Protein AF-A0A8J6LCE4-F1 (afdb_monomer)

Mean predicted aligned error: 17.19 Å

Secondary structure (DSSP, 8-state):
-PPPPPPPPEEEEEEEE--TTSSHHHHHHHHHHS---SS-PPPP-EEEEEEEEETTEEEEEEEEE--S----HHHHHHHHHH-SEEEEEEETT-HHHHHTHHHHHHHHHHHHT-TT--EEEEEE-GGGGGG--S-HHHHHHHHHHHT--EEEE-TTT-TTHHHHHHHHHHHHHHHHHHHHHHHTS-----SSGGGS-----S-HHHHSBHHHHHHHHHHHHH--SHHHHHHHHHHHHHHHHTTT---HHHHHHHSGGG--SS------HHHHHHHHHHHHTPPSSHHHHHHHHTTTGGGSS--HHHHHHHHHHHH--S-----BHHHHHHHHHHHHT-SS-TTHHHHHHHHHTTS-HHHHHHHHHHHTT----SS-HHHHHHHH-TTHHHHHHHH--HHHHHHHT-STT---S-----TT---PPP-PEEE-TTTHHHHS-SS-EEEEE---SEEEEEEEETTEEEEEETT--B-HHHH-SSTTSSSSGGGGTTTB-TT--EEEEEEEEEEEETTTTEEPPTTSS--GGG--SSSEEEEEEEEEEEEETTEE-TTS-HHHHHHHHHHHBSSPPTTTEEEPPEEEESSHHHHHHHHHHHHHTT---EEEE-TT----TT-SSSSEEEE-GGGSTTTS--EEEEEEEEEE-GGG-EEEEEEEEE-SSS-EEEEEEE-BS--HHHHHHHHHHHHHH--BTTT---TTEE--S---SEESB-TTTSSB---EEEEEEE--TTS--EEEE-

Organism: Tenebrio molitor (NCBI:txid7067)

Sequence (746 aa):
MSKKPTAQPALHKVIMVGSGGVGKSALTLQFMYDEFVEDYEPTKADSYRKKILLDGEDVQIDILDTAGQEDYAAIRDNYFRSGEGFLCIFSITEDESFQATQEFREQILRVKNDENIPFLLVGNKSDLEDRRKVSFQEASDRAKQWGVPYVETSAKTREHVDKVFYDLMREIRARKMEENKTNNGRGKDKSKKKKLKGTLSNNWSFMMNFGILCDFFDNVRHTKGTSEKTKLTKTFISALRDQQQDLFPVLRLIIPKLDRDRPSYRIKESKISKLLIKMLGLPHGNDQNVLLKAITGTSSGVDFGDVVYSVLKKYVINKDAGLTIQNINTYLDQIAHRKTDNGLDDLVLNIFRKLSPRNIKWLIQIILKDLKLGISDNHVLNCYHDDGADFYATNSNLKRMCEVLRNPQVKMHELEINIFEPFRPMLSKRCDASNFKKCFPDSKFIVENKFDGERFQLHMEDGKFKYFSRNGFDFTDSYGATFDEGIFTPLLKNVFDSATKRVILDGEMMLWNKKTKCFGSKGMKLDVKKLGEGKYQPCFCVFDVLLHNERVLTNHPLQKRLQVLKNVIKNPVAGTIVVSAYTESQSRQDIVDALNSSIDKNEEGIVVKDPKSVYKCSDRNSGWFKVKMEYFDDVVHDLDVIMMGGCYGANNKINSFFVGVSSGRDTYFSLGKIHSGLNDEQLDMLNDKLKTHGIDFKQFSSKSMNFGKDTPDLDGIDKNHKRQRQVSVHAQVSKSANNQRRQTCR

Radius of gyration: 31.88 Å; Cα contacts (8 Å, |Δi|>4): 1290; chains: 1; bounding box: 71×93×72 Å

Nearest PDB structures (foldseek):
  3w5o-assembly1_A  TM=7.600E-01  e=1.279E-49  Homo sapiens
  3w1g-assembly1_A  TM=7.622E-01  e=5.646E-49  Homo sapiens
  3w1b-assembly1_A  TM=7.533E-01  e=7.086E-48  Homo sapiens
  3w5o-assembly2_B  TM=7.349E-01  e=9.262E-49  Homo sapiens
  1zc3-assembly2_C  TM=9.950E-01  e=2.598E-27  Homo sapiens

pLDDT: mean 83.02, std 17.13, range [26.91, 98.75]

Structure (mmCIF, N/CA/C/O backbone):
data_AF-A0A8J6LCE4-F1
#
_entry.id   AF-A0A8J6LCE4-F1
#
loop_
_atom_site.group_PDB
_atom_site.id
_atom_site.type_symbol
_atom_site.label_atom_id
_atom_site.label_alt_id
_atom_site.label_comp_id
_atom_site.label_asym_id
_atom_site.label_entity_id
_atom_site.label_seq_id
_atom_site.pdbx_PDB_ins_code
_atom_site.Cartn_x
_atom_site.Cartn_y
_atom_site.Cartn_z
_atom_site.occupancy
_atom_site.B_iso_or_equiv
_atom_site.auth_seq_id
_atom_site.auth_comp_id
_atom_site.auth_asym_id
_atom_site.auth_atom_id
_atom_site.pdbx_PDB_model_num
ATOM 1 N N . MET A 1 1 ? -40.025 -27.422 -12.554 1.00 33.28 1 MET A N 1
ATOM 2 C CA . MET A 1 1 ? -38.924 -28.197 -11.939 1.00 33.28 1 MET A CA 1
ATOM 3 C C . MET A 1 1 ? -37.650 -27.367 -12.029 1.00 33.28 1 MET A C 1
ATOM 5 O O . MET A 1 1 ? -37.080 -27.267 -13.105 1.00 33.28 1 MET A O 1
ATOM 9 N N . SER A 1 2 ? -37.267 -26.679 -10.950 1.00 31.97 2 SER A N 1
ATOM 10 C CA . SER A 1 2 ? -36.051 -25.851 -10.927 1.00 31.97 2 SER A CA 1
ATOM 11 C C . SER A 1 2 ? -34.860 -26.715 -10.505 1.00 31.97 2 SER A C 1
ATOM 13 O O . SER A 1 2 ? -34.930 -27.393 -9.479 1.00 31.97 2 SER A O 1
ATOM 15 N N . LYS A 1 3 ? -33.809 -26.755 -11.334 1.00 34.88 3 LYS A N 1
ATOM 16 C CA . LYS A 1 3 ? -32.598 -27.564 -11.126 1.00 34.88 3 LYS A CA 1
ATOM 17 C C . LYS A 1 3 ? -31.875 -27.112 -9.848 1.00 34.88 3 LYS A C 1
ATOM 19 O O . LYS A 1 3 ? -31.570 -25.932 -9.697 1.00 34.88 3 LYS A O 1
ATOM 24 N N . LYS A 1 4 ? -31.583 -28.054 -8.940 1.00 29.56 4 LYS A N 1
ATOM 25 C CA . LYS A 1 4 ? -30.666 -27.835 -7.808 1.00 29.56 4 LYS A CA 1
ATOM 26 C C . LYS A 1 4 ? -29.280 -27.431 -8.348 1.00 29.56 4 LYS A C 1
ATOM 28 O O . LYS A 1 4 ? -28.849 -28.024 -9.337 1.00 29.56 4 LYS A O 1
ATOM 33 N N . PRO A 1 5 ? -28.573 -26.476 -7.719 1.00 36.59 5 PRO A N 1
ATOM 34 C CA . PRO A 1 5 ? -27.204 -26.155 -8.100 1.00 36.59 5 PRO A CA 1
ATOM 35 C C . PRO A 1 5 ? -26.299 -27.356 -7.796 1.00 36.59 5 PRO A C 1
ATOM 37 O O . PRO A 1 5 ? -26.292 -27.875 -6.681 1.00 36.59 5 PRO A O 1
ATOM 40 N N . THR A 1 6 ? -25.568 -27.815 -8.808 1.00 35.62 6 THR A N 1
ATOM 41 C CA . THR A 1 6 ? -24.548 -28.864 -8.707 1.00 35.62 6 THR A CA 1
ATOM 42 C C . THR A 1 6 ? -23.408 -28.385 -7.810 1.00 35.62 6 THR A C 1
ATOM 44 O O . THR A 1 6 ? -22.787 -27.361 -8.100 1.00 35.62 6 THR A O 1
ATOM 47 N N . ALA A 1 7 ? -23.154 -29.100 -6.710 1.00 50.06 7 ALA A N 1
ATOM 48 C CA . ALA A 1 7 ? -21.994 -28.872 -5.853 1.00 50.06 7 ALA A CA 1
ATOM 49 C C . ALA A 1 7 ? -20.708 -29.010 -6.684 1.00 50.06 7 ALA A C 1
ATOM 51 O O . ALA A 1 7 ? -20.601 -29.918 -7.507 1.00 50.06 7 ALA A O 1
ATOM 52 N N . GLN A 1 8 ? -19.757 -28.088 -6.513 1.00 53.56 8 GLN A N 1
ATOM 53 C CA . GLN A 1 8 ? -18.460 -28.208 -7.178 1.00 53.56 8 GLN A CA 1
ATOM 54 C C . GLN A 1 8 ? -17.679 -29.397 -6.588 1.00 53.56 8 GLN A C 1
ATOM 56 O O . GLN A 1 8 ? -17.731 -29.590 -5.370 1.00 53.56 8 GLN A O 1
ATOM 61 N N . PRO A 1 9 ? -16.968 -30.174 -7.427 1.00 67.94 9 PRO A N 1
ATOM 62 C CA . PRO A 1 9 ? -16.175 -31.317 -6.982 1.00 67.94 9 PRO A CA 1
ATOM 63 C C . PRO A 1 9 ? -15.057 -30.865 -6.032 1.00 67.94 9 PRO A C 1
ATOM 65 O O . PRO A 1 9 ? -14.475 -29.794 -6.218 1.00 67.94 9 PRO A O 1
ATOM 68 N N . ALA A 1 10 ? -14.769 -31.658 -4.997 1.00 78.88 10 ALA A N 1
ATOM 69 C CA . ALA A 1 10 ? -13.738 -31.334 -4.010 1.00 78.88 10 ALA A CA 1
ATOM 70 C C . ALA A 1 10 ? -12.355 -31.236 -4.680 1.00 78.88 10 ALA A C 1
ATOM 72 O O . ALA A 1 10 ? -12.010 -32.100 -5.476 1.00 78.88 10 ALA A O 1
ATOM 73 N N . LEU A 1 11 ? -11.569 -30.199 -4.369 1.00 88.00 11 LEU A N 1
ATOM 74 C CA . LEU A 1 11 ? -10.205 -30.026 -4.885 1.00 88.00 11 LEU A CA 1
ATOM 75 C C . LEU A 1 11 ? -9.183 -30.530 -3.861 1.00 88.00 11 LEU A C 1
ATOM 77 O O . LEU A 1 11 ? -9.245 -30.129 -2.696 1.00 88.00 11 LEU A O 1
ATOM 81 N N . HIS A 1 12 ? -8.220 -31.335 -4.302 1.00 91.19 12 HIS A N 1
ATOM 82 C CA . HIS A 1 12 ? -7.107 -31.808 -3.481 1.00 91.19 12 HIS A CA 1
ATOM 83 C C . HIS A 1 12 ? -5.763 -31.470 -4.114 1.00 91.19 12 HIS A C 1
ATOM 85 O O . HIS A 1 12 ? -5.563 -31.675 -5.311 1.00 91.19 12 HIS A O 1
ATOM 91 N N . LYS A 1 13 ? -4.841 -30.952 -3.298 1.00 92.81 13 LYS A N 1
ATOM 92 C CA . LYS A 1 13 ? -3.511 -30.521 -3.742 1.00 92.81 13 LYS A CA 1
ATOM 93 C C . LYS A 1 13 ? -2.466 -31.578 -3.428 1.00 92.81 13 LYS A C 1
ATOM 95 O O . LYS A 1 13 ? -2.212 -31.848 -2.254 1.00 92.81 13 LYS A O 1
ATOM 100 N N . VAL A 1 14 ? -1.836 -32.117 -4.460 1.00 94.88 14 VAL A N 1
ATOM 101 C CA . VAL A 1 14 ? -0.763 -33.107 -4.363 1.00 94.88 14 VAL A CA 1
ATOM 102 C C . VAL A 1 14 ? 0.549 -32.448 -4.766 1.00 94.88 14 VAL A C 1
ATOM 104 O O . VAL A 1 14 ? 0.623 -31.793 -5.801 1.00 94.88 14 VAL A O 1
ATOM 107 N N . ILE A 1 15 ? 1.584 -32.595 -3.943 1.00 94.25 15 ILE A N 1
ATOM 108 C CA . ILE A 1 15 ? 2.911 -32.033 -4.221 1.00 94.25 15 ILE A CA 1
ATOM 109 C C . ILE A 1 15 ? 3.872 -33.169 -4.565 1.00 94.25 15 ILE A C 1
ATOM 111 O O . ILE A 1 15 ? 4.022 -34.110 -3.781 1.00 94.25 15 ILE A O 1
ATOM 115 N N . MET A 1 16 ? 4.541 -33.057 -5.713 1.00 92.88 16 MET A N 1
ATOM 116 C CA . MET A 1 16 ? 5.589 -33.984 -6.144 1.00 92.88 16 MET A CA 1
ATOM 117 C C . MET A 1 16 ? 6.931 -33.536 -5.556 1.00 92.88 16 MET A C 1
ATOM 119 O O . MET A 1 16 ? 7.372 -32.413 -5.811 1.00 92.88 16 MET A O 1
ATOM 123 N N . VAL A 1 17 ? 7.607 -34.393 -4.789 1.00 93.25 17 VAL A N 1
ATOM 124 C CA . VAL A 1 17 ? 8.938 -34.111 -4.217 1.00 93.25 17 VAL A CA 1
ATOM 125 C C . VAL A 1 17 ? 9.921 -35.229 -4.544 1.00 93.25 17 VAL A C 1
ATOM 127 O O . VAL A 1 17 ? 9.517 -36.361 -4.774 1.00 93.25 17 VAL A O 1
ATOM 130 N N . GLY A 1 18 ? 11.211 -34.914 -4.605 1.00 91.50 18 GLY A N 1
ATOM 131 C CA . GLY A 1 18 ? 12.255 -35.860 -5.003 1.00 91.50 18 GLY A CA 1
ATOM 132 C C . GLY A 1 18 ? 13.374 -35.179 -5.782 1.00 91.50 18 GLY A C 1
ATOM 133 O O . GLY A 1 18 ? 13.180 -34.085 -6.329 1.00 91.50 18 GLY A O 1
ATOM 134 N N . SER A 1 19 ? 14.533 -35.831 -5.859 1.00 90.19 19 SER A N 1
ATOM 135 C CA . SER A 1 19 ? 15.723 -35.310 -6.543 1.00 90.19 19 SER A CA 1
ATOM 136 C C . SER A 1 19 ? 15.459 -34.960 -8.017 1.00 90.19 19 SER A C 1
ATOM 138 O O . SER A 1 19 ? 14.467 -35.383 -8.624 1.00 90.19 19 SER A O 1
ATOM 140 N N . GLY A 1 20 ? 16.323 -34.141 -8.619 1.00 87.12 20 GLY A N 1
ATOM 141 C CA . GLY A 1 20 ? 16.287 -33.900 -10.067 1.00 87.12 20 GLY A CA 1
ATOM 142 C C . GLY A 1 20 ? 16.435 -35.212 -10.854 1.00 87.12 20 GLY A C 1
ATOM 143 O O . GLY A 1 20 ? 17.140 -36.109 -10.415 1.00 87.12 20 GLY A O 1
ATOM 144 N N . GLY A 1 21 ? 15.747 -35.355 -11.993 1.00 86.69 21 GLY A N 1
ATOM 145 C CA . GLY A 1 21 ? 15.919 -36.515 -12.891 1.00 86.69 21 GLY A CA 1
ATOM 146 C C . GLY A 1 21 ? 15.220 -37.828 -12.491 1.00 86.69 21 GLY A C 1
ATOM 147 O O . GLY A 1 21 ? 15.247 -38.795 -13.256 1.00 86.69 21 GLY A O 1
ATOM 148 N N . VAL A 1 22 ? 14.521 -37.876 -11.351 1.00 92.44 22 VAL A N 1
ATOM 149 C CA . VAL A 1 22 ? 13.806 -39.091 -10.893 1.00 92.44 22 VAL A CA 1
ATOM 150 C C . VAL A 1 22 ? 12.504 -39.384 -11.656 1.00 92.44 22 VAL A C 1
ATOM 152 O O . VAL A 1 22 ? 11.948 -40.469 -11.526 1.00 92.44 22 VAL A O 1
ATOM 155 N N . GLY A 1 23 ? 12.010 -38.439 -12.466 1.00 90.44 23 GLY A N 1
ATOM 156 C CA . GLY A 1 23 ? 10.809 -38.603 -13.301 1.00 90.44 23 GLY A CA 1
ATOM 157 C C . GLY A 1 23 ? 9.495 -38.072 -12.707 1.00 90.44 23 GLY A C 1
ATOM 158 O O . GLY A 1 23 ? 8.432 -38.582 -13.043 1.00 90.44 23 GLY A O 1
ATOM 159 N N . LYS A 1 24 ? 9.543 -37.036 -11.855 1.00 92.19 24 LYS A N 1
ATOM 160 C CA . LYS A 1 24 ? 8.351 -36.364 -11.285 1.00 92.19 24 LYS A CA 1
ATOM 161 C C . LYS A 1 24 ? 7.430 -35.782 -12.366 1.00 92.19 24 LYS A C 1
ATOM 163 O O . LYS A 1 24 ? 6.236 -36.079 -12.389 1.00 92.19 24 LYS A O 1
ATOM 168 N N . SER A 1 25 ? 8.016 -35.035 -13.301 1.00 88.94 25 SER A N 1
ATOM 169 C CA . SER A 1 25 ? 7.313 -34.454 -14.445 1.00 88.94 25 SER A CA 1
ATOM 170 C C . SER A 1 25 ? 6.760 -35.531 -15.367 1.00 88.94 25 SER A C 1
ATOM 172 O O . SER A 1 25 ? 5.594 -35.477 -15.733 1.00 88.94 25 SER A O 1
ATOM 174 N N . ALA A 1 26 ? 7.550 -36.571 -15.653 1.00 90.62 26 ALA A N 1
ATOM 175 C CA . ALA A 1 26 ? 7.107 -37.702 -16.466 1.00 90.62 26 ALA A CA 1
ATOM 176 C C . ALA A 1 26 ? 5.899 -38.424 -15.844 1.00 90.62 26 ALA A C 1
ATOM 178 O O . ALA A 1 26 ? 4.929 -38.690 -16.541 1.00 90.62 26 ALA A O 1
ATOM 179 N N . LEU A 1 27 ? 5.902 -38.678 -14.528 1.00 92.75 27 LEU A N 1
ATOM 180 C CA . LEU A 1 27 ? 4.739 -39.246 -13.830 1.00 92.75 27 LEU A CA 1
ATOM 181 C C . LEU A 1 27 ? 3.518 -38.321 -13.886 1.00 92.75 27 LEU A C 1
ATOM 183 O O . LEU A 1 27 ? 2.397 -38.796 -14.065 1.00 92.75 27 LEU A O 1
ATOM 187 N N . THR A 1 28 ? 3.733 -37.011 -13.743 1.00 91.88 28 THR A N 1
ATOM 188 C CA . THR A 1 28 ? 2.660 -36.012 -13.808 1.00 91.88 28 THR A CA 1
ATOM 189 C C . THR A 1 28 ? 2.038 -35.980 -15.202 1.00 91.88 28 THR A C 1
ATOM 191 O O . THR A 1 28 ? 0.830 -36.155 -15.327 1.00 91.88 28 THR A O 1
ATOM 194 N N . LEU A 1 29 ? 2.841 -35.836 -16.256 1.00 89.75 29 LEU A N 1
ATOM 195 C CA . LEU A 1 29 ? 2.366 -35.808 -17.641 1.00 89.75 29 LEU A CA 1
ATOM 196 C C . LEU A 1 29 ? 1.694 -37.127 -18.042 1.00 89.75 29 LEU A C 1
ATOM 198 O O . LEU A 1 29 ? 0.597 -37.094 -18.599 1.00 89.75 29 LEU A O 1
ATOM 202 N N . GLN A 1 30 ? 2.261 -38.271 -17.646 1.00 91.94 30 GLN A N 1
ATOM 203 C CA . GLN A 1 30 ? 1.673 -39.584 -17.914 1.00 91.94 30 GLN A CA 1
ATOM 204 C C . GLN A 1 30 ? 0.294 -39.724 -17.253 1.00 91.94 30 GLN A C 1
ATOM 206 O O . GLN A 1 30 ? -0.676 -40.161 -17.879 1.00 91.94 30 GLN A O 1
ATOM 211 N N . PHE A 1 31 ? 0.154 -39.286 -16.000 1.00 93.56 31 PHE A N 1
ATOM 212 C CA . PHE A 1 31 ? -1.140 -39.278 -15.321 1.00 93.56 31 PHE A CA 1
ATOM 213 C C . PHE A 1 31 ? -2.135 -38.300 -15.963 1.00 93.56 31 PHE A C 1
ATOM 215 O O . PHE A 1 31 ? -3.322 -38.615 -16.097 1.00 93.56 31 PHE A O 1
ATOM 222 N N . MET A 1 32 ? -1.672 -37.116 -16.365 1.00 88.38 32 MET A N 1
ATOM 223 C CA . MET A 1 32 ? -2.515 -36.043 -16.886 1.00 88.38 32 MET A CA 1
ATOM 224 C C . MET A 1 32 ? -3.025 -36.333 -18.298 1.00 88.38 32 MET A C 1
ATOM 226 O O . MET A 1 32 ? -4.245 -36.317 -18.504 1.00 88.38 32 MET A O 1
ATOM 230 N N . TYR A 1 33 ? -2.112 -36.646 -19.215 1.00 85.06 33 TYR A N 1
ATOM 231 C CA . TYR A 1 33 ? -2.336 -36.643 -20.662 1.00 85.06 33 TYR A CA 1
ATOM 232 C C . TYR A 1 33 ? -2.136 -38.001 -21.338 1.00 85.06 33 TYR A C 1
ATOM 234 O O . TYR A 1 33 ? -2.445 -38.105 -22.515 1.00 85.06 33 TYR A O 1
ATOM 242 N N . ASP A 1 34 ? -1.702 -39.036 -20.606 1.00 84.31 34 ASP A N 1
ATOM 243 C CA . ASP A 1 34 ? -1.323 -40.331 -21.205 1.00 84.31 34 ASP A CA 1
ATOM 244 C C . ASP A 1 34 ? -0.160 -40.205 -22.201 1.00 84.31 34 ASP A C 1
ATOM 246 O O . ASP A 1 34 ? -0.104 -40.883 -23.222 1.00 84.31 34 ASP A O 1
ATOM 250 N N . GLU A 1 35 ? 0.773 -39.300 -21.887 1.00 75.69 35 GLU A N 1
ATOM 251 C CA . GLU A 1 35 ? 1.947 -39.005 -22.704 1.00 75.69 35 GLU A CA 1
ATOM 252 C C . GLU A 1 35 ? 3.242 -39.169 -21.903 1.00 75.69 35 GLU A C 1
ATOM 254 O O . GLU A 1 35 ? 3.412 -38.583 -20.827 1.00 75.69 35 GLU A O 1
ATOM 259 N N . PHE A 1 36 ? 4.188 -39.909 -22.486 1.00 78.94 36 PHE A N 1
ATOM 260 C CA . PHE A 1 36 ? 5.560 -40.015 -22.006 1.00 78.94 36 PHE A CA 1
ATOM 261 C C . PHE A 1 36 ? 6.494 -39.274 -22.964 1.00 78.94 36 PHE A C 1
ATOM 263 O O . PHE A 1 36 ? 6.578 -39.608 -24.145 1.00 78.94 36 PHE A O 1
ATOM 270 N N . VAL A 1 37 ? 7.204 -38.270 -22.449 1.00 71.38 37 VAL A N 1
ATOM 271 C CA . VAL A 1 37 ? 8.147 -37.449 -23.221 1.00 71.38 37 VAL A CA 1
ATOM 272 C C . VAL A 1 37 ? 9.575 -37.843 -22.842 1.00 71.38 37 VAL A C 1
ATOM 274 O O . VAL A 1 37 ? 9.964 -37.692 -21.685 1.00 71.38 37 VAL A O 1
ATOM 277 N N . GLU A 1 38 ? 10.345 -38.361 -23.807 1.00 59.00 38 GLU A N 1
ATOM 278 C CA . GLU A 1 38 ? 11.738 -38.801 -23.594 1.00 59.00 38 GLU A CA 1
ATOM 279 C C . GLU A 1 38 ? 12.717 -37.626 -23.428 1.00 59.00 38 GLU A C 1
ATOM 281 O O . GLU A 1 38 ? 13.575 -37.671 -22.546 1.00 59.00 38 GLU A O 1
ATOM 286 N N . ASP A 1 39 ? 12.544 -36.552 -24.207 1.00 54.31 39 ASP A N 1
ATOM 287 C CA . ASP A 1 39 ? 13.369 -35.341 -24.152 1.00 54.31 39 ASP A CA 1
ATOM 288 C C . ASP A 1 39 ? 12.638 -34.223 -23.404 1.00 54.31 39 ASP A C 1
ATOM 290 O O . ASP A 1 39 ? 11.728 -33.581 -23.933 1.00 54.31 39 ASP A O 1
ATOM 294 N N . TYR A 1 40 ? 13.029 -33.987 -22.152 1.00 58.84 40 TYR A N 1
ATOM 295 C CA . TYR A 1 40 ? 12.356 -33.030 -21.278 1.00 58.84 40 TYR A CA 1
ATOM 296 C C . TYR A 1 40 ? 13.245 -31.842 -20.889 1.00 58.84 40 TYR A C 1
ATOM 298 O O . TYR A 1 40 ? 14.361 -32.022 -20.396 1.00 58.84 40 TYR A O 1
ATOM 306 N N . GLU A 1 41 ? 12.732 -30.617 -21.050 1.00 54.50 41 GLU A N 1
ATOM 307 C CA . GLU A 1 41 ? 13.382 -29.396 -20.559 1.00 54.50 41 GLU A CA 1
ATOM 308 C C . GLU A 1 41 ? 13.160 -29.219 -19.039 1.00 54.50 41 GLU A C 1
ATOM 310 O O . GLU A 1 41 ? 12.030 -29.350 -18.562 1.00 54.50 41 GLU A O 1
ATOM 315 N N . PRO A 1 42 ? 14.195 -28.870 -18.246 1.00 56.09 42 PRO A N 1
ATOM 316 C CA . PRO A 1 42 ? 14.054 -28.654 -16.805 1.00 56.09 42 PRO A CA 1
ATOM 317 C C . PRO A 1 42 ? 12.985 -27.603 -16.452 1.00 56.09 42 PRO A C 1
ATOM 319 O O . PRO A 1 42 ? 13.084 -26.432 -16.821 1.00 56.09 42 PRO A O 1
ATOM 322 N N . THR A 1 43 ? 11.972 -28.009 -15.689 1.00 53.78 43 THR A N 1
ATOM 323 C CA . THR A 1 43 ? 10.780 -27.202 -15.366 1.00 53.78 43 THR A CA 1
ATOM 324 C C . THR A 1 43 ? 11.030 -26.240 -14.218 1.00 53.78 43 THR A C 1
ATOM 326 O O . THR A 1 43 ? 11.641 -26.598 -13.213 1.00 53.78 43 THR A O 1
ATOM 329 N N . LYS A 1 44 ? 10.475 -25.030 -14.314 1.00 54.25 44 LYS A N 1
ATOM 330 C CA . LYS A 1 44 ? 10.137 -24.218 -13.134 1.00 54.25 44 LYS A CA 1
ATOM 331 C C . LYS A 1 44 ? 8.763 -24.664 -12.645 1.00 54.25 44 LYS A C 1
ATOM 333 O O . LYS A 1 44 ? 7.913 -24.875 -13.494 1.00 54.25 44 LYS A O 1
ATOM 338 N N . ALA A 1 45 ? 8.571 -24.792 -11.330 1.00 54.94 45 ALA A N 1
ATOM 339 C CA . ALA A 1 45 ? 7.381 -25.401 -10.727 1.00 54.94 45 ALA A CA 1
ATOM 340 C C . ALA A 1 45 ? 6.062 -25.043 -11.442 1.00 54.94 45 ALA A C 1
ATOM 342 O O . ALA A 1 45 ? 5.749 -23.859 -11.594 1.00 54.94 45 ALA A O 1
ATOM 343 N N . ASP A 1 46 ? 5.312 -26.066 -11.852 1.00 67.88 46 ASP A N 1
ATOM 344 C CA . ASP A 1 46 ? 4.110 -25.957 -12.687 1.00 67.88 46 ASP A CA 1
ATOM 345 C C . ASP A 1 46 ? 2.949 -26.756 -12.064 1.00 67.88 46 ASP A C 1
ATOM 347 O O . ASP A 1 46 ? 3.168 -27.731 -11.338 1.00 67.88 46 ASP A O 1
ATOM 351 N N . SER A 1 47 ? 1.710 -26.311 -12.279 1.00 81.69 47 SER A N 1
ATOM 352 C CA . SER A 1 47 ? 0.504 -26.862 -11.638 1.00 81.69 47 SER A CA 1
ATOM 353 C C . SER A 1 47 ? -0.438 -27.460 -12.679 1.00 81.69 47 SER A C 1
ATOM 355 O O . SER A 1 47 ? -0.926 -26.777 -13.578 1.00 81.69 47 SER A O 1
ATOM 357 N N . TYR A 1 48 ? -0.743 -28.746 -12.515 1.00 83.44 48 TYR A N 1
ATOM 358 C CA . TYR A 1 48 ? -1.577 -29.525 -13.424 1.00 83.44 48 TYR A CA 1
ATOM 359 C C . TYR A 1 48 ? -2.891 -29.908 -12.744 1.00 83.44 48 TYR A C 1
ATOM 361 O O . TYR A 1 48 ? -2.896 -30.523 -11.678 1.00 83.44 48 TYR A O 1
ATOM 369 N N . ARG A 1 49 ? -4.033 -29.576 -13.363 1.00 89.69 49 ARG A N 1
ATOM 370 C CA . ARG A 1 49 ? -5.365 -29.894 -12.817 1.00 89.69 49 ARG A CA 1
ATOM 371 C C . ARG A 1 49 ? -6.148 -30.879 -13.671 1.00 89.69 49 ARG A C 1
ATOM 373 O O . ARG A 1 49 ? -6.371 -30.632 -14.853 1.00 89.69 49 ARG A O 1
ATOM 380 N N . LYS A 1 50 ? -6.672 -31.932 -13.041 1.00 87.56 50 LYS A N 1
ATOM 381 C CA . LYS A 1 50 ? -7.524 -32.947 -13.683 1.00 87.56 50 LYS A CA 1
ATOM 382 C C . LYS A 1 50 ? -8.763 -33.223 -12.840 1.00 87.56 50 LYS A C 1
ATOM 384 O O . LYS A 1 50 ? -8.693 -33.257 -11.614 1.00 87.56 50 LYS A O 1
ATOM 389 N N . LYS A 1 51 ? -9.914 -33.402 -13.490 1.00 88.00 51 LYS A N 1
ATOM 390 C CA . LYS A 1 51 ? -11.104 -33.970 -12.840 1.00 88.00 51 LYS A CA 1
ATOM 391 C C . LYS A 1 51 ? -11.021 -35.488 -12.941 1.00 88.00 51 LYS A C 1
ATOM 393 O O . LYS A 1 51 ? -10.768 -36.003 -14.027 1.00 88.00 51 LYS A O 1
ATOM 398 N N . ILE A 1 52 ? -11.226 -36.170 -11.826 1.00 88.12 52 ILE A N 1
ATOM 399 C CA . ILE A 1 52 ? -11.178 -37.625 -11.710 1.00 88.12 52 ILE A CA 1
ATOM 400 C C . ILE A 1 52 ? -12.393 -38.123 -10.926 1.00 88.12 52 ILE A C 1
ATOM 402 O O . ILE A 1 52 ? -12.921 -37.419 -10.067 1.00 88.12 52 ILE A O 1
ATOM 406 N N . LEU A 1 53 ? -12.822 -39.348 -11.217 1.00 86.88 53 LEU A N 1
ATOM 407 C CA . LEU A 1 53 ? -13.868 -40.028 -10.462 1.00 86.88 53 LEU A CA 1
ATOM 408 C C . LEU A 1 53 ? -13.197 -40.878 -9.372 1.00 86.88 53 LEU A C 1
ATOM 410 O O . LEU A 1 53 ? -12.659 -41.945 -9.664 1.00 86.88 53 LEU A O 1
ATOM 414 N N . LEU A 1 54 ? -13.195 -40.397 -8.128 1.00 88.06 54 LEU A N 1
ATOM 415 C CA . LEU A 1 54 ? -12.581 -41.080 -6.985 1.00 88.06 54 LEU A CA 1
ATOM 416 C C . LEU A 1 54 ? -13.661 -41.814 -6.180 1.00 88.06 5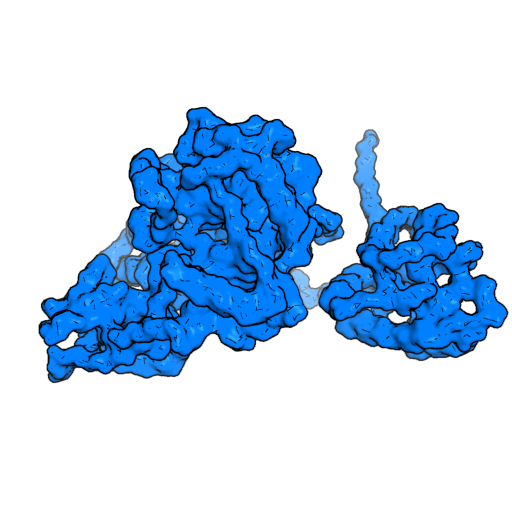4 LEU A C 1
ATOM 418 O O . LEU A 1 54 ? -14.488 -41.187 -5.521 1.00 88.06 54 LEU A O 1
ATOM 422 N N . ASP A 1 55 ? -13.652 -43.148 -6.234 1.00 85.31 55 ASP A N 1
ATOM 423 C CA . ASP A 1 55 ? -14.606 -44.029 -5.539 1.00 85.31 55 ASP A CA 1
ATOM 424 C C . ASP A 1 55 ? -16.086 -43.638 -5.778 1.00 85.31 55 ASP A C 1
ATOM 426 O O . ASP A 1 55 ? -16.914 -43.657 -4.867 1.00 85.31 55 ASP A O 1
ATOM 430 N N . GLY A 1 56 ? -16.410 -43.256 -7.020 1.00 77.06 56 GLY A N 1
ATOM 431 C CA . GLY A 1 56 ? -17.764 -42.887 -7.454 1.00 77.06 56 GLY A CA 1
ATOM 432 C C . GLY A 1 56 ? -18.148 -41.415 -7.256 1.00 77.06 56 GLY A C 1
ATOM 433 O O . GLY A 1 56 ? -19.269 -41.045 -7.603 1.00 77.06 56 GLY A O 1
ATOM 434 N N . GLU A 1 57 ? -17.247 -40.570 -6.746 1.00 82.88 57 GLU A N 1
ATOM 435 C CA . GLU A 1 57 ? -17.464 -39.125 -6.601 1.00 82.88 57 GLU A CA 1
ATOM 436 C C . GLU A 1 57 ? -16.544 -38.310 -7.514 1.00 82.88 57 GLU A C 1
ATOM 438 O O . GLU A 1 57 ? -15.352 -38.596 -7.637 1.00 82.88 57 GLU A O 1
ATOM 443 N N . ASP A 1 58 ? -17.093 -37.261 -8.132 1.00 84.75 58 ASP A N 1
ATOM 444 C CA . ASP A 1 58 ? -16.298 -36.310 -8.907 1.00 84.75 58 ASP A CA 1
ATOM 445 C C . ASP A 1 58 ? -15.413 -35.484 -7.969 1.00 84.75 58 ASP A C 1
ATOM 447 O O . ASP A 1 58 ? -15.885 -34.760 -7.085 1.00 84.75 58 ASP A O 1
ATOM 451 N N . VAL A 1 59 ? -14.109 -35.565 -8.204 1.00 88.94 59 VAL A N 1
ATOM 452 C CA . VAL A 1 59 ? -13.065 -34.902 -7.429 1.00 88.94 59 VAL A CA 1
ATOM 453 C C . VAL A 1 59 ? -12.085 -34.244 -8.398 1.00 88.94 59 VAL A C 1
ATOM 455 O O . VAL A 1 59 ? -11.868 -34.706 -9.516 1.00 88.94 59 VAL A O 1
ATOM 458 N N . GLN A 1 60 ? -11.496 -33.124 -8.004 1.00 91.62 60 GLN A N 1
ATOM 459 C CA . GLN A 1 60 ? -10.455 -32.454 -8.767 1.00 91.62 60 GLN A CA 1
ATOM 460 C C . GLN A 1 60 ? -9.113 -32.618 -8.050 1.00 91.62 60 GLN A C 1
ATOM 462 O O . GLN A 1 60 ? -9.006 -32.376 -6.849 1.00 91.62 60 GLN A O 1
ATOM 467 N N . ILE A 1 61 ? -8.084 -33.018 -8.787 1.00 93.44 61 ILE A N 1
ATOM 468 C CA . ILE A 1 61 ? -6.702 -33.080 -8.307 1.00 93.44 61 ILE A CA 1
ATOM 469 C C . ILE A 1 61 ? -5.910 -31.912 -8.907 1.00 93.44 61 ILE A C 1
ATOM 471 O O . ILE A 1 61 ? -6.100 -31.568 -10.076 1.00 93.44 61 ILE A O 1
ATOM 475 N N . ASP A 1 62 ? -5.077 -31.277 -8.086 1.00 93.31 62 ASP A N 1
ATOM 476 C CA . ASP A 1 62 ? -4.130 -30.215 -8.443 1.00 93.31 62 ASP A CA 1
ATOM 477 C C . ASP A 1 62 ? -2.723 -30.699 -8.076 1.00 93.31 62 ASP A C 1
ATOM 479 O O . ASP A 1 62 ? -2.389 -30.793 -6.893 1.00 93.31 62 ASP A O 1
ATOM 483 N N . ILE A 1 63 ? -1.944 -31.086 -9.083 1.00 93.06 63 ILE A N 1
ATOM 484 C CA . ILE A 1 63 ? -0.601 -31.644 -8.934 1.00 93.06 63 ILE A CA 1
ATOM 485 C C . ILE A 1 63 ? 0.401 -30.518 -9.151 1.00 93.06 63 ILE A C 1
ATOM 487 O O . ILE A 1 63 ? 0.474 -29.961 -10.244 1.00 93.06 63 ILE A O 1
ATOM 491 N N . LEU A 1 64 ? 1.185 -30.203 -8.124 1.00 89.75 64 LEU A N 1
ATOM 492 C CA . LEU A 1 64 ? 2.329 -29.311 -8.259 1.00 89.75 64 LEU A CA 1
ATOM 493 C C . LEU A 1 64 ? 3.579 -30.139 -8.562 1.00 89.75 64 LEU A C 1
ATOM 495 O O . LEU A 1 64 ? 4.084 -30.848 -7.683 1.00 89.75 64 LEU A O 1
ATOM 499 N N . ASP A 1 65 ? 4.079 -30.020 -9.788 1.00 83.12 65 ASP A N 1
ATOM 500 C CA . ASP A 1 65 ? 5.356 -30.595 -10.190 1.00 83.12 65 ASP A CA 1
ATOM 501 C C . ASP A 1 65 ? 6.498 -29.643 -9.818 1.00 83.12 65 ASP A C 1
ATOM 503 O O . ASP A 1 65 ? 6.437 -28.441 -10.084 1.00 83.12 65 ASP A O 1
ATOM 507 N N . THR A 1 66 ? 7.534 -30.162 -9.158 1.00 76.94 66 THR A N 1
ATOM 508 C CA . THR A 1 66 ? 8.644 -29.352 -8.635 1.00 76.94 66 THR A CA 1
ATOM 509 C C . THR A 1 66 ? 9.943 -29.673 -9.364 1.00 76.94 66 THR A C 1
ATOM 511 O O . THR A 1 66 ? 10.214 -30.820 -9.715 1.00 76.94 66 THR A O 1
ATOM 514 N N . ALA A 1 67 ? 10.816 -28.679 -9.536 1.00 66.50 67 ALA A N 1
ATOM 515 C CA . ALA A 1 67 ? 12.091 -28.866 -10.238 1.00 66.50 67 ALA A CA 1
ATOM 516 C C . ALA A 1 67 ? 13.054 -29.835 -9.512 1.00 66.50 67 ALA A C 1
ATOM 518 O O . ALA A 1 67 ? 14.006 -30.342 -10.099 1.00 66.50 67 ALA A O 1
ATOM 519 N N . GLY A 1 68 ? 12.835 -30.109 -8.218 1.00 59.44 68 GLY A N 1
ATOM 520 C CA . GLY A 1 68 ? 13.720 -30.949 -7.399 1.00 59.44 68 GLY A CA 1
ATOM 521 C C . GLY A 1 68 ? 15.119 -30.367 -7.136 1.00 59.44 68 GLY A C 1
ATOM 522 O O . GLY A 1 68 ? 15.964 -31.089 -6.619 1.00 59.44 68 GLY A O 1
ATOM 523 N N . GLN A 1 69 ? 15.370 -29.094 -7.482 1.00 55.62 69 GLN A N 1
ATOM 524 C CA . GLN A 1 69 ? 16.661 -28.386 -7.341 1.00 55.62 69 GLN A CA 1
ATOM 525 C C . GLN A 1 69 ? 16.505 -26.931 -6.839 1.00 55.62 69 GLN A C 1
ATOM 527 O O . GLN A 1 69 ? 17.261 -26.039 -7.211 1.00 55.62 69 GLN A O 1
ATOM 532 N N . GLU A 1 70 ? 15.484 -26.620 -6.039 1.00 56.03 70 GLU A N 1
ATOM 533 C CA . GLU A 1 70 ? 15.243 -25.222 -5.652 1.00 56.03 70 GLU A CA 1
ATOM 534 C C . GLU A 1 70 ? 16.131 -24.763 -4.483 1.00 56.03 70 GLU A C 1
ATOM 536 O O . GLU A 1 70 ? 15.830 -25.042 -3.321 1.00 56.03 70 GLU A O 1
ATOM 541 N N . ASP A 1 71 ? 17.168 -23.972 -4.777 1.00 48.62 71 ASP A N 1
ATOM 542 C CA . ASP A 1 71 ? 18.099 -23.361 -3.803 1.00 48.62 71 ASP A CA 1
ATOM 543 C C . ASP A 1 71 ? 17.445 -22.356 -2.821 1.00 48.62 71 ASP A C 1
ATOM 545 O O . ASP A 1 71 ? 18.079 -21.877 -1.878 1.00 48.62 71 ASP A O 1
ATOM 549 N N . TYR A 1 72 ? 16.156 -22.030 -2.988 1.00 56.19 72 TYR A N 1
ATOM 550 C CA . TYR A 1 72 ? 15.435 -21.065 -2.150 1.00 56.19 72 TYR A CA 1
ATOM 551 C C . TYR A 1 72 ? 14.462 -21.743 -1.177 1.00 56.19 72 TYR A C 1
ATOM 553 O O . TYR A 1 72 ? 13.302 -21.999 -1.504 1.00 56.19 72 TYR A O 1
ATOM 561 N N . ALA A 1 73 ? 14.895 -21.920 0.075 1.00 58.69 73 ALA A N 1
ATOM 562 C CA . ALA A 1 73 ? 14.092 -22.514 1.153 1.00 58.69 73 ALA A CA 1
ATOM 563 C C . ALA A 1 73 ? 12.696 -21.871 1.331 1.00 58.69 73 ALA A C 1
ATOM 565 O O . ALA A 1 73 ? 11.726 -22.557 1.634 1.00 58.69 73 ALA A O 1
ATOM 566 N N . ALA A 1 74 ? 12.560 -20.561 1.092 1.00 56.84 74 ALA A N 1
ATOM 567 C CA . ALA A 1 74 ? 11.289 -19.847 1.247 1.00 56.84 74 ALA A CA 1
ATOM 568 C C . ALA A 1 74 ? 10.213 -20.236 0.212 1.00 56.84 74 ALA A C 1
ATOM 570 O O . ALA A 1 74 ? 9.023 -20.168 0.522 1.00 56.84 74 ALA A O 1
ATOM 571 N N . ILE A 1 75 ? 10.619 -20.616 -1.004 1.00 61.75 75 ILE A N 1
ATOM 572 C CA . ILE A 1 75 ? 9.704 -21.027 -2.079 1.00 61.75 75 ILE A CA 1
ATOM 573 C C . ILE A 1 75 ? 9.222 -22.458 -1.803 1.00 61.75 75 ILE A C 1
ATOM 575 O O . ILE A 1 75 ? 8.017 -22.699 -1.717 1.00 61.75 75 ILE A O 1
ATOM 579 N N . ARG A 1 76 ? 10.168 -23.352 -1.500 1.00 72.31 76 ARG A N 1
ATOM 580 C CA . ARG A 1 76 ? 9.928 -24.741 -1.086 1.00 72.31 76 ARG A CA 1
ATOM 581 C C . ARG A 1 76 ? 8.958 -24.849 0.096 1.00 72.31 76 ARG A C 1
ATOM 583 O O . ARG A 1 76 ? 7.973 -25.585 0.040 1.00 72.31 76 ARG A O 1
ATOM 590 N N . ASP A 1 77 ? 9.172 -24.037 1.131 1.00 80.75 77 ASP A N 1
ATOM 591 C CA . ASP A 1 77 ? 8.295 -23.975 2.301 1.00 80.75 77 ASP A CA 1
ATOM 592 C C . ASP A 1 77 ? 6.850 -23.575 1.944 1.00 80.75 77 ASP A C 1
ATOM 594 O O . ASP A 1 77 ? 5.900 -24.053 2.564 1.00 80.75 77 ASP A O 1
ATOM 598 N N . ASN A 1 78 ? 6.647 -22.686 0.964 1.00 78.50 78 ASN A N 1
ATOM 599 C CA . ASN A 1 78 ? 5.299 -22.285 0.552 1.00 78.50 78 ASN A CA 1
ATOM 600 C C . ASN A 1 78 ? 4.541 -23.446 -0.101 1.00 78.50 78 ASN A C 1
ATOM 602 O O . ASN A 1 78 ? 3.362 -23.648 0.209 1.00 78.50 78 ASN A O 1
ATOM 606 N N . TYR A 1 79 ? 5.215 -24.236 -0.939 1.00 81.25 79 TYR A N 1
ATOM 607 C CA . TYR A 1 79 ? 4.628 -25.425 -1.558 1.00 81.25 79 TYR A CA 1
ATOM 608 C C . TYR A 1 79 ? 4.225 -26.450 -0.501 1.00 81.25 79 TYR A C 1
ATOM 610 O O . TYR A 1 79 ? 3.065 -26.873 -0.468 1.00 81.25 79 TYR A O 1
ATOM 618 N N . PHE A 1 80 ? 5.124 -26.737 0.445 1.00 87.19 80 PHE A N 1
ATOM 619 C CA . PHE A 1 80 ? 4.855 -27.662 1.546 1.00 87.19 80 PHE A CA 1
ATOM 620 C C . PHE A 1 80 ? 3.707 -27.177 2.434 1.00 87.19 80 PHE A C 1
ATOM 622 O O . PHE A 1 80 ? 2.825 -27.962 2.773 1.00 87.19 80 PHE A O 1
ATOM 629 N N . ARG A 1 81 ? 3.607 -25.878 2.750 1.00 86.56 81 ARG A N 1
ATOM 630 C CA . ARG A 1 81 ? 2.451 -25.351 3.505 1.00 86.56 81 ARG A CA 1
ATOM 631 C C . ARG A 1 81 ? 1.127 -25.606 2.789 1.00 86.56 81 ARG A C 1
ATOM 633 O O . ARG A 1 81 ? 0.146 -25.920 3.457 1.00 86.56 81 ARG A O 1
ATOM 640 N N . SER A 1 82 ? 1.101 -25.529 1.461 1.00 85.12 82 SER A N 1
ATOM 641 C CA . SER A 1 82 ? -0.132 -25.641 0.674 1.00 85.12 82 SER A CA 1
ATOM 642 C C . SER A 1 82 ? -0.571 -27.068 0.305 1.00 85.12 82 SER A C 1
ATOM 644 O O . SER A 1 82 ? -1.749 -27.250 0.008 1.00 85.12 82 SER A O 1
ATOM 646 N N . GLY A 1 83 ? 0.331 -28.058 0.330 1.00 90.00 83 GLY A N 1
ATOM 647 C CA . GLY A 1 83 ? 0.041 -29.438 -0.092 1.00 90.00 83 GLY A CA 1
ATOM 648 C C . GLY A 1 83 ? -0.877 -30.204 0.860 1.00 90.00 83 GLY A C 1
ATOM 649 O O . GLY A 1 83 ? -0.661 -30.177 2.064 1.00 90.00 83 GLY A O 1
ATOM 650 N N . GLU A 1 84 ? -1.894 -30.896 0.362 1.00 94.31 84 GLU A N 1
ATOM 651 C CA . GLU A 1 84 ? -2.744 -31.766 1.190 1.00 94.31 84 GLU A CA 1
ATOM 652 C C . GLU A 1 84 ? -2.193 -33.192 1.289 1.00 94.31 84 GLU A C 1
ATOM 654 O O . GLU A 1 84 ? -2.425 -33.856 2.295 1.00 94.31 84 GLU A O 1
ATOM 659 N N . GLY A 1 85 ? -1.427 -33.625 0.285 1.00 95.81 85 GLY A N 1
ATOM 660 C CA . GLY A 1 85 ? -0.645 -34.855 0.319 1.00 95.81 85 GLY A CA 1
ATOM 661 C C . GLY A 1 85 ? 0.621 -34.758 -0.529 1.00 95.81 85 GLY A C 1
ATOM 662 O O . GLY A 1 85 ? 0.750 -33.872 -1.381 1.00 95.81 85 GLY A O 1
ATOM 663 N N . PHE A 1 86 ? 1.562 -35.663 -0.274 1.00 96.69 86 PHE A N 1
ATOM 664 C CA . PHE A 1 86 ? 2.904 -35.633 -0.853 1.00 96.69 86 PHE A CA 1
ATOM 665 C C . PHE A 1 86 ? 3.256 -36.969 -1.507 1.00 96.69 86 PHE A C 1
ATOM 667 O O . PHE A 1 86 ? 3.191 -38.013 -0.859 1.00 96.69 86 PHE A O 1
ATOM 674 N N . LEU A 1 87 ? 3.675 -36.921 -2.773 1.00 97.31 87 LEU A N 1
ATOM 675 C CA . LEU A 1 87 ? 4.330 -38.044 -3.443 1.00 97.31 87 LEU A CA 1
ATOM 676 C C . LEU A 1 87 ? 5.839 -37.816 -3.377 1.00 97.31 87 LEU A C 1
ATOM 678 O O . LEU A 1 87 ? 6.349 -36.870 -3.979 1.00 97.31 87 LEU A O 1
ATOM 682 N N . CYS A 1 88 ? 6.546 -38.657 -2.623 1.00 96.50 88 CYS A N 1
ATOM 683 C CA . CYS A 1 88 ? 8.001 -38.605 -2.507 1.00 96.50 88 CYS A CA 1
ATOM 684 C C . CYS A 1 88 ? 8.620 -39.618 -3.467 1.00 96.50 88 CYS A C 1
ATOM 686 O O . CYS A 1 88 ? 8.555 -40.821 -3.226 1.00 96.50 88 CYS A O 1
ATOM 688 N N . ILE A 1 89 ? 9.167 -39.125 -4.576 1.00 97.19 89 ILE A N 1
ATOM 689 C CA . ILE A 1 89 ? 9.606 -39.932 -5.711 1.00 97.19 89 ILE A CA 1
ATOM 690 C C . ILE A 1 89 ? 11.130 -40.052 -5.723 1.00 97.19 89 ILE A C 1
ATOM 692 O O . ILE A 1 89 ? 11.847 -39.052 -5.673 1.00 97.19 89 ILE A O 1
ATOM 696 N N . PHE A 1 90 ? 11.617 -41.278 -5.869 1.00 97.81 90 PHE A N 1
ATOM 697 C CA . PHE A 1 90 ? 13.013 -41.590 -6.168 1.00 97.81 90 PHE A CA 1
ATOM 698 C C . PHE A 1 90 ? 13.096 -42.506 -7.394 1.00 97.81 90 PHE A C 1
ATOM 700 O O . PHE A 1 90 ? 12.086 -43.056 -7.826 1.00 97.81 90 PHE A O 1
ATOM 707 N N . SER A 1 91 ? 14.282 -42.660 -7.978 1.00 97.25 91 SER A N 1
ATOM 708 C CA . SER A 1 91 ? 14.520 -43.599 -9.078 1.00 97.25 91 SER A CA 1
ATOM 709 C C . SER A 1 91 ? 15.092 -44.905 -8.533 1.00 97.25 91 SER A C 1
ATOM 711 O O . SER A 1 91 ? 16.115 -44.874 -7.847 1.00 97.25 91 SER A O 1
ATOM 713 N N . ILE A 1 92 ? 14.513 -46.063 -8.875 1.00 97.56 92 ILE A N 1
ATOM 714 C CA . ILE A 1 92 ? 15.035 -47.367 -8.408 1.00 97.56 92 ILE A CA 1
ATOM 715 C C . ILE A 1 92 ? 16.456 -47.660 -8.920 1.00 97.56 92 ILE A C 1
ATOM 717 O O . ILE A 1 92 ? 17.164 -48.508 -8.377 1.00 97.56 92 ILE A O 1
ATOM 721 N N . THR A 1 93 ? 16.892 -46.940 -9.956 1.00 96.25 93 THR A N 1
ATOM 722 C CA . THR A 1 93 ? 18.224 -47.044 -10.565 1.00 96.25 93 THR A CA 1
ATOM 723 C C . THR A 1 93 ? 19.276 -46.139 -9.906 1.00 96.25 93 THR A C 1
ATOM 725 O O . THR A 1 93 ? 20.436 -46.150 -10.321 1.00 96.25 93 THR A O 1
ATOM 728 N N . GLU A 1 94 ? 18.897 -45.310 -8.926 1.00 95.38 94 GLU A N 1
ATOM 729 C CA . GLU A 1 94 ? 19.751 -44.273 -8.326 1.00 95.38 94 GLU A CA 1
ATOM 730 C C . GLU A 1 94 ? 19.618 -44.269 -6.791 1.00 95.38 94 GLU A C 1
ATOM 732 O O . GLU A 1 94 ? 18.711 -43.643 -6.243 1.00 95.38 94 GLU A O 1
ATOM 737 N N . ASP A 1 95 ? 20.554 -44.922 -6.092 1.00 95.38 95 ASP A N 1
ATOM 738 C CA . ASP A 1 95 ? 20.567 -44.996 -4.618 1.00 95.38 95 ASP A CA 1
ATOM 739 C C . ASP A 1 95 ? 20.591 -43.611 -3.942 1.00 95.38 95 ASP A C 1
ATOM 741 O O . ASP A 1 95 ? 19.817 -43.352 -3.025 1.00 95.38 95 ASP A O 1
ATOM 745 N N . GLU A 1 96 ? 21.371 -42.655 -4.459 1.00 93.81 96 GLU A N 1
ATOM 746 C CA . GLU A 1 96 ? 21.413 -41.281 -3.928 1.00 93.81 96 GLU A CA 1
ATOM 747 C C . GLU A 1 96 ? 20.029 -40.609 -3.913 1.00 93.81 96 GLU A C 1
ATOM 749 O O . GLU A 1 96 ? 19.674 -39.904 -2.964 1.00 93.81 96 GLU A O 1
ATOM 754 N N . SER A 1 97 ? 19.212 -40.862 -4.943 1.00 95.56 97 SER A N 1
ATOM 755 C CA . SER A 1 97 ? 17.849 -40.331 -5.021 1.00 95.56 97 SER A CA 1
ATOM 756 C C . SER A 1 97 ? 16.940 -40.935 -3.951 1.00 95.56 97 SER A C 1
ATOM 758 O O . SER A 1 97 ? 16.072 -40.241 -3.420 1.00 95.56 97 SER A O 1
ATOM 760 N N . PHE A 1 98 ? 17.172 -42.202 -3.593 1.00 97.62 98 PHE A N 1
ATOM 761 C CA . PHE A 1 98 ? 16.484 -42.863 -2.498 1.00 97.62 98 PHE A CA 1
ATOM 762 C C . PHE A 1 98 ? 16.940 -42.289 -1.161 1.00 97.62 98 PHE A C 1
ATOM 764 O O . PHE A 1 98 ? 16.087 -41.898 -0.370 1.00 97.62 98 PHE A O 1
ATOM 771 N N . GLN A 1 99 ? 18.241 -42.138 -0.901 1.00 95.50 99 GLN A N 1
ATOM 772 C CA . GLN A 1 99 ? 18.727 -41.544 0.355 1.00 95.50 99 GLN A CA 1
ATOM 773 C C . GLN A 1 99 ? 18.179 -40.123 0.590 1.00 95.50 99 GLN A C 1
ATOM 775 O O . GLN A 1 99 ? 17.736 -39.807 1.697 1.00 95.50 99 GLN A O 1
ATOM 780 N N . ALA A 1 100 ? 18.069 -39.303 -0.460 1.00 92.94 100 ALA A N 1
ATOM 781 C CA . ALA A 1 100 ? 17.508 -37.950 -0.376 1.00 92.94 100 ALA A CA 1
ATOM 782 C C . ALA A 1 100 ? 16.033 -37.896 0.089 1.00 92.94 100 ALA A C 1
ATOM 784 O O . ALA A 1 100 ? 15.581 -36.869 0.603 1.00 92.94 100 ALA A O 1
ATOM 785 N N . THR A 1 101 ? 15.266 -38.989 -0.040 1.00 95.44 101 THR A N 1
ATOM 786 C CA . THR A 1 101 ? 13.850 -39.036 0.390 1.00 95.44 101 THR A CA 1
ATOM 787 C C . THR A 1 101 ? 13.666 -38.744 1.881 1.00 95.44 101 THR A C 1
ATOM 789 O O . THR A 1 101 ? 12.632 -38.191 2.268 1.00 95.44 101 THR A O 1
ATOM 792 N N . GLN A 1 102 ? 14.663 -39.067 2.714 1.00 95.06 102 GLN A N 1
ATOM 793 C CA . GLN A 1 102 ? 14.627 -38.782 4.147 1.00 95.06 102 GLN A CA 1
ATOM 794 C C . GLN A 1 102 ? 14.626 -37.274 4.425 1.00 95.06 102 GLN A C 1
ATOM 796 O O . GLN A 1 102 ? 13.792 -36.794 5.194 1.00 95.06 102 GLN A O 1
ATOM 801 N N . GLU A 1 103 ? 15.490 -36.514 3.750 1.00 90.94 103 GLU A N 1
ATOM 802 C CA . GLU A 1 103 ? 15.566 -35.061 3.919 1.00 90.94 103 GLU A CA 1
ATOM 803 C C . GLU A 1 103 ? 14.251 -34.386 3.494 1.00 90.94 103 GLU A C 1
ATOM 805 O O . GLU A 1 103 ? 13.725 -33.523 4.205 1.00 90.94 103 GLU A O 1
ATOM 810 N N . PHE A 1 104 ? 13.666 -34.817 2.368 1.00 91.81 104 PHE A N 1
ATOM 811 C CA . PHE A 1 104 ? 12.371 -34.301 1.914 1.00 91.81 104 PHE A CA 1
ATOM 812 C C . PHE A 1 104 ? 11.264 -34.549 2.942 1.00 91.81 104 PHE A C 1
ATOM 814 O O . PHE A 1 104 ? 10.489 -33.636 3.238 1.00 91.81 104 PHE A O 1
ATOM 821 N N . ARG A 1 105 ? 11.207 -35.753 3.525 1.00 93.50 105 ARG A N 1
ATOM 822 C CA . ARG A 1 105 ? 10.239 -36.086 4.577 1.00 93.50 105 ARG A CA 1
ATOM 823 C C . ARG A 1 105 ? 10.406 -35.176 5.791 1.00 93.50 105 ARG A C 1
ATOM 825 O O . ARG A 1 105 ? 9.428 -34.572 6.227 1.00 93.50 105 ARG A O 1
ATOM 832 N N . GLU A 1 106 ? 11.620 -35.045 6.319 1.00 92.19 106 GLU A N 1
ATOM 833 C CA . GLU A 1 106 ? 11.893 -34.220 7.503 1.00 92.19 106 GLU A CA 1
ATOM 834 C C . GLU A 1 106 ? 11.510 -32.749 7.277 1.00 92.19 106 GLU A C 1
ATOM 836 O O . GLU A 1 106 ? 10.890 -32.121 8.141 1.00 92.19 106 GLU A O 1
ATOM 841 N N . GLN A 1 107 ? 11.791 -32.204 6.090 1.00 89.44 107 GLN A N 1
ATOM 842 C CA . GLN A 1 107 ? 11.401 -30.839 5.731 1.00 89.44 107 GLN A CA 1
ATOM 843 C C . GLN A 1 107 ? 9.878 -30.670 5.640 1.00 89.44 107 GLN A C 1
ATOM 845 O O . GLN A 1 107 ? 9.344 -29.683 6.155 1.00 89.44 107 GLN A O 1
ATOM 850 N N . ILE A 1 108 ? 9.168 -31.627 5.033 1.00 92.12 108 ILE A N 1
ATOM 851 C CA . ILE A 1 108 ? 7.701 -31.598 4.938 1.00 92.12 108 ILE A CA 1
ATOM 852 C C . ILE A 1 108 ? 7.081 -31.636 6.334 1.00 92.12 108 ILE A C 1
ATOM 854 O O . ILE A 1 108 ? 6.268 -30.767 6.655 1.00 92.12 108 ILE A O 1
ATOM 858 N N . LEU A 1 109 ? 7.503 -32.578 7.181 1.00 91.12 109 LEU A N 1
ATOM 859 C CA . LEU A 1 109 ? 6.999 -32.712 8.549 1.00 91.12 109 LEU A CA 1
ATOM 860 C C . LEU A 1 109 ? 7.264 -31.445 9.371 1.00 91.12 109 LEU A C 1
ATOM 862 O O . LEU A 1 109 ? 6.363 -30.958 10.056 1.00 91.12 109 LEU A O 1
ATOM 866 N N . ARG A 1 110 ? 8.453 -30.839 9.233 1.00 90.31 110 ARG A N 1
ATOM 867 C CA . ARG A 1 110 ? 8.798 -29.572 9.899 1.00 90.31 110 ARG A CA 1
ATOM 868 C C . ARG A 1 110 ? 7.889 -28.421 9.472 1.00 90.31 110 ARG A C 1
ATOM 870 O O . ARG A 1 110 ? 7.469 -27.626 10.309 1.00 90.31 110 ARG A O 1
ATOM 877 N N . VAL A 1 111 ? 7.611 -28.291 8.173 1.00 88.00 111 VAL A N 1
ATOM 878 C CA . VAL A 1 111 ? 6.797 -27.188 7.637 1.00 88.00 111 VAL A CA 1
ATOM 879 C C . VAL A 1 111 ? 5.307 -27.395 7.915 1.00 88.00 111 VAL A C 1
ATOM 881 O O . VAL A 1 111 ? 4.598 -26.420 8.179 1.00 88.00 111 VAL A O 1
ATOM 884 N N . LYS A 1 112 ? 4.831 -28.643 7.872 1.00 88.25 112 LYS A N 1
ATOM 885 C CA . LYS A 1 112 ? 3.449 -29.007 8.203 1.00 88.25 112 LYS A CA 1
ATOM 886 C C . LYS A 1 112 ? 3.160 -28.970 9.694 1.00 88.25 112 LYS A C 1
ATOM 888 O O . LYS A 1 112 ? 2.027 -28.671 10.062 1.00 88.25 112 LYS A O 1
ATOM 893 N N . ASN A 1 113 ? 4.178 -29.216 10.519 1.00 87.62 113 ASN A N 1
ATOM 894 C CA . ASN A 1 113 ? 4.041 -29.406 11.957 1.00 87.62 113 ASN A CA 1
ATOM 895 C C . ASN A 1 113 ? 2.982 -30.482 12.275 1.00 87.62 113 ASN A C 1
ATOM 897 O O . ASN A 1 113 ? 2.090 -30.270 13.098 1.00 87.62 113 ASN A O 1
ATOM 901 N N . ASP A 1 114 ? 3.052 -31.598 11.541 1.00 83.62 114 ASP A N 1
ATOM 902 C CA . ASP A 1 114 ? 2.079 -32.688 11.569 1.00 83.62 114 ASP A CA 1
ATOM 903 C C . ASP A 1 114 ? 2.692 -33.995 11.045 1.00 83.62 114 ASP A C 1
ATOM 905 O O . ASP A 1 114 ? 3.083 -34.076 9.881 1.00 83.62 114 ASP A O 1
ATOM 909 N N . GLU A 1 115 ? 2.755 -35.009 11.909 1.00 81.94 115 GLU A N 1
ATOM 910 C CA . GLU A 1 115 ? 3.343 -36.325 11.625 1.00 81.94 115 GLU A CA 1
ATOM 911 C C . GLU A 1 115 ? 2.425 -37.251 10.811 1.00 81.94 115 GLU A C 1
ATOM 913 O O . GLU A 1 115 ? 2.912 -38.207 10.216 1.00 81.94 115 GLU A O 1
ATOM 918 N N . ASN A 1 116 ? 1.124 -36.948 10.725 1.00 85.25 116 ASN A N 1
ATOM 919 C CA . ASN A 1 116 ? 0.121 -37.776 10.038 1.00 85.25 116 ASN A CA 1
ATOM 920 C C . ASN A 1 116 ? -0.325 -37.159 8.700 1.00 85.25 116 ASN A C 1
ATOM 922 O O . ASN A 1 116 ? -1.479 -37.297 8.275 1.00 85.25 116 ASN A O 1
ATOM 926 N N . ILE A 1 117 ? 0.544 -36.379 8.053 1.00 92.81 117 ILE A N 1
ATOM 927 C CA . ILE A 1 117 ? 0.263 -35.828 6.724 1.00 92.81 117 ILE A CA 1
ATOM 928 C C . ILE A 1 117 ? 0.236 -36.951 5.675 1.00 92.81 117 ILE A C 1
ATOM 930 O O . ILE A 1 117 ? 1.166 -37.754 5.666 1.00 92.81 117 ILE A O 1
ATOM 934 N N . PRO A 1 118 ? -0.789 -37.021 4.792 1.00 96.12 118 PRO A N 1
ATOM 935 C CA . PRO A 1 118 ? -0.820 -37.990 3.700 1.00 96.12 118 PRO A CA 1
ATOM 936 C C . PRO A 1 118 ? 0.471 -37.927 2.886 1.00 96.12 118 PRO A C 1
ATOM 938 O O . PRO A 1 118 ? 0.839 -36.878 2.341 1.00 96.12 118 PRO A O 1
ATOM 941 N N . PHE A 1 119 ? 1.186 -39.041 2.852 1.00 96.69 119 PHE A N 1
ATOM 942 C CA . PHE A 1 119 ? 2.537 -39.125 2.323 1.00 96.69 119 PHE A CA 1
ATOM 943 C C . PHE A 1 119 ? 2.731 -40.525 1.762 1.00 96.69 119 PHE A C 1
ATOM 945 O O . PHE A 1 119 ? 2.523 -41.499 2.475 1.00 96.69 119 PHE A O 1
ATOM 952 N N . LEU A 1 120 ? 3.165 -40.629 0.509 1.00 97.69 120 LEU A N 1
ATOM 953 C CA . LEU A 1 120 ? 3.370 -41.909 -0.163 1.00 97.69 120 LEU A CA 1
ATOM 954 C C . LEU A 1 120 ? 4.758 -41.930 -0.810 1.00 97.69 120 LEU A C 1
ATOM 956 O O . LEU A 1 120 ? 5.144 -40.996 -1.521 1.00 97.69 120 LEU A O 1
ATOM 960 N N . LEU A 1 121 ? 5.524 -42.986 -0.526 1.00 98.00 121 LEU A N 1
ATOM 961 C CA . LEU A 1 121 ? 6.859 -43.199 -1.084 1.00 98.00 121 LEU A CA 1
ATOM 962 C C . LEU A 1 121 ? 6.739 -43.913 -2.438 1.00 98.00 121 LEU A C 1
ATOM 964 O O . LEU A 1 121 ? 6.072 -44.942 -2.541 1.00 98.00 121 LEU A O 1
ATOM 968 N N . VAL A 1 122 ? 7.385 -43.381 -3.476 1.00 98.25 122 VAL A N 1
ATOM 969 C CA . VAL A 1 122 ? 7.268 -43.875 -4.856 1.00 98.25 122 VAL A CA 1
ATOM 970 C C . VAL A 1 122 ? 8.645 -44.184 -5.436 1.00 98.25 122 VAL A C 1
ATOM 972 O O . VAL A 1 122 ? 9.487 -43.293 -5.539 1.00 98.25 122 VAL A O 1
ATOM 975 N N . GLY A 1 123 ? 8.861 -45.432 -5.852 1.00 97.88 123 GLY A N 1
ATOM 976 C CA . GLY A 1 123 ? 10.049 -45.838 -6.609 1.00 97.88 123 GLY A CA 1
ATOM 977 C C . GLY A 1 123 ? 9.747 -45.846 -8.104 1.00 97.88 123 GLY A C 1
ATOM 978 O O . GLY A 1 123 ? 9.063 -46.742 -8.576 1.00 97.88 123 GLY A O 1
ATOM 979 N N . ASN A 1 124 ? 10.223 -44.856 -8.850 1.00 97.38 124 ASN A N 1
ATOM 980 C CA . ASN A 1 124 ? 9.967 -44.734 -10.284 1.00 97.38 124 ASN A CA 1
ATOM 981 C C . ASN A 1 124 ? 11.049 -45.440 -11.125 1.00 97.38 124 ASN A C 1
ATOM 983 O O . ASN A 1 124 ? 12.157 -45.693 -10.643 1.00 97.38 124 ASN A O 1
ATOM 987 N N . LYS A 1 125 ? 10.744 -45.658 -12.411 1.00 96.38 125 LYS A N 1
ATOM 988 C CA . LYS A 1 125 ? 11.563 -46.366 -13.413 1.00 96.38 125 LYS A CA 1
ATOM 989 C C . LYS A 1 125 ? 11.630 -47.887 -13.190 1.00 96.38 125 LYS A C 1
ATOM 991 O O . LYS A 1 125 ? 12.672 -48.486 -13.449 1.00 96.38 125 LYS A O 1
ATOM 996 N N . SER A 1 126 ? 10.533 -48.512 -12.738 1.00 96.38 126 SER A N 1
ATOM 997 C CA . SER A 1 126 ? 10.428 -49.982 -12.596 1.00 96.38 126 SER A CA 1
ATOM 998 C C . SER A 1 126 ? 10.664 -50.748 -13.904 1.00 96.38 126 SER A C 1
ATOM 1000 O O . SER A 1 126 ? 11.073 -51.902 -13.880 1.00 96.38 126 SER A O 1
ATOM 1002 N N . ASP A 1 127 ? 10.505 -50.089 -15.056 1.00 94.94 127 ASP A N 1
ATOM 1003 C CA . ASP A 1 127 ? 10.841 -50.640 -16.372 1.00 94.94 127 ASP A CA 1
ATOM 1004 C C . ASP A 1 127 ? 12.347 -50.877 -16.588 1.00 94.94 127 ASP A C 1
ATOM 1006 O O . ASP A 1 127 ? 12.730 -51.565 -17.532 1.00 94.94 127 ASP A O 1
ATOM 1010 N N . LEU A 1 128 ? 13.210 -50.330 -15.725 1.00 93.94 128 LEU A N 1
ATOM 1011 C CA . LEU A 1 128 ? 14.668 -50.458 -15.798 1.00 93.94 128 LEU A CA 1
ATOM 1012 C C . LEU A 1 128 ? 15.220 -51.435 -14.747 1.00 93.94 128 LEU A C 1
ATOM 1014 O O . LEU A 1 128 ? 16.213 -51.134 -14.080 1.00 93.94 128 LEU A O 1
ATOM 1018 N N . GLU A 1 129 ? 14.596 -52.607 -14.617 1.00 92.44 129 GLU A N 1
ATOM 1019 C CA . GLU A 1 129 ? 14.942 -53.633 -13.620 1.00 92.44 129 GLU A CA 1
ATOM 1020 C C . GLU A 1 129 ? 16.423 -54.054 -13.680 1.00 92.44 129 GLU A C 1
ATOM 1022 O O . GLU A 1 129 ? 17.094 -54.126 -12.652 1.00 92.44 129 GLU A O 1
ATOM 1027 N N . ASP A 1 130 ? 16.987 -54.197 -14.883 1.00 93.56 130 ASP A N 1
ATOM 1028 C CA . ASP A 1 130 ? 18.403 -54.552 -15.089 1.00 93.56 130 ASP A CA 1
ATOM 1029 C C . ASP A 1 130 ? 19.391 -53.504 -14.540 1.00 93.56 130 ASP A C 1
ATOM 1031 O O . ASP A 1 130 ? 20.585 -53.769 -14.390 1.00 93.56 130 ASP A O 1
ATOM 1035 N N . ARG A 1 131 ? 18.915 -52.281 -14.266 1.00 93.88 131 ARG A N 1
ATOM 1036 C CA . ARG A 1 131 ? 19.706 -51.165 -13.722 1.00 93.88 131 ARG A CA 1
ATOM 1037 C C . ARG A 1 131 ? 19.342 -50.842 -12.274 1.00 93.88 131 ARG A C 1
ATOM 1039 O O . ARG A 1 131 ? 19.756 -49.791 -11.773 1.00 93.88 131 ARG A O 1
ATOM 1046 N N . ARG A 1 132 ? 18.564 -51.700 -11.607 1.00 97.19 132 ARG A N 1
ATOM 1047 C CA . ARG A 1 132 ? 18.131 -51.503 -10.223 1.00 97.19 132 ARG A CA 1
ATOM 1048 C C . ARG A 1 132 ? 19.336 -51.383 -9.288 1.00 97.19 132 ARG A C 1
ATOM 1050 O O . ARG A 1 132 ? 20.223 -52.232 -9.270 1.00 97.19 132 ARG A O 1
ATOM 1057 N N . LYS A 1 133 ? 19.334 -50.321 -8.483 1.00 96.25 133 LYS A N 1
ATOM 1058 C CA . LYS A 1 133 ? 20.284 -50.096 -7.382 1.00 96.25 133 LYS A CA 1
ATOM 1059 C C . LYS A 1 133 ? 19.616 -50.139 -6.011 1.00 96.25 133 LYS A C 1
ATOM 1061 O O . LYS A 1 133 ? 20.289 -50.456 -5.042 1.00 96.25 133 LYS A O 1
ATOM 1066 N N . VAL A 1 134 ? 18.314 -49.857 -5.943 1.00 96.75 134 VAL A N 1
ATOM 1067 C CA . VAL A 1 134 ? 17.518 -49.897 -4.710 1.00 96.75 134 VAL A CA 1
ATOM 1068 C C . VAL A 1 134 ? 16.598 -51.111 -4.758 1.00 96.75 134 VAL A C 1
ATOM 1070 O O . VAL A 1 134 ? 15.769 -51.245 -5.665 1.00 96.75 134 VAL A O 1
ATOM 1073 N N . SER A 1 135 ? 16.754 -52.022 -3.798 1.00 96.50 135 SER A N 1
ATOM 1074 C CA . SER A 1 135 ? 15.918 -53.225 -3.739 1.00 96.50 135 SER A CA 1
ATOM 1075 C C . SER A 1 135 ? 14.502 -52.897 -3.257 1.00 96.50 135 SER A C 1
ATOM 1077 O O . SER A 1 135 ? 14.308 -52.006 -2.427 1.00 96.50 135 SER A O 1
ATOM 1079 N N . PHE A 1 136 ? 13.508 -53.661 -3.720 1.00 94.81 136 PHE A N 1
ATOM 1080 C CA . PHE A 1 136 ? 12.128 -53.518 -3.245 1.00 94.81 136 PHE A CA 1
ATOM 1081 C C . PHE A 1 136 ? 12.034 -53.653 -1.716 1.00 94.81 136 PHE A C 1
ATOM 1083 O O . PHE A 1 136 ? 11.306 -52.909 -1.060 1.00 94.81 136 PHE A O 1
ATOM 1090 N N . GLN A 1 137 ? 12.796 -54.590 -1.139 1.00 95.06 137 GLN A N 1
ATOM 1091 C CA . GLN A 1 137 ? 12.811 -54.849 0.300 1.00 95.06 137 GLN A CA 1
ATOM 1092 C C . GLN A 1 137 ? 13.307 -53.630 1.087 1.00 95.06 137 GLN A C 1
ATOM 1094 O O . GLN A 1 137 ? 12.670 -53.225 2.055 1.00 95.06 137 GLN A O 1
ATOM 1099 N N . GLU A 1 138 ? 14.393 -53.005 0.636 1.00 95.88 138 GLU A N 1
ATOM 1100 C CA . GLU A 1 138 ? 14.974 -51.827 1.281 1.00 95.88 138 GLU A CA 1
ATOM 1101 C C . GLU A 1 138 ? 14.009 -50.631 1.280 1.00 95.88 138 GLU A C 1
ATOM 1103 O O . GLU A 1 138 ? 13.779 -49.997 2.316 1.00 95.88 138 GLU A O 1
ATOM 1108 N N . ALA A 1 139 ? 13.384 -50.348 0.135 1.00 96.19 139 ALA A N 1
ATOM 1109 C CA . ALA A 1 139 ? 12.397 -49.281 0.029 1.00 96.19 139 ALA A CA 1
ATOM 1110 C C . ALA A 1 139 ? 11.113 -49.585 0.819 1.00 96.19 139 ALA A C 1
ATOM 1112 O O . ALA A 1 139 ? 10.562 -48.694 1.476 1.00 96.19 139 ALA A O 1
ATOM 1113 N N . SER A 1 140 ? 10.675 -50.849 0.831 1.00 95.88 140 SER A N 1
ATOM 1114 C CA . SER A 1 140 ? 9.542 -51.306 1.639 1.00 95.88 140 SER A CA 1
ATOM 1115 C C . SER A 1 140 ? 9.807 -51.151 3.137 1.00 95.88 140 SER A C 1
ATOM 1117 O O . SER A 1 140 ? 8.931 -50.683 3.867 1.00 95.88 140 SER A O 1
ATOM 1119 N N . ASP A 1 141 ? 11.006 -51.485 3.612 1.00 96.88 141 ASP A N 1
ATOM 1120 C CA . ASP A 1 141 ? 11.347 -51.388 5.031 1.00 96.88 141 ASP A CA 1
ATOM 1121 C C . ASP A 1 141 ? 11.446 -49.934 5.502 1.00 96.88 141 ASP A C 1
ATOM 1123 O O . ASP A 1 141 ? 10.947 -49.610 6.584 1.00 96.88 141 ASP A O 1
ATOM 1127 N N . ARG A 1 142 ? 11.953 -49.024 4.658 1.00 96.62 142 ARG A N 1
ATOM 1128 C CA . ARG A 1 142 ? 11.896 -47.578 4.929 1.00 96.62 142 ARG A CA 1
ATOM 1129 C C . ARG A 1 142 ? 10.459 -47.074 5.040 1.00 96.62 142 ARG A C 1
ATOM 1131 O O . ARG A 1 142 ? 10.131 -46.351 5.978 1.00 96.62 142 ARG A O 1
ATOM 1138 N N . ALA A 1 143 ? 9.584 -47.473 4.120 1.00 96.00 143 ALA A N 1
ATOM 1139 C CA . ALA A 1 143 ? 8.181 -47.070 4.152 1.00 96.00 143 ALA A CA 1
ATOM 1140 C C . ALA A 1 143 ? 7.445 -47.598 5.396 1.00 96.00 143 ALA A C 1
ATOM 1142 O O . ALA A 1 143 ? 6.695 -46.854 6.031 1.00 96.00 143 ALA A O 1
ATOM 1143 N N . LYS A 1 144 ? 7.737 -48.839 5.819 1.00 94.75 144 LYS A N 1
ATOM 1144 C CA . LYS A 1 144 ? 7.237 -49.409 7.083 1.00 94.75 144 LYS A CA 1
ATOM 1145 C C . LYS A 1 144 ? 7.732 -48.631 8.298 1.00 94.75 144 LYS A C 1
ATOM 1147 O O . LYS A 1 144 ? 6.923 -48.302 9.160 1.00 94.75 144 LYS A O 1
ATOM 1152 N N . GLN A 1 145 ? 9.026 -48.304 8.358 1.00 95.50 145 GLN A N 1
ATOM 1153 C CA . GLN A 1 145 ? 9.600 -47.482 9.434 1.00 95.50 145 GLN A CA 1
ATOM 1154 C C . GLN A 1 145 ? 8.895 -46.123 9.537 1.00 95.50 145 GLN A C 1
ATOM 1156 O O . GLN A 1 145 ? 8.721 -45.566 10.618 1.00 95.50 145 GLN A O 1
ATOM 1161 N N . TRP A 1 146 ? 8.487 -45.593 8.394 1.00 94.56 146 TRP A N 1
ATOM 1162 C CA . TRP A 1 146 ? 7.805 -44.322 8.247 1.00 94.56 146 TRP A CA 1
ATOM 1163 C C . TRP A 1 146 ? 6.291 -44.374 8.463 1.00 94.56 146 TRP A C 1
ATOM 1165 O O . TRP A 1 146 ? 5.679 -43.309 8.567 1.00 94.56 146 TRP A O 1
ATOM 1175 N N . GLY A 1 147 ? 5.693 -45.566 8.510 1.00 93.62 147 GLY A N 1
ATOM 1176 C CA . GLY A 1 147 ? 4.245 -45.742 8.585 1.00 93.62 147 GLY A CA 1
ATOM 1177 C C . GLY A 1 147 ? 3.497 -45.242 7.345 1.00 93.62 147 GLY A C 1
ATOM 1178 O O . GLY A 1 147 ? 2.369 -44.780 7.478 1.00 93.62 147 GLY A O 1
ATOM 1179 N N . VAL A 1 148 ? 4.118 -45.290 6.160 1.00 95.56 148 VAL A N 1
ATOM 1180 C CA . VAL A 1 148 ? 3.541 -44.794 4.895 1.00 95.56 148 VAL A CA 1
ATOM 1181 C C . VAL A 1 148 ? 3.513 -45.887 3.820 1.00 95.56 148 VAL A C 1
ATOM 1183 O O . VAL A 1 148 ? 4.328 -46.811 3.885 1.00 95.56 148 VAL A O 1
ATOM 1186 N N . PRO A 1 149 ? 2.629 -45.814 2.808 1.00 95.06 149 PRO A N 1
ATOM 1187 C CA . PRO A 1 149 ? 2.640 -46.775 1.710 1.00 95.06 149 PRO A CA 1
ATOM 1188 C C . PRO A 1 149 ? 3.859 -46.608 0.793 1.00 95.06 149 PRO A C 1
ATOM 1190 O O . PRO A 1 149 ? 4.386 -45.506 0.616 1.00 95.06 149 PRO A O 1
ATOM 1193 N N . TYR A 1 150 ? 4.255 -47.715 0.161 1.00 97.75 150 TYR A N 1
ATOM 1194 C CA . TYR A 1 150 ? 5.268 -47.762 -0.891 1.00 97.75 150 TYR A CA 1
ATOM 1195 C C . TYR A 1 150 ? 4.711 -48.413 -2.154 1.00 97.75 150 TYR A C 1
ATOM 1197 O O . TYR A 1 150 ? 4.043 -49.447 -2.078 1.00 97.75 150 TYR A O 1
ATOM 1205 N N . VAL A 1 151 ? 4.983 -47.803 -3.309 1.00 97.75 151 VAL A N 1
ATOM 1206 C CA . VAL A 1 151 ? 4.583 -48.310 -4.627 1.00 97.75 151 VAL A CA 1
ATOM 1207 C C . VAL A 1 151 ? 5.712 -48.062 -5.628 1.00 97.75 151 VAL A C 1
ATOM 1209 O O . VAL A 1 151 ? 6.258 -46.960 -5.685 1.00 97.75 151 VAL A O 1
ATOM 1212 N N . GLU A 1 152 ? 6.044 -49.067 -6.437 1.00 97.88 152 GLU A N 1
ATOM 1213 C CA . GLU A 1 152 ? 6.917 -48.888 -7.600 1.00 97.88 152 GLU A CA 1
ATOM 1214 C C . GLU A 1 152 ? 6.100 -48.537 -8.845 1.00 97.88 152 GLU A C 1
ATOM 1216 O O . GLU A 1 152 ? 5.035 -49.117 -9.076 1.00 97.88 152 GLU A O 1
ATOM 1221 N N . THR A 1 153 ? 6.586 -47.574 -9.626 1.00 97.88 153 THR A N 1
ATOM 1222 C CA . THR A 1 153 ? 5.931 -47.051 -10.826 1.00 97.88 153 THR A CA 1
ATOM 1223 C C . THR A 1 153 ? 6.884 -47.020 -12.018 1.00 97.88 153 THR A C 1
ATOM 1225 O O . THR A 1 153 ? 8.104 -46.893 -11.880 1.00 97.88 153 THR A O 1
ATOM 1228 N N . SER A 1 154 ? 6.309 -47.047 -13.217 1.00 96.31 154 SER A N 1
ATOM 1229 C CA . SER A 1 154 ? 7.018 -46.697 -14.443 1.00 96.31 154 SER A CA 1
ATOM 1230 C C . SER A 1 154 ? 6.234 -45.629 -15.190 1.00 96.31 154 SER A C 1
ATOM 1232 O O . SER A 1 154 ? 5.185 -45.887 -15.782 1.00 96.31 154 SER A O 1
ATOM 1234 N N . ALA A 1 155 ? 6.773 -44.407 -15.197 1.00 93.56 155 ALA A N 1
ATOM 1235 C CA . ALA A 1 155 ? 6.247 -43.336 -16.040 1.00 93.56 155 ALA A CA 1
ATOM 1236 C C . ALA A 1 155 ? 6.260 -43.713 -17.534 1.00 93.56 155 ALA A C 1
ATOM 1238 O O . ALA A 1 155 ? 5.388 -43.266 -18.269 1.00 93.56 155 ALA A O 1
ATOM 1239 N N . LYS A 1 156 ? 7.207 -44.560 -17.967 1.00 91.81 156 LYS A N 1
ATOM 1240 C CA . LYS A 1 156 ? 7.357 -44.995 -19.361 1.00 91.81 156 LYS A CA 1
ATOM 1241 C C . LYS A 1 156 ? 6.262 -45.967 -19.798 1.00 91.81 156 LYS A C 1
ATOM 1243 O O . LYS A 1 156 ? 5.713 -45.824 -20.884 1.00 91.81 156 LYS A O 1
ATOM 1248 N N . THR A 1 157 ? 5.947 -46.961 -18.968 1.00 92.75 157 THR A N 1
ATOM 1249 C CA . THR A 1 157 ? 4.965 -48.013 -19.302 1.00 92.75 157 THR A CA 1
ATOM 1250 C C . THR A 1 157 ? 3.572 -47.746 -18.728 1.00 92.75 157 THR A C 1
ATOM 1252 O O . THR A 1 157 ? 2.656 -48.530 -18.959 1.00 92.75 157 THR A O 1
ATOM 1255 N N . ARG A 1 158 ? 3.402 -46.642 -17.983 1.00 94.06 158 ARG A N 1
ATOM 1256 C CA . ARG A 1 158 ? 2.209 -46.306 -17.182 1.00 94.06 158 ARG A CA 1
ATOM 1257 C C . ARG A 1 158 ? 1.954 -47.257 -16.001 1.00 94.06 158 ARG A C 1
ATOM 1259 O O . ARG A 1 158 ? 0.938 -47.126 -15.316 1.00 94.06 158 ARG A O 1
ATOM 1266 N N . GLU A 1 159 ? 2.862 -48.183 -15.701 1.00 94.88 159 GLU A N 1
ATOM 1267 C CA . GLU A 1 159 ? 2.683 -49.119 -14.592 1.00 94.88 159 GLU A CA 1
ATOM 1268 C C . GLU A 1 159 ? 2.523 -48.374 -13.254 1.00 94.88 159 GLU A C 1
ATOM 1270 O O . GLU A 1 159 ? 3.350 -47.541 -12.875 1.00 94.88 159 GLU A O 1
ATOM 1275 N N . HIS A 1 160 ? 1.412 -48.653 -12.562 1.00 96.25 160 HIS A N 1
ATOM 1276 C CA . HIS A 1 160 ? 1.017 -48.071 -11.272 1.00 96.25 160 HIS A CA 1
ATOM 1277 C C . HIS A 1 160 ? 0.957 -46.532 -11.192 1.00 96.25 160 HIS A C 1
ATOM 1279 O O . HIS A 1 160 ? 0.787 -45.992 -10.097 1.00 96.25 160 HIS A O 1
ATOM 1285 N N . VAL A 1 161 ? 1.008 -45.814 -12.320 1.00 96.00 161 VAL A N 1
ATOM 1286 C CA . VAL A 1 161 ? 0.946 -44.341 -12.344 1.00 96.00 161 VAL A CA 1
ATOM 1287 C C . VAL A 1 161 ? -0.380 -43.844 -11.774 1.00 96.00 161 VAL A C 1
ATOM 1289 O O . VAL A 1 161 ? -0.395 -43.060 -10.833 1.00 96.00 161 VAL A O 1
ATOM 1292 N N . ASP A 1 162 ? -1.507 -44.351 -12.271 1.00 93.38 162 ASP A N 1
ATOM 1293 C CA . ASP A 1 162 ? -2.827 -43.975 -11.757 1.00 93.38 162 ASP A CA 1
ATOM 1294 C C . ASP A 1 162 ? -2.984 -44.352 -10.273 1.00 93.38 162 ASP A C 1
ATOM 1296 O O . ASP A 1 162 ? -3.497 -43.570 -9.468 1.00 93.38 162 ASP A O 1
ATOM 1300 N N . LYS A 1 163 ? -2.479 -45.533 -9.893 1.00 93.69 163 LYS A N 1
ATOM 1301 C CA . LYS A 1 163 ? -2.582 -46.080 -8.536 1.00 93.69 163 LYS A CA 1
ATOM 1302 C C . LYS A 1 163 ? -2.009 -45.124 -7.487 1.00 93.69 163 LYS A C 1
ATOM 1304 O O . LYS A 1 163 ? -2.688 -44.864 -6.498 1.00 93.69 163 LYS A O 1
ATOM 1309 N N . VAL A 1 164 ? -0.808 -44.576 -7.697 1.00 97.06 164 VAL A N 1
ATOM 1310 C CA . VAL A 1 164 ? -0.164 -43.704 -6.694 1.00 97.06 164 VAL A CA 1
ATOM 1311 C C . VAL A 1 164 ? -0.924 -42.400 -6.455 1.00 97.06 164 VAL A C 1
ATOM 1313 O O . VAL A 1 164 ? -1.029 -41.959 -5.311 1.00 97.06 164 VAL A O 1
ATOM 1316 N N . PHE A 1 165 ? -1.516 -41.812 -7.500 1.00 96.19 165 PHE A N 1
ATOM 1317 C CA . PHE A 1 165 ? -2.339 -40.610 -7.353 1.00 96.19 165 PHE A CA 1
ATOM 1318 C C . PHE A 1 165 ? -3.676 -40.928 -6.678 1.00 96.19 165 PHE A C 1
ATOM 1320 O O . PHE A 1 165 ? -4.075 -40.212 -5.760 1.00 96.19 165 PHE A O 1
ATOM 1327 N N . TYR A 1 166 ? -4.357 -42.009 -7.071 1.00 94.88 166 TYR A N 1
ATOM 1328 C CA . TYR A 1 166 ? -5.620 -42.405 -6.442 1.00 94.88 166 TYR A CA 1
ATOM 1329 C C . TYR A 1 166 ? -5.449 -42.796 -4.968 1.00 94.88 166 TYR A C 1
ATOM 1331 O O . TYR A 1 166 ? -6.252 -42.369 -4.138 1.00 94.88 166 TYR A O 1
ATOM 1339 N N . ASP A 1 167 ? -4.409 -43.555 -4.620 1.00 94.25 167 ASP A N 1
ATOM 1340 C CA . ASP A 1 167 ? -4.165 -43.996 -3.241 1.00 94.25 167 ASP A CA 1
ATOM 1341 C C . ASP A 1 167 ? -3.875 -42.811 -2.312 1.00 94.25 167 ASP A C 1
ATOM 1343 O O . ASP A 1 167 ? -4.518 -42.681 -1.269 1.00 94.25 167 ASP A O 1
ATOM 1347 N N . LEU A 1 168 ? -3.013 -41.875 -2.727 1.00 96.31 168 LEU A N 1
ATOM 1348 C CA . LEU A 1 168 ? -2.760 -40.662 -1.946 1.00 96.31 168 LEU A CA 1
ATOM 1349 C C . LEU A 1 168 ? -4.036 -39.815 -1.785 1.00 96.31 168 LEU A C 1
ATOM 1351 O O . LEU A 1 168 ? -4.323 -39.299 -0.706 1.00 96.31 168 LEU A O 1
ATOM 1355 N N . MET A 1 169 ? -4.840 -39.691 -2.842 1.00 94.50 169 MET A N 1
ATOM 1356 C CA . MET A 1 169 ? -6.108 -38.956 -2.795 1.00 94.50 169 MET A CA 1
ATOM 1357 C C . MET A 1 169 ? -7.114 -39.577 -1.815 1.00 94.50 169 MET A C 1
ATOM 1359 O O . MET A 1 169 ? -7.842 -38.845 -1.135 1.00 94.50 169 MET A O 1
ATOM 1363 N N . ARG A 1 170 ? -7.134 -40.911 -1.687 1.00 93.88 170 ARG A N 1
ATOM 1364 C CA . ARG A 1 170 ? -7.940 -41.608 -0.672 1.00 93.88 170 ARG A CA 1
ATOM 1365 C C . ARG A 1 170 ? -7.471 -41.292 0.742 1.00 93.88 170 ARG A C 1
ATOM 1367 O O . ARG A 1 170 ? -8.320 -41.029 1.593 1.00 93.88 170 ARG A O 1
ATOM 1374 N N . GLU A 1 171 ? -6.164 -41.249 0.992 1.00 92.88 171 GLU A N 1
ATOM 1375 C CA . GLU A 1 171 ? -5.623 -40.870 2.306 1.00 92.88 171 GLU A CA 1
ATOM 1376 C C . GLU A 1 171 ? -5.996 -39.433 2.686 1.00 92.88 171 GLU A C 1
ATOM 1378 O O . GLU A 1 171 ? -6.482 -39.184 3.795 1.00 92.88 171 GLU A O 1
ATOM 1383 N N . ILE A 1 172 ? -5.865 -38.492 1.743 1.00 93.12 172 ILE A N 1
ATOM 1384 C CA . ILE A 1 172 ? -6.289 -3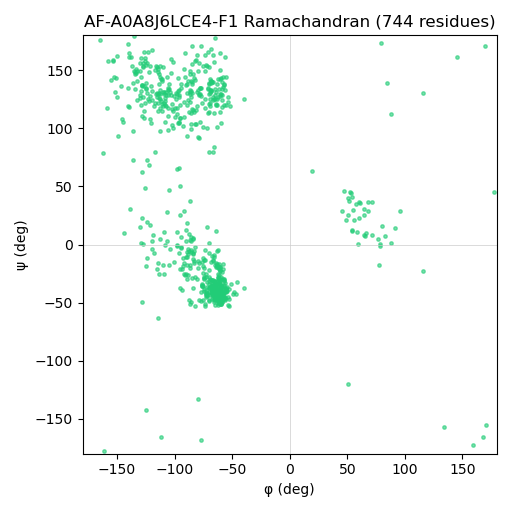7.099 1.947 1.00 93.12 172 ILE A CA 1
ATOM 1385 C C . ILE A 1 172 ? -7.781 -37.044 2.305 1.00 93.12 172 ILE A C 1
ATOM 1387 O O . ILE A 1 172 ? -8.188 -36.323 3.224 1.00 93.12 172 ILE A O 1
ATOM 1391 N N . ARG A 1 173 ? -8.618 -37.814 1.601 1.00 89.44 173 ARG A N 1
ATOM 1392 C CA . ARG A 1 173 ? -10.064 -37.867 1.847 1.00 89.44 173 ARG A CA 1
ATOM 1393 C C . ARG A 1 173 ? -10.396 -38.472 3.212 1.00 89.44 173 ARG A C 1
ATOM 1395 O O . ARG A 1 173 ? -11.191 -37.877 3.944 1.00 89.44 173 ARG A O 1
ATOM 1402 N N . ALA A 1 174 ? -9.796 -39.608 3.566 1.00 87.81 174 ALA A N 1
ATOM 1403 C CA . ALA A 1 174 ? -10.016 -40.290 4.842 1.00 87.81 174 ALA A CA 1
ATOM 1404 C C . ALA A 1 174 ? -9.712 -39.358 6.021 1.00 87.81 174 ALA A C 1
ATOM 1406 O O . ALA A 1 174 ? -10.551 -39.158 6.904 1.00 87.81 174 ALA A O 1
ATOM 1407 N N . ARG A 1 175 ? -8.575 -38.667 5.950 1.00 87.25 175 ARG A N 1
ATOM 1408 C CA . ARG A 1 175 ? -8.167 -37.690 6.953 1.00 87.25 175 ARG A CA 1
ATOM 1409 C C . ARG A 1 175 ? -9.156 -36.525 7.093 1.00 87.25 175 ARG A C 1
ATOM 1411 O O . ARG A 1 175 ? -9.562 -36.188 8.206 1.00 87.25 175 ARG A O 1
ATOM 1418 N N . LYS A 1 176 ? -9.617 -35.937 5.981 1.00 85.06 176 LYS A N 1
ATOM 1419 C CA . LYS A 1 176 ? -10.633 -34.863 6.017 1.00 85.06 176 LYS A CA 1
ATOM 1420 C C . LYS A 1 176 ? -11.952 -35.327 6.653 1.00 85.06 176 LYS A C 1
ATOM 1422 O O . LYS A 1 176 ? -12.655 -34.529 7.280 1.00 85.06 176 LYS A O 1
ATOM 1427 N N . MET A 1 177 ? -12.313 -36.604 6.513 1.00 81.81 177 MET A N 1
ATOM 1428 C CA . MET A 1 177 ? -13.497 -37.162 7.176 1.00 81.81 177 MET A CA 1
ATOM 1429 C C . MET A 1 177 ? -13.305 -37.313 8.695 1.00 81.81 177 MET A C 1
ATOM 1431 O O . MET A 1 177 ? -14.249 -37.068 9.452 1.00 81.81 177 MET A O 1
ATOM 1435 N N . GLU A 1 178 ? -12.106 -37.666 9.159 1.00 78.31 178 GLU A N 1
ATOM 1436 C CA . GLU A 1 178 ? -11.778 -37.785 10.589 1.00 78.31 178 GLU A CA 1
ATOM 1437 C C . GLU A 1 178 ? -11.717 -36.425 11.306 1.00 78.31 178 GLU A C 1
ATOM 1439 O O . GLU A 1 178 ? -12.277 -36.266 12.401 1.00 78.31 178 GLU A O 1
ATOM 1444 N N . GLU A 1 179 ? -11.138 -35.408 10.663 1.00 74.44 179 GLU A N 1
ATOM 1445 C CA . GLU A 1 179 ? -11.101 -34.023 11.164 1.00 74.44 179 GLU A CA 1
ATOM 1446 C C . GLU A 1 179 ? -12.520 -33.429 11.323 1.00 74.44 179 GLU A C 1
ATOM 1448 O O . GLU A 1 179 ? -12.813 -32.686 12.268 1.00 74.44 179 GLU A O 1
ATOM 1453 N N . ASN A 1 180 ? -13.458 -33.819 10.452 1.00 65.62 180 ASN A N 1
ATOM 1454 C CA . ASN A 1 180 ? -14.860 -33.403 10.546 1.00 65.62 180 ASN A CA 1
ATOM 1455 C C . ASN A 1 180 ? -15.637 -34.114 11.672 1.00 65.62 180 ASN A C 1
ATOM 1457 O O . ASN A 1 180 ? -16.549 -33.523 12.261 1.00 65.62 180 ASN A O 1
ATOM 1461 N N . LYS A 1 181 ? -15.279 -35.357 12.023 1.00 62.12 181 LYS A N 1
ATOM 1462 C CA . LYS A 1 181 ? -15.905 -36.094 13.139 1.00 62.12 181 LYS A CA 1
ATOM 1463 C C . LYS A 1 181 ? -15.443 -35.578 14.507 1.00 62.12 181 LYS A C 1
ATOM 1465 O O . LYS A 1 181 ? -16.264 -35.441 15.415 1.00 62.12 181 LYS A O 1
ATOM 1470 N N . THR A 1 182 ? -14.168 -35.220 14.652 1.00 52.56 182 THR A N 1
ATOM 1471 C CA . THR A 1 182 ? -13.596 -34.701 15.912 1.00 52.56 182 THR A CA 1
ATOM 1472 C C . THR A 1 182 ? -14.089 -33.289 16.265 1.00 52.56 182 THR A C 1
ATOM 1474 O O . THR A 1 182 ? -14.316 -32.993 17.443 1.00 52.56 182 THR A O 1
ATOM 1477 N N . ASN A 1 183 ? -14.383 -32.443 15.270 1.00 46.38 183 ASN A N 1
ATOM 1478 C CA . ASN A 1 183 ? -14.963 -31.108 15.487 1.00 46.38 183 ASN A CA 1
ATOM 1479 C C . ASN A 1 183 ? -16.425 -31.118 15.982 1.00 46.38 183 ASN A C 1
ATOM 1481 O O . ASN A 1 183 ? -16.853 -30.166 16.639 1.00 46.38 183 ASN A O 1
ATOM 1485 N N . ASN A 1 184 ? -17.178 -32.202 15.759 1.00 42.31 184 ASN A N 1
ATOM 1486 C CA . ASN A 1 184 ? -18.555 -32.347 16.252 1.00 42.31 184 ASN A CA 1
ATOM 1487 C C . ASN A 1 184 ? -18.655 -32.852 17.712 1.00 42.31 184 ASN A C 1
ATOM 1489 O O . ASN A 1 184 ? -19.741 -32.815 18.293 1.00 42.31 184 ASN A O 1
ATOM 1493 N N . GLY A 1 185 ? -17.544 -33.267 18.341 1.00 36.31 185 GLY A N 1
ATOM 1494 C CA . GLY A 1 185 ? -17.523 -33.849 19.695 1.00 36.31 185 GLY A CA 1
ATOM 1495 C C . GLY A 1 185 ? -17.305 -32.875 20.867 1.00 36.31 185 GLY A C 1
ATOM 1496 O O . GLY A 1 185 ? -17.612 -33.212 22.009 1.00 36.31 185 GLY A O 1
ATOM 1497 N N . ARG A 1 186 ? -16.826 -31.641 20.645 1.00 35.78 186 ARG A N 1
ATOM 1498 C CA . ARG A 1 186 ? -16.520 -30.668 21.727 1.00 35.78 186 ARG A CA 1
ATOM 1499 C C . ARG A 1 186 ? -17.668 -29.689 22.008 1.00 35.78 186 ARG A C 1
ATOM 1501 O O . ARG A 1 186 ? -17.499 -28.474 22.065 1.00 35.78 186 ARG A O 1
ATOM 1508 N N . GLY A 1 187 ? -18.868 -30.234 22.196 1.00 38.34 187 GLY A N 1
ATOM 1509 C CA . GLY A 1 187 ? -20.095 -29.487 22.480 1.00 38.34 187 GLY A CA 1
ATOM 1510 C C . GLY A 1 187 ? -20.447 -29.378 23.968 1.00 38.34 187 GLY A C 1
ATOM 1511 O O . GLY A 1 187 ? -21.495 -29.878 24.366 1.00 38.34 187 GLY A O 1
ATOM 1512 N N . LYS A 1 188 ? -19.645 -28.683 24.784 1.00 34.44 188 LYS A N 1
ATOM 1513 C CA . LYS A 1 188 ? -20.046 -28.244 26.139 1.00 34.44 188 LYS A CA 1
ATOM 1514 C C . LYS A 1 188 ? -19.628 -26.793 26.401 1.00 34.44 188 LYS A C 1
ATOM 1516 O O . LYS A 1 188 ? -18.714 -26.540 27.163 1.00 34.44 188 LYS A O 1
ATOM 1521 N N . ASP A 1 189 ? -20.326 -25.851 25.764 1.00 35.03 189 ASP A N 1
ATOM 1522 C CA . ASP A 1 189 ? -20.703 -24.575 26.399 1.00 35.03 189 ASP A CA 1
ATOM 1523 C C . ASP A 1 189 ? -21.850 -23.912 25.604 1.00 35.03 189 ASP A C 1
ATOM 1525 O O . ASP A 1 189 ? -21.671 -23.061 24.729 1.00 35.03 189 ASP A O 1
ATOM 1529 N N . LYS A 1 190 ? -23.075 -24.410 25.820 1.00 34.31 190 LYS A N 1
ATOM 1530 C CA . LYS A 1 190 ? -24.300 -24.014 25.095 1.00 34.31 190 LYS A CA 1
ATOM 1531 C C . LYS A 1 190 ? -25.113 -22.931 25.825 1.00 34.31 190 LYS A C 1
ATOM 1533 O O . LYS A 1 190 ? -26.313 -22.815 25.589 1.00 34.31 190 LYS A O 1
ATOM 1538 N N . SER A 1 191 ? -24.494 -22.112 26.675 1.00 29.25 191 SER A N 1
ATOM 1539 C CA . SER A 1 191 ? -25.218 -21.079 27.439 1.00 29.25 191 SER A CA 1
ATOM 1540 C C . SER A 1 191 ? -25.278 -19.700 26.750 1.00 29.25 191 SER A C 1
ATOM 1542 O O . SER A 1 191 ? -26.242 -18.965 26.946 1.00 29.25 191 SER A O 1
ATOM 1544 N N . LYS A 1 192 ? -24.334 -19.355 25.857 1.00 34.00 192 LYS A N 1
ATOM 1545 C CA . LYS A 1 192 ? -24.275 -18.014 25.217 1.00 34.00 192 LYS A CA 1
ATOM 1546 C C . LYS A 1 192 ? -24.842 -17.915 23.791 1.00 34.00 192 LYS A C 1
ATOM 1548 O O . LYS A 1 192 ? -25.125 -16.816 23.323 1.00 34.00 192 LYS A O 1
ATOM 1553 N N . LYS A 1 193 ? -25.072 -19.035 23.093 1.00 31.41 193 LYS A N 1
ATOM 1554 C CA . LYS A 1 193 ? -25.497 -19.047 21.670 1.00 31.41 193 LYS A CA 1
ATOM 1555 C C . LYS A 1 193 ? -27.004 -18.864 21.422 1.00 31.41 193 LYS A C 1
ATOM 1557 O O . LYS A 1 193 ? -27.409 -18.748 20.268 1.00 31.41 193 LYS A O 1
ATOM 1562 N N . LYS A 1 194 ? -27.849 -18.815 22.459 1.00 31.48 194 LYS A N 1
ATOM 1563 C CA . LYS A 1 194 ? -29.318 -18.810 22.293 1.00 31.48 194 LYS A CA 1
ATOM 1564 C C . LYS A 1 194 ? -29.943 -17.430 22.023 1.00 31.48 194 LYS A C 1
ATOM 1566 O O . LYS A 1 194 ? -31.119 -17.375 21.694 1.00 31.48 194 LYS A O 1
ATOM 1571 N N . LYS A 1 195 ? -29.183 -16.329 22.103 1.00 33.03 195 LYS A N 1
ATOM 1572 C CA . LYS A 1 195 ? -29.719 -14.962 21.923 1.00 33.03 195 LYS A CA 1
ATOM 1573 C C . LYS A 1 195 ? -29.603 -14.374 20.508 1.00 33.03 195 LYS A C 1
ATOM 1575 O O . LYS A 1 195 ? -30.080 -13.269 20.299 1.00 33.03 195 LYS A O 1
ATOM 1580 N N . LEU A 1 196 ? -29.005 -15.086 19.545 1.00 38.28 196 LEU A N 1
ATOM 1581 C CA . LEU A 1 196 ? -28.697 -14.526 18.215 1.00 38.28 196 LEU A CA 1
ATOM 1582 C C . LEU A 1 196 ? -29.383 -15.218 17.023 1.00 38.28 196 LEU A C 1
ATOM 1584 O O . LEU A 1 196 ? -29.057 -14.920 15.879 1.00 38.28 196 LEU A O 1
ATOM 1588 N N . LYS A 1 197 ? -30.320 -16.143 17.258 1.00 34.28 197 LYS A N 1
ATOM 1589 C CA . LYS A 1 197 ? -31.112 -16.780 16.193 1.00 34.28 197 LYS A CA 1
ATOM 1590 C C . LYS A 1 197 ? -32.586 -16.436 16.366 1.00 34.28 197 LYS A C 1
ATOM 1592 O O . LYS A 1 197 ? -33.351 -17.224 16.907 1.00 34.28 197 LYS A O 1
ATOM 1597 N N . GLY A 1 198 ? -32.957 -15.240 15.925 1.00 29.34 198 GLY A N 1
ATOM 1598 C CA . GLY A 1 198 ? -34.340 -14.790 15.860 1.00 29.34 198 GLY A CA 1
ATOM 1599 C C . GLY A 1 198 ? -34.546 -13.875 14.659 1.00 29.34 198 GLY A C 1
ATOM 1600 O O . GLY A 1 198 ? -34.117 -12.728 14.688 1.00 29.34 198 GLY A O 1
ATOM 1601 N N . THR A 1 199 ? -35.255 -14.406 13.662 1.00 31.16 199 THR A N 1
ATOM 1602 C CA . THR A 1 199 ? -35.832 -13.745 12.475 1.00 31.16 199 THR A CA 1
ATOM 1603 C C . THR A 1 199 ? -34.936 -13.629 11.236 1.00 31.16 199 THR A C 1
ATOM 1605 O O . THR A 1 199 ? -33.938 -12.915 11.192 1.00 31.16 199 THR A O 1
ATOM 1608 N N . LEU A 1 200 ? -35.350 -14.380 10.212 1.00 34.41 200 LEU A N 1
ATOM 1609 C CA . LEU A 1 200 ? -34.790 -14.461 8.868 1.00 34.41 200 LEU A CA 1
ATOM 1610 C C . LEU A 1 200 ? -35.041 -13.164 8.086 1.00 34.41 200 LEU A C 1
ATOM 1612 O O . LEU A 1 200 ? -36.183 -12.748 7.912 1.00 34.41 200 LEU A O 1
ATOM 1616 N N . SER A 1 201 ? -33.962 -12.580 7.569 1.00 35.34 201 SER A N 1
ATOM 1617 C CA . SER A 1 201 ? -33.954 -11.604 6.481 1.00 35.34 201 SER A CA 1
ATOM 1618 C C . SER A 1 201 ? -32.612 -11.720 5.751 1.00 35.34 201 SER A C 1
ATOM 1620 O O . SER A 1 201 ? -31.551 -11.752 6.380 1.00 35.34 201 SER A O 1
ATOM 1622 N N . ASN A 1 202 ? -32.662 -11.798 4.422 1.00 41.97 202 ASN A N 1
ATOM 1623 C CA . ASN A 1 202 ? -31.502 -11.728 3.540 1.00 41.97 202 ASN A CA 1
ATOM 1624 C C . ASN A 1 202 ? -30.947 -10.293 3.561 1.00 41.97 202 ASN A C 1
ATOM 1626 O O . ASN A 1 202 ? -31.302 -9.547 2.661 1.00 41.97 202 ASN A O 1
ATOM 1630 N N . ASN A 1 203 ? -30.177 -9.875 4.582 1.00 46.16 203 ASN A N 1
ATOM 1631 C CA . ASN A 1 203 ? -29.308 -8.672 4.545 1.00 46.16 203 ASN A CA 1
ATOM 1632 C C . ASN A 1 203 ? -28.561 -8.372 5.870 1.00 46.16 203 ASN A C 1
ATOM 1634 O O . ASN A 1 203 ? -28.535 -7.236 6.344 1.00 46.16 203 ASN A O 1
ATOM 1638 N N . TRP A 1 204 ? -27.955 -9.357 6.538 1.00 56.97 204 TRP A N 1
ATOM 1639 C CA . TRP A 1 204 ? -27.381 -9.115 7.873 1.00 56.97 204 TRP A CA 1
ATOM 1640 C C . TRP A 1 204 ? -26.181 -8.155 7.895 1.00 56.97 204 TRP A C 1
ATOM 1642 O O . TRP A 1 204 ? -26.043 -7.444 8.879 1.00 56.97 204 TRP A O 1
ATOM 1652 N N . SER A 1 205 ? -25.338 -8.048 6.855 1.00 56.06 205 SER A N 1
ATOM 1653 C CA . SER A 1 205 ? -24.227 -7.070 6.880 1.00 56.06 205 SER A CA 1
ATOM 1654 C C . SER A 1 205 ? -24.740 -5.628 6.865 1.00 56.06 205 SER A C 1
ATOM 1656 O O . SER A 1 205 ? -24.173 -4.762 7.529 1.00 56.06 205 SER A O 1
ATOM 1658 N N . PHE A 1 206 ? -25.854 -5.394 6.168 1.00 57.47 206 PHE A N 1
ATOM 1659 C CA . PHE A 1 206 ? -26.562 -4.120 6.112 1.00 57.47 206 PHE A CA 1
ATOM 1660 C C . PHE A 1 206 ? -27.383 -3.854 7.375 1.00 57.47 206 PHE A C 1
ATOM 1662 O O . PHE A 1 206 ? -27.383 -2.727 7.867 1.00 57.47 206 PHE A O 1
ATOM 1669 N N . MET A 1 207 ? -28.052 -4.882 7.909 1.00 68.81 207 MET A N 1
ATOM 1670 C CA . MET A 1 207 ? -28.926 -4.801 9.087 1.00 68.81 207 MET A CA 1
ATOM 1671 C C . MET A 1 207 ? -28.182 -4.994 10.419 1.00 68.81 207 MET A C 1
ATOM 1673 O O . MET A 1 207 ? -28.783 -4.826 11.480 1.00 68.81 207 MET A O 1
ATOM 1677 N N . MET A 1 208 ? -26.883 -5.319 10.390 1.00 82.88 208 MET A N 1
ATOM 1678 C CA . MET A 1 208 ? -26.056 -5.466 11.586 1.00 82.88 208 MET A CA 1
ATOM 1679 C C . MET A 1 208 ? -26.037 -4.144 12.344 1.00 82.88 208 MET A C 1
ATOM 1681 O O . MET A 1 208 ? -25.745 -3.088 11.783 1.00 82.88 208 MET A O 1
ATOM 1685 N N . ASN A 1 209 ? -26.325 -4.209 13.638 1.00 90.38 209 ASN A N 1
ATOM 1686 C CA . ASN A 1 209 ? -26.216 -3.065 14.526 1.00 90.38 209 ASN A CA 1
ATOM 1687 C C . ASN A 1 209 ? -24.746 -2.616 14.615 1.00 90.38 209 ASN A C 1
ATOM 1689 O O . ASN A 1 209 ? -23.856 -3.434 14.856 1.00 90.38 209 ASN A O 1
ATOM 1693 N N . PHE A 1 210 ? -24.482 -1.320 14.449 1.00 94.81 210 PHE A N 1
ATOM 1694 C CA . PHE A 1 210 ? -23.136 -0.750 14.521 1.00 94.81 210 PHE A CA 1
ATOM 1695 C C . PHE A 1 210 ? -22.441 -1.034 15.860 1.00 94.81 210 PHE A C 1
ATOM 1697 O O . PHE A 1 210 ? -21.231 -1.239 15.891 1.00 94.81 210 PHE A O 1
ATOM 1704 N N . GLY A 1 211 ? -23.203 -1.147 16.949 1.00 93.94 211 GLY A N 1
ATOM 1705 C CA . GLY A 1 211 ? -22.706 -1.556 18.258 1.00 93.94 211 GLY A CA 1
ATOM 1706 C C . GLY A 1 211 ? -21.989 -2.910 18.252 1.00 93.94 211 GLY A C 1
ATOM 1707 O O . GLY A 1 211 ? -20.999 -3.042 18.964 1.00 93.94 211 GLY A O 1
ATOM 1708 N N . ILE A 1 212 ? -22.399 -3.864 17.404 1.00 92.75 212 ILE A N 1
ATOM 1709 C CA . ILE A 1 212 ? -21.728 -5.171 17.252 1.00 92.75 212 ILE A CA 1
ATOM 1710 C C . ILE A 1 212 ? -20.339 -4.994 16.625 1.00 92.75 212 ILE A C 1
ATOM 1712 O O . ILE A 1 212 ? -19.374 -5.634 17.041 1.00 92.75 212 ILE A O 1
ATOM 1716 N N . LEU A 1 213 ? -20.215 -4.098 15.641 1.00 95.31 213 LEU A N 1
ATOM 1717 C CA . LEU A 1 213 ? -18.922 -3.773 15.039 1.00 95.31 213 LEU A CA 1
ATOM 1718 C C . LEU A 1 213 ? -18.010 -3.045 16.041 1.00 95.31 213 LEU A C 1
ATOM 1720 O O . LEU A 1 213 ? -16.819 -3.338 16.113 1.00 95.31 213 LEU A O 1
ATOM 1724 N N . CYS A 1 214 ? -18.569 -2.153 16.860 1.00 96.56 214 CYS A N 1
ATOM 1725 C CA . CYS A 1 214 ? -17.848 -1.518 17.964 1.00 96.56 214 CYS A CA 1
ATOM 1726 C C . CYS A 1 214 ? -17.355 -2.536 19.005 1.00 96.56 214 CYS A C 1
ATOM 1728 O O . CYS A 1 214 ? -16.208 -2.447 19.434 1.00 96.56 214 CYS A O 1
ATOM 1730 N N . ASP A 1 215 ? -18.179 -3.526 19.373 1.00 94.94 215 ASP A N 1
ATOM 1731 C CA . ASP A 1 215 ? -17.771 -4.617 20.273 1.00 94.94 215 ASP A CA 1
ATOM 1732 C C . ASP A 1 215 ? -16.590 -5.399 19.687 1.00 94.94 215 ASP A C 1
ATOM 1734 O O . ASP A 1 215 ? -15.624 -5.708 20.386 1.00 94.94 215 ASP A O 1
ATOM 1738 N N . PHE A 1 216 ? -16.638 -5.696 18.385 1.00 96.06 216 PHE A N 1
ATOM 1739 C CA . PHE A 1 216 ? -15.521 -6.314 17.677 1.00 96.06 216 PHE A CA 1
ATOM 1740 C C . PHE A 1 216 ? -14.247 -5.460 17.767 1.00 96.06 216 PHE A C 1
ATOM 1742 O O . PHE A 1 216 ? -13.185 -5.989 18.103 1.00 96.06 216 PHE A O 1
ATOM 1749 N N . PHE A 1 217 ? -14.342 -4.148 17.534 1.00 97.38 217 PHE A N 1
ATOM 1750 C CA . PHE A 1 217 ? -13.194 -3.249 17.636 1.00 97.38 217 PHE A CA 1
ATOM 1751 C C . PHE A 1 217 ? -12.589 -3.207 19.042 1.00 97.38 217 PHE A C 1
ATOM 1753 O O . PHE A 1 217 ? -11.367 -3.314 19.178 1.00 97.38 217 PHE A O 1
ATOM 1760 N N . ASP A 1 218 ? -13.418 -3.110 20.084 1.00 95.44 218 ASP A N 1
ATOM 1761 C CA . ASP A 1 218 ? -12.950 -3.153 21.471 1.00 95.44 218 ASP A CA 1
ATOM 1762 C C . ASP A 1 218 ? -12.264 -4.491 21.778 1.00 95.44 218 ASP A C 1
ATOM 1764 O O . ASP A 1 218 ? -11.169 -4.503 22.344 1.00 95.44 218 ASP A O 1
ATOM 1768 N N . ASN A 1 219 ? -12.838 -5.617 21.347 1.00 96.06 219 ASN A N 1
ATOM 1769 C CA . ASN A 1 219 ? -12.242 -6.938 21.559 1.00 96.06 219 ASN A CA 1
ATOM 1770 C C . ASN A 1 219 ? -10.871 -7.069 20.878 1.00 96.06 219 ASN A C 1
ATOM 1772 O O . ASN A 1 219 ? -9.906 -7.506 21.510 1.00 96.06 219 ASN A O 1
ATOM 1776 N N . VAL A 1 220 ? -10.746 -6.650 19.615 1.00 95.94 220 VAL A N 1
ATOM 1777 C CA . VAL A 1 220 ? -9.462 -6.695 18.894 1.00 95.94 220 VAL A CA 1
ATOM 1778 C C . VAL A 1 220 ? -8.436 -5.764 19.538 1.00 95.94 220 VAL A C 1
ATOM 1780 O O . VAL A 1 220 ? -7.277 -6.152 19.694 1.00 95.94 220 VAL A O 1
ATOM 1783 N N . ARG A 1 221 ? -8.837 -4.552 19.939 1.00 93.50 221 ARG A N 1
ATOM 1784 C CA . ARG A 1 221 ? -7.922 -3.562 20.521 1.00 93.50 221 ARG A CA 1
ATOM 1785 C C . ARG A 1 221 ? -7.376 -3.996 21.886 1.00 93.50 221 ARG A C 1
ATOM 1787 O O . ARG A 1 221 ? -6.190 -3.786 22.132 1.00 93.50 221 ARG A O 1
ATOM 1794 N N . HIS A 1 222 ? -8.197 -4.616 22.737 1.00 93.12 222 HIS A N 1
ATOM 1795 C CA . HIS A 1 222 ? -7.781 -5.093 24.066 1.00 93.12 222 HIS A CA 1
ATOM 1796 C C . HIS A 1 222 ? -7.029 -6.430 24.043 1.00 93.12 222 HIS A C 1
ATOM 1798 O O . HIS A 1 222 ? -6.300 -6.745 24.985 1.00 93.12 222 HIS A O 1
ATOM 1804 N N . THR A 1 223 ? -7.178 -7.218 22.978 1.00 95.06 223 THR A N 1
ATOM 1805 C CA . THR A 1 223 ? -6.478 -8.499 22.842 1.00 95.06 223 THR A CA 1
ATOM 1806 C C . THR A 1 223 ? -4.977 -8.278 22.668 1.00 95.06 223 THR A C 1
ATOM 1808 O O . THR A 1 223 ? -4.546 -7.461 21.855 1.00 95.06 223 THR A O 1
ATOM 1811 N N . LYS A 1 224 ? -4.152 -9.011 23.419 1.00 91.81 224 LYS A N 1
ATOM 1812 C CA . LYS A 1 224 ? -2.690 -8.978 23.276 1.00 91.81 224 LYS A CA 1
ATOM 1813 C C . LYS A 1 224 ? -2.230 -10.042 22.279 1.00 91.81 224 LYS A C 1
ATOM 1815 O O . LYS A 1 224 ? -2.768 -11.140 22.247 1.00 91.81 224 LYS A O 1
ATOM 1820 N N . GLY A 1 225 ? -1.200 -9.715 21.501 1.00 89.69 225 GLY A N 1
ATOM 1821 C CA . GLY A 1 225 ? -0.595 -10.633 20.535 1.00 89.69 225 GLY A CA 1
ATOM 1822 C C . GLY A 1 225 ? -1.313 -10.678 19.183 1.00 89.69 225 GLY A C 1
ATOM 1823 O O . GLY A 1 225 ? -2.539 -10.676 19.086 1.00 89.69 225 GLY A O 1
ATOM 1824 N N . THR A 1 226 ? -0.527 -10.725 18.108 1.00 90.12 226 THR A N 1
ATOM 1825 C CA . THR A 1 226 ? -1.042 -10.703 16.731 1.00 90.12 226 THR A CA 1
ATOM 1826 C C . THR A 1 226 ? -1.847 -11.960 16.394 1.00 90.12 226 THR A C 1
ATOM 1828 O O . THR A 1 226 ? -2.857 -11.860 15.702 1.00 90.12 226 THR A O 1
ATOM 1831 N N . SER A 1 227 ? -1.457 -13.132 16.910 1.00 91.81 227 SER A N 1
ATOM 1832 C CA . SER A 1 227 ? -2.148 -14.404 16.635 1.00 91.81 227 SER A CA 1
ATOM 1833 C C . SER A 1 227 ? -3.603 -14.395 17.123 1.00 91.81 227 SER A C 1
ATOM 1835 O O . SER A 1 227 ? -4.525 -14.620 16.340 1.00 91.81 227 SER A O 1
ATOM 1837 N N . GLU A 1 228 ? -3.843 -14.002 18.377 1.00 93.56 228 GLU A N 1
ATOM 1838 C CA . GLU A 1 228 ? -5.203 -13.946 18.932 1.00 93.56 228 GLU A CA 1
ATOM 1839 C C . GLU A 1 228 ? -6.066 -12.881 18.243 1.00 93.56 228 GLU A C 1
ATOM 1841 O O . GLU A 1 228 ? -7.225 -13.135 17.906 1.00 93.56 228 GLU A O 1
ATOM 1846 N N . LYS A 1 229 ? -5.488 -11.718 17.911 1.00 94.62 229 LYS A N 1
ATOM 1847 C CA . LYS A 1 229 ? -6.178 -10.712 17.085 1.00 94.62 229 LYS A CA 1
ATOM 1848 C C . LYS A 1 229 ? -6.550 -11.253 15.703 1.00 94.62 229 LYS A C 1
ATOM 1850 O O . LYS A 1 229 ? -7.636 -10.956 15.202 1.00 94.62 229 LYS A O 1
ATOM 1855 N N . THR A 1 230 ? -5.681 -12.066 15.098 1.00 93.50 230 THR A N 1
ATOM 1856 C CA . THR A 1 230 ? -5.944 -12.744 13.816 1.00 93.50 230 THR A CA 1
ATOM 1857 C C . THR A 1 230 ? -7.131 -13.682 13.945 1.00 93.50 230 THR A C 1
ATOM 1859 O O . THR A 1 230 ? -8.053 -13.623 13.135 1.00 93.50 230 THR A O 1
ATOM 1862 N N . LYS A 1 231 ? -7.143 -14.513 14.991 1.00 93.62 231 LYS A N 1
ATOM 1863 C CA . LYS A 1 231 ? -8.219 -15.466 15.262 1.00 93.62 231 LYS A CA 1
ATOM 1864 C C . LYS A 1 231 ? -9.560 -14.761 15.456 1.00 93.62 231 LYS A C 1
ATOM 1866 O O . LYS A 1 231 ? -10.543 -15.155 14.828 1.00 93.62 231 LYS A O 1
ATOM 1871 N N . LEU A 1 232 ? -9.594 -13.689 16.251 1.00 94.88 232 LEU A N 1
ATOM 1872 C CA . LEU A 1 232 ? -10.786 -12.856 16.436 1.00 94.88 232 LEU A CA 1
ATOM 1873 C C . LEU A 1 232 ? -11.277 -12.255 15.114 1.00 94.88 232 LEU A C 1
ATOM 1875 O O . LEU A 1 232 ? -12.463 -12.344 14.801 1.00 94.88 232 LEU A O 1
ATOM 1879 N N . THR A 1 233 ? -10.363 -11.698 14.317 1.00 95.38 233 THR A N 1
ATOM 1880 C CA . THR A 1 233 ? -10.684 -11.071 13.026 1.00 95.38 233 THR A CA 1
ATOM 1881 C C . THR A 1 233 ? -11.222 -12.091 12.022 1.00 95.38 233 THR A C 1
ATOM 1883 O O . THR A 1 233 ? -12.286 -11.871 11.445 1.00 95.38 233 THR A O 1
ATOM 1886 N N . LYS A 1 234 ? -10.557 -13.244 11.862 1.00 93.81 234 LYS A N 1
ATOM 1887 C CA . LYS A 1 234 ? -11.024 -14.340 10.996 1.00 93.81 234 LYS A CA 1
ATOM 1888 C C . LYS A 1 234 ? -12.383 -14.877 11.444 1.00 93.81 234 LYS A C 1
ATOM 1890 O O . LYS A 1 234 ? -13.256 -15.083 10.608 1.00 93.81 234 LYS A O 1
ATOM 1895 N N . THR A 1 235 ? -12.591 -15.044 12.751 1.00 92.25 235 THR A N 1
ATOM 1896 C CA . THR A 1 235 ? -13.874 -15.513 13.304 1.00 92.25 235 THR A CA 1
ATOM 1897 C C . THR A 1 235 ? -15.004 -14.533 12.991 1.00 92.25 235 THR A C 1
ATOM 1899 O O . THR A 1 235 ? -16.072 -14.951 12.548 1.00 92.25 235 THR A O 1
ATOM 1902 N N . PHE A 1 236 ? -14.766 -13.231 13.173 1.00 92.00 236 PHE A N 1
ATOM 1903 C CA . PHE A 1 236 ? -15.747 -12.192 12.861 1.00 92.00 236 PHE A CA 1
ATOM 1904 C C . PHE A 1 236 ? -16.096 -12.164 11.366 1.00 92.00 236 PHE A C 1
ATOM 1906 O O . PHE A 1 236 ? -17.272 -12.163 11.009 1.00 92.00 236 PHE A O 1
ATOM 1913 N N . ILE A 1 237 ? -15.090 -12.219 10.486 1.00 91.75 237 ILE A N 1
ATOM 1914 C CA . ILE A 1 237 ? -15.298 -12.244 9.031 1.00 91.75 237 ILE A CA 1
ATOM 1915 C C . ILE A 1 237 ? -16.031 -13.520 8.591 1.00 91.75 237 ILE A C 1
ATOM 1917 O O . ILE A 1 237 ? -16.950 -13.443 7.777 1.00 91.75 237 ILE A O 1
ATOM 1921 N N . SER A 1 238 ? -15.668 -14.684 9.139 1.00 88.50 238 SER A N 1
ATOM 1922 C CA . SER A 1 238 ? -16.330 -15.957 8.823 1.00 88.50 238 SER A CA 1
ATOM 1923 C C . SER A 1 238 ? -17.807 -15.932 9.209 1.00 88.50 238 SER A C 1
ATOM 1925 O O . SER A 1 238 ? -18.652 -16.306 8.401 1.00 88.50 238 SER A O 1
ATOM 1927 N N . ALA A 1 239 ? -18.135 -15.409 10.396 1.00 86.19 239 ALA A N 1
ATOM 1928 C CA . ALA A 1 239 ? -19.518 -15.300 10.856 1.00 86.19 239 ALA A CA 1
ATOM 1929 C C . ALA A 1 239 ? -20.391 -14.430 9.931 1.00 86.19 239 ALA A C 1
ATOM 1931 O O . ALA A 1 239 ? -21.577 -14.705 9.762 1.00 86.19 239 ALA A O 1
ATOM 1932 N N . LEU A 1 240 ? -19.806 -13.396 9.316 1.00 83.88 240 LEU A N 1
ATOM 1933 C CA . LEU A 1 240 ? -20.481 -12.550 8.328 1.00 83.88 240 LEU A CA 1
ATOM 1934 C C . LEU A 1 240 ? -20.617 -13.245 6.959 1.00 83.88 240 LEU A C 1
ATOM 1936 O O . LEU A 1 240 ? -21.627 -13.071 6.275 1.00 83.88 240 LEU A O 1
ATOM 1940 N N . ARG A 1 241 ? -19.624 -14.052 6.558 1.00 83.31 241 ARG A N 1
ATOM 1941 C CA . ARG A 1 241 ? -19.654 -14.828 5.306 1.00 83.31 241 ARG A CA 1
ATOM 1942 C C . ARG A 1 241 ? -20.697 -15.938 5.300 1.00 83.31 241 ARG A C 1
ATOM 1944 O O . ARG A 1 241 ? -21.352 -16.113 4.275 1.00 83.31 241 ARG A O 1
ATOM 1951 N N . ASP A 1 242 ? -20.893 -16.633 6.420 1.00 73.56 242 ASP A N 1
ATOM 1952 C CA . ASP A 1 242 ? -21.864 -17.738 6.545 1.00 73.56 242 ASP A CA 1
ATOM 1953 C C . ASP A 1 242 ? -23.306 -17.312 6.217 1.00 73.56 242 ASP A C 1
ATOM 1955 O O . ASP A 1 242 ? -24.178 -18.136 5.949 1.00 73.56 242 ASP A O 1
ATOM 1959 N N . GLN A 1 243 ? -23.564 -16.006 6.200 1.00 68.88 243 GLN A N 1
ATOM 1960 C CA . GLN A 1 243 ? -24.857 -15.412 5.881 1.00 68.88 243 GLN A CA 1
ATOM 1961 C C . GLN A 1 243 ? -24.959 -14.927 4.422 1.00 68.88 243 GLN A C 1
ATOM 1963 O O . GLN A 1 243 ? -25.900 -14.210 4.075 1.00 68.88 243 GLN A O 1
ATOM 1968 N N . GLN A 1 244 ? -23.986 -15.293 3.576 1.00 59.81 244 GLN A N 1
ATOM 1969 C CA . GLN A 1 244 ? -23.876 -14.959 2.148 1.00 59.81 244 GLN A CA 1
ATOM 1970 C C . GLN A 1 244 ? -23.927 -13.455 1.837 1.00 59.81 244 GLN A C 1
ATOM 1972 O O . GLN A 1 244 ? -24.356 -13.044 0.759 1.00 59.81 244 GLN A O 1
ATOM 1977 N N . GLN A 1 245 ? -23.472 -12.615 2.760 1.00 67.94 245 GLN A N 1
ATOM 1978 C CA . GLN A 1 245 ? -23.604 -11.166 2.654 1.00 67.94 245 GLN A CA 1
ATOM 1979 C C . GLN A 1 245 ? -22.483 -10.512 1.842 1.00 67.94 245 GLN A C 1
ATOM 1981 O O . GLN A 1 245 ? -21.366 -11.028 1.774 1.00 67.94 245 GLN A O 1
ATOM 1986 N N . ASP A 1 246 ? -22.773 -9.342 1.267 1.00 79.94 246 ASP A N 1
ATOM 1987 C CA . ASP A 1 246 ? -21.721 -8.420 0.840 1.00 79.94 246 ASP A CA 1
ATOM 1988 C C . ASP A 1 246 ? -21.030 -7.853 2.089 1.00 79.94 246 ASP A C 1
ATOM 1990 O O . ASP A 1 246 ? -21.665 -7.240 2.952 1.00 79.94 246 ASP A O 1
ATOM 1994 N N . LEU A 1 247 ? -19.726 -8.102 2.207 1.00 89.50 247 LEU A N 1
ATOM 1995 C CA . LEU A 1 247 ? -18.911 -7.649 3.332 1.00 89.50 247 LEU A CA 1
ATOM 1996 C C . LEU A 1 247 ? -18.309 -6.262 3.108 1.00 89.50 247 LEU A C 1
ATOM 1998 O O . LEU A 1 247 ? -17.797 -5.686 4.070 1.00 89.50 247 LEU A O 1
ATOM 2002 N N . PHE A 1 248 ? -18.382 -5.701 1.898 1.00 94.00 248 PHE A N 1
ATOM 2003 C CA . PHE A 1 248 ? -17.815 -4.389 1.599 1.00 94.00 248 PHE A CA 1
ATOM 2004 C C . PHE A 1 248 ? -18.304 -3.276 2.553 1.00 94.00 248 PHE A C 1
ATOM 2006 O O . PHE A 1 248 ? -17.449 -2.558 3.087 1.00 94.00 248 PHE A O 1
ATOM 2013 N N . PRO A 1 249 ? -19.614 -3.154 2.880 1.00 94.31 249 PRO A N 1
ATOM 2014 C CA . PRO A 1 249 ? -20.110 -2.135 3.812 1.00 94.31 249 PRO A CA 1
ATOM 2015 C C . PRO A 1 249 ? -19.503 -2.219 5.216 1.00 94.31 249 PRO A C 1
ATOM 2017 O O . PRO A 1 249 ? -19.414 -1.202 5.904 1.00 94.31 249 PRO A O 1
ATOM 2020 N N . VAL A 1 250 ? -19.086 -3.413 5.648 1.00 94.50 250 VAL A N 1
ATOM 2021 C CA . VAL A 1 250 ? -18.434 -3.635 6.945 1.00 94.50 250 VAL A CA 1
ATOM 2022 C C . VAL A 1 250 ? -16.928 -3.429 6.817 1.00 94.50 250 VAL A C 1
ATOM 2024 O O . VAL A 1 250 ? -16.333 -2.694 7.604 1.00 94.50 250 VAL A O 1
ATOM 2027 N N . LEU A 1 251 ? -16.304 -4.031 5.802 1.00 95.06 251 LEU A N 1
ATOM 2028 C CA . LEU A 1 251 ? -14.857 -4.012 5.620 1.00 95.06 251 LEU A CA 1
ATOM 2029 C C . LEU A 1 251 ? -14.329 -2.583 5.442 1.00 95.06 251 LEU A C 1
ATOM 2031 O O . LEU A 1 251 ? -13.340 -2.221 6.078 1.00 95.06 251 LEU A O 1
ATOM 2035 N N . ARG A 1 252 ? -15.035 -1.727 4.691 1.00 96.31 252 ARG A N 1
ATOM 2036 C CA . ARG A 1 252 ? -14.667 -0.307 4.541 1.00 96.31 252 ARG A CA 1
ATOM 2037 C C . ARG A 1 252 ? -14.689 0.486 5.856 1.00 96.31 252 ARG A C 1
ATOM 2039 O O . ARG A 1 252 ? -14.055 1.532 5.937 1.00 96.31 252 ARG A O 1
ATOM 2046 N N . LEU A 1 253 ? -15.389 -0.001 6.886 1.00 97.38 253 LEU A N 1
ATOM 2047 C CA . LEU A 1 253 ? -15.389 0.586 8.231 1.00 97.38 253 LEU A CA 1
ATOM 2048 C C . LEU A 1 253 ? -14.303 -0.012 9.136 1.00 97.38 253 LEU A C 1
ATOM 2050 O O . LEU A 1 253 ? -13.850 0.681 10.039 1.00 97.38 253 LEU A O 1
ATOM 2054 N N . ILE A 1 254 ? -13.866 -1.257 8.897 1.00 97.00 254 ILE A N 1
ATOM 2055 C CA . ILE A 1 254 ? -12.739 -1.894 9.610 1.00 97.00 254 ILE A CA 1
ATOM 2056 C C . ILE A 1 254 ? -11.392 -1.348 9.113 1.00 97.00 254 ILE A C 1
ATOM 2058 O O . ILE A 1 254 ? -10.451 -1.212 9.888 1.00 97.00 254 ILE A O 1
ATOM 2062 N N . ILE A 1 255 ? -11.286 -1.013 7.827 1.00 96.25 255 ILE A N 1
ATOM 2063 C CA . ILE A 1 255 ? -10.062 -0.475 7.209 1.00 96.25 255 ILE A CA 1
ATOM 2064 C C . ILE A 1 255 ? -10.353 0.822 6.436 1.00 96.25 255 ILE A C 1
ATOM 2066 O O . ILE A 1 255 ? -10.123 0.908 5.228 1.00 96.25 255 ILE A O 1
ATOM 2070 N N . PRO A 1 256 ? -10.820 1.886 7.121 1.00 95.75 256 PRO A N 1
ATOM 2071 C CA . PRO A 1 256 ? -11.285 3.122 6.482 1.00 95.75 256 PRO A CA 1
ATOM 2072 C C . PRO A 1 256 ? -10.186 3.881 5.721 1.00 95.75 256 PRO A C 1
ATOM 2074 O O . PRO A 1 256 ? -10.481 4.678 4.827 1.00 95.75 256 PRO A O 1
ATOM 2077 N N . LYS A 1 257 ? -8.904 3.613 6.017 1.00 92.62 257 LYS A N 1
ATOM 2078 C CA . LYS A 1 257 ? -7.749 4.127 5.254 1.00 92.62 257 LYS A CA 1
ATOM 2079 C C . LYS A 1 257 ? -7.734 3.634 3.809 1.00 92.62 257 LYS A C 1
ATOM 2081 O O . LYS A 1 257 ? -7.190 4.324 2.944 1.00 92.62 257 LYS A O 1
ATOM 2086 N N . LEU A 1 258 ? -8.310 2.461 3.555 1.00 93.38 258 LEU A N 1
ATOM 2087 C CA . LEU A 1 258 ? -8.343 1.801 2.252 1.00 93.38 258 LEU A CA 1
ATOM 2088 C C . LEU A 1 258 ? -9.660 2.043 1.499 1.00 93.38 258 LEU A C 1
ATOM 2090 O O . LEU A 1 258 ? -9.809 1.624 0.360 1.00 93.38 258 LEU A O 1
ATOM 2094 N N . ASP A 1 259 ? -10.598 2.784 2.091 1.00 93.25 259 ASP A N 1
ATOM 2095 C CA . ASP A 1 259 ? -11.800 3.232 1.393 1.00 93.25 259 ASP A CA 1
ATOM 2096 C C . ASP A 1 259 ? -11.433 4.301 0.350 1.00 93.25 259 ASP A C 1
ATOM 2098 O O . ASP A 1 259 ? -10.945 5.388 0.701 1.00 93.25 259 ASP A O 1
ATOM 2102 N N . ARG A 1 260 ? -11.614 3.948 -0.927 1.00 89.00 260 ARG A N 1
ATOM 2103 C CA . ARG A 1 260 ? -11.428 4.820 -2.097 1.00 89.00 260 ARG A CA 1
ATOM 2104 C C . ARG A 1 260 ? -12.745 5.290 -2.709 1.00 89.00 260 ARG A C 1
ATOM 2106 O O . ARG A 1 260 ? -12.735 6.305 -3.391 1.00 89.00 260 ARG A O 1
ATOM 2113 N N . ASP A 1 261 ? -13.855 4.626 -2.393 1.00 89.25 261 ASP A N 1
ATOM 2114 C CA . ASP A 1 261 ? -15.185 5.016 -2.869 1.00 89.25 261 ASP A CA 1
ATOM 2115 C C . ASP A 1 261 ? -15.683 6.280 -2.158 1.00 89.25 261 ASP A C 1
ATOM 2117 O O . ASP A 1 261 ? -16.465 7.045 -2.715 1.00 89.25 261 ASP A O 1
ATOM 2121 N N . ARG A 1 262 ? -15.229 6.529 -0.920 1.00 91.12 262 ARG A N 1
ATOM 2122 C CA . ARG A 1 262 ? -15.461 7.807 -0.232 1.00 91.12 262 ARG A CA 1
ATOM 2123 C C . ARG A 1 262 ? -14.275 8.761 -0.378 1.00 91.12 262 ARG A C 1
ATOM 2125 O O . ARG A 1 262 ? -13.168 8.414 0.064 1.00 91.12 262 ARG A O 1
ATOM 2132 N N . PRO A 1 263 ? -14.501 10.005 -0.850 1.00 87.44 263 PRO A N 1
ATOM 2133 C CA . PRO A 1 263 ? -13.502 11.060 -0.747 1.00 87.44 263 PRO A CA 1
ATOM 2134 C C . PRO A 1 263 ? -13.230 11.424 0.724 1.00 87.44 263 PRO A C 1
ATOM 2136 O O . PRO A 1 263 ? -13.812 10.881 1.666 1.00 87.44 263 PRO A O 1
ATOM 2139 N N . SER A 1 264 ? -12.292 12.345 0.951 1.00 87.62 264 SER A N 1
ATOM 2140 C CA . SER A 1 264 ? -12.006 12.835 2.302 1.00 87.62 264 SER A CA 1
ATOM 2141 C C . SER A 1 264 ? -13.249 13.452 2.946 1.00 87.62 264 SER A C 1
ATOM 2143 O O . SER A 1 264 ? -13.885 14.314 2.348 1.00 87.62 264 SER A O 1
ATOM 2145 N N . TYR A 1 265 ? -13.524 13.099 4.205 1.00 90.75 265 TYR A N 1
ATOM 2146 C CA . TYR A 1 265 ? -14.597 13.713 4.993 1.00 90.75 265 TYR A CA 1
ATOM 2147 C C . TYR A 1 265 ? -14.338 15.191 5.323 1.00 90.75 265 TYR A C 1
ATOM 2149 O O . TYR A 1 265 ? -15.246 15.872 5.783 1.00 90.75 265 TYR A O 1
ATOM 2157 N N . ARG A 1 266 ? -13.099 15.687 5.147 1.00 88.62 266 ARG A N 1
ATOM 2158 C CA . ARG A 1 266 ? -12.672 17.065 5.484 1.00 88.62 266 ARG A CA 1
ATOM 2159 C C . ARG A 1 266 ? -12.928 17.462 6.949 1.00 88.62 266 ARG A C 1
ATOM 2161 O O . ARG A 1 266 ? -12.927 18.641 7.290 1.00 88.62 266 ARG A O 1
ATOM 2168 N N . ILE A 1 267 ? -13.082 16.477 7.833 1.00 90.62 267 ILE A N 1
ATOM 2169 C CA . ILE A 1 267 ? -13.256 16.655 9.276 1.00 90.62 267 ILE A CA 1
ATOM 2170 C C . ILE A 1 267 ? -11.951 16.276 9.978 1.00 90.62 267 ILE A C 1
ATOM 2172 O O . ILE A 1 267 ? -11.364 15.236 9.692 1.00 90.62 267 ILE A O 1
ATOM 2176 N N . LYS A 1 268 ? -11.514 17.127 10.909 1.00 90.69 268 LYS A N 1
ATOM 2177 C CA . LYS A 1 268 ? -10.378 16.886 11.809 1.00 90.69 268 LYS A CA 1
ATOM 2178 C C . LYS A 1 268 ? -10.837 16.918 13.264 1.00 90.69 268 LYS A C 1
ATOM 2180 O O . LYS A 1 268 ? -11.924 17.422 13.561 1.00 90.69 268 LYS A O 1
ATOM 2185 N N . GLU A 1 269 ? -9.973 16.466 14.161 1.00 91.12 269 GLU A N 1
ATOM 2186 C CA . GLU A 1 269 ? -10.134 16.471 15.618 1.00 91.12 269 GLU A CA 1
ATOM 2187 C C . GLU A 1 269 ? -10.640 17.826 16.121 1.00 91.12 269 GLU A C 1
ATOM 2189 O O . GLU A 1 269 ? -11.582 17.887 16.903 1.00 91.12 269 GLU A O 1
ATOM 2194 N N . SER A 1 270 ? -10.101 18.929 15.592 1.00 89.88 270 SER A N 1
ATOM 2195 C CA . SER A 1 270 ? -10.500 20.281 15.993 1.00 89.88 270 SER A CA 1
ATOM 2196 C C . SER A 1 270 ? -11.963 20.617 15.717 1.00 89.88 270 SER A C 1
ATOM 2198 O O . SER A 1 270 ? -12.611 21.266 16.540 1.00 89.88 270 SER A O 1
ATOM 2200 N N . LYS A 1 271 ? -12.504 20.168 14.579 1.00 92.38 271 LYS A N 1
ATOM 2201 C CA . LYS A 1 271 ? -13.923 20.341 14.250 1.00 92.38 271 LYS A CA 1
ATOM 2202 C C . LYS A 1 271 ? -14.777 19.431 15.131 1.00 92.38 271 LYS A C 1
ATOM 2204 O O . LYS A 1 271 ? -15.770 19.893 15.681 1.00 92.38 271 LYS A O 1
ATOM 2209 N N . ILE A 1 272 ? -14.344 18.188 15.347 1.00 94.75 272 ILE A N 1
ATOM 2210 C CA . ILE A 1 272 ? -15.034 17.227 16.221 1.00 94.75 272 ILE A CA 1
ATOM 2211 C C . ILE A 1 272 ? -15.124 17.755 17.660 1.00 94.75 272 ILE A C 1
ATOM 2213 O O . ILE A 1 272 ? -16.219 17.770 18.217 1.00 94.75 272 ILE A O 1
ATOM 2217 N N . SER A 1 273 ? -14.033 18.264 18.242 1.00 93.56 273 SER A N 1
ATOM 2218 C CA . SER A 1 273 ? -14.041 18.843 19.593 1.00 93.56 273 SER A CA 1
ATOM 2219 C C . SER A 1 273 ? -15.034 19.998 19.712 1.00 93.56 273 SER A C 1
ATOM 2221 O O . SER A 1 273 ? -15.830 20.016 20.648 1.00 93.56 273 SER A O 1
ATOM 2223 N N . LYS A 1 274 ? -15.055 20.930 18.746 1.00 93.56 274 LYS A N 1
ATOM 2224 C CA . LYS A 1 274 ? -16.017 22.049 18.729 1.00 93.56 274 LYS A CA 1
ATOM 2225 C C . LYS A 1 274 ? -17.467 21.563 18.663 1.00 93.56 274 LYS A C 1
ATOM 2227 O O . LYS A 1 274 ? -18.317 22.081 19.386 1.00 93.56 274 LYS A O 1
ATOM 2232 N N . LEU A 1 275 ? -17.743 20.552 17.838 1.00 94.62 275 LEU A N 1
ATOM 2233 C CA . LEU A 1 275 ? -19.074 19.955 17.732 1.00 94.62 275 LEU A CA 1
ATOM 2234 C C . LEU A 1 275 ? -19.493 19.266 19.031 1.00 94.62 275 LEU A C 1
ATOM 2236 O O . LEU A 1 275 ? -20.615 19.466 19.479 1.00 94.62 275 LEU A O 1
ATOM 2240 N N . LEU A 1 276 ? -18.601 18.511 19.672 1.00 94.44 276 LEU A N 1
ATOM 2241 C CA . LEU A 1 276 ? -18.893 17.848 20.944 1.00 94.44 276 LEU A CA 1
ATOM 2242 C C . LEU A 1 276 ? -19.143 18.855 22.072 1.00 94.44 276 LEU A C 1
ATOM 2244 O O . LEU A 1 276 ? -20.105 18.692 22.817 1.00 94.44 276 LEU A O 1
ATOM 2248 N N . ILE A 1 277 ? -18.349 19.928 22.154 1.00 94.38 277 ILE A N 1
ATOM 2249 C CA . ILE A 1 277 ? -18.564 21.027 23.111 1.00 94.38 277 ILE A CA 1
ATOM 2250 C C . ILE A 1 277 ? -19.957 21.637 22.912 1.00 94.38 277 ILE A C 1
ATOM 2252 O O . ILE A 1 277 ? -20.700 21.785 23.881 1.00 94.38 277 ILE A O 1
ATOM 2256 N N . LYS A 1 278 ? -20.337 21.918 21.657 1.00 92.75 278 LYS A N 1
ATOM 2257 C CA . LYS A 1 278 ? -21.672 22.427 21.304 1.00 92.75 278 LYS A CA 1
ATOM 2258 C C . LYS A 1 278 ? -22.779 21.423 21.643 1.00 92.75 278 LYS A C 1
ATOM 2260 O O . LYS A 1 278 ? -23.818 21.819 22.154 1.00 92.75 278 LYS A O 1
ATOM 2265 N N . MET A 1 279 ? -22.574 20.136 21.356 1.00 92.62 279 MET A N 1
ATOM 2266 C CA . MET A 1 279 ? -23.555 19.071 21.599 1.00 92.62 279 MET A CA 1
ATOM 2267 C C . MET A 1 279 ? -23.875 18.907 23.084 1.00 92.62 279 MET A C 1
ATOM 2269 O O . MET A 1 279 ? -25.030 18.685 23.435 1.00 92.62 279 MET A O 1
ATOM 2273 N N . LEU A 1 280 ? -22.841 18.970 23.922 1.00 92.31 280 LEU A N 1
ATOM 2274 C CA . LEU A 1 280 ? -22.915 18.721 25.358 1.00 92.31 280 LEU A CA 1
ATOM 2275 C C . LEU A 1 280 ? -23.204 19.988 26.172 1.00 92.31 280 LEU A C 1
ATOM 2277 O O . LEU A 1 280 ? -23.453 19.880 27.367 1.00 92.31 280 LEU A O 1
ATOM 2281 N N . GLY A 1 281 ? -23.136 21.173 25.554 1.00 92.12 281 GLY A N 1
ATOM 2282 C CA . GLY A 1 281 ? -23.265 22.445 26.263 1.00 92.12 281 GLY A CA 1
ATOM 2283 C C . GLY A 1 281 ? -22.182 22.635 27.327 1.00 92.12 281 GLY A C 1
ATOM 2284 O O . GLY A 1 281 ? -22.475 23.141 28.406 1.00 92.12 281 GLY A O 1
ATOM 2285 N N . LEU A 1 282 ? -20.946 22.182 27.062 1.00 91.81 282 LEU A N 1
ATOM 2286 C CA . LEU A 1 282 ? -19.888 22.214 28.076 1.00 91.81 282 LEU A CA 1
ATOM 2287 C C . LEU A 1 282 ? -19.532 23.662 28.446 1.00 91.81 282 LEU A C 1
ATOM 2289 O O . LEU A 1 282 ? -19.198 24.441 27.544 1.00 91.81 282 LEU A O 1
ATOM 2293 N N . PRO A 1 283 ? -19.518 24.012 29.746 1.00 88.69 283 PRO A N 1
ATOM 2294 C CA . PRO A 1 283 ? -19.032 25.310 30.182 1.00 88.69 283 PRO A CA 1
ATOM 2295 C C . PRO A 1 283 ? -17.527 25.437 29.923 1.00 88.69 283 PRO A C 1
ATOM 2297 O O . PRO A 1 283 ? -16.809 24.444 29.753 1.00 88.69 283 PRO A O 1
ATOM 2300 N N . HIS A 1 284 ? -17.031 26.674 29.940 1.00 85.50 284 HIS A N 1
ATOM 2301 C CA . HIS A 1 284 ? -15.594 26.913 29.997 1.00 85.50 284 HIS A CA 1
ATOM 2302 C C . HIS A 1 284 ? -15.019 26.260 31.255 1.00 85.50 284 HIS A C 1
ATOM 2304 O O . HIS A 1 284 ? -15.425 26.574 32.370 1.00 85.50 284 HIS A O 1
ATOM 2310 N N . GLY A 1 285 ? -14.108 25.303 31.077 1.00 81.94 285 GLY A N 1
ATOM 2311 C CA . GLY A 1 285 ? -13.643 24.486 32.190 1.00 81.94 285 GLY A CA 1
ATOM 2312 C C . GLY A 1 285 ? -12.844 23.264 31.763 1.00 81.94 285 GLY A C 1
ATOM 2313 O O . GLY A 1 285 ? -12.390 23.151 30.622 1.00 81.94 285 GLY A O 1
ATOM 2314 N N . ASN A 1 286 ? -12.656 22.341 32.708 1.00 84.06 286 ASN A N 1
ATOM 2315 C CA . ASN A 1 286 ? -11.719 21.231 32.559 1.00 84.06 286 ASN A CA 1
ATOM 2316 C C . ASN A 1 286 ? -12.047 20.329 31.355 1.00 84.06 286 ASN A C 1
ATOM 2318 O O . ASN A 1 286 ? -11.194 20.132 30.499 1.00 84.06 286 ASN A O 1
ATOM 2322 N N . ASP A 1 287 ? -13.288 19.852 31.220 1.00 86.25 287 ASP A N 1
ATOM 2323 C CA . ASP A 1 287 ? -13.657 18.926 30.135 1.00 86.25 287 ASP A CA 1
ATOM 2324 C C . ASP A 1 287 ? -13.618 19.576 28.739 1.00 86.25 287 ASP A C 1
ATOM 2326 O O . ASP A 1 287 ? -13.188 18.942 27.771 1.00 86.25 287 ASP A O 1
ATOM 2330 N N . GLN A 1 288 ? -13.984 20.860 28.628 1.00 88.56 288 GLN A N 1
ATOM 2331 C CA . GLN A 1 288 ? -13.821 21.625 27.387 1.00 88.56 288 GLN A CA 1
ATOM 2332 C C . GLN A 1 288 ? -12.334 21.731 27.013 1.00 88.56 288 GLN A C 1
ATOM 2334 O O . GLN A 1 288 ? -11.948 21.453 25.875 1.00 88.56 288 GLN A O 1
ATOM 2339 N N . ASN A 1 289 ? -11.487 22.078 27.985 1.00 82.81 289 ASN A N 1
ATOM 2340 C CA . ASN A 1 289 ? -10.045 22.192 27.790 1.00 82.81 289 ASN A CA 1
ATOM 2341 C C . ASN A 1 289 ? -9.400 20.849 27.435 1.00 82.81 289 ASN A C 1
ATOM 2343 O O . ASN A 1 289 ? -8.503 20.821 26.597 1.00 82.81 289 ASN A O 1
ATOM 2347 N N . VAL A 1 290 ? -9.865 19.741 28.018 1.00 85.56 290 VAL A N 1
ATOM 2348 C CA . VAL A 1 290 ? -9.406 18.383 27.691 1.00 85.56 290 VAL A CA 1
ATOM 2349 C C . VAL A 1 290 ? -9.667 18.064 26.214 1.00 85.56 290 VAL A C 1
ATOM 2351 O O . VAL A 1 290 ? -8.744 17.650 25.512 1.00 85.56 290 VAL A O 1
ATOM 2354 N N . LEU A 1 291 ? -10.875 18.333 25.702 1.00 85.12 291 LEU A N 1
ATOM 2355 C CA . LEU A 1 291 ? -11.206 18.123 24.284 1.00 85.12 291 LEU A CA 1
ATOM 2356 C C . LEU A 1 291 ? -10.401 19.023 23.335 1.00 85.12 291 LEU A C 1
ATOM 2358 O O . LEU A 1 291 ? -10.045 18.594 22.235 1.00 85.12 291 LEU A O 1
ATOM 2362 N N . LEU A 1 292 ? -10.121 20.267 23.729 1.00 83.50 292 LEU A N 1
ATOM 2363 C CA . LEU A 1 292 ? -9.340 21.203 22.914 1.00 83.50 292 LEU A CA 1
ATOM 2364 C C . LEU A 1 292 ? -7.841 20.865 22.920 1.00 83.50 292 LEU A C 1
ATOM 2366 O O . LEU A 1 292 ? -7.198 20.916 21.874 1.00 83.50 292 LEU A O 1
ATOM 2370 N N . LYS A 1 293 ? -7.281 20.461 24.065 1.00 76.75 293 LYS A N 1
ATOM 2371 C CA . LYS A 1 293 ? -5.873 20.037 24.183 1.00 76.75 293 LYS A CA 1
ATOM 2372 C C . LYS A 1 293 ? -5.603 18.697 23.495 1.00 76.75 293 LYS A C 1
ATOM 2374 O O . LYS A 1 293 ? -4.506 18.474 22.997 1.00 76.75 293 LYS A O 1
ATOM 2379 N N . ALA A 1 294 ? -6.602 17.822 23.385 1.00 70.75 294 ALA A N 1
ATOM 2380 C CA . ALA A 1 294 ? -6.458 16.561 22.655 1.00 70.75 294 ALA A CA 1
ATOM 2381 C C . ALA A 1 294 ? -6.103 16.753 21.163 1.00 70.75 294 ALA A C 1
ATOM 2383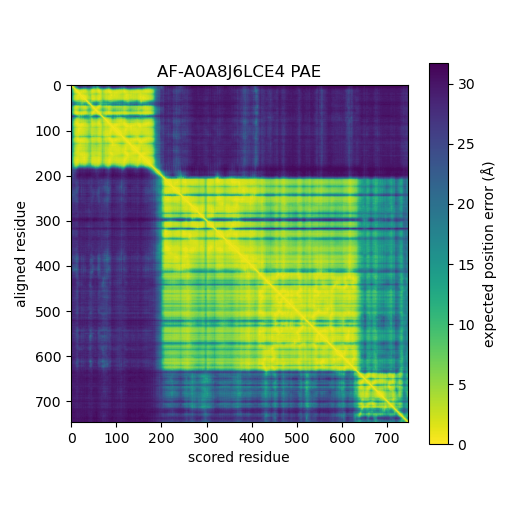 O O . ALA A 1 294 ? -5.556 15.846 20.543 1.00 70.75 294 ALA A O 1
ATOM 2384 N N . ILE A 1 295 ? -6.350 17.945 20.601 1.00 65.38 295 ILE A N 1
ATOM 2385 C CA . ILE A 1 295 ? -5.994 18.316 19.222 1.00 65.38 295 ILE A CA 1
ATOM 2386 C C . ILE A 1 295 ? -4.469 18.456 19.059 1.00 65.38 295 ILE A C 1
ATOM 2388 O O . ILE A 1 295 ? -3.925 18.075 18.023 1.00 65.38 295 ILE A O 1
ATOM 2392 N N . THR A 1 296 ? -3.770 18.985 20.071 1.00 54.03 296 THR A N 1
ATOM 2393 C CA . THR A 1 296 ? -2.307 19.175 20.053 1.00 54.03 296 THR A CA 1
ATOM 2394 C C . THR A 1 296 ? -1.544 17.927 20.515 1.00 54.03 296 THR A C 1
ATOM 2396 O O . THR A 1 296 ? -0.365 17.774 20.200 1.00 54.03 296 THR A O 1
ATOM 2399 N N . GLY A 1 297 ? -2.225 17.003 21.204 1.00 47.75 297 GLY A N 1
ATOM 2400 C CA . GLY A 1 297 ? -1.678 15.758 21.757 1.00 47.75 297 GLY A CA 1
ATOM 2401 C C . GLY A 1 297 ? -1.623 14.550 20.806 1.00 47.75 297 GLY A C 1
ATOM 2402 O O . GLY A 1 297 ? -1.281 13.451 21.238 1.00 47.75 297 GLY A O 1
ATOM 2403 N N . THR A 1 298 ? -1.929 14.697 19.513 1.00 43.81 298 THR A N 1
ATOM 2404 C CA . THR A 1 298 ? -1.889 13.582 18.537 1.00 43.81 298 THR A CA 1
ATOM 2405 C C . THR A 1 298 ? -0.475 13.056 18.253 1.00 43.81 298 THR A C 1
ATOM 2407 O O . THR A 1 298 ? -0.313 11.980 17.681 1.00 43.81 298 THR A O 1
ATOM 2410 N N . SER A 1 299 ? 0.558 13.760 18.727 1.00 40.12 299 SER A N 1
ATOM 2411 C CA . SER A 1 299 ? 1.960 13.309 18.712 1.00 40.12 299 SER A CA 1
ATOM 2412 C C . SER A 1 299 ? 2.316 12.411 19.909 1.00 40.12 299 SER A C 1
ATOM 2414 O O . SER A 1 299 ? 3.484 12.080 20.095 1.00 40.12 299 SER A O 1
ATOM 2416 N N . SER A 1 300 ? 1.339 12.054 20.755 1.00 43.78 300 SER A N 1
ATOM 2417 C CA . SER A 1 300 ? 1.608 11.796 22.172 1.00 43.78 300 SER A CA 1
ATOM 2418 C C . SER A 1 300 ? 1.092 10.513 22.786 1.00 43.78 300 SER A C 1
ATOM 2420 O O . SER A 1 300 ? 1.065 10.389 24.008 1.00 43.78 300 SER A O 1
ATOM 2422 N N . GLY A 1 301 ? 0.698 9.552 21.962 1.00 50.44 301 GLY A N 1
ATOM 2423 C CA . GLY A 1 301 ? 0.328 8.214 22.423 1.00 50.44 301 GLY A CA 1
ATOM 2424 C C . GLY A 1 301 ? -1.063 8.095 23.055 1.00 50.44 301 GLY A C 1
ATOM 2425 O O . GLY A 1 301 ? -1.580 6.982 23.090 1.00 50.44 301 GLY A O 1
ATOM 2426 N N . VAL A 1 302 ? -1.716 9.189 23.475 1.00 62.81 302 VAL A N 1
ATOM 2427 C CA . VAL A 1 302 ? -3.149 9.156 23.827 1.00 62.81 302 VAL A CA 1
ATOM 2428 C C . VAL A 1 302 ? -4.007 9.362 22.592 1.00 62.81 302 VAL A C 1
ATOM 2430 O O . VAL A 1 302 ? -3.845 10.312 21.829 1.00 62.81 302 VAL A O 1
ATOM 2433 N N . ASP A 1 303 ? -4.932 8.428 22.414 1.00 80.00 303 ASP A N 1
ATOM 2434 C CA . ASP A 1 303 ? -5.869 8.406 21.308 1.00 80.00 303 ASP A CA 1
ATOM 2435 C C . ASP A 1 303 ? -6.995 9.427 21.528 1.00 80.00 303 ASP A C 1
ATOM 2437 O O . ASP A 1 303 ? -7.656 9.443 22.569 1.00 80.00 303 ASP A O 1
ATOM 2441 N N . PHE A 1 304 ? -7.227 10.279 20.527 1.00 88.44 304 PHE A N 1
ATOM 2442 C CA . PHE A 1 304 ? -8.273 11.304 20.562 1.00 88.44 304 PHE A CA 1
ATOM 2443 C C . PHE A 1 304 ? -9.666 10.714 20.844 1.00 88.44 304 PHE A C 1
ATOM 2445 O O . PHE A 1 304 ? -10.446 11.301 21.594 1.00 88.44 304 PHE A O 1
ATOM 2452 N N . GLY A 1 305 ? -9.969 9.532 20.299 1.00 90.12 305 GLY A N 1
ATOM 2453 C CA . GLY A 1 305 ? -11.227 8.829 20.538 1.00 90.12 305 GLY A CA 1
ATOM 2454 C C . GLY A 1 305 ? -11.403 8.407 21.999 1.00 90.12 305 GLY A C 1
ATOM 2455 O O . GLY A 1 305 ? -12.506 8.525 22.536 1.00 90.12 305 GLY A O 1
ATOM 2456 N N . ASP A 1 306 ? -10.336 7.975 22.676 1.00 90.00 306 ASP A N 1
ATOM 2457 C CA . ASP A 1 306 ? -10.386 7.649 24.109 1.00 90.00 306 ASP A CA 1
ATOM 2458 C C . ASP A 1 306 ? -10.621 8.893 24.974 1.00 90.00 306 ASP A C 1
ATOM 2460 O O . ASP A 1 306 ? -11.406 8.841 25.927 1.00 90.00 306 ASP A O 1
ATOM 2464 N N . VAL A 1 307 ? -10.004 10.027 24.621 1.00 90.69 307 VAL A N 1
ATOM 2465 C CA . VAL A 1 307 ? -10.260 11.306 25.304 1.00 90.69 307 VAL A CA 1
ATOM 2466 C C . VAL A 1 307 ? -11.724 11.698 25.151 1.00 90.69 307 VAL A C 1
ATOM 2468 O O . VAL A 1 307 ? -12.398 11.970 26.148 1.00 90.69 307 VAL A O 1
ATOM 2471 N N . VAL A 1 308 ? -12.239 11.654 23.922 1.00 92.50 308 VAL A N 1
ATOM 2472 C CA . VAL A 1 308 ? -13.648 11.930 23.634 1.00 92.50 308 VAL A CA 1
ATOM 2473 C C . VAL A 1 308 ? -14.569 11.011 24.440 1.00 92.50 308 VAL A C 1
ATOM 2475 O O . VAL A 1 308 ? -15.509 11.495 25.070 1.00 92.50 308 VAL A O 1
ATOM 2478 N N . TYR A 1 309 ? -14.281 9.710 24.492 1.00 93.31 309 TYR A N 1
ATOM 2479 C CA . TYR A 1 309 ? -15.056 8.755 25.286 1.00 93.31 309 TYR A CA 1
ATOM 2480 C C . TYR A 1 309 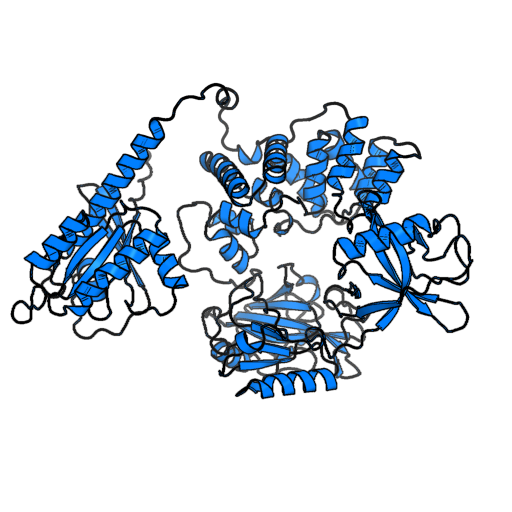? -15.049 9.093 26.783 1.00 93.31 309 TYR A C 1
ATOM 2482 O O . TYR A 1 309 ? -16.097 9.049 27.432 1.00 93.31 309 TYR A O 1
ATOM 2490 N N . SER A 1 310 ? -13.886 9.467 27.328 1.00 91.94 310 SER A N 1
ATOM 2491 C CA . SER A 1 310 ? -13.723 9.809 28.746 1.00 91.94 310 SER A CA 1
ATOM 2492 C C . SER A 1 310 ? -14.571 11.008 29.182 1.00 91.94 310 SER A C 1
ATOM 2494 O O . SER A 1 310 ? -15.021 11.043 30.329 1.00 91.94 310 SER A O 1
ATOM 2496 N N . VAL A 1 311 ? -14.816 11.948 28.262 1.00 92.69 311 VAL A N 1
ATOM 2497 C CA . VAL A 1 311 ? -15.690 13.105 28.469 1.00 92.69 311 VAL A CA 1
ATOM 2498 C C . VAL A 1 311 ? -17.145 12.706 28.238 1.00 92.69 311 VAL A C 1
ATOM 2500 O O . VAL A 1 311 ? -17.969 12.884 29.129 1.00 92.69 311 VAL A O 1
ATOM 2503 N N . LEU A 1 312 ? -17.469 12.095 27.092 1.00 93.06 312 LEU A N 1
ATOM 2504 C CA . LEU A 1 312 ? -18.848 11.751 26.720 1.00 93.06 312 LEU A CA 1
ATOM 2505 C C . LEU A 1 312 ? -19.563 10.893 27.765 1.00 93.06 312 LEU A C 1
ATOM 2507 O O . LEU A 1 312 ? -20.730 11.148 28.056 1.00 93.06 312 LEU A O 1
ATOM 2511 N N . LYS A 1 313 ? -18.869 9.915 28.360 1.00 92.69 313 LYS A N 1
ATOM 2512 C CA . LYS A 1 313 ? -19.460 9.018 29.367 1.00 92.69 313 LYS A CA 1
ATOM 2513 C C . LYS A 1 313 ? -19.960 9.738 30.631 1.00 92.69 313 LYS A C 1
ATOM 2515 O O . LYS A 1 313 ? -20.718 9.142 31.384 1.00 92.69 313 LYS A O 1
ATOM 2520 N N . LYS A 1 314 ? -19.528 10.984 30.876 1.00 91.88 314 LYS A N 1
ATOM 2521 C CA . LYS A 1 314 ? -19.972 11.808 32.014 1.00 91.88 314 LYS A CA 1
ATOM 2522 C C . LYS A 1 314 ? -21.303 12.518 31.748 1.00 91.88 314 LYS A C 1
ATOM 2524 O O . LYS A 1 314 ? -22.025 12.807 32.691 1.00 91.88 314 LYS A O 1
ATOM 2529 N N . TYR A 1 315 ? -21.605 12.813 30.481 1.00 91.44 315 TYR A N 1
ATOM 2530 C CA . TYR A 1 315 ? -22.714 13.696 30.090 1.00 91.44 315 TYR A CA 1
ATOM 2531 C C . TYR A 1 315 ? -23.822 12.983 29.304 1.00 91.44 315 TYR A C 1
ATOM 2533 O O . TYR A 1 315 ? -24.944 13.475 29.240 1.00 91.44 315 TYR A O 1
ATOM 2541 N N . VAL A 1 316 ? -23.528 11.839 28.681 1.00 86.50 316 VAL A N 1
ATOM 2542 C CA . VAL A 1 316 ? -24.472 11.117 27.818 1.00 86.50 316 VAL A CA 1
ATOM 2543 C C . VAL A 1 316 ? -24.862 9.790 28.466 1.00 86.50 316 VAL A C 1
ATOM 2545 O O . VAL A 1 316 ? -24.023 8.907 28.637 1.00 86.50 316 VAL A O 1
ATOM 2548 N N . ILE A 1 317 ? -26.151 9.629 28.776 1.00 77.00 317 ILE A N 1
ATOM 2549 C CA . ILE A 1 317 ? -26.720 8.419 29.387 1.00 77.00 317 ILE A CA 1
ATOM 2550 C C . ILE A 1 317 ? -27.449 7.594 28.312 1.00 77.00 317 ILE A C 1
ATOM 2552 O O . ILE A 1 317 ? -28.363 8.103 27.670 1.00 77.00 317 ILE A O 1
ATOM 2556 N N . ASN A 1 318 ? -27.015 6.338 28.119 1.00 62.06 318 ASN A N 1
ATOM 2557 C CA . ASN A 1 318 ? -27.647 5.234 27.366 1.00 62.06 318 ASN A CA 1
ATOM 2558 C C . ASN A 1 318 ? -28.733 5.603 26.327 1.00 62.06 318 ASN A C 1
ATOM 2560 O O . ASN A 1 318 ? -29.873 5.149 26.400 1.00 62.06 318 ASN A O 1
ATOM 2564 N N . LYS A 1 319 ? -28.349 6.357 25.292 1.00 64.06 319 LYS A N 1
ATOM 2565 C CA . LYS A 1 319 ? -29.084 6.423 24.023 1.00 64.06 319 LYS A CA 1
ATOM 2566 C C . LYS A 1 319 ? -28.281 5.696 22.957 1.00 64.06 319 LYS A C 1
ATOM 2568 O O . LYS A 1 319 ? -27.274 6.209 22.484 1.00 64.06 319 LYS A O 1
ATOM 2573 N N . ASP A 1 320 ? -28.727 4.505 22.586 1.00 78.62 320 ASP A N 1
ATOM 2574 C CA . ASP A 1 320 ? -28.304 3.867 21.345 1.00 78.62 320 ASP A CA 1
ATOM 2575 C C . ASP A 1 320 ? -29.560 3.605 20.519 1.00 78.62 320 ASP A C 1
ATOM 2577 O O . ASP A 1 320 ? -30.378 2.756 20.867 1.00 78.62 320 ASP A O 1
ATOM 2581 N N . ALA A 1 321 ? -29.741 4.377 19.445 1.00 83.31 321 ALA A N 1
ATOM 2582 C CA . ALA A 1 321 ? -30.867 4.217 18.527 1.00 83.31 321 ALA A CA 1
ATOM 2583 C C . ALA A 1 321 ? -30.760 2.929 17.689 1.00 83.31 321 ALA A C 1
ATOM 2585 O O . ALA A 1 321 ? -31.597 2.693 16.820 1.00 83.31 321 ALA A O 1
ATOM 2586 N N . GLY A 1 322 ? -29.716 2.122 17.911 1.00 87.25 322 GLY A N 1
ATOM 2587 C CA . GLY A 1 322 ? -29.507 0.854 17.235 1.00 87.25 322 GLY A CA 1
ATOM 2588 C C . GLY A 1 322 ? -29.199 1.021 15.753 1.00 87.25 322 GLY A C 1
ATOM 2589 O O . GLY A 1 322 ? -29.658 0.223 14.939 1.00 87.25 322 GLY A O 1
ATOM 2590 N N . LEU A 1 323 ? -28.449 2.074 15.399 1.00 93.62 323 LEU A N 1
ATOM 2591 C CA . LEU A 1 323 ? -28.109 2.363 14.007 1.00 93.62 323 LEU A CA 1
ATOM 2592 C C . LEU A 1 323 ? -27.408 1.168 13.365 1.00 93.62 323 LEU A C 1
ATOM 2594 O O . LEU A 1 323 ? -26.465 0.605 13.921 1.00 93.62 323 LEU A O 1
ATOM 2598 N N . THR A 1 324 ? -27.859 0.804 12.172 1.00 94.50 324 THR A N 1
ATOM 2599 C CA . THR A 1 324 ? -27.267 -0.292 11.405 1.00 94.50 324 THR A CA 1
ATOM 2600 C C . THR A 1 324 ? -26.006 0.158 10.668 1.00 94.50 324 THR A C 1
ATOM 2602 O O . THR A 1 324 ? -25.795 1.355 10.446 1.00 94.50 324 THR A O 1
ATOM 2605 N N . ILE A 1 325 ? -25.183 -0.789 10.215 1.00 94.44 325 ILE A N 1
ATOM 2606 C CA . ILE A 1 325 ? -24.046 -0.515 9.323 1.00 94.44 325 ILE A CA 1
ATOM 2607 C C . ILE A 1 325 ? -24.487 0.237 8.067 1.00 94.44 325 ILE A C 1
ATOM 2609 O O . ILE A 1 325 ? -23.774 1.141 7.624 1.00 94.44 325 ILE A O 1
ATOM 2613 N N . GLN A 1 326 ? -25.668 -0.065 7.520 1.00 93.56 326 GLN A N 1
ATOM 2614 C CA . GLN A 1 326 ? -26.190 0.680 6.378 1.00 93.56 326 GLN A CA 1
ATOM 2615 C C . GLN A 1 326 ? -26.491 2.137 6.727 1.00 93.56 326 GLN A C 1
ATOM 2617 O O . GLN A 1 326 ? -26.155 3.039 5.955 1.00 93.56 326 GLN A O 1
ATOM 2622 N N . ASN A 1 327 ? -27.082 2.394 7.900 1.00 95.06 327 ASN A N 1
ATOM 2623 C CA . ASN A 1 327 ? -27.324 3.765 8.346 1.00 95.06 327 ASN A CA 1
ATOM 2624 C C . ASN A 1 327 ? -26.005 4.527 8.519 1.00 95.06 327 ASN A C 1
ATOM 2626 O O . ASN A 1 327 ? -25.894 5.650 8.032 1.00 95.06 327 ASN A O 1
ATOM 2630 N N . ILE A 1 328 ? -24.999 3.913 9.153 1.00 97.25 328 ILE A N 1
ATOM 2631 C CA . ILE A 1 328 ? -23.671 4.520 9.331 1.00 97.25 328 ILE A CA 1
ATOM 2632 C C . ILE A 1 328 ? -23.033 4.847 7.982 1.00 97.25 328 ILE A C 1
ATOM 2634 O O . ILE A 1 328 ? -22.589 5.975 7.779 1.00 97.25 328 ILE A O 1
ATOM 2638 N N . ASN A 1 329 ? -23.029 3.898 7.045 1.00 97.06 329 ASN A N 1
ATOM 2639 C CA . ASN A 1 329 ? -22.492 4.128 5.709 1.00 97.06 329 ASN A CA 1
ATOM 2640 C C . ASN A 1 329 ? -23.229 5.265 4.990 1.00 97.06 329 ASN A C 1
ATOM 2642 O O . ASN A 1 329 ? -22.574 6.178 4.502 1.00 97.06 329 ASN A O 1
ATOM 2646 N N . THR A 1 330 ? -24.563 5.291 5.040 1.00 96.19 330 THR A N 1
ATOM 2647 C CA . THR A 1 330 ? -25.370 6.369 4.441 1.00 96.19 330 THR A CA 1
ATOM 2648 C C . THR A 1 330 ? -24.989 7.744 4.999 1.00 96.19 330 THR A C 1
ATOM 2650 O O . THR A 1 330 ? -24.791 8.689 4.237 1.00 96.19 330 THR A O 1
ATOM 2653 N N . TYR A 1 331 ? -24.829 7.869 6.321 1.00 96.62 331 TYR A N 1
ATOM 2654 C CA . TYR A 1 331 ? -24.376 9.118 6.939 1.00 96.62 331 TYR A CA 1
ATOM 2655 C C . TYR A 1 331 ? -22.959 9.505 6.498 1.00 96.62 331 TYR A C 1
ATOM 2657 O O . TYR A 1 331 ? -22.703 10.671 6.202 1.00 96.62 331 TYR A O 1
ATOM 2665 N N . LEU A 1 332 ? -22.038 8.544 6.428 1.00 97.25 332 LEU A N 1
ATOM 2666 C CA . LEU A 1 332 ? -20.667 8.787 5.980 1.00 97.25 332 LEU A CA 1
ATOM 2667 C C . LEU A 1 332 ? -20.607 9.177 4.495 1.00 97.25 332 LEU A C 1
ATOM 2669 O O . LEU A 1 332 ? -19.842 10.073 4.145 1.00 97.25 332 LEU A O 1
ATOM 2673 N N . ASP A 1 333 ? -21.443 8.586 3.640 1.00 95.94 333 ASP A N 1
ATOM 2674 C CA . ASP A 1 333 ? -21.574 8.965 2.229 1.00 95.94 333 ASP A CA 1
ATOM 2675 C C . ASP A 1 333 ? -22.094 10.399 2.088 1.00 95.94 333 ASP A C 1
ATOM 2677 O O . ASP A 1 333 ? -21.518 11.186 1.332 1.00 95.94 333 ASP A O 1
ATOM 2681 N N . GLN A 1 334 ? -23.110 10.765 2.880 1.00 94.81 334 GLN A N 1
ATOM 2682 C CA . GLN A 1 334 ? -23.640 12.129 2.944 1.00 94.81 334 GLN A CA 1
ATOM 2683 C C . GLN A 1 334 ? -22.617 13.143 3.456 1.00 94.81 334 GLN A C 1
ATOM 2685 O O . GLN A 1 334 ? -22.685 14.297 3.050 1.00 94.81 334 GLN A O 1
ATOM 2690 N N . ILE A 1 335 ? -21.693 12.756 4.342 1.00 94.62 335 ILE A N 1
ATOM 2691 C CA . ILE A 1 335 ? -20.603 13.628 4.807 1.00 94.62 335 ILE A CA 1
ATOM 2692 C C . ILE A 1 335 ? -19.525 13.764 3.724 1.00 94.62 335 ILE A C 1
ATOM 2694 O O . ILE A 1 335 ? -19.095 14.877 3.430 1.00 94.62 335 ILE A O 1
ATOM 2698 N N . ALA A 1 336 ? -19.084 12.649 3.137 1.00 92.75 336 ALA A N 1
ATOM 2699 C CA . ALA A 1 336 ? -17.951 12.616 2.216 1.00 92.75 336 ALA A CA 1
ATOM 2700 C C . ALA A 1 336 ? -18.230 13.367 0.903 1.00 92.75 336 ALA A C 1
ATOM 2702 O O . ALA A 1 336 ? -17.370 14.098 0.418 1.00 92.75 336 ALA A O 1
ATOM 2703 N N . HIS A 1 337 ? -19.435 13.236 0.344 1.00 90.62 337 HIS A N 1
ATOM 2704 C CA . HIS A 1 337 ? -19.769 13.787 -0.976 1.00 90.62 337 HIS A CA 1
ATOM 2705 C C . HIS A 1 337 ? -20.268 15.241 -0.952 1.00 90.62 337 HIS A C 1
ATOM 2707 O O . HIS A 1 337 ? -20.721 15.763 -1.974 1.00 90.62 337 HIS A O 1
ATOM 2713 N N . ARG A 1 338 ? -20.191 15.937 0.190 1.00 87.88 338 ARG A N 1
ATOM 2714 C CA . ARG A 1 338 ? -20.596 17.350 0.250 1.00 87.88 338 ARG A CA 1
ATOM 2715 C C . ARG A 1 338 ? -19.602 18.227 -0.496 1.00 87.88 338 ARG A C 1
ATOM 2717 O O . ARG A 1 338 ? -18.394 18.165 -0.277 1.00 87.88 338 ARG A O 1
ATOM 2724 N N . LYS A 1 339 ? -20.139 19.138 -1.307 1.00 81.88 339 LYS A N 1
ATOM 2725 C CA . LYS A 1 339 ? -19.350 20.198 -1.947 1.00 81.88 339 LYS A CA 1
ATOM 2726 C C . LYS A 1 339 ? -18.989 21.317 -0.961 1.00 81.88 339 LYS A C 1
ATOM 2728 O O . LYS A 1 339 ? -17.882 21.845 -1.031 1.00 81.88 339 LYS A O 1
ATOM 2733 N N . THR A 1 340 ? -19.895 21.636 -0.030 1.00 83.19 340 THR A N 1
ATOM 2734 C CA . THR A 1 340 ? -19.779 22.751 0.928 1.00 83.19 340 THR A CA 1
ATOM 2735 C C . THR A 1 340 ? -19.980 22.308 2.376 1.00 83.19 340 THR A C 1
ATOM 2737 O O . THR A 1 340 ? -20.727 21.366 2.646 1.00 83.19 340 THR A O 1
ATOM 2740 N N . ASP A 1 341 ? -19.427 23.081 3.309 1.00 83.62 341 ASP A N 1
ATOM 2741 C CA . ASP A 1 341 ? -19.558 22.855 4.754 1.00 83.62 341 ASP A CA 1
ATOM 2742 C C . ASP A 1 341 ? -20.940 23.228 5.331 1.00 83.62 341 ASP A C 1
ATOM 2744 O O . ASP A 1 341 ? -21.256 22.830 6.453 1.00 83.62 341 ASP A O 1
ATOM 2748 N N . ASN A 1 342 ? -21.788 23.948 4.583 1.00 86.19 342 ASN A N 1
ATOM 2749 C CA . ASN A 1 342 ? -23.141 24.328 5.016 1.00 86.19 342 ASN A CA 1
ATOM 2750 C C . ASN A 1 342 ? -23.937 23.100 5.458 1.00 86.19 342 ASN A C 1
ATOM 2752 O O . ASN A 1 342 ? -24.091 22.187 4.655 1.00 86.19 342 ASN A O 1
ATOM 2756 N N . GLY A 1 343 ? -24.443 23.073 6.698 1.00 85.62 343 GLY A N 1
ATOM 2757 C CA . GLY A 1 343 ? -25.240 21.971 7.264 1.00 85.62 343 GLY A CA 1
ATOM 2758 C C . GLY A 1 343 ? -24.461 20.683 7.581 1.00 85.62 343 GLY A C 1
ATOM 2759 O O . GLY A 1 343 ? -25.074 19.655 7.881 1.00 85.62 343 GLY A O 1
ATOM 2760 N N . LEU A 1 344 ? -23.125 20.691 7.484 1.00 90.81 344 LEU A N 1
ATOM 2761 C CA . LEU A 1 344 ? -22.284 19.553 7.873 1.00 90.81 344 LEU A CA 1
ATOM 2762 C C . LEU A 1 344 ? -22.332 19.321 9.387 1.00 90.81 344 LEU A C 1
ATOM 2764 O O . LEU A 1 344 ? -22.471 18.187 9.841 1.00 90.81 344 LEU A O 1
ATOM 2768 N N . ASP A 1 345 ? -22.253 20.404 10.154 1.00 93.31 345 ASP A N 1
ATOM 2769 C CA . ASP A 1 345 ? -22.256 20.370 11.614 1.00 93.31 345 ASP A CA 1
ATOM 2770 C C . ASP A 1 345 ? -23.537 19.714 12.148 1.00 93.31 345 ASP A C 1
ATOM 2772 O O . ASP A 1 345 ? -23.469 18.818 12.988 1.00 93.31 345 ASP A O 1
ATOM 2776 N N . ASP A 1 346 ? -24.698 20.082 11.602 1.00 92.75 346 ASP A N 1
ATOM 2777 C CA . ASP A 1 346 ? -25.987 19.507 12.001 1.00 92.75 346 ASP A CA 1
ATOM 2778 C C . ASP A 1 346 ? -26.092 18.022 11.653 1.00 92.75 346 ASP A C 1
ATOM 2780 O O . ASP A 1 346 ? -26.613 17.240 12.450 1.00 92.75 346 ASP A O 1
ATOM 2784 N N . LEU A 1 347 ? -25.544 17.609 10.506 1.00 93.12 347 LEU A N 1
ATOM 2785 C CA . LEU A 1 347 ? -25.512 16.206 10.099 1.00 93.12 347 LEU A CA 1
ATOM 2786 C C . LEU A 1 347 ? -24.677 15.359 11.070 1.00 93.12 347 LEU A C 1
ATOM 2788 O O . LEU A 1 347 ? -25.144 14.316 11.532 1.00 93.12 347 LEU A O 1
ATOM 2792 N N . VAL A 1 348 ? -23.473 15.828 11.417 1.00 94.50 348 VAL A N 1
ATOM 2793 C CA . VAL A 1 348 ? -22.576 15.149 12.369 1.00 94.50 348 VAL A CA 1
ATOM 2794 C C . VAL A 1 348 ? -23.195 15.112 13.771 1.00 94.50 348 VAL A C 1
ATOM 2796 O O . VAL A 1 348 ? -23.179 14.078 14.439 1.00 94.50 348 VAL A O 1
ATOM 2799 N N . LEU A 1 349 ? -23.806 16.209 14.219 1.00 93.62 349 LEU A N 1
ATOM 2800 C CA . LEU A 1 349 ? -24.484 16.251 15.515 1.00 93.62 349 LEU A CA 1
ATOM 2801 C C . LEU A 1 349 ? -25.715 15.337 15.558 1.00 93.62 349 LEU A C 1
ATOM 2803 O O . LEU A 1 349 ? -25.985 14.725 16.590 1.00 93.62 349 LEU A O 1
ATOM 2807 N N . ASN A 1 350 ? -26.463 15.220 14.458 1.00 92.50 350 ASN A N 1
ATOM 2808 C CA . ASN A 1 350 ? -27.624 14.335 14.366 1.00 92.50 350 ASN A CA 1
ATOM 2809 C C . ASN A 1 350 ? -27.227 12.862 14.545 1.00 92.50 350 ASN A C 1
ATOM 2811 O O . ASN A 1 350 ? -27.870 12.150 15.315 1.00 92.50 350 ASN A O 1
ATOM 2815 N N . ILE A 1 351 ? -26.144 12.408 13.901 1.00 94.19 351 ILE A N 1
ATOM 2816 C CA . ILE A 1 351 ? -25.652 11.037 14.104 1.00 94.19 351 ILE A CA 1
ATOM 2817 C C . ILE A 1 351 ? -25.094 10.835 15.519 1.00 94.19 351 ILE A C 1
ATOM 2819 O O . ILE A 1 351 ? -25.422 9.832 16.150 1.00 94.19 351 ILE A O 1
ATOM 2823 N N . PHE A 1 352 ? -24.327 11.786 16.067 1.00 94.38 352 PHE A N 1
ATOM 2824 C CA . PHE A 1 352 ? -23.778 11.653 17.424 1.00 94.38 352 PHE A CA 1
ATOM 2825 C C . PHE A 1 352 ? -24.874 11.534 18.486 1.00 94.38 352 PHE A C 1
ATOM 2827 O O . PHE A 1 352 ? -24.776 10.685 19.364 1.00 94.38 352 PHE A O 1
ATOM 2834 N N . ARG A 1 353 ? -25.972 12.291 18.371 1.00 91.81 353 ARG A N 1
ATOM 2835 C CA . ARG A 1 353 ? -27.106 12.209 19.314 1.00 91.81 353 ARG A CA 1
ATOM 2836 C C . ARG A 1 353 ? -27.833 10.857 19.320 1.00 91.81 353 ARG A C 1
ATOM 2838 O O . ARG A 1 353 ? -28.599 10.598 20.246 1.00 91.81 353 ARG A O 1
ATOM 2845 N N . LYS A 1 354 ? -27.629 10.020 18.298 1.00 92.88 354 LYS A N 1
ATOM 2846 C CA . LYS A 1 354 ? -28.258 8.696 18.154 1.00 92.88 354 LYS A CA 1
ATOM 2847 C C . LYS A 1 354 ? -27.378 7.545 18.645 1.00 92.88 354 LYS A C 1
ATOM 2849 O O . LYS A 1 354 ? -27.845 6.409 18.659 1.00 92.88 354 LYS A O 1
ATOM 2854 N N . LEU A 1 355 ? -26.124 7.813 18.999 1.00 93.81 355 LEU A N 1
ATOM 2855 C CA . LEU A 1 355 ? -25.131 6.796 19.325 1.00 93.81 355 LEU A CA 1
ATOM 2856 C C . LEU A 1 355 ? -24.716 6.868 20.795 1.00 93.81 355 LEU A C 1
ATOM 2858 O O . LEU A 1 355 ? -24.626 7.943 21.386 1.00 93.81 355 LEU A O 1
ATOM 2862 N N . SER A 1 356 ? -24.379 5.710 21.361 1.00 93.94 356 SER A N 1
ATOM 2863 C CA . SER A 1 356 ? -23.768 5.638 22.688 1.00 93.94 356 SER A CA 1
ATOM 2864 C C . SER A 1 356 ? -22.369 6.282 22.689 1.00 93.94 356 SER A C 1
ATOM 2866 O O . SER A 1 356 ? -21.708 6.307 21.645 1.00 93.94 356 SER A O 1
ATOM 2868 N N . PRO A 1 357 ? -21.844 6.738 23.846 1.00 94.69 357 PRO A N 1
ATOM 2869 C CA . PRO A 1 357 ? -20.488 7.295 23.952 1.00 94.69 357 PRO A CA 1
ATOM 2870 C C . PRO A 1 357 ? -19.404 6.431 23.301 1.00 94.69 357 PRO A C 1
ATOM 2872 O O . PRO A 1 357 ? -18.511 6.936 22.620 1.00 94.69 357 PRO A O 1
ATOM 2875 N N . ARG A 1 358 ? -19.507 5.110 23.484 1.00 94.38 358 ARG A N 1
ATOM 2876 C CA . ARG A 1 358 ? -18.600 4.121 22.895 1.00 94.38 358 ARG A CA 1
ATOM 2877 C C . ARG A 1 358 ? -18.691 4.104 21.371 1.00 94.38 358 ARG A C 1
ATOM 2879 O O . ARG A 1 358 ? -17.668 4.120 20.693 1.00 94.38 358 ARG A O 1
ATOM 2886 N N . ASN A 1 359 ? -19.903 4.094 20.823 1.00 95.38 359 ASN A N 1
ATOM 2887 C CA . ASN A 1 359 ? -20.094 4.068 19.376 1.00 95.38 359 ASN A CA 1
ATOM 2888 C C . ASN A 1 359 ? -19.680 5.403 18.733 1.00 95.38 359 ASN A C 1
ATOM 2890 O O . ASN A 1 359 ? -19.121 5.395 17.639 1.00 95.38 359 ASN A O 1
ATOM 2894 N N . ILE A 1 360 ? -19.871 6.541 19.417 1.00 96.25 360 ILE A N 1
ATOM 2895 C CA . ILE A 1 360 ? -19.362 7.847 18.964 1.00 96.25 360 ILE A CA 1
ATOM 2896 C C . ILE A 1 360 ? -17.832 7.818 18.847 1.00 96.25 360 ILE A C 1
ATOM 2898 O O . ILE A 1 360 ? -17.302 8.252 17.826 1.00 96.25 360 ILE A O 1
ATOM 2902 N N . LYS A 1 361 ? -17.122 7.268 19.844 1.00 95.38 361 LYS A N 1
ATOM 2903 C CA . LYS A 1 361 ? -15.660 7.082 19.786 1.00 95.38 361 LYS A CA 1
ATOM 2904 C C . LYS A 1 361 ? -15.239 6.332 18.519 1.00 95.38 361 LYS A C 1
ATOM 2906 O O . LYS A 1 361 ? -14.393 6.825 17.775 1.00 95.38 361 LYS A O 1
ATOM 2911 N N . TRP A 1 362 ? -15.839 5.171 18.255 1.00 97.25 362 TRP A N 1
ATOM 2912 C CA . TRP A 1 362 ? -15.479 4.360 17.090 1.00 97.25 362 TRP A CA 1
ATOM 2913 C C . TRP A 1 362 ? -15.849 5.040 15.769 1.00 97.25 362 TRP A C 1
ATOM 2915 O O . TRP A 1 362 ? -15.053 5.029 14.833 1.00 97.25 362 TRP A O 1
ATOM 2925 N N . LEU A 1 363 ? -17.000 5.714 15.700 1.00 97.50 363 LEU A N 1
ATOM 2926 C CA . LEU A 1 363 ? -17.379 6.506 14.530 1.00 97.50 363 LEU A CA 1
ATOM 2927 C C . LEU A 1 363 ? -16.374 7.637 14.256 1.00 97.50 363 LEU A C 1
ATOM 2929 O O . LEU A 1 363 ? -15.997 7.853 13.107 1.00 97.50 363 LEU A O 1
ATOM 2933 N N . ILE A 1 364 ? -15.900 8.330 15.295 1.00 96.56 364 ILE A N 1
ATOM 2934 C CA . ILE A 1 364 ? -14.852 9.353 15.172 1.00 96.56 364 ILE A CA 1
ATOM 2935 C C . ILE A 1 364 ? -13.569 8.744 14.608 1.00 96.56 364 ILE A C 1
ATOM 2937 O O . ILE A 1 364 ? -12.998 9.302 13.675 1.00 96.56 364 ILE A O 1
ATOM 2941 N N . GLN A 1 365 ? -13.142 7.586 15.111 1.00 95.69 365 GLN A N 1
ATOM 2942 C CA . GLN A 1 365 ? -11.954 6.903 14.598 1.00 95.69 365 GLN A CA 1
ATOM 2943 C C . GLN A 1 365 ? -12.127 6.435 13.139 1.00 95.69 365 GLN A C 1
ATOM 2945 O O . GLN A 1 365 ? -11.169 6.484 12.367 1.00 95.69 365 GLN A O 1
ATOM 2950 N N . ILE A 1 366 ? -13.342 6.072 12.709 1.00 97.38 366 ILE A N 1
ATOM 2951 C CA . ILE A 1 366 ? -13.659 5.803 11.293 1.00 97.38 366 ILE A CA 1
ATOM 2952 C C . ILE A 1 366 ? -13.549 7.082 10.448 1.00 97.38 366 ILE A C 1
ATOM 2954 O O . ILE A 1 366 ? -12.925 7.057 9.385 1.00 97.38 366 ILE A O 1
ATOM 2958 N N . ILE A 1 367 ? -14.115 8.204 10.911 1.00 96.00 367 ILE A N 1
ATOM 2959 C CA . ILE A 1 367 ? -14.071 9.504 10.214 1.00 96.00 367 ILE A CA 1
ATOM 2960 C C . ILE A 1 367 ? -12.626 10.001 10.080 1.00 96.00 367 ILE A C 1
ATOM 2962 O O . ILE A 1 367 ? -12.215 10.446 9.011 1.00 96.00 367 ILE A O 1
ATOM 2966 N N . LEU A 1 368 ? -11.828 9.881 11.140 1.00 93.62 368 LEU A N 1
ATOM 2967 C CA . LEU A 1 368 ? -10.402 10.224 11.125 1.00 93.62 368 LEU A CA 1
ATOM 2968 C C . LEU A 1 368 ? -9.554 9.192 10.362 1.00 93.62 368 LEU A C 1
ATOM 2970 O O . LEU A 1 368 ? -8.359 9.400 10.159 1.00 93.62 368 LEU A O 1
ATOM 2974 N N . LYS A 1 369 ? -10.178 8.096 9.909 1.00 94.50 369 LYS A N 1
ATOM 2975 C CA . LYS A 1 369 ? -9.552 6.954 9.244 1.00 94.50 369 LYS A CA 1
ATOM 2976 C C . LYS A 1 369 ? -8.402 6.367 10.069 1.00 94.50 369 LYS A C 1
ATOM 2978 O O . LYS A 1 369 ? -7.379 6.014 9.501 1.00 94.50 369 LYS A O 1
ATOM 2983 N N . ASP A 1 370 ? -8.533 6.249 11.390 1.00 91.00 370 ASP A N 1
ATOM 2984 C CA . ASP A 1 370 ? -7.497 5.675 12.258 1.00 91.00 370 ASP A CA 1
ATOM 2985 C C . ASP A 1 370 ? -8.075 4.969 13.497 1.00 91.00 370 ASP A C 1
ATOM 2987 O O . ASP A 1 370 ? -8.310 5.580 14.533 1.00 91.00 370 ASP A O 1
ATOM 2991 N N . LEU A 1 371 ? -8.291 3.652 13.391 1.00 92.69 371 LEU A N 1
ATOM 2992 C CA . LEU A 1 371 ? -8.938 2.839 14.435 1.00 92.69 371 LEU A CA 1
ATOM 2993 C C . LEU A 1 371 ? -8.015 2.372 15.568 1.00 92.69 371 LEU A C 1
ATOM 2995 O O . LEU A 1 371 ? -8.493 1.878 16.585 1.00 92.69 371 LEU A O 1
ATOM 2999 N N . LYS A 1 372 ? -6.691 2.441 15.386 1.00 90.19 372 LYS A N 1
ATOM 3000 C CA . LYS A 1 372 ? -5.703 1.955 16.372 1.00 90.19 372 LYS A CA 1
ATOM 3001 C C . LYS A 1 372 ? -5.939 0.511 16.869 1.00 90.19 372 LYS A C 1
ATOM 3003 O O . LYS A 1 372 ? -5.677 0.200 18.029 1.00 90.19 372 LYS A O 1
ATOM 3008 N N . LEU A 1 373 ? -6.379 -0.403 15.997 1.00 91.31 373 LEU A N 1
ATOM 3009 C CA . LEU A 1 373 ? -6.632 -1.809 16.368 1.00 91.31 373 LEU A CA 1
ATOM 3010 C C . LEU A 1 373 ? -5.351 -2.595 16.713 1.00 91.31 373 LEU A C 1
ATOM 3012 O O . LEU A 1 373 ? -5.405 -3.678 17.296 1.00 91.31 373 LEU A O 1
ATOM 3016 N N . GLY A 1 374 ? -4.175 -2.062 16.363 1.00 89.69 374 GLY A N 1
ATOM 3017 C CA . GLY A 1 374 ? -2.888 -2.728 16.578 1.00 89.69 374 GLY A CA 1
ATOM 3018 C C . GLY A 1 374 ? -2.704 -3.979 15.712 1.00 89.69 374 GLY A C 1
ATOM 3019 O O . GLY A 1 374 ? -2.035 -4.914 16.141 1.00 89.69 374 GLY A O 1
ATOM 3020 N N . ILE A 1 375 ? -3.335 -3.992 14.537 1.00 91.25 375 ILE A N 1
ATOM 3021 C CA . ILE A 1 375 ? -3.106 -4.893 13.400 1.00 91.25 375 ILE A CA 1
ATOM 3022 C C . ILE A 1 375 ? -3.024 -4.028 12.138 1.00 91.25 375 ILE A C 1
ATOM 3024 O O . ILE A 1 375 ? -3.620 -2.949 12.101 1.00 91.25 375 ILE A O 1
ATOM 3028 N N . SER A 1 376 ? -2.251 -4.449 11.137 1.00 93.00 376 SER A N 1
ATOM 3029 C CA . SER A 1 376 ? -2.107 -3.684 9.892 1.00 93.00 376 SER A CA 1
ATOM 3030 C C . SER A 1 376 ? -3.307 -3.889 8.966 1.00 93.00 376 SER A C 1
ATOM 3032 O O . SER A 1 376 ? -3.968 -4.925 9.020 1.00 93.00 376 SER A O 1
ATOM 3034 N N . ASP A 1 377 ? -3.556 -2.931 8.069 1.00 94.25 377 ASP A N 1
ATOM 3035 C CA . ASP A 1 377 ? -4.642 -3.055 7.089 1.00 94.25 377 ASP A CA 1
ATOM 3036 C C . ASP A 1 377 ? -4.445 -4.296 6.199 1.00 94.25 377 ASP A C 1
ATOM 3038 O O . ASP A 1 377 ? -5.385 -5.056 5.992 1.00 94.25 377 ASP A O 1
ATOM 3042 N N . ASN A 1 378 ? -3.209 -4.569 5.753 1.00 94.31 378 ASN A N 1
ATOM 3043 C CA . ASN A 1 378 ? -2.876 -5.783 4.994 1.00 94.31 378 ASN A CA 1
ATOM 3044 C C . ASN A 1 378 ? -3.183 -7.061 5.790 1.00 94.31 378 ASN A C 1
ATOM 3046 O O . ASN A 1 378 ? -3.635 -8.047 5.221 1.00 94.31 378 ASN A O 1
ATOM 3050 N N . HIS A 1 379 ? -2.981 -7.045 7.109 1.00 94.44 379 HIS A N 1
ATOM 3051 C CA . HIS A 1 379 ? -3.317 -8.183 7.961 1.00 94.44 379 HIS A CA 1
ATOM 3052 C C . HIS A 1 379 ? -4.827 -8.428 8.019 1.00 94.44 379 HIS A C 1
ATOM 3054 O O . HIS A 1 379 ? -5.265 -9.575 7.975 1.00 94.44 379 HIS A O 1
ATOM 3060 N N . VAL A 1 380 ? -5.634 -7.362 8.071 1.00 96.00 380 VAL A N 1
ATOM 3061 C CA . VAL A 1 380 ? -7.100 -7.467 7.983 1.00 96.00 380 VAL A CA 1
ATOM 3062 C C . VAL A 1 380 ? -7.527 -7.995 6.614 1.00 96.00 380 VAL A C 1
ATOM 3064 O O . VAL A 1 380 ? -8.364 -8.895 6.557 1.00 96.00 380 VAL A O 1
ATOM 3067 N N . LEU A 1 381 ? -6.933 -7.494 5.525 1.00 96.06 381 LEU A N 1
ATOM 3068 C CA . LEU A 1 381 ? -7.183 -8.002 4.172 1.00 96.06 381 LEU A CA 1
ATOM 3069 C C . LEU A 1 381 ? -6.860 -9.501 4.069 1.00 96.06 381 LEU A C 1
ATOM 3071 O O . LEU A 1 381 ? -7.664 -10.253 3.533 1.00 96.06 381 LEU A O 1
ATOM 3075 N N . ASN A 1 382 ? -5.767 -9.953 4.688 1.00 95.56 382 ASN A N 1
ATOM 3076 C CA . ASN A 1 382 ? -5.389 -11.369 4.714 1.00 95.56 382 ASN A CA 1
ATOM 3077 C C . ASN A 1 382 ? -6.245 -12.222 5.666 1.00 95.56 382 ASN A C 1
ATOM 3079 O O . ASN A 1 382 ? -6.334 -13.440 5.525 1.00 95.56 382 ASN A O 1
ATOM 3083 N N . CYS A 1 383 ? -6.922 -11.604 6.639 1.00 94.75 383 CYS A N 1
ATOM 3084 C CA . CYS A 1 383 ? -7.988 -12.272 7.386 1.00 94.75 383 CYS A CA 1
ATOM 3085 C C . CYS A 1 383 ? -9.268 -12.408 6.551 1.00 94.75 383 CYS A C 1
ATOM 3087 O O . CYS A 1 383 ? -10.048 -13.329 6.795 1.00 94.75 383 CYS A O 1
ATOM 3089 N N . TYR A 1 384 ? -9.491 -11.501 5.593 1.00 94.12 384 TYR A N 1
ATOM 3090 C CA . TYR A 1 384 ? -10.587 -11.596 4.637 1.00 94.12 384 TYR A CA 1
ATOM 3091 C C . TYR A 1 384 ? -10.320 -12.680 3.595 1.00 94.12 384 TYR A C 1
ATOM 3093 O O . TYR A 1 384 ? -11.160 -13.549 3.392 1.00 94.12 384 TYR A O 1
ATOM 3101 N N . HIS A 1 385 ? -9.164 -12.680 2.952 1.00 93.75 385 HIS A N 1
ATOM 3102 C CA . HIS A 1 385 ? -8.788 -13.685 1.962 1.00 93.75 385 HIS A CA 1
ATOM 3103 C C . HIS A 1 385 ? -7.268 -13.806 1.935 1.00 93.75 385 HIS A C 1
ATOM 3105 O O . HIS A 1 385 ? -6.614 -12.781 2.062 1.00 93.75 385 HIS A O 1
ATOM 3111 N N . ASP A 1 386 ? -6.701 -14.997 1.734 1.00 92.25 386 ASP A N 1
ATOM 3112 C CA . ASP A 1 386 ? -5.237 -15.177 1.722 1.00 92.25 386 ASP A CA 1
ATOM 3113 C C . ASP A 1 386 ? -4.539 -14.231 0.723 1.00 92.25 386 ASP A C 1
ATOM 3115 O O . ASP A 1 386 ? -3.531 -13.619 1.060 1.00 92.25 386 ASP A O 1
ATOM 3119 N N . ASP A 1 387 ? -5.142 -14.042 -0.454 1.00 92.62 387 ASP A N 1
ATOM 3120 C CA . ASP A 1 387 ? -4.665 -13.129 -1.508 1.00 92.62 387 ASP A CA 1
ATOM 3121 C C . ASP A 1 387 ? -5.118 -11.663 -1.316 1.00 92.62 387 ASP A C 1
ATOM 3123 O O . ASP A 1 387 ? -4.932 -10.824 -2.194 1.00 92.62 387 ASP A O 1
ATOM 3127 N N . GLY A 1 388 ? -5.776 -11.327 -0.202 1.00 94.38 388 GLY A N 1
ATOM 3128 C CA . GLY A 1 388 ? -6.471 -10.049 -0.026 1.00 94.38 388 GLY A CA 1
ATOM 3129 C C . GLY A 1 388 ? -5.544 -8.833 -0.079 1.00 94.38 388 GLY A C 1
ATOM 3130 O O . GLY A 1 388 ? -5.860 -7.839 -0.737 1.00 94.38 388 GLY A O 1
ATOM 3131 N N . ALA A 1 389 ? -4.394 -8.888 0.600 1.00 94.62 389 ALA A N 1
ATOM 3132 C CA . ALA A 1 389 ? -3.424 -7.794 0.574 1.00 94.62 389 ALA A CA 1
ATOM 3133 C C . ALA A 1 389 ? -2.804 -7.604 -0.815 1.00 94.62 389 ALA A C 1
ATOM 3135 O O . ALA A 1 389 ? -2.654 -6.460 -1.250 1.00 94.62 389 ALA A O 1
ATOM 3136 N N . ASP A 1 390 ? -2.489 -8.702 -1.501 1.00 92.50 390 ASP A N 1
ATOM 3137 C CA . ASP A 1 390 ? -1.846 -8.676 -2.814 1.00 92.50 390 ASP A CA 1
ATOM 3138 C C . ASP A 1 390 ? -2.834 -8.215 -3.893 1.00 92.50 390 ASP A C 1
ATOM 3140 O O . ASP A 1 390 ? -2.515 -7.315 -4.669 1.00 92.50 390 ASP A O 1
ATOM 3144 N N . PHE A 1 391 ? -4.079 -8.702 -3.866 1.00 93.38 391 PHE A N 1
ATOM 3145 C CA . PHE A 1 391 ? -5.145 -8.228 -4.753 1.00 93.38 391 PHE A CA 1
ATOM 3146 C C . PHE A 1 391 ? -5.415 -6.735 -4.549 1.00 93.38 391 PHE A C 1
ATOM 3148 O O . PHE A 1 391 ? -5.489 -5.959 -5.502 1.00 93.38 391 PHE A O 1
ATOM 3155 N N . TYR A 1 392 ? -5.529 -6.282 -3.295 1.00 94.75 392 TYR A N 1
ATOM 3156 C CA . TYR A 1 392 ? -5.695 -4.853 -3.042 1.00 94.75 392 TYR A CA 1
ATOM 3157 C C . TYR A 1 392 ? -4.475 -4.054 -3.521 1.00 94.75 392 TYR A C 1
ATOM 3159 O O . TYR A 1 392 ? -4.623 -2.912 -3.953 1.00 94.75 392 TYR A O 1
ATOM 3167 N N . ALA A 1 393 ? -3.266 -4.611 -3.454 1.00 93.81 393 ALA A N 1
ATOM 3168 C CA . ALA A 1 393 ? -2.077 -3.930 -3.944 1.00 93.81 393 ALA A CA 1
ATOM 3169 C C . ALA A 1 393 ? -2.108 -3.707 -5.466 1.00 93.81 393 ALA A C 1
ATOM 3171 O O . ALA A 1 393 ? -1.592 -2.678 -5.894 1.00 93.81 393 ALA A O 1
ATOM 3172 N N . THR A 1 394 ? -2.732 -4.578 -6.266 1.00 92.69 394 THR A N 1
ATOM 3173 C CA . THR A 1 394 ? -2.795 -4.424 -7.735 1.00 92.69 394 THR A CA 1
ATOM 3174 C C . THR A 1 394 ? -3.991 -3.611 -8.238 1.00 92.69 394 THR A C 1
ATOM 3176 O O . THR A 1 394 ? -3.955 -3.131 -9.365 1.00 92.69 394 THR A O 1
ATOM 3179 N N . ASN A 1 395 ? -5.035 -3.432 -7.421 1.00 88.31 395 ASN A N 1
ATOM 3180 C CA . ASN A 1 395 ? -6.304 -2.801 -7.831 1.00 88.31 395 ASN A CA 1
ATOM 3181 C C . ASN A 1 395 ? -6.733 -1.597 -6.964 1.00 88.31 395 ASN A C 1
ATOM 3183 O O . ASN A 1 395 ? -7.605 -0.819 -7.347 1.00 88.31 395 ASN A O 1
ATOM 3187 N N . SER A 1 396 ? -6.178 -1.463 -5.752 1.00 92.31 396 SER A N 1
ATOM 3188 C CA . SER A 1 396 ? -6.500 -0.438 -4.741 1.00 92.31 396 SER A CA 1
ATOM 3189 C C . SER A 1 396 ? -7.999 -0.182 -4.511 1.00 92.31 396 SER A C 1
ATOM 3191 O O . SER A 1 396 ? -8.377 0.918 -4.109 1.00 92.31 396 SER A O 1
ATOM 3193 N N . ASN A 1 397 ? -8.852 -1.190 -4.716 1.00 90.81 397 ASN A N 1
ATOM 3194 C CA . ASN A 1 397 ? -10.306 -1.078 -4.631 1.00 90.81 397 ASN A CA 1
ATOM 3195 C C . ASN A 1 397 ? -10.884 -2.168 -3.710 1.00 90.81 397 ASN A C 1
ATOM 3197 O O . ASN A 1 397 ? -10.887 -3.356 -4.037 1.00 90.81 397 ASN A O 1
ATOM 3201 N N . LEU A 1 398 ? -11.388 -1.756 -2.539 1.00 93.50 398 LEU A N 1
ATOM 3202 C CA . LEU A 1 398 ? -11.964 -2.676 -1.549 1.00 93.50 398 LEU A CA 1
ATOM 3203 C C . LEU A 1 398 ? -13.246 -3.350 -2.036 1.00 93.50 398 LEU A C 1
ATOM 3205 O O . LEU A 1 398 ? -13.472 -4.516 -1.712 1.00 93.50 398 LEU A O 1
ATOM 3209 N N . LYS A 1 399 ? -14.090 -2.621 -2.770 1.00 92.50 399 LYS A N 1
ATOM 3210 C CA . LYS A 1 399 ? -15.359 -3.143 -3.271 1.00 92.50 399 LYS A CA 1
ATOM 3211 C C . LYS A 1 399 ? -15.098 -4.250 -4.282 1.00 92.50 399 LYS A C 1
ATOM 3213 O O . LYS A 1 399 ? -15.576 -5.365 -4.099 1.00 92.50 399 LYS A O 1
ATOM 3218 N N . ARG A 1 400 ? -14.225 -3.978 -5.254 1.00 90.31 400 ARG A N 1
ATOM 3219 C CA . ARG A 1 400 ? -13.790 -4.957 -6.252 1.00 90.31 400 ARG A CA 1
ATOM 3220 C C . ARG A 1 400 ? -13.166 -6.193 -5.608 1.00 90.31 400 ARG A C 1
ATOM 3222 O O . ARG A 1 400 ? -13.482 -7.311 -5.998 1.00 90.31 400 ARG A O 1
ATOM 3229 N N . MET A 1 401 ? -12.335 -6.009 -4.580 1.00 92.31 401 MET A N 1
ATOM 3230 C CA . MET A 1 401 ? -11.776 -7.131 -3.824 1.00 92.31 401 MET A CA 1
ATOM 3231 C C . MET A 1 401 ? -12.869 -7.979 -3.160 1.00 92.31 401 MET A C 1
ATOM 3233 O O . MET A 1 401 ? -12.807 -9.202 -3.227 1.00 92.31 401 MET A O 1
ATOM 3237 N N . CYS A 1 402 ? -13.877 -7.357 -2.538 1.00 91.88 402 CYS A N 1
ATOM 3238 C CA . CYS A 1 402 ? -14.986 -8.092 -1.922 1.00 91.88 402 CYS A CA 1
ATOM 3239 C C . CYS A 1 402 ? -15.850 -8.836 -2.953 1.00 91.88 402 CYS A C 1
ATOM 3241 O O . CYS A 1 402 ? -16.395 -9.893 -2.638 1.00 91.88 402 CYS A O 1
ATOM 3243 N N . GLU A 1 403 ? -15.972 -8.298 -4.169 1.00 89.38 403 GLU A N 1
ATOM 3244 C CA . GLU A 1 403 ? -16.683 -8.931 -5.284 1.00 89.38 403 GLU A CA 1
ATOM 3245 C C . GLU A 1 403 ? -15.926 -10.154 -5.820 1.00 89.38 403 GLU A C 1
ATOM 3247 O O . GLU A 1 403 ? -16.520 -11.222 -5.970 1.00 89.38 403 GLU A O 1
ATOM 3252 N N . VAL A 1 404 ? -14.621 -10.013 -6.082 1.00 88.50 404 VAL A N 1
ATOM 3253 C CA . VAL A 1 404 ? -13.789 -11.059 -6.701 1.00 88.50 404 VAL A CA 1
ATOM 3254 C C . VAL A 1 404 ? -13.382 -12.133 -5.690 1.00 88.50 404 VAL A C 1
ATOM 3256 O O . VAL A 1 404 ? -13.570 -13.320 -5.940 1.00 88.50 404 VAL A O 1
ATOM 3259 N N . LEU A 1 405 ? -12.902 -11.734 -4.509 1.00 90.25 405 LEU A N 1
ATOM 3260 C CA . LEU A 1 405 ? -12.432 -12.638 -3.448 1.00 90.25 405 LEU A CA 1
ATOM 3261 C C . LEU A 1 405 ? -13.543 -13.014 -2.454 1.00 90.25 405 LEU A C 1
ATOM 3263 O O . LEU A 1 405 ? -13.302 -13.278 -1.267 1.00 90.25 405 LEU A O 1
ATOM 3267 N N . ARG A 1 406 ? -14.797 -13.022 -2.923 1.00 87.81 406 ARG A N 1
ATOM 3268 C CA . ARG A 1 406 ? -15.962 -13.347 -2.091 1.00 87.81 406 ARG A CA 1
ATOM 3269 C C . ARG A 1 406 ? -15.849 -14.752 -1.502 1.00 87.81 406 ARG A C 1
ATOM 3271 O O . ARG A 1 406 ? -16.172 -14.946 -0.326 1.00 87.81 406 ARG A O 1
ATOM 3278 N N . ASN A 1 407 ? -15.379 -15.709 -2.306 1.00 86.44 407 ASN A N 1
ATOM 3279 C CA . ASN A 1 407 ? -15.153 -17.087 -1.888 1.00 86.44 407 ASN A CA 1
ATOM 3280 C C . ASN A 1 407 ? -13.753 -17.237 -1.253 1.00 86.44 407 ASN A C 1
ATOM 3282 O O . ASN A 1 407 ? -12.774 -17.141 -1.983 1.00 86.44 407 ASN A O 1
ATOM 3286 N N . PRO A 1 408 ? -13.636 -17.525 0.061 1.00 85.44 408 PRO A N 1
ATOM 3287 C CA . PRO A 1 408 ? -12.343 -17.691 0.738 1.00 85.44 408 PRO A CA 1
ATOM 3288 C C . PRO A 1 408 ? -11.455 -18.814 0.200 1.00 85.44 408 PRO A C 1
ATOM 3290 O O . PRO A 1 408 ? -10.273 -18.844 0.525 1.00 85.44 408 PRO A O 1
ATOM 3293 N N . GLN A 1 409 ? -12.033 -19.778 -0.517 1.00 83.56 409 GLN A N 1
ATOM 3294 C CA . GLN A 1 409 ? -11.328 -20.977 -0.970 1.00 83.56 409 GLN A CA 1
ATOM 3295 C C . GLN A 1 409 ? -10.738 -20.819 -2.377 1.00 83.56 409 GLN A C 1
ATOM 3297 O O . GLN A 1 409 ? -9.950 -21.658 -2.810 1.00 83.56 409 GLN A O 1
ATOM 3302 N N . VAL A 1 410 ? -11.119 -19.766 -3.107 1.00 82.00 410 VAL A N 1
ATOM 3303 C CA . VAL A 1 410 ? -10.687 -19.549 -4.492 1.00 82.00 410 VAL A CA 1
ATOM 3304 C C . VAL A 1 410 ? -9.495 -18.611 -4.499 1.00 82.00 410 VAL A C 1
ATOM 3306 O O . VAL A 1 410 ? -9.647 -17.407 -4.330 1.00 82.00 410 VAL A O 1
ATOM 3309 N N . LYS A 1 411 ? -8.307 -19.169 -4.734 1.00 81.12 411 LYS A N 1
ATOM 3310 C CA . LYS A 1 411 ? -7.097 -18.371 -4.940 1.00 81.12 411 LYS A CA 1
ATOM 3311 C C . LYS A 1 411 ? -6.987 -17.895 -6.380 1.00 81.12 411 LYS A C 1
ATOM 3313 O O . LYS A 1 411 ? -7.341 -18.631 -7.305 1.00 81.12 411 LYS A O 1
ATOM 3318 N N . MET A 1 412 ? -6.478 -16.684 -6.557 1.00 73.19 412 MET A N 1
ATOM 3319 C CA . MET A 1 412 ? -6.229 -16.119 -7.882 1.00 73.19 412 MET A CA 1
ATOM 3320 C C . MET A 1 412 ? -4.932 -16.705 -8.442 1.00 73.19 412 MET A C 1
ATOM 3322 O O . MET A 1 412 ? -3.914 -16.714 -7.756 1.00 73.19 412 MET A O 1
ATOM 3326 N N . HIS A 1 413 ? -4.978 -17.212 -9.677 1.00 67.00 413 HIS A N 1
ATOM 3327 C CA . HIS A 1 413 ? -3.794 -17.744 -10.361 1.00 67.00 413 HIS A CA 1
ATOM 3328 C C . HIS A 1 413 ? -2.776 -16.629 -10.641 1.00 67.00 413 HIS A C 1
ATOM 3330 O O . HIS A 1 413 ? -1.592 -16.786 -10.366 1.00 67.00 413 HIS A O 1
ATOM 3336 N N . GLU A 1 414 ? -3.257 -15.476 -11.113 1.00 72.62 414 GLU A N 1
ATOM 3337 C CA . GLU A 1 414 ? -2.451 -14.287 -11.381 1.00 72.62 414 GLU A CA 1
ATOM 3338 C C . GLU A 1 414 ? -3.153 -13.032 -10.858 1.00 72.62 414 GLU A C 1
ATOM 3340 O O . GLU A 1 414 ? -4.372 -12.872 -10.967 1.00 72.62 414 GLU A O 1
ATOM 3345 N N . LEU A 1 415 ? -2.363 -12.140 -10.260 1.00 80.31 415 LEU A N 1
ATOM 3346 C CA . LEU A 1 415 ? -2.794 -10.828 -9.793 1.00 80.31 415 LEU A CA 1
ATOM 3347 C C . LEU A 1 415 ? -2.102 -9.775 -10.651 1.00 80.31 415 LEU A C 1
ATOM 3349 O O . LEU A 1 415 ? -0.949 -9.418 -10.409 1.00 80.31 415 LEU A O 1
ATOM 3353 N N . GLU A 1 416 ? -2.812 -9.290 -11.661 1.00 86.69 416 GLU A N 1
ATOM 3354 C CA . GLU A 1 416 ? -2.292 -8.293 -12.592 1.00 86.69 416 GLU A CA 1
ATOM 3355 C C . GLU A 1 416 ? -2.835 -6.893 -12.296 1.00 86.69 416 GLU A C 1
ATOM 3357 O O . GLU A 1 416 ? -3.848 -6.712 -11.610 1.00 86.69 416 GLU A O 1
ATOM 3362 N N . ILE A 1 417 ? -2.115 -5.889 -12.794 1.00 93.75 417 ILE A N 1
ATOM 3363 C CA . ILE A 1 417 ? -2.586 -4.504 -12.820 1.00 93.75 417 ILE A CA 1
ATOM 3364 C C . ILE A 1 417 ? -3.457 -4.291 -14.058 1.00 93.75 417 ILE A C 1
ATOM 3366 O O . ILE A 1 417 ? -3.172 -4.844 -15.118 1.00 93.75 417 ILE A O 1
ATOM 3370 N N . ASN A 1 418 ? -4.468 -3.431 -13.949 1.00 92.31 418 ASN A N 1
ATOM 3371 C CA . ASN A 1 418 ? -5.338 -3.091 -15.072 1.00 92.31 418 ASN A CA 1
ATOM 3372 C C . ASN A 1 418 ? -5.197 -1.622 -15.471 1.00 92.31 418 ASN A C 1
ATOM 3374 O O . ASN A 1 418 ? -4.887 -0.740 -14.660 1.00 92.31 418 ASN A O 1
ATOM 3378 N N . ILE A 1 419 ? -5.468 -1.342 -16.746 1.00 95.88 419 ILE A N 1
ATOM 3379 C CA . ILE A 1 419 ? -5.558 0.032 -17.234 1.00 95.88 419 ILE A CA 1
ATOM 3380 C C . ILE A 1 419 ? -6.670 0.785 -16.487 1.00 95.88 419 ILE 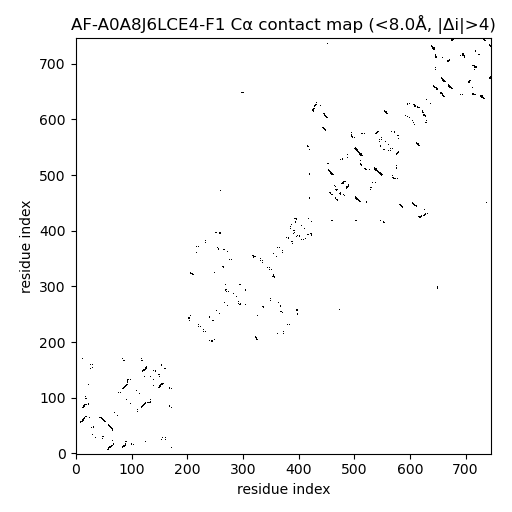A C 1
ATOM 3382 O O . ILE A 1 419 ? -7.689 0.215 -16.115 1.00 95.88 419 ILE A O 1
ATOM 3386 N N . PHE A 1 420 ? -6.434 2.068 -16.209 1.00 95.50 420 PHE A N 1
ATOM 3387 C CA . PHE A 1 420 ? -7.297 2.939 -15.396 1.00 95.50 420 PHE A CA 1
ATOM 3388 C C . PHE A 1 420 ? -7.684 2.477 -13.979 1.00 95.50 420 PHE A C 1
ATOM 3390 O O . PHE A 1 420 ? -8.510 3.145 -13.347 1.00 95.50 420 PHE A O 1
ATOM 3397 N N . GLU A 1 421 ? -7.046 1.436 -13.440 1.00 93.12 421 GLU A N 1
ATOM 3398 C CA . GLU A 1 421 ? -7.187 1.030 -12.040 1.00 93.12 421 GLU A CA 1
ATOM 3399 C C . GLU A 1 421 ? -5.921 1.374 -11.233 1.00 93.12 421 GLU A C 1
ATOM 3401 O O . GLU A 1 421 ? -4.804 1.049 -11.651 1.00 93.12 421 GLU A O 1
ATOM 3406 N N . PRO A 1 422 ? -6.049 2.056 -10.079 1.00 94.94 422 PRO A N 1
ATOM 3407 C CA . PRO A 1 422 ? -4.897 2.407 -9.266 1.00 94.94 422 PRO A CA 1
ATOM 3408 C C . PRO A 1 422 ? -4.242 1.182 -8.622 1.00 94.94 422 PRO A C 1
ATOM 3410 O O . PRO A 1 422 ? -4.924 0.331 -8.063 1.00 94.94 422 PRO A O 1
ATOM 3413 N N . PHE A 1 423 ? -2.913 1.140 -8.550 1.00 95.38 423 PHE A N 1
ATOM 3414 C CA . PHE A 1 423 ? -2.192 0.102 -7.810 1.00 95.38 423 PHE A CA 1
ATOM 3415 C C . PHE A 1 423 ? -1.284 0.755 -6.764 1.00 95.38 423 PHE A C 1
ATOM 3417 O O . PHE A 1 423 ? -1.062 1.964 -6.746 1.00 95.38 423 PHE A O 1
ATOM 3424 N N . ARG A 1 424 ? -0.785 -0.034 -5.816 1.00 95.12 424 ARG A N 1
ATOM 3425 C CA . ARG A 1 424 ? 0.200 0.432 -4.841 1.00 95.12 424 ARG A CA 1
ATOM 3426 C C . ARG A 1 424 ? 1.590 0.308 -5.456 1.00 95.12 424 ARG A C 1
ATOM 3428 O O . ARG A 1 424 ? 2.021 -0.824 -5.689 1.00 95.12 424 ARG A O 1
ATOM 3435 N N . PRO A 1 425 ? 2.330 1.411 -5.658 1.00 96.81 425 PRO A N 1
ATOM 3436 C CA . PRO A 1 425 ? 3.644 1.330 -6.275 1.00 96.81 425 PRO A CA 1
ATOM 3437 C C . PRO A 1 425 ? 4.618 0.474 -5.462 1.00 96.81 425 PRO A C 1
ATOM 3439 O O . PRO A 1 425 ? 4.540 0.416 -4.228 1.00 96.81 425 PRO A O 1
ATOM 3442 N N . MET A 1 426 ? 5.558 -0.153 -6.160 1.00 96.69 426 MET A N 1
ATOM 3443 C CA . MET A 1 426 ? 6.709 -0.817 -5.560 1.00 96.69 426 MET A CA 1
ATOM 3444 C C . MET A 1 426 ? 7.564 0.194 -4.781 1.00 96.69 426 MET A C 1
ATOM 3446 O O . MET A 1 426 ? 7.719 1.356 -5.168 1.00 96.69 426 MET A O 1
ATOM 3450 N N . LEU A 1 427 ? 8.104 -0.234 -3.642 1.00 95.62 427 LEU A N 1
ATOM 3451 C CA . LEU A 1 427 ? 8.823 0.610 -2.695 1.00 95.62 427 LEU A CA 1
ATOM 3452 C C . LEU A 1 427 ? 10.298 0.221 -2.613 1.00 95.62 427 LEU A C 1
ATOM 3454 O O . LEU A 1 427 ? 10.663 -0.942 -2.712 1.00 95.62 427 LEU A O 1
ATOM 3458 N N . SER A 1 428 ? 11.148 1.199 -2.305 1.00 95.31 428 SER A N 1
ATOM 3459 C CA . SER A 1 428 ? 12.567 0.936 -2.052 1.00 95.31 428 SER A CA 1
ATOM 3460 C C . SER A 1 428 ? 12.842 0.623 -0.575 1.00 95.31 428 SER A C 1
ATOM 3462 O O . SER A 1 428 ? 12.333 1.303 0.340 1.00 95.31 428 SER A O 1
ATOM 3464 N N . LYS A 1 429 ? 13.690 -0.375 -0.328 1.00 95.19 429 LYS A N 1
ATOM 3465 C CA . LYS A 1 429 ? 14.302 -0.671 0.971 1.00 95.19 429 LYS A CA 1
ATOM 3466 C C . LYS A 1 429 ? 15.329 0.402 1.326 1.00 95.19 429 LYS A C 1
ATOM 3468 O O . LYS A 1 429 ? 16.069 0.865 0.467 1.00 95.19 429 LYS A O 1
ATOM 3473 N N . ARG A 1 430 ? 15.361 0.838 2.588 1.00 93.12 430 ARG A N 1
ATOM 3474 C CA . ARG A 1 430 ? 16.426 1.729 3.075 1.00 93.12 430 ARG A CA 1
ATOM 3475 C C . ARG A 1 430 ? 17.733 0.941 3.123 1.00 93.12 430 ARG A C 1
ATOM 3477 O O . ARG A 1 430 ? 17.737 -0.140 3.705 1.00 93.12 430 ARG A O 1
ATOM 3484 N N . CYS A 1 431 ? 18.789 1.505 2.553 1.00 90.44 431 CYS A N 1
ATOM 3485 C CA . CYS A 1 431 ? 20.141 0.992 2.685 1.00 90.44 431 CYS A CA 1
ATOM 3486 C C . CYS A 1 431 ? 20.993 1.991 3.477 1.00 90.44 431 CYS A C 1
ATOM 3488 O O . CYS A 1 431 ? 20.976 3.181 3.172 1.00 90.44 431 CYS A O 1
ATOM 3490 N N . ASP A 1 432 ? 21.698 1.508 4.489 1.00 84.69 432 ASP A N 1
ATOM 3491 C CA . ASP A 1 432 ? 22.571 2.275 5.385 1.00 84.69 432 ASP A CA 1
ATOM 3492 C C . ASP A 1 432 ? 23.895 1.520 5.588 1.00 84.69 432 ASP A C 1
ATOM 3494 O O . ASP A 1 432 ? 24.080 0.430 5.037 1.00 84.69 432 ASP A O 1
ATOM 3498 N N . ALA A 1 433 ? 24.816 2.085 6.373 1.00 79.62 433 ALA A N 1
ATOM 3499 C CA . ALA A 1 433 ? 26.128 1.489 6.626 1.00 79.62 433 ALA A CA 1
ATOM 3500 C C . ALA A 1 433 ? 26.045 0.030 7.117 1.00 79.62 433 ALA A C 1
ATOM 3502 O O . ALA A 1 433 ? 26.830 -0.816 6.686 1.00 79.62 433 ALA A O 1
ATOM 3503 N N . SER A 1 434 ? 25.055 -0.289 7.959 1.00 83.25 434 SER A N 1
ATOM 3504 C CA . SER A 1 434 ? 24.921 -1.605 8.596 1.00 83.25 434 SER A CA 1
ATOM 3505 C C . SER A 1 434 ? 24.553 -2.722 7.616 1.00 83.25 434 SER A C 1
ATOM 3507 O O . SER A 1 434 ? 24.919 -3.880 7.817 1.00 83.25 434 SER A O 1
ATOM 3509 N N . ASN A 1 435 ? 23.826 -2.393 6.545 1.00 87.88 435 ASN A N 1
ATOM 3510 C CA . ASN A 1 435 ? 23.282 -3.375 5.608 1.00 87.88 435 ASN A CA 1
ATOM 3511 C C . ASN A 1 435 ? 23.780 -3.203 4.166 1.00 87.88 435 ASN A C 1
ATOM 3513 O O . ASN A 1 435 ? 23.372 -3.984 3.305 1.00 87.88 435 ASN A O 1
ATOM 3517 N N . PHE A 1 436 ? 24.685 -2.253 3.906 1.00 86.44 436 PHE A N 1
ATOM 3518 C CA . PHE A 1 436 ? 25.188 -1.920 2.571 1.00 86.44 436 PHE A CA 1
ATOM 3519 C C . PHE A 1 436 ? 25.744 -3.133 1.818 1.00 86.44 436 PHE A C 1
ATOM 3521 O O . PHE A 1 436 ? 25.280 -3.452 0.726 1.00 86.44 436 PHE A O 1
ATOM 3528 N N . LYS A 1 437 ? 26.660 -3.888 2.441 1.00 86.88 437 LYS A N 1
ATOM 3529 C CA . LYS A 1 437 ? 27.257 -5.097 1.839 1.00 86.88 437 LYS A CA 1
ATOM 3530 C C . LYS A 1 437 ? 26.220 -6.180 1.524 1.00 86.88 437 LYS A C 1
ATOM 3532 O O . LYS A 1 437 ? 26.355 -6.894 0.542 1.00 86.88 437 LYS A O 1
ATOM 3537 N N . LYS A 1 438 ? 25.177 -6.300 2.353 1.00 88.69 438 LYS A N 1
ATOM 3538 C CA . LYS A 1 438 ? 24.096 -7.278 2.156 1.00 88.69 438 LYS A CA 1
ATOM 3539 C C . LYS A 1 438 ? 23.123 -6.846 1.060 1.00 88.69 438 LYS A C 1
ATOM 3541 O O . LYS A 1 438 ? 22.572 -7.698 0.373 1.00 88.69 438 LYS A O 1
ATOM 3546 N N . CYS A 1 439 ? 22.866 -5.545 0.935 1.00 87.81 439 CYS A N 1
ATOM 3547 C CA . CYS A 1 439 ? 22.010 -5.010 -0.121 1.00 87.81 439 CYS A CA 1
ATOM 3548 C C . CYS A 1 439 ? 22.698 -5.072 -1.487 1.00 87.81 439 CYS A C 1
ATOM 3550 O O . CYS A 1 439 ? 22.015 -5.282 -2.485 1.00 87.81 439 CYS A O 1
ATOM 3552 N N . PHE A 1 440 ? 24.027 -4.936 -1.510 1.00 88.31 440 PHE A N 1
ATOM 3553 C CA . PHE A 1 440 ? 24.835 -4.887 -2.725 1.00 88.31 440 PHE A CA 1
ATOM 3554 C C . PHE A 1 440 ? 25.929 -5.970 -2.709 1.00 88.31 440 PHE A C 1
ATOM 3556 O O . PHE A 1 440 ? 27.106 -5.650 -2.512 1.00 88.31 440 PHE A O 1
ATOM 3563 N N . PRO A 1 441 ? 25.562 -7.258 -2.882 1.00 83.31 441 PRO A N 1
ATOM 3564 C CA . PRO A 1 441 ? 26.534 -8.309 -3.182 1.00 83.31 441 PRO A CA 1
ATOM 3565 C C . PRO A 1 441 ? 27.255 -8.009 -4.504 1.00 83.31 441 PRO A C 1
ATOM 3567 O O . PRO A 1 441 ? 26.779 -7.183 -5.284 1.00 83.31 441 PRO A O 1
ATOM 3570 N N . ASP A 1 442 ? 28.373 -8.690 -4.770 1.00 75.81 442 ASP A N 1
ATOM 3571 C CA . ASP A 1 442 ? 29.203 -8.490 -5.971 1.00 75.81 442 ASP A CA 1
ATOM 3572 C C . ASP A 1 442 ? 28.456 -8.910 -7.249 1.00 75.81 442 ASP A C 1
ATOM 3574 O O . ASP A 1 442 ? 28.586 -10.012 -7.776 1.00 75.81 442 ASP A O 1
ATOM 3578 N N . SER A 1 443 ? 27.584 -8.017 -7.701 1.00 80.38 443 SER A N 1
ATOM 3579 C CA . SER A 1 443 ? 26.618 -8.197 -8.774 1.00 80.38 443 SER A CA 1
ATOM 3580 C C . SER A 1 443 ? 26.305 -6.840 -9.400 1.00 80.38 443 SER A C 1
ATOM 3582 O O . SER A 1 443 ? 26.535 -5.790 -8.797 1.00 80.38 443 SER A O 1
ATOM 3584 N N . LYS A 1 444 ? 25.799 -6.860 -10.635 1.00 89.88 444 LYS A N 1
ATOM 3585 C CA . LYS A 1 444 ? 25.496 -5.637 -11.382 1.00 89.88 444 LYS A CA 1
ATOM 3586 C C . LYS A 1 444 ? 24.189 -5.020 -10.901 1.00 89.88 444 LYS A C 1
ATOM 3588 O O . LYS A 1 444 ? 23.183 -5.722 -10.806 1.00 89.88 444 LYS A O 1
ATOM 3593 N N . PHE A 1 445 ? 24.190 -3.707 -10.697 1.00 95.62 445 PHE A N 1
ATOM 3594 C CA . PHE A 1 445 ? 22.992 -2.937 -10.368 1.00 95.62 445 PHE A CA 1
ATOM 3595 C C . PHE A 1 445 ? 22.787 -1.783 -11.341 1.00 95.62 445 PHE A C 1
ATOM 3597 O O . PHE A 1 445 ? 23.704 -1.344 -12.030 1.00 95.62 445 PHE A O 1
ATOM 3604 N N . ILE A 1 446 ? 21.554 -1.296 -11.382 1.00 96.19 446 ILE A N 1
ATOM 3605 C CA . ILE A 1 446 ? 21.170 -0.062 -12.053 1.00 96.19 446 ILE A CA 1
ATOM 3606 C C . ILE A 1 446 ? 21.108 1.038 -10.995 1.00 96.19 446 ILE A C 1
ATOM 3608 O O . ILE A 1 446 ? 20.457 0.859 -9.965 1.00 96.19 446 ILE A O 1
ATOM 3612 N N . VAL A 1 447 ? 21.763 2.168 -11.242 1.00 97.12 447 VAL A N 1
ATOM 3613 C CA . VAL A 1 447 ? 21.757 3.330 -10.348 1.00 97.12 447 VAL A CA 1
ATOM 3614 C C . VAL A 1 447 ? 21.044 4.491 -11.031 1.00 97.12 447 VAL A C 1
ATOM 3616 O O . VAL A 1 447 ? 21.387 4.870 -12.147 1.00 97.12 447 VAL A O 1
ATOM 3619 N N . GLU A 1 448 ? 20.044 5.046 -10.354 1.00 96.25 448 GLU A N 1
ATOM 3620 C CA . GLU A 1 448 ? 19.229 6.175 -10.810 1.00 96.25 448 GLU A CA 1
ATOM 3621 C C . GLU A 1 448 ? 19.205 7.288 -9.761 1.00 96.25 448 GLU A C 1
ATOM 3623 O O . GLU A 1 448 ? 19.297 7.030 -8.554 1.00 96.25 448 GLU A O 1
ATOM 3628 N N . ASN A 1 449 ? 18.988 8.526 -10.205 1.00 92.44 449 ASN A N 1
ATOM 3629 C CA . ASN A 1 449 ? 18.795 9.646 -9.289 1.00 92.44 449 ASN A CA 1
ATOM 3630 C C . ASN A 1 449 ? 17.478 9.477 -8.527 1.00 92.44 449 ASN A C 1
ATOM 3632 O O . ASN A 1 449 ? 16.440 9.093 -9.078 1.00 92.44 449 ASN A O 1
ATOM 3636 N N . LYS A 1 450 ? 17.495 9.803 -7.234 1.00 93.94 450 LYS A N 1
ATOM 3637 C CA . LYS A 1 450 ? 16.280 9.827 -6.431 1.00 93.94 450 LYS A CA 1
ATOM 3638 C C . LYS A 1 450 ? 15.594 11.186 -6.575 1.00 93.94 450 LYS A C 1
ATOM 3640 O O . LYS A 1 450 ? 15.990 12.164 -5.946 1.00 93.94 450 LYS A O 1
ATOM 3645 N N . PHE A 1 451 ? 14.523 11.225 -7.361 1.00 90.88 451 PHE A N 1
ATOM 3646 C CA . PHE A 1 451 ? 13.704 12.425 -7.529 1.00 90.88 451 PHE A CA 1
ATOM 3647 C C . PHE A 1 451 ? 12.932 12.788 -6.244 1.00 90.88 451 PHE A C 1
ATOM 3649 O O . PHE A 1 451 ? 12.286 11.931 -5.634 1.00 90.88 451 PHE A O 1
ATOM 3656 N N . ASP A 1 452 ? 12.982 14.069 -5.862 1.00 84.81 452 ASP A N 1
ATOM 3657 C CA . ASP A 1 452 ? 12.313 14.643 -4.679 1.00 84.81 452 ASP A CA 1
ATOM 3658 C C . ASP A 1 452 ? 10.979 15.311 -5.059 1.00 84.81 452 ASP A C 1
ATOM 3660 O O . ASP A 1 452 ? 10.823 16.534 -4.995 1.00 84.81 452 ASP A O 1
ATOM 3664 N N . GLY A 1 453 ? 10.026 14.504 -5.527 1.00 89.44 453 GLY A N 1
ATOM 3665 C CA . GLY A 1 453 ? 8.723 14.967 -6.002 1.00 89.44 453 GLY A CA 1
ATOM 3666 C C . GLY A 1 453 ? 7.547 14.303 -5.298 1.00 89.44 453 GLY A C 1
ATOM 3667 O O . GLY A 1 453 ? 7.548 14.077 -4.078 1.00 89.44 453 GLY A O 1
ATOM 3668 N N . GLU A 1 454 ? 6.503 14.046 -6.085 1.00 93.19 454 GLU A N 1
ATOM 3669 C CA . GLU A 1 454 ? 5.371 13.216 -5.695 1.00 93.19 454 GLU A CA 1
ATOM 3670 C C . GLU A 1 454 ? 5.245 12.016 -6.632 1.00 93.19 454 GLU A C 1
ATOM 3672 O O . GLU A 1 454 ? 5.103 12.166 -7.840 1.00 93.19 454 GLU A O 1
ATOM 3677 N N . ARG A 1 455 ? 5.246 10.810 -6.070 1.00 96.94 455 ARG A N 1
ATOM 3678 C CA . ARG A 1 455 ? 5.068 9.567 -6.824 1.00 96.94 455 ARG A CA 1
ATOM 3679 C C . ARG A 1 455 ? 3.690 9.504 -7.490 1.00 96.94 455 ARG A C 1
ATOM 3681 O O . ARG A 1 455 ? 2.666 9.587 -6.794 1.00 96.94 455 ARG A O 1
ATOM 3688 N N . PHE A 1 456 ? 3.683 9.287 -8.802 1.00 98.12 456 PHE A N 1
ATOM 3689 C CA . PHE A 1 456 ? 2.491 9.162 -9.637 1.00 98.12 456 PHE A CA 1
ATOM 3690 C C . PHE A 1 456 ? 2.597 7.980 -10.602 1.00 98.12 456 PHE A C 1
ATOM 3692 O O . PHE A 1 456 ? 3.665 7.676 -11.126 1.00 98.12 456 PHE A O 1
ATOM 3699 N N . GLN A 1 457 ? 1.452 7.364 -10.871 1.00 98.31 457 GLN A N 1
ATOM 3700 C CA . GLN A 1 457 ? 1.252 6.471 -12.006 1.00 98.31 457 GLN A CA 1
ATOM 3701 C C . GLN A 1 457 ? 0.413 7.193 -13.067 1.00 98.31 457 GLN A C 1
ATOM 3703 O O . GLN A 1 457 ? -0.595 7.829 -12.740 1.00 98.31 457 GLN A O 1
ATOM 3708 N N . LEU A 1 458 ? 0.842 7.094 -14.323 1.00 98.56 458 LEU A N 1
ATOM 3709 C CA . LEU A 1 458 ? 0.154 7.628 -15.498 1.00 98.56 458 LEU A CA 1
ATOM 3710 C C . LEU A 1 458 ? -0.401 6.450 -16.290 1.00 98.56 458 LEU A C 1
ATOM 3712 O O . LEU A 1 458 ? 0.349 5.566 -16.693 1.00 98.56 458 LEU A O 1
ATOM 3716 N N . HIS A 1 459 ? -1.713 6.442 -16.493 1.00 98.69 459 HIS A N 1
ATOM 3717 C CA . HIS A 1 459 ? -2.418 5.453 -17.302 1.00 98.69 459 HIS A CA 1
ATOM 3718 C C . HIS A 1 459 ? -2.908 6.153 -18.560 1.00 98.69 459 HIS A C 1
ATOM 3720 O O . HIS A 1 459 ? -3.511 7.218 -18.449 1.00 98.69 459 HIS A O 1
ATOM 3726 N N . MET A 1 460 ? -2.666 5.570 -19.729 1.00 98.31 460 MET A N 1
ATOM 3727 C CA . MET A 1 460 ? -3.169 6.080 -20.999 1.00 98.31 460 MET A CA 1
ATOM 3728 C C . MET A 1 460 ? -3.758 4.946 -21.831 1.00 98.31 460 MET A C 1
ATOM 3730 O O . MET A 1 460 ? -3.136 3.891 -21.942 1.00 98.31 460 MET A O 1
ATOM 3734 N N . GLU A 1 461 ? -4.937 5.174 -22.403 1.00 98.06 461 GLU A N 1
ATOM 3735 C CA . GLU A 1 461 ? -5.579 4.315 -23.402 1.00 98.06 461 GLU A CA 1
ATOM 3736 C C . GLU A 1 461 ? -6.240 5.189 -24.468 1.00 98.06 461 GLU A C 1
ATOM 3738 O O . GLU A 1 461 ? -7.105 6.005 -24.150 1.00 98.06 461 GLU A O 1
ATOM 3743 N N . ASP A 1 462 ? -5.799 5.050 -25.718 1.00 95.88 462 ASP A N 1
ATOM 3744 C CA . ASP A 1 462 ? -6.314 5.764 -26.892 1.00 95.88 462 ASP A CA 1
ATOM 3745 C C . ASP A 1 462 ? -6.471 7.283 -26.662 1.00 95.88 462 ASP A C 1
ATOM 3747 O O . ASP A 1 462 ? -7.494 7.894 -26.971 1.00 95.88 462 ASP A O 1
ATOM 3751 N N . GLY A 1 463 ? -5.444 7.904 -26.066 1.00 94.69 463 GLY A N 1
ATOM 3752 C CA . GLY A 1 463 ? -5.408 9.345 -25.790 1.00 94.69 463 GLY A CA 1
ATOM 3753 C C . GLY A 1 463 ? -6.252 9.804 -24.595 1.00 94.69 463 GLY A C 1
ATOM 3754 O O . GLY A 1 463 ? -6.320 11.006 -24.332 1.00 94.69 463 GLY A O 1
ATOM 3755 N N . LYS A 1 464 ? -6.867 8.876 -23.852 1.00 98.19 464 LYS A N 1
ATOM 3756 C CA . LYS A 1 464 ? -7.494 9.142 -22.552 1.00 98.19 464 LYS A CA 1
ATOM 3757 C C . LYS A 1 464 ? -6.516 8.836 -21.435 1.00 98.19 464 LYS A C 1
ATOM 3759 O O . LYS A 1 464 ? -5.845 7.809 -21.471 1.00 98.19 464 LYS A O 1
ATOM 3764 N N . PHE A 1 465 ? -6.471 9.693 -20.427 1.00 98.62 465 PHE A N 1
ATOM 3765 C CA . PHE A 1 465 ? -5.481 9.635 -19.362 1.00 98.62 465 PHE A CA 1
ATOM 3766 C C . PHE A 1 465 ? -6.124 9.511 -17.985 1.00 98.62 465 PHE A C 1
ATOM 3768 O O . PHE A 1 465 ? -7.193 10.065 -17.731 1.00 98.62 465 PHE A O 1
ATOM 3775 N N . LYS A 1 466 ? -5.428 8.824 -17.076 1.00 98.50 466 LYS A N 1
ATOM 3776 C CA . LYS A 1 466 ? -5.639 8.948 -15.633 1.00 98.50 466 LYS A CA 1
ATOM 3777 C C . LYS A 1 466 ? -4.331 9.061 -14.875 1.00 98.50 466 LYS A C 1
ATOM 3779 O O . LYS A 1 466 ? -3.326 8.452 -15.243 1.00 98.50 466 LYS A O 1
ATOM 3784 N N . TYR A 1 467 ? -4.385 9.789 -13.765 1.00 98.25 467 TYR A N 1
ATOM 3785 C CA . TYR A 1 467 ? -3.235 10.049 -12.908 1.00 98.25 467 TYR A CA 1
ATOM 3786 C C . TYR A 1 467 ? -3.558 9.666 -11.477 1.00 98.25 467 TYR A C 1
ATOM 3788 O O . TYR A 1 467 ? -4.385 10.312 -10.832 1.00 98.25 467 TYR A O 1
ATOM 3796 N N . PHE A 1 468 ? -2.865 8.662 -10.949 1.00 97.12 468 PHE A N 1
ATOM 3797 C CA . PHE A 1 468 ? -3.046 8.269 -9.559 1.00 97.12 468 PHE A CA 1
ATOM 3798 C C . PHE A 1 468 ? -1.795 8.563 -8.746 1.00 97.12 468 PHE A C 1
ATOM 3800 O O . PHE A 1 468 ? -0.674 8.244 -9.134 1.00 97.12 468 PHE A O 1
ATOM 3807 N N . SER A 1 469 ? -1.984 9.183 -7.587 1.00 95.38 469 SER A N 1
ATOM 3808 C CA . SER A 1 469 ? -0.900 9.346 -6.616 1.00 95.38 469 SER A CA 1
ATOM 3809 C C . SER A 1 469 ? -0.495 7.998 -6.015 1.00 95.38 469 SER A C 1
ATOM 3811 O O . SER A 1 469 ? -1.253 7.034 -6.068 1.00 95.38 469 SER A O 1
ATOM 3813 N N . ARG A 1 470 ? 0.633 7.961 -5.297 1.00 94.38 470 ARG A N 1
ATOM 3814 C CA . ARG A 1 470 ? 1.105 6.799 -4.515 1.00 94.38 470 ARG A CA 1
ATOM 3815 C C . ARG A 1 470 ? 0.037 6.007 -3.749 1.00 94.38 470 ARG A C 1
ATOM 3817 O O . ARG A 1 470 ? 0.171 4.801 -3.577 1.00 94.38 470 ARG A O 1
ATOM 3824 N N . ASN A 1 471 ? -0.958 6.697 -3.193 1.00 89.38 471 ASN A N 1
ATOM 3825 C CA . ASN A 1 471 ? -1.996 6.075 -2.369 1.00 89.38 471 ASN A CA 1
ATOM 3826 C C . ASN A 1 471 ? -3.253 5.704 -3.177 1.00 89.38 471 ASN A C 1
ATOM 3828 O O . ASN A 1 471 ? -4.249 5.304 -2.571 1.00 89.38 471 ASN A O 1
ATOM 3832 N N . GLY A 1 472 ? -3.230 5.852 -4.502 1.00 90.38 472 GLY A N 1
ATOM 3833 C CA . GLY A 1 472 ? -4.340 5.553 -5.403 1.00 90.38 472 GLY A CA 1
ATOM 3834 C C . GLY A 1 472 ? -5.412 6.643 -5.482 1.00 90.38 472 GLY A C 1
ATOM 3835 O O . GLY A 1 472 ? -6.519 6.356 -5.914 1.00 90.38 472 GLY A O 1
ATOM 3836 N N . PHE A 1 473 ? -5.139 7.873 -5.024 1.00 89.44 473 PHE A N 1
ATOM 3837 C CA . PHE A 1 473 ? -6.061 8.997 -5.257 1.00 89.44 473 PHE A CA 1
ATOM 3838 C C . PHE A 1 473 ? -5.929 9.504 -6.687 1.00 89.44 473 PHE A C 1
ATOM 3840 O O . PHE A 1 473 ? -4.798 9.708 -7.131 1.00 89.44 473 PHE A O 1
ATOM 3847 N N . ASP A 1 474 ? -7.067 9.735 -7.333 1.00 92.69 474 ASP A N 1
ATOM 3848 C CA . ASP A 1 474 ? -7.193 10.252 -8.694 1.00 92.69 474 ASP A CA 1
ATOM 3849 C C . ASP A 1 474 ? -6.963 11.779 -8.733 1.00 92.69 474 ASP A C 1
ATOM 3851 O O . ASP A 1 474 ? -7.535 12.521 -7.931 1.00 92.69 474 ASP A O 1
ATOM 3855 N N . PHE A 1 475 ? -6.086 12.231 -9.631 1.00 95.25 475 PHE A N 1
ATOM 3856 C CA . PHE A 1 475 ? -5.754 13.638 -9.895 1.00 95.25 475 PHE A CA 1
ATOM 3857 C C . PHE A 1 475 ? -6.023 14.035 -11.355 1.00 95.25 475 PHE A C 1
ATOM 3859 O O . PHE A 1 475 ? -5.516 15.058 -11.825 1.00 95.25 475 PHE A O 1
ATOM 3866 N N . THR A 1 476 ? -6.810 13.238 -12.075 1.00 95.88 476 THR A N 1
ATOM 3867 C CA . THR A 1 476 ? -7.086 13.439 -13.501 1.00 95.88 476 THR A CA 1
ATOM 3868 C C . THR A 1 476 ? -7.757 14.781 -13.772 1.00 95.88 476 THR A C 1
ATOM 3870 O O . THR A 1 476 ? -7.333 15.463 -14.692 1.00 95.88 476 THR A O 1
ATOM 3873 N N . ASP A 1 477 ? -8.671 15.239 -12.911 1.00 93.56 477 ASP A N 1
ATOM 3874 C CA . ASP A 1 477 ? -9.314 16.559 -13.045 1.00 93.56 477 ASP A CA 1
ATOM 3875 C C . ASP A 1 477 ? -8.309 17.726 -13.083 1.00 93.56 477 ASP A C 1
ATOM 3877 O O . ASP A 1 477 ? -8.569 18.763 -13.685 1.00 93.56 477 ASP A O 1
ATOM 3881 N N . SER A 1 478 ? -7.159 17.575 -12.416 1.00 92.88 478 SER A N 1
ATOM 3882 C CA . SER A 1 478 ? -6.106 18.594 -12.390 1.00 92.88 478 SER A CA 1
ATOM 3883 C C . SER A 1 478 ? -5.180 18.462 -13.598 1.00 92.88 478 SER A C 1
ATOM 3885 O O . SER A 1 478 ? -4.903 19.436 -14.301 1.00 92.88 478 SER A O 1
ATOM 3887 N N . TYR A 1 479 ? -4.692 17.247 -13.857 1.00 96.31 479 TYR A N 1
ATOM 3888 C CA . TYR A 1 479 ? -3.676 17.015 -14.881 1.00 96.31 479 TYR A CA 1
ATOM 3889 C C . TYR A 1 479 ? -4.239 16.945 -16.306 1.00 96.31 479 TYR A C 1
ATOM 3891 O O . TYR A 1 479 ? -3.543 17.398 -17.214 1.00 96.31 479 TYR A O 1
ATOM 3899 N N . GLY A 1 480 ? -5.489 16.501 -16.470 1.00 96.69 480 GLY A N 1
ATOM 3900 C CA . GLY A 1 480 ? -6.260 16.442 -17.718 1.00 96.69 480 GLY A CA 1
ATOM 3901 C C . GLY A 1 480 ? -6.602 15.014 -18.151 1.00 96.69 480 GLY A C 1
ATOM 3902 O O . GLY A 1 480 ? -5.707 14.177 -18.220 1.00 96.69 480 GLY A O 1
ATOM 3903 N N . ALA A 1 481 ? -7.854 14.694 -18.490 1.00 97.75 481 ALA A N 1
ATOM 3904 C CA . ALA A 1 481 ? -8.201 13.353 -18.983 1.00 97.75 481 ALA A CA 1
ATOM 3905 C C . ALA A 1 481 ? -7.928 13.176 -20.485 1.00 97.75 481 ALA A C 1
ATOM 3907 O O . ALA A 1 481 ? -7.904 12.045 -20.968 1.00 97.75 481 ALA A O 1
ATOM 3908 N N . THR A 1 482 ? -7.711 14.263 -21.230 1.00 97.75 482 THR A N 1
ATOM 3909 C CA . THR A 1 482 ? -7.418 14.259 -22.673 1.00 97.75 482 THR A CA 1
ATOM 3910 C C . THR A 1 482 ? -6.355 15.305 -23.019 1.00 97.75 482 THR A C 1
ATOM 3912 O O . THR A 1 482 ? -5.968 16.110 -22.174 1.00 97.75 482 THR A O 1
ATOM 3915 N N . PHE A 1 483 ? -5.875 15.316 -24.265 1.00 96.50 483 PHE A N 1
ATOM 3916 C CA . PHE A 1 483 ? -4.883 16.295 -24.731 1.00 96.50 483 PHE A CA 1
ATOM 3917 C C . PHE A 1 483 ? -5.383 17.748 -24.774 1.00 96.50 483 PHE A C 1
ATOM 3919 O O . PHE A 1 483 ? -4.567 18.646 -24.979 1.00 96.50 483 PHE A O 1
ATOM 3926 N N . ASP A 1 484 ? -6.680 17.985 -24.580 1.00 96.06 484 ASP A N 1
ATOM 3927 C CA . ASP A 1 484 ? -7.296 19.307 -24.727 1.00 96.06 484 ASP A CA 1
ATOM 3928 C C . ASP A 1 484 ? -7.615 19.982 -23.381 1.00 96.06 484 ASP A C 1
ATOM 3930 O O . ASP A 1 484 ? -8.055 21.130 -23.349 1.00 96.06 484 ASP A O 1
ATOM 3934 N N . GLU A 1 485 ? -7.381 19.303 -22.254 1.00 94.38 485 GLU A N 1
ATOM 3935 C CA . GLU A 1 485 ? -7.732 19.799 -20.921 1.00 94.38 485 GLU A CA 1
ATOM 3936 C C . GLU A 1 485 ? -6.643 19.533 -19.877 1.00 94.38 485 GLU A C 1
ATOM 3938 O O . GLU A 1 485 ? -5.801 18.655 -20.040 1.00 94.38 485 GLU A O 1
ATOM 3943 N N . GLY A 1 486 ? -6.696 20.269 -18.763 1.00 93.75 486 GLY A N 1
ATOM 3944 C CA . GLY A 1 486 ? -5.782 20.113 -17.630 1.00 93.75 486 GLY A CA 1
ATOM 3945 C C . GLY A 1 486 ? -4.410 20.764 -17.824 1.00 93.75 486 GLY A C 1
ATOM 3946 O O . GLY A 1 486 ? -4.073 21.295 -18.880 1.00 93.75 486 GLY A O 1
ATOM 3947 N N . ILE A 1 487 ? -3.603 20.763 -16.761 1.00 93.81 487 ILE A N 1
ATOM 3948 C CA . ILE A 1 487 ? -2.320 21.490 -16.738 1.00 93.81 487 ILE A CA 1
ATOM 3949 C C . ILE A 1 487 ? -1.119 20.668 -17.234 1.00 93.81 487 ILE A C 1
ATOM 3951 O O . ILE A 1 487 ? -0.008 21.200 -17.296 1.00 93.81 487 ILE A O 1
ATOM 3955 N N . PHE A 1 488 ? -1.298 19.370 -17.504 1.00 95.69 488 PHE A N 1
ATOM 3956 C CA . PHE A 1 488 ? -0.195 18.453 -17.804 1.00 95.69 488 PHE A CA 1
ATOM 3957 C C . PHE A 1 488 ? -0.400 17.647 -19.084 1.00 95.69 488 PHE A C 1
ATOM 3959 O O . PHE A 1 488 ? 0.489 17.628 -19.929 1.00 95.69 488 PHE A O 1
ATOM 3966 N N . THR A 1 489 ? -1.556 17.014 -19.261 1.00 96.81 489 THR A N 1
ATOM 3967 C CA . THR A 1 489 ? -1.852 16.147 -20.411 1.00 96.81 489 THR A CA 1
ATOM 3968 C C . THR A 1 489 ? -1.664 16.827 -21.769 1.00 96.81 489 THR A C 1
ATOM 3970 O O . THR A 1 489 ? -1.073 16.195 -22.649 1.00 96.81 489 THR A O 1
ATOM 3973 N N . PRO A 1 490 ? -2.007 18.118 -21.961 1.00 95.31 490 PRO A N 1
ATOM 3974 C CA . PRO A 1 490 ? -1.746 18.810 -23.225 1.00 95.31 490 PRO A CA 1
ATOM 3975 C C . PRO A 1 490 ? -0.253 18.886 -23.576 1.00 95.31 490 PRO A C 1
ATOM 3977 O O . PRO A 1 490 ? 0.120 18.917 -24.749 1.00 95.31 490 PRO A O 1
ATOM 3980 N N . LEU A 1 491 ? 0.625 18.854 -22.565 1.00 94.25 491 LEU A N 1
ATOM 3981 C CA . LEU A 1 491 ? 2.080 18.859 -22.737 1.00 94.25 491 LEU A CA 1
ATOM 3982 C C . LEU A 1 491 ? 2.627 17.517 -23.249 1.00 94.25 491 LEU A C 1
ATOM 3984 O O . LEU A 1 491 ? 3.780 17.457 -23.665 1.00 94.25 491 LEU A O 1
ATOM 3988 N N . LEU A 1 492 ? 1.824 16.449 -23.215 1.00 95.25 492 LEU A N 1
ATOM 3989 C CA . LEU A 1 492 ? 2.212 15.104 -23.651 1.00 95.25 492 LEU A CA 1
ATOM 3990 C C . LEU A 1 492 ? 1.920 14.838 -25.135 1.00 95.25 492 LEU A C 1
ATOM 3992 O O . LEU A 1 492 ? 2.132 13.723 -25.622 1.00 95.25 492 LEU A O 1
ATOM 3996 N N . LYS A 1 493 ? 1.428 15.836 -25.876 1.00 92.62 493 LYS A N 1
ATOM 3997 C CA . LYS A 1 493 ? 1.143 15.695 -27.305 1.00 92.62 493 LYS A CA 1
ATOM 3998 C C . LYS A 1 493 ? 2.422 15.324 -28.064 1.00 92.62 493 LYS A C 1
ATOM 4000 O O . LYS A 1 493 ? 3.452 15.973 -27.909 1.00 92.62 493 LYS A O 1
ATOM 4005 N N . ASN A 1 494 ? 2.350 14.275 -28.886 1.00 90.75 494 ASN A N 1
ATOM 4006 C CA . ASN A 1 494 ? 3.461 13.718 -29.678 1.00 90.75 494 ASN A CA 1
ATOM 4007 C C . ASN A 1 494 ? 4.637 13.120 -28.876 1.00 90.75 494 ASN A C 1
ATOM 4009 O O . ASN A 1 494 ? 5.651 12.761 -29.476 1.00 90.75 494 ASN A O 1
ATOM 4013 N N . VAL A 1 495 ? 4.523 12.991 -27.550 1.00 93.62 495 VAL A N 1
ATOM 4014 C CA . VAL A 1 495 ? 5.577 12.410 -26.699 1.00 93.62 495 VAL A CA 1
ATOM 4015 C C . VAL A 1 495 ? 5.700 10.897 -26.898 1.00 93.62 495 VAL A C 1
ATOM 4017 O O . VAL A 1 495 ? 6.811 10.359 -26.968 1.00 93.62 495 VAL A O 1
ATOM 4020 N N . PHE A 1 496 ? 4.558 10.215 -26.968 1.00 94.75 496 PHE A N 1
ATOM 4021 C CA . PHE A 1 496 ? 4.477 8.764 -27.106 1.00 94.75 496 PHE A CA 1
ATOM 4022 C C . PHE A 1 496 ? 4.712 8.320 -28.552 1.00 94.75 496 PHE A C 1
ATOM 4024 O O . PHE A 1 496 ? 4.365 9.033 -29.494 1.00 94.75 496 PHE A O 1
ATOM 4031 N N . ASP A 1 497 ? 5.275 7.124 -28.723 1.00 94.44 497 ASP A N 1
ATOM 4032 C CA . ASP A 1 497 ? 5.329 6.453 -30.022 1.00 94.44 497 ASP A CA 1
ATOM 4033 C C . ASP A 1 497 ? 3.917 6.276 -30.604 1.00 94.44 497 ASP A C 1
ATOM 4035 O O . ASP A 1 497 ? 2.991 5.899 -29.884 1.00 94.44 497 ASP A O 1
ATOM 4039 N N . SER A 1 498 ? 3.756 6.507 -31.909 1.00 92.00 498 SER A N 1
ATOM 4040 C CA . SER A 1 498 ? 2.454 6.440 -32.592 1.00 92.00 498 SER A CA 1
ATOM 4041 C C . SER A 1 498 ? 1.743 5.082 -32.490 1.00 92.00 498 SER A C 1
ATOM 4043 O O . SER A 1 498 ? 0.520 5.028 -32.596 1.00 92.00 498 SER A O 1
ATOM 4045 N N . ALA A 1 499 ? 2.479 3.987 -32.263 1.00 94.38 499 ALA A N 1
ATOM 4046 C CA . ALA A 1 499 ? 1.919 2.650 -32.068 1.00 94.38 499 ALA A CA 1
ATOM 4047 C C . ALA A 1 499 ? 1.517 2.366 -30.607 1.00 94.38 499 ALA A C 1
ATOM 4049 O O . ALA A 1 499 ? 0.969 1.300 -30.306 1.00 94.38 499 ALA A O 1
ATOM 4050 N N . THR A 1 500 ? 1.800 3.283 -29.679 1.00 95.62 500 THR A N 1
ATOM 4051 C CA . THR A 1 500 ? 1.419 3.144 -28.272 1.00 95.62 500 THR A CA 1
ATOM 4052 C C . THR A 1 500 ? -0.029 3.571 -28.093 1.00 95.62 500 THR A C 1
ATOM 4054 O O . THR A 1 500 ? -0.338 4.759 -28.062 1.00 95.62 500 THR A O 1
ATOM 4057 N N . LYS A 1 501 ? -0.911 2.583 -27.943 1.00 96.62 501 LYS A N 1
ATOM 4058 C CA . LYS A 1 501 ? -2.333 2.791 -27.653 1.00 96.62 501 LYS A CA 1
ATOM 4059 C C . LYS A 1 501 ? -2.630 2.704 -26.170 1.00 96.62 501 LYS A C 1
ATOM 4061 O O . LYS A 1 501 ? -3.450 3.466 -25.683 1.00 96.62 501 LYS A O 1
ATOM 4066 N N . ARG A 1 502 ? -1.963 1.794 -25.453 1.00 98.06 502 ARG A N 1
ATOM 4067 C CA . ARG A 1 502 ? -2.172 1.575 -24.015 1.00 98.06 502 ARG A CA 1
ATOM 4068 C C . ARG A 1 502 ? -0.841 1.609 -23.285 1.00 98.06 502 ARG A C 1
ATOM 4070 O O . ARG A 1 502 ? 0.112 0.962 -23.719 1.00 98.06 502 ARG A O 1
ATOM 4077 N N . VAL A 1 503 ? -0.742 2.353 -22.189 1.00 98.50 503 VAL A N 1
ATOM 4078 C CA . VAL A 1 503 ? 0.466 2.352 -21.356 1.00 98.50 503 VAL A CA 1
ATOM 4079 C C . VAL A 1 503 ? 0.163 2.660 -19.894 1.00 98.50 503 VAL A C 1
ATOM 4081 O O . VAL A 1 503 ? -0.682 3.498 -19.580 1.00 98.50 503 VAL A O 1
ATOM 4084 N N . ILE A 1 504 ? 0.894 1.995 -19.000 1.00 98.75 504 ILE A N 1
ATOM 4085 C CA . ILE A 1 504 ? 0.996 2.363 -17.586 1.00 98.75 504 ILE A CA 1
ATOM 4086 C C . ILE A 1 504 ? 2.452 2.699 -17.286 1.00 98.75 504 ILE A C 1
ATOM 4088 O O . ILE A 1 504 ? 3.331 1.845 -17.416 1.00 98.75 504 ILE A O 1
ATOM 4092 N N . LEU A 1 505 ? 2.693 3.936 -16.862 1.00 98.69 505 LEU A N 1
ATOM 4093 C CA . LEU A 1 505 ? 4.004 4.445 -16.472 1.00 98.69 505 LEU A CA 1
ATOM 4094 C C . LEU A 1 505 ? 4.049 4.720 -14.972 1.00 98.69 505 LEU A C 1
ATOM 4096 O O . LEU A 1 505 ? 3.087 5.235 -14.402 1.00 98.69 505 LEU A O 1
ATOM 4100 N N . ASP A 1 506 ? 5.193 4.435 -14.358 1.00 98.69 506 ASP A N 1
ATOM 4101 C CA . ASP A 1 506 ? 5.473 4.743 -12.957 1.00 98.69 506 ASP A CA 1
ATOM 4102 C C . ASP A 1 506 ? 6.634 5.742 -12.873 1.00 98.69 506 ASP A C 1
ATOM 4104 O O . ASP A 1 506 ? 7.682 5.576 -13.512 1.00 98.69 506 ASP A O 1
ATOM 4108 N N . GLY A 1 507 ? 6.426 6.817 -12.118 1.00 98.00 507 GLY A N 1
ATOM 4109 C CA . GLY A 1 507 ? 7.317 7.969 -12.139 1.00 98.00 507 GLY A CA 1
ATOM 4110 C C . GLY A 1 507 ? 7.121 8.924 -10.967 1.00 98.00 507 GLY A C 1
ATOM 4111 O O . GLY A 1 507 ? 6.216 8.785 -10.144 1.00 98.00 507 GLY A O 1
ATOM 4112 N N . GLU A 1 508 ? 7.966 9.941 -10.906 1.00 97.19 508 GLU A N 1
ATOM 4113 C CA . GLU A 1 508 ? 7.865 11.028 -9.940 1.00 97.19 508 GLU A CA 1
ATOM 4114 C C . GLU A 1 508 ? 7.416 12.305 -10.659 1.00 97.19 508 GLU A C 1
ATOM 4116 O O . GLU A 1 508 ? 8.053 12.761 -11.607 1.00 97.19 508 GLU A O 1
ATOM 4121 N N . MET A 1 509 ? 6.311 12.898 -10.218 1.00 96.62 509 MET A N 1
ATOM 4122 C CA . MET A 1 509 ? 5.873 14.203 -10.695 1.00 96.62 509 MET A CA 1
ATOM 4123 C C . MET A 1 509 ? 6.667 15.297 -9.972 1.00 96.62 509 MET A C 1
ATOM 4125 O O . MET A 1 509 ? 6.610 15.426 -8.746 1.00 96.62 509 MET A O 1
ATOM 4129 N N . MET A 1 510 ? 7.395 16.093 -10.747 1.00 92.75 510 MET A N 1
ATOM 4130 C CA . MET A 1 510 ? 8.298 17.145 -10.297 1.00 92.75 510 MET A CA 1
ATOM 4131 C C . MET A 1 510 ? 7.752 18.531 -10.636 1.00 92.75 510 MET A C 1
ATOM 4133 O O . MET A 1 510 ? 7.038 18.729 -11.620 1.00 92.75 510 MET A O 1
ATOM 4137 N N . LEU A 1 511 ? 8.147 19.523 -9.839 1.00 90.19 511 LEU A N 1
ATOM 4138 C CA . LEU A 1 511 ? 7.974 20.930 -10.185 1.00 90.19 511 LEU A CA 1
ATOM 4139 C C . LEU A 1 511 ? 9.032 21.319 -11.219 1.00 90.19 511 LEU A C 1
ATOM 4141 O O . LEU A 1 511 ? 10.218 21.234 -10.922 1.00 90.19 511 LEU A O 1
ATOM 4145 N N . TRP A 1 512 ? 8.637 21.803 -12.393 1.00 90.50 512 TRP A N 1
ATOM 4146 C CA . TRP A 1 512 ? 9.567 22.309 -13.403 1.00 90.50 512 TRP A CA 1
ATOM 4147 C C . TRP A 1 512 ? 9.433 23.814 -13.585 1.00 90.50 512 TRP A C 1
ATOM 4149 O O . TRP A 1 512 ? 8.355 24.327 -13.887 1.00 90.50 512 TRP A O 1
ATOM 4159 N N . ASN A 1 513 ? 10.533 24.545 -13.419 1.00 85.25 513 ASN A N 1
ATOM 4160 C CA . ASN A 1 513 ? 10.556 25.986 -13.626 1.00 85.25 513 ASN A CA 1
ATOM 4161 C C . ASN A 1 513 ? 10.737 26.309 -15.114 1.00 85.25 513 ASN A C 1
ATOM 4163 O O . ASN A 1 513 ? 11.806 26.097 -15.690 1.00 85.25 513 ASN A O 1
ATOM 4167 N N . LYS A 1 514 ? 9.711 26.909 -15.727 1.00 89.44 514 LYS A N 1
ATOM 4168 C CA . LYS A 1 514 ? 9.694 27.196 -17.169 1.00 89.44 514 LYS A CA 1
ATOM 4169 C C . LYS A 1 514 ? 10.792 28.159 -17.625 1.00 89.44 514 LYS A C 1
ATOM 4171 O O . LYS A 1 514 ? 11.211 28.066 -18.780 1.00 89.44 514 LYS A O 1
ATOM 4176 N N . LYS A 1 515 ? 11.242 29.059 -16.737 1.00 83.31 515 LYS A N 1
ATOM 4177 C CA . LYS A 1 515 ? 12.248 30.095 -17.027 1.00 83.31 515 LYS A CA 1
ATOM 4178 C C . LYS A 1 515 ? 13.668 29.580 -16.827 1.00 83.31 515 LYS A C 1
ATOM 4180 O O . LYS A 1 515 ? 14.493 29.738 -17.713 1.00 83.31 515 LYS A O 1
ATOM 4185 N N . THR A 1 516 ? 13.949 28.985 -15.668 1.00 78.81 516 THR A N 1
ATOM 4186 C CA . THR A 1 516 ? 15.309 28.529 -15.328 1.00 78.81 516 THR A CA 1
ATOM 4187 C C . THR A 1 516 ? 15.621 27.129 -15.846 1.00 78.81 516 THR A C 1
ATOM 4189 O O . THR A 1 516 ? 16.761 26.705 -15.727 1.00 78.81 516 THR A O 1
ATOM 4192 N N . LYS A 1 517 ? 14.629 26.420 -16.408 1.00 83.81 517 LYS A N 1
ATOM 4193 C CA . LYS A 1 517 ? 14.773 25.067 -16.966 1.00 83.81 517 LYS A CA 1
ATOM 4194 C C . LYS A 1 517 ? 15.402 24.087 -15.967 1.00 83.81 517 LYS A C 1
ATOM 4196 O O . LYS A 1 517 ? 16.298 23.324 -16.303 1.00 83.81 517 LYS A O 1
ATOM 4201 N N . CYS A 1 518 ? 14.935 24.140 -14.722 1.00 80.94 518 CYS A N 1
ATOM 4202 C CA . CYS A 1 518 ? 15.394 23.264 -13.651 1.00 80.94 518 CYS A CA 1
ATOM 4203 C C . CYS A 1 518 ? 14.228 22.799 -12.774 1.00 80.94 518 CYS A C 1
ATOM 4205 O O . CYS A 1 518 ? 13.153 23.418 -12.757 1.00 80.94 518 CYS A O 1
ATOM 4207 N N . PHE A 1 519 ? 14.454 21.716 -12.030 1.00 83.75 519 PHE A N 1
ATOM 4208 C CA . PHE A 1 519 ? 13.495 21.233 -11.046 1.00 83.75 519 PHE A CA 1
ATOM 4209 C C . PHE A 1 519 ? 13.406 22.181 -9.843 1.00 83.75 519 PHE A C 1
ATOM 4211 O O . PHE A 1 519 ? 14.406 22.704 -9.352 1.00 83.75 519 PHE A O 1
ATOM 4218 N N . GLY A 1 520 ? 12.184 22.408 -9.365 1.00 70.50 520 GLY A N 1
ATOM 4219 C CA . GLY A 1 520 ? 11.927 23.005 -8.061 1.00 70.50 520 GLY A CA 1
ATOM 4220 C C . GLY A 1 520 ? 12.176 21.988 -6.950 1.00 70.50 520 GLY A C 1
ATOM 4221 O O . GLY A 1 520 ? 12.046 20.785 -7.161 1.00 70.50 520 GLY A O 1
ATOM 4222 N N . SER A 1 521 ? 12.513 22.468 -5.754 1.00 65.06 521 SER A N 1
ATOM 4223 C CA . SER A 1 521 ? 12.719 21.600 -4.593 1.00 65.06 521 SER A CA 1
ATOM 4224 C C . SER A 1 521 ? 11.434 21.431 -3.783 1.00 65.06 521 SER A C 1
ATOM 4226 O O . SER A 1 521 ? 10.618 22.352 -3.685 1.00 65.06 521 SER A O 1
ATOM 4228 N N . LYS A 1 522 ? 11.279 20.284 -3.113 1.00 59.00 522 LYS A N 1
ATOM 4229 C CA . LYS A 1 522 ? 10.131 20.023 -2.231 1.00 59.00 522 LYS A CA 1
ATOM 4230 C C . LYS A 1 522 ? 10.049 20.966 -1.024 1.00 59.00 522 LYS A C 1
ATOM 4232 O O . LYS A 1 522 ? 8.993 21.120 -0.423 1.00 59.00 522 LYS A O 1
ATOM 4237 N N . GLY A 1 523 ? 11.153 21.637 -0.684 1.00 56.97 523 GLY A N 1
ATOM 4238 C CA . GLY A 1 523 ? 11.197 22.664 0.363 1.00 56.97 523 GLY A CA 1
ATOM 4239 C C . GLY A 1 523 ? 10.477 23.970 0.003 1.00 56.97 523 GLY A C 1
ATOM 4240 O O . GLY A 1 523 ? 10.351 24.856 0.849 1.00 56.97 523 GLY A O 1
ATOM 4241 N N . MET A 1 524 ? 10.016 24.117 -1.240 1.00 67.88 524 MET A N 1
ATOM 4242 C CA . MET A 1 524 ? 9.214 25.256 -1.666 1.00 67.88 524 MET A CA 1
ATOM 4243 C C . MET A 1 524 ? 7.793 25.191 -1.088 1.00 67.88 524 MET A C 1
ATOM 4245 O O . MET A 1 524 ? 7.232 24.126 -0.865 1.00 67.88 524 MET A O 1
ATOM 4249 N N . LYS A 1 525 ? 7.141 26.349 -0.927 1.00 71.81 525 LYS A N 1
ATOM 4250 C CA . LYS A 1 525 ? 5.719 26.431 -0.528 1.00 71.81 525 LYS A CA 1
ATOM 4251 C C . LYS A 1 525 ? 4.737 25.998 -1.638 1.00 71.81 525 LYS A C 1
ATOM 4253 O O . LYS A 1 525 ? 3.555 26.321 -1.558 1.00 71.81 525 LYS A O 1
ATOM 4258 N N . LEU A 1 526 ? 5.220 25.324 -2.679 1.00 77.69 526 LEU A N 1
ATOM 4259 C CA . LEU A 1 526 ? 4.446 24.869 -3.831 1.00 77.69 526 LEU A CA 1
ATOM 4260 C C . LEU A 1 526 ? 4.346 23.344 -3.801 1.00 77.69 526 LEU A C 1
ATOM 4262 O O . LEU A 1 526 ? 5.313 22.666 -3.471 1.00 77.69 526 LEU A O 1
ATOM 4266 N N . ASP A 1 527 ? 3.180 22.821 -4.164 1.00 82.44 527 ASP A N 1
ATOM 4267 C CA . ASP A 1 527 ? 2.889 21.388 -4.215 1.00 82.44 527 ASP A CA 1
ATOM 4268 C C . ASP A 1 527 ? 2.428 21.044 -5.631 1.00 82.44 527 ASP A C 1
ATOM 4270 O O . ASP A 1 527 ? 1.483 21.650 -6.142 1.00 82.44 527 ASP A O 1
ATOM 4274 N N . VAL A 1 528 ? 3.088 20.070 -6.259 1.00 87.19 528 VAL A N 1
ATOM 4275 C CA . VAL A 1 528 ? 2.803 19.643 -7.636 1.00 87.19 528 VAL A CA 1
ATOM 4276 C C . VAL A 1 528 ? 1.370 19.124 -7.813 1.00 87.19 528 VAL A C 1
ATOM 4278 O O . VAL A 1 528 ? 0.831 19.176 -8.916 1.00 87.19 528 VAL A O 1
ATOM 4281 N N . LYS A 1 529 ? 0.721 18.685 -6.724 1.00 87.50 529 LYS A N 1
ATOM 4282 C CA . LYS A 1 529 ? -0.684 18.240 -6.699 1.00 87.50 529 LYS A CA 1
ATOM 4283 C C . LYS A 1 529 ? -1.697 19.383 -6.743 1.00 87.50 529 LYS A C 1
ATOM 4285 O O . LYS A 1 529 ? -2.884 19.132 -6.931 1.00 87.50 529 LYS A O 1
ATOM 4290 N N . LYS A 1 530 ? -1.258 20.618 -6.487 1.00 86.19 530 LYS A N 1
ATOM 4291 C CA . LYS A 1 530 ? -2.108 21.816 -6.362 1.00 86.19 530 LYS A CA 1
ATOM 4292 C C . LYS A 1 530 ? -1.621 22.963 -7.241 1.00 86.19 530 LYS A C 1
ATOM 4294 O O . LYS A 1 530 ? -1.862 24.129 -6.930 1.00 86.19 530 LYS A O 1
ATOM 4299 N N . LEU A 1 531 ? -0.878 22.641 -8.293 1.00 87.25 531 LEU A N 1
ATOM 4300 C CA . LEU A 1 531 ? -0.442 23.638 -9.254 1.00 87.25 531 LEU A CA 1
ATOM 4301 C C . LEU A 1 531 ? -1.642 24.195 -10.015 1.00 87.25 531 LEU A C 1
ATOM 4303 O O . LEU A 1 531 ? -2.542 23.457 -10.396 1.00 87.25 531 LEU A O 1
ATOM 4307 N N . GLY A 1 532 ? -1.610 25.501 -10.240 1.00 83.38 532 GLY A N 1
ATOM 4308 C CA . GLY A 1 532 ? -2.371 26.150 -11.299 1.00 83.38 532 GLY A CA 1
ATOM 4309 C C . GLY A 1 532 ? -1.413 26.675 -12.362 1.00 83.38 532 GLY A C 1
ATOM 4310 O O . GLY A 1 532 ? -0.220 26.352 -12.365 1.00 83.38 532 GLY A O 1
ATOM 4311 N N . GLU A 1 533 ? -1.915 27.541 -13.231 1.00 79.19 533 GLU A N 1
ATOM 4312 C CA . GLU A 1 533 ? -1.069 28.251 -14.183 1.00 79.19 533 GLU A CA 1
ATOM 4313 C C . GLU A 1 533 ? -0.072 29.170 -13.463 1.00 79.19 533 GLU A C 1
ATOM 4315 O O . GLU A 1 533 ? -0.393 29.851 -12.488 1.00 79.19 533 GLU A O 1
ATOM 4320 N N . GLY A 1 534 ? 1.175 29.194 -13.931 1.00 85.31 534 GLY A N 1
ATOM 4321 C CA . GLY A 1 534 ? 2.189 30.049 -13.325 1.00 85.31 534 GLY A CA 1
ATOM 4322 C C . GLY A 1 534 ? 3.598 29.787 -13.831 1.00 85.31 534 GLY A C 1
ATOM 4323 O O . GLY A 1 534 ? 3.796 29.301 -14.940 1.00 85.31 534 GLY A O 1
ATOM 4324 N N . LYS A 1 535 ? 4.600 30.131 -13.011 1.00 86.88 535 LYS A N 1
ATOM 4325 C CA . LYS A 1 535 ? 6.035 29.962 -13.321 1.00 86.88 535 LYS A CA 1
ATOM 4326 C C . LYS A 1 535 ? 6.465 28.492 -13.404 1.00 86.88 535 LYS A C 1
ATOM 4328 O O . LYS A 1 535 ? 7.401 28.167 -14.136 1.00 86.88 535 LYS A O 1
ATOM 4333 N N . TYR A 1 536 ? 5.801 27.636 -12.636 1.00 89.88 536 TYR A N 1
ATOM 4334 C CA . TYR A 1 536 ? 6.077 26.208 -12.570 1.00 89.88 536 TYR A CA 1
ATOM 4335 C C . TYR A 1 536 ? 5.030 25.431 -13.360 1.00 89.88 536 TYR A C 1
ATOM 4337 O O . TYR A 1 536 ? 3.876 25.846 -13.418 1.00 89.88 536 TYR A O 1
ATOM 4345 N N . GLN A 1 537 ? 5.444 24.315 -13.943 1.00 93.69 537 GLN A N 1
ATOM 4346 C CA . GLN A 1 537 ? 4.559 23.323 -14.548 1.00 93.69 537 GLN A CA 1
ATOM 4347 C C . GLN A 1 537 ? 4.906 21.924 -14.014 1.00 93.69 537 GLN A C 1
ATOM 4349 O O . GLN A 1 537 ? 6.018 21.742 -13.501 1.00 93.69 537 GLN A O 1
ATOM 4354 N N . PRO A 1 538 ? 3.998 20.943 -14.115 1.00 95.19 538 PRO A N 1
ATOM 4355 C CA . PRO A 1 538 ? 4.320 19.558 -13.800 1.00 95.19 538 PRO A CA 1
ATOM 4356 C C . PRO A 1 538 ? 5.291 18.976 -14.837 1.00 95.19 538 PRO A C 1
ATOM 4358 O O . PRO A 1 538 ? 5.152 19.222 -16.035 1.00 95.19 538 PRO A O 1
ATOM 4361 N N . CYS A 1 539 ? 6.265 18.199 -14.370 1.00 95.62 539 CYS A N 1
ATOM 4362 C CA . CYS A 1 539 ? 7.164 17.408 -15.204 1.00 95.62 539 CYS A CA 1
ATOM 4363 C C . CYS A 1 539 ? 7.246 15.987 -14.649 1.00 95.62 539 CYS A C 1
ATOM 4365 O O . CYS A 1 539 ? 7.599 15.808 -13.486 1.00 95.62 539 CYS A O 1
ATOM 4367 N N . PHE A 1 540 ? 6.945 14.977 -15.457 1.00 97.50 540 PHE A N 1
ATOM 4368 C CA . PHE A 1 540 ? 6.898 13.588 -15.018 1.00 97.50 540 PHE A CA 1
ATOM 4369 C C . PHE A 1 540 ? 8.219 12.870 -15.308 1.00 97.50 540 PHE A C 1
ATOM 4371 O O . PHE A 1 540 ? 8.562 12.599 -16.458 1.00 97.50 540 PHE A O 1
ATOM 4378 N N . CYS A 1 541 ? 8.972 12.573 -14.254 1.00 96.56 541 CYS A N 1
ATOM 4379 C CA . CYS A 1 541 ? 10.206 11.799 -14.320 1.00 96.56 541 CYS A CA 1
ATOM 4380 C C . CYS A 1 541 ? 9.877 10.303 -14.246 1.00 96.56 541 CYS A C 1
ATOM 4382 O O . CYS A 1 541 ? 9.621 9.772 -13.166 1.00 96.56 541 CYS A O 1
ATOM 4384 N N . VAL A 1 542 ? 9.856 9.626 -15.390 1.00 97.31 542 VAL A N 1
ATOM 4385 C CA . VAL A 1 542 ? 9.443 8.224 -15.524 1.00 97.31 542 VAL A CA 1
ATOM 4386 C C . VAL A 1 542 ? 10.633 7.300 -15.338 1.00 97.31 542 VAL A C 1
ATOM 4388 O O . VAL A 1 542 ? 11.656 7.479 -15.994 1.00 97.31 542 VAL A O 1
ATOM 4391 N N . PHE A 1 543 ? 10.492 6.281 -14.496 1.00 97.56 543 PHE A N 1
ATOM 4392 C CA . PHE A 1 543 ? 11.547 5.288 -14.261 1.00 97.56 543 PHE A CA 1
ATOM 4393 C C . PHE A 1 543 ? 11.077 3.837 -14.434 1.00 97.56 543 PHE A C 1
ATOM 4395 O O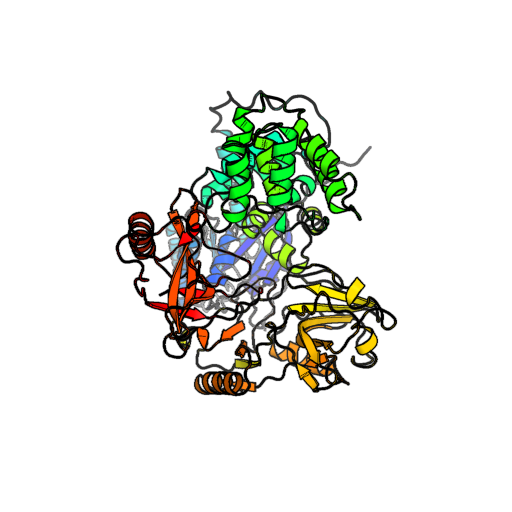 . PHE A 1 543 ? 11.871 2.922 -14.220 1.00 97.56 543 PHE A O 1
ATOM 4402 N N . ASP A 1 544 ? 9.806 3.593 -14.774 1.00 98.44 544 ASP A N 1
ATOM 4403 C CA . ASP A 1 544 ? 9.315 2.249 -15.097 1.00 98.44 544 ASP A CA 1
ATOM 4404 C C . ASP A 1 544 ? 8.092 2.276 -16.037 1.00 98.44 544 ASP A C 1
ATOM 4406 O O . ASP A 1 544 ? 7.358 3.268 -16.104 1.00 98.44 544 ASP A O 1
ATOM 4410 N N . VAL A 1 545 ? 7.864 1.161 -16.734 1.00 98.50 545 VAL A N 1
ATOM 4411 C CA . VAL A 1 545 ? 6.684 0.886 -17.570 1.00 98.50 545 VAL A CA 1
ATOM 4412 C C . VAL A 1 545 ? 6.128 -0.482 -17.201 1.00 98.50 545 VAL A C 1
ATOM 4414 O O . VAL A 1 545 ? 6.842 -1.484 -17.194 1.00 98.50 545 VAL A O 1
ATOM 4417 N N . LEU A 1 546 ? 4.840 -0.525 -16.873 1.00 98.31 546 LEU A N 1
ATOM 4418 C CA . LEU A 1 546 ? 4.209 -1.706 -16.281 1.00 98.31 546 LEU A CA 1
ATOM 4419 C C . LEU A 1 546 ? 3.158 -2.346 -17.185 1.00 98.31 546 LEU A C 1
ATOM 4421 O O . LEU A 1 546 ? 2.794 -3.497 -16.975 1.00 98.31 546 LEU A O 1
ATOM 4425 N N . LEU A 1 547 ? 2.702 -1.619 -18.200 1.00 98.25 547 LEU A N 1
ATOM 4426 C CA . LEU A 1 547 ? 1.838 -2.118 -19.260 1.00 98.25 547 LEU A CA 1
ATOM 4427 C C . LEU A 1 547 ? 2.198 -1.374 -20.539 1.00 98.25 547 LEU A C 1
ATOM 4429 O O . LEU A 1 547 ? 2.373 -0.155 -20.499 1.00 98.25 547 LEU A O 1
ATOM 4433 N N . HIS A 1 548 ? 2.301 -2.091 -21.655 1.00 97.88 548 HIS A N 1
ATOM 4434 C CA . HIS A 1 548 ? 2.429 -1.504 -22.988 1.00 97.88 548 HIS A CA 1
ATOM 4435 C C . HIS A 1 548 ? 1.582 -2.297 -23.983 1.00 97.88 548 HIS A C 1
ATOM 4437 O O . HIS A 1 548 ? 1.813 -3.488 -24.200 1.00 97.88 548 HIS A O 1
ATOM 4443 N N . ASN A 1 549 ? 0.596 -1.628 -24.579 1.00 96.06 549 ASN A N 1
ATOM 4444 C CA . ASN A 1 549 ? -0.446 -2.223 -25.410 1.00 96.06 549 ASN A CA 1
ATOM 4445 C C . ASN A 1 549 ? -1.103 -3.413 -24.688 1.00 96.06 549 ASN A C 1
ATOM 4447 O O . ASN A 1 549 ? -1.620 -3.245 -23.588 1.00 96.06 549 ASN A O 1
ATOM 4451 N N . GLU A 1 550 ? -1.049 -4.610 -25.264 1.00 92.38 550 GLU A N 1
ATOM 4452 C CA . GLU A 1 550 ? -1.695 -5.806 -24.705 1.00 92.38 550 GLU A CA 1
ATOM 4453 C C . GLU A 1 550 ? -0.833 -6.566 -23.686 1.00 92.38 550 GLU A C 1
ATOM 4455 O O . GLU A 1 550 ? -1.218 -7.637 -23.230 1.00 92.38 550 GLU A O 1
ATOM 4460 N N . ARG A 1 551 ? 0.356 -6.057 -23.338 1.00 94.75 551 ARG A N 1
ATOM 4461 C CA . ARG A 1 551 ? 1.305 -6.769 -22.472 1.00 94.75 551 ARG A CA 1
ATOM 4462 C C . ARG A 1 551 ? 1.428 -6.101 -21.111 1.00 94.75 551 ARG A C 1
ATOM 4464 O O . ARG A 1 551 ? 1.894 -4.963 -21.018 1.00 94.75 551 ARG A O 1
ATOM 4471 N N . VAL A 1 552 ? 1.093 -6.844 -20.059 1.00 95.44 552 VAL A N 1
ATOM 4472 C CA . VAL A 1 552 ? 1.438 -6.509 -18.673 1.00 95.44 552 VAL A CA 1
ATOM 4473 C C . VAL A 1 552 ? 2.895 -6.902 -18.427 1.00 95.44 552 VAL A C 1
ATOM 4475 O O . VAL A 1 552 ? 3.327 -8.006 -18.742 1.00 95.44 552 VAL A O 1
ATOM 4478 N N . LEU A 1 553 ? 3.688 -5.973 -17.896 1.00 96.81 553 LEU A N 1
ATOM 4479 C CA . LEU A 1 553 ? 5.142 -6.104 -17.781 1.00 96.81 553 LEU A CA 1
ATOM 4480 C C . LEU A 1 553 ? 5.622 -6.323 -16.344 1.00 96.81 553 LEU A C 1
ATOM 4482 O O . LEU A 1 553 ? 6.823 -6.464 -16.127 1.00 96.81 553 LEU A O 1
ATOM 4486 N N . THR A 1 554 ? 4.728 -6.372 -15.354 1.00 94.88 554 THR A N 1
ATOM 4487 C CA . THR A 1 554 ? 5.091 -6.480 -13.929 1.00 94.88 554 THR A CA 1
ATOM 4488 C C . THR A 1 554 ? 5.964 -7.702 -13.628 1.00 94.88 554 THR A C 1
ATOM 4490 O O . THR A 1 554 ? 6.941 -7.581 -12.891 1.00 94.88 554 THR A O 1
ATOM 4493 N N . ASN A 1 555 ? 5.696 -8.840 -14.276 1.00 93.44 555 ASN A N 1
ATOM 4494 C CA . ASN A 1 555 ? 6.465 -10.083 -14.133 1.00 93.44 555 ASN A CA 1
ATOM 4495 C C . ASN A 1 555 ? 7.750 -10.136 -14.985 1.00 93.44 555 ASN A C 1
ATOM 4497 O O . ASN A 1 555 ? 8.516 -11.097 -14.897 1.00 93.44 555 ASN A O 1
ATOM 4501 N N . HIS A 1 556 ? 8.034 -9.111 -15.795 1.00 96.00 556 HIS A N 1
ATOM 4502 C CA . HIS A 1 556 ? 9.271 -9.031 -16.571 1.00 96.00 556 HIS A CA 1
ATOM 4503 C C . HIS A 1 556 ? 10.404 -8.391 -15.751 1.00 96.00 556 HIS A C 1
ATOM 4505 O O . HIS A 1 556 ? 10.146 -7.462 -14.985 1.00 96.00 556 HIS A O 1
ATOM 4511 N N . PRO A 1 557 ? 11.673 -8.806 -15.941 1.00 97.44 557 PRO A N 1
ATOM 4512 C CA . PRO A 1 557 ? 12.834 -8.150 -15.335 1.00 97.44 557 PRO A CA 1
ATOM 4513 C C . PRO A 1 557 ? 12.920 -6.653 -15.656 1.00 97.44 557 PRO A C 1
ATOM 4515 O O . PRO A 1 557 ? 12.634 -6.249 -16.787 1.00 97.44 557 PRO A O 1
ATOM 4518 N N . LEU A 1 558 ? 13.387 -5.845 -14.699 1.00 97.62 558 LEU A N 1
ATOM 4519 C CA . LEU A 1 558 ? 13.546 -4.390 -14.834 1.00 97.62 558 LEU A CA 1
ATOM 4520 C C . LEU A 1 558 ? 14.292 -4.000 -16.113 1.00 97.62 558 LEU A C 1
ATOM 4522 O O . LEU A 1 558 ? 13.854 -3.097 -16.819 1.00 97.62 558 LEU A O 1
ATOM 4526 N N . GLN A 1 559 ? 15.365 -4.712 -16.462 1.00 96.12 559 GLN A N 1
ATOM 4527 C CA . GLN A 1 559 ? 16.125 -4.430 -17.680 1.00 96.12 559 GLN A CA 1
ATOM 4528 C C . GLN A 1 559 ? 15.252 -4.490 -18.948 1.00 96.12 559 GLN A C 1
ATOM 4530 O O . GLN A 1 559 ? 15.362 -3.618 -19.810 1.00 96.12 559 GLN A O 1
ATOM 4535 N N . LYS A 1 560 ? 14.341 -5.472 -19.047 1.00 97.50 560 LYS A N 1
ATOM 4536 C CA . LYS A 1 560 ? 13.394 -5.571 -20.169 1.00 97.50 560 LYS A CA 1
ATOM 4537 C C . LYS A 1 560 ? 12.375 -4.431 -20.135 1.00 97.50 560 LYS A C 1
ATOM 4539 O O . LYS A 1 560 ? 12.079 -3.857 -21.179 1.00 97.50 560 LYS A O 1
ATOM 4544 N N . ARG A 1 561 ? 11.872 -4.062 -18.951 1.00 98.06 561 ARG A N 1
ATOM 4545 C CA . ARG A 1 561 ? 10.927 -2.940 -18.806 1.00 98.06 561 ARG A CA 1
ATOM 4546 C C . ARG A 1 561 ? 11.562 -1.616 -19.241 1.00 98.06 561 ARG A C 1
ATOM 4548 O O . ARG A 1 561 ? 10.969 -0.888 -20.027 1.00 98.06 561 ARG A O 1
ATOM 4555 N N . LEU A 1 562 ? 12.809 -1.347 -18.855 1.00 96.69 562 LEU A N 1
ATOM 4556 C CA . LEU A 1 562 ? 13.537 -0.144 -19.280 1.00 96.69 562 LEU A CA 1
ATOM 4557 C C . LEU A 1 562 ? 13.791 -0.097 -20.796 1.00 96.69 562 LEU A C 1
ATOM 4559 O O . LEU A 1 562 ? 13.743 0.980 -21.389 1.00 96.69 562 LEU A O 1
ATOM 4563 N N . GLN A 1 563 ? 14.024 -1.244 -21.444 1.00 95.50 563 GLN A N 1
ATOM 4564 C CA . GLN A 1 563 ? 14.107 -1.314 -22.909 1.00 95.50 563 GLN A CA 1
ATOM 4565 C C . GLN A 1 563 ? 12.774 -0.942 -23.570 1.00 95.50 563 GLN A C 1
ATOM 4567 O O . GLN A 1 563 ? 12.762 -0.168 -24.526 1.00 95.50 563 GLN A O 1
ATOM 4572 N N . VAL A 1 564 ? 11.651 -1.438 -23.039 1.00 97.31 564 VAL A N 1
ATOM 4573 C CA . VAL A 1 564 ? 10.313 -1.055 -23.518 1.00 97.31 564 VAL A CA 1
ATOM 4574 C C . VAL A 1 564 ? 10.063 0.437 -23.293 1.00 97.31 564 VAL A C 1
ATOM 4576 O O . VAL A 1 564 ? 9.625 1.120 -24.215 1.00 97.31 564 VAL A O 1
ATOM 4579 N N . LEU A 1 565 ? 10.414 0.977 -22.122 1.00 96.81 565 LEU A N 1
ATOM 4580 C CA . LEU A 1 565 ? 10.217 2.392 -21.785 1.00 96.81 565 LEU A CA 1
ATOM 4581 C C . LEU A 1 565 ? 10.905 3.332 -22.789 1.00 96.81 565 LEU A C 1
ATOM 4583 O O . LEU A 1 565 ? 10.303 4.317 -23.216 1.00 96.81 565 LEU A O 1
ATOM 4587 N N . LYS A 1 566 ? 12.130 2.995 -23.218 1.00 93.12 566 LYS A N 1
ATOM 4588 C CA . LYS A 1 566 ? 12.866 3.742 -24.256 1.00 93.12 566 LYS A CA 1
ATOM 4589 C C . LYS A 1 566 ? 12.142 3.763 -25.606 1.00 93.12 566 LYS A C 1
ATOM 4591 O O . LYS A 1 566 ? 12.299 4.714 -26.362 1.00 93.12 566 LYS A O 1
ATOM 4596 N N . ASN A 1 567 ? 11.365 2.728 -25.918 1.00 92.62 567 ASN A N 1
ATOM 4597 C CA . ASN A 1 567 ? 10.597 2.654 -27.159 1.00 92.62 567 ASN A CA 1
ATOM 4598 C C . ASN A 1 567 ? 9.241 3.360 -27.056 1.00 92.62 567 ASN A C 1
ATOM 4600 O O . ASN A 1 567 ? 8.761 3.866 -28.063 1.00 92.62 567 ASN A O 1
ATOM 4604 N N . VAL A 1 568 ? 8.650 3.413 -25.861 1.00 95.50 568 VAL A N 1
ATOM 4605 C CA . VAL A 1 568 ? 7.367 4.084 -25.599 1.00 95.50 568 VAL A CA 1
ATOM 4606 C C . VAL A 1 568 ? 7.484 5.604 -25.722 1.00 95.50 568 VAL A C 1
ATOM 4608 O O . VAL A 1 568 ? 6.598 6.241 -26.289 1.00 95.50 568 VAL A O 1
ATOM 4611 N N . ILE A 1 569 ? 8.554 6.196 -25.184 1.00 93.62 569 ILE A N 1
ATOM 4612 C CA . ILE A 1 569 ? 8.764 7.651 -25.175 1.00 93.62 569 ILE A CA 1
ATOM 4613 C C . ILE A 1 569 ? 9.768 8.007 -26.276 1.00 93.62 569 ILE A C 1
ATOM 4615 O O . ILE A 1 569 ? 10.973 7.853 -26.089 1.00 93.62 569 ILE A O 1
ATOM 4619 N N . LYS A 1 570 ? 9.274 8.482 -27.428 1.00 87.69 570 LYS A N 1
ATOM 4620 C CA . LYS A 1 570 ? 10.108 8.792 -28.607 1.00 87.69 570 LYS A CA 1
ATOM 4621 C C . LYS A 1 570 ? 10.558 10.242 -28.672 1.00 87.69 570 LYS A C 1
ATOM 4623 O O . LYS A 1 570 ? 11.702 10.500 -29.031 1.00 87.69 570 LYS A O 1
ATOM 4628 N N . ASN A 1 571 ? 9.683 11.174 -28.297 1.00 85.00 571 ASN A N 1
ATOM 4629 C CA . ASN A 1 571 ? 9.954 12.608 -28.390 1.00 85.00 571 ASN A CA 1
ATOM 4630 C C . ASN A 1 571 ? 9.829 13.262 -27.005 1.00 85.00 571 ASN A C 1
ATOM 4632 O O . ASN A 1 571 ? 8.876 14.008 -26.764 1.00 85.00 571 ASN A O 1
ATOM 4636 N N . PRO A 1 572 ? 10.733 12.967 -26.048 1.00 85.06 572 PRO A N 1
ATOM 4637 C CA . PRO A 1 572 ? 10.668 13.591 -24.734 1.00 85.06 572 PRO A CA 1
ATOM 4638 C C . PRO A 1 572 ? 10.879 15.104 -24.866 1.00 85.06 572 PRO A C 1
ATOM 4640 O O . PRO A 1 572 ? 11.924 15.566 -25.325 1.00 85.06 572 PRO A O 1
ATOM 4643 N N . VAL A 1 573 ? 9.889 15.891 -24.446 1.00 84.56 573 VAL A N 1
ATOM 4644 C CA . VAL A 1 573 ? 9.995 17.353 -24.429 1.00 84.56 573 VAL A CA 1
ATOM 4645 C C . VAL A 1 573 ? 10.517 17.791 -23.064 1.00 84.56 573 VAL A C 1
ATOM 4647 O O . VAL A 1 573 ? 9.907 17.507 -22.029 1.00 84.56 573 VAL A O 1
ATOM 4650 N N . ALA A 1 574 ? 11.641 18.510 -23.049 1.00 84.81 574 ALA A N 1
ATOM 4651 C CA . ALA A 1 574 ? 12.279 18.962 -21.816 1.00 84.81 574 ALA A CA 1
ATOM 4652 C C . ALA A 1 574 ? 11.302 19.731 -20.908 1.00 84.81 574 ALA A C 1
ATOM 4654 O O . ALA A 1 574 ? 10.669 20.707 -21.320 1.00 84.81 574 ALA A O 1
ATOM 4655 N N . GLY A 1 575 ? 11.202 19.299 -19.649 1.00 86.25 575 GLY A N 1
ATOM 4656 C CA . GLY A 1 575 ? 10.292 19.884 -18.665 1.00 86.25 575 GLY A CA 1
ATOM 4657 C C . GLY A 1 575 ? 8.849 19.385 -18.717 1.00 86.25 575 GLY A C 1
ATOM 4658 O O . GLY A 1 575 ? 8.012 19.948 -18.014 1.00 86.25 575 GLY A O 1
ATOM 4659 N N . THR A 1 576 ? 8.547 18.369 -19.531 1.00 91.94 576 THR A N 1
ATOM 4660 C CA . THR A 1 576 ? 7.224 17.716 -19.589 1.00 91.94 576 THR A CA 1
ATOM 4661 C C . THR A 1 576 ? 7.317 16.270 -19.110 1.00 91.94 576 THR A C 1
ATOM 4663 O O . THR A 1 576 ? 6.779 15.931 -18.064 1.00 91.94 576 THR A O 1
ATOM 4666 N N . ILE A 1 577 ? 8.071 15.431 -19.813 1.00 94.62 577 ILE A N 1
ATOM 4667 C CA . ILE A 1 577 ? 8.389 14.063 -19.439 1.00 94.62 577 ILE A CA 1
ATOM 4668 C C . ILE A 1 577 ? 9.901 13.895 -19.522 1.00 94.62 577 ILE A C 1
ATOM 4670 O O . ILE A 1 577 ? 10.547 14.369 -20.460 1.00 94.62 577 ILE A O 1
ATOM 4674 N N . VAL A 1 578 ? 10.475 13.228 -18.532 1.00 93.31 578 VAL A N 1
ATOM 4675 C CA . VAL A 1 578 ? 11.900 12.905 -18.490 1.00 93.31 578 VAL A CA 1
ATOM 4676 C C . VAL A 1 578 ? 12.011 11.421 -18.203 1.00 93.31 578 VAL A C 1
ATOM 4678 O O . VAL A 1 578 ? 11.524 10.954 -17.179 1.00 93.31 578 VAL A O 1
ATOM 4681 N N . VAL A 1 579 ? 12.637 10.664 -19.101 1.00 94.69 579 VAL A N 1
ATOM 4682 C CA . VAL A 1 579 ? 13.009 9.278 -18.798 1.00 94.69 579 VAL A CA 1
ATOM 4683 C C . VAL A 1 579 ? 14.197 9.328 -17.846 1.00 94.69 579 VAL A C 1
ATOM 4685 O O . VAL A 1 579 ? 15.195 9.984 -18.147 1.00 94.69 579 VAL A O 1
ATOM 4688 N N . SER A 1 580 ? 14.080 8.674 -16.692 1.00 94.06 580 SER A N 1
ATOM 4689 C CA . SER A 1 580 ? 15.142 8.615 -15.693 1.00 94.06 580 SER A CA 1
ATOM 4690 C C . SER A 1 580 ? 16.409 8.043 -16.319 1.00 94.06 580 SER A C 1
ATOM 4692 O O . SER A 1 580 ? 16.415 6.921 -16.834 1.00 94.06 580 SER A O 1
ATOM 4694 N N . ALA A 1 581 ? 17.476 8.837 -16.300 1.00 92.25 581 ALA A N 1
ATOM 4695 C CA . ALA A 1 581 ? 18.790 8.365 -16.687 1.00 92.25 581 ALA A CA 1
ATOM 4696 C C . ALA A 1 581 ? 19.303 7.382 -15.631 1.00 92.25 581 ALA A C 1
ATOM 4698 O O . ALA A 1 581 ? 19.102 7.583 -14.432 1.00 92.25 581 ALA A O 1
ATOM 4699 N N . TYR A 1 582 ? 19.988 6.340 -16.090 1.00 94.81 582 TYR A N 1
ATOM 4700 C CA . TYR A 1 582 ? 20.591 5.352 -15.214 1.00 94.81 582 TYR A CA 1
ATOM 4701 C C . TYR A 1 582 ? 21.997 4.984 -15.675 1.00 94.81 582 TYR A C 1
ATOM 4703 O O . TYR A 1 582 ? 22.311 5.051 -16.866 1.00 94.81 582 TYR A O 1
ATOM 4711 N N . THR A 1 583 ? 22.821 4.556 -14.726 1.00 94.50 583 THR A N 1
ATOM 4712 C CA . THR A 1 583 ? 24.129 3.943 -14.972 1.00 94.50 583 THR A CA 1
ATOM 4713 C C . THR A 1 583 ? 24.125 2.496 -14.490 1.00 94.50 583 THR A C 1
ATOM 4715 O O . THR A 1 583 ? 23.343 2.119 -13.616 1.00 94.50 583 THR A O 1
ATOM 4718 N N . GLU A 1 584 ? 24.974 1.659 -15.083 1.00 94.56 584 GLU A N 1
ATOM 4719 C CA . GLU A 1 584 ? 25.200 0.295 -14.601 1.00 94.56 584 GLU A CA 1
ATOM 4720 C C . GLU A 1 584 ? 26.420 0.287 -13.681 1.00 94.56 584 GLU A C 1
ATOM 4722 O O . GLU A 1 584 ? 27.518 0.636 -14.114 1.00 94.56 584 GLU A O 1
ATOM 4727 N N . SER A 1 585 ? 26.241 -0.120 -12.425 1.00 92.69 585 SER A N 1
ATOM 4728 C CA . SER A 1 585 ? 27.350 -0.322 -11.495 1.00 92.69 585 SER A CA 1
ATOM 4729 C C . SER A 1 585 ? 27.919 -1.730 -11.654 1.00 92.69 585 SER A C 1
ATOM 4731 O O . SER A 1 585 ? 27.174 -2.716 -11.623 1.00 92.69 585 SER A O 1
ATOM 4733 N N . GLN A 1 586 ? 29.239 -1.829 -11.753 1.00 88.44 586 GLN A N 1
ATOM 4734 C CA . GLN A 1 586 ? 30.001 -3.075 -11.680 1.00 88.44 586 GLN A CA 1
ATOM 4735 C C . GLN A 1 586 ? 30.488 -3.360 -10.255 1.00 88.44 586 GLN A C 1
ATOM 4737 O O . GLN A 1 586 ? 30.793 -4.506 -9.931 1.00 88.44 586 GLN A O 1
ATOM 4742 N N . SER A 1 587 ? 30.565 -2.331 -9.406 1.00 87.31 587 SER A N 1
ATOM 4743 C CA . SER A 1 587 ? 31.093 -2.454 -8.053 1.00 87.31 587 SER A CA 1
ATOM 4744 C C . SER A 1 587 ? 30.299 -1.653 -7.018 1.00 87.31 587 SER A C 1
ATOM 4746 O O . SER A 1 587 ? 29.532 -0.740 -7.329 1.00 87.31 587 SER A O 1
ATOM 4748 N N . ARG A 1 588 ? 30.532 -1.977 -5.742 1.00 88.56 588 ARG A N 1
ATOM 4749 C CA . ARG A 1 588 ? 30.058 -1.179 -4.603 1.00 88.56 588 ARG A CA 1
ATOM 4750 C C . ARG A 1 588 ? 30.644 0.238 -4.597 1.00 88.56 588 ARG A C 1
ATOM 4752 O O . ARG A 1 588 ? 29.975 1.140 -4.102 1.00 88.56 588 ARG A O 1
ATOM 4759 N N . GLN A 1 589 ? 31.848 0.429 -5.142 1.00 87.00 589 GLN A N 1
ATOM 4760 C CA . GLN A 1 589 ? 32.482 1.744 -5.240 1.00 87.00 589 GLN A CA 1
ATOM 4761 C C . GLN A 1 589 ? 31.713 2.648 -6.207 1.00 87.00 589 GLN A C 1
ATOM 4763 O O . GLN A 1 589 ? 31.419 3.783 -5.857 1.00 87.00 589 GLN A O 1
ATOM 4768 N N . ASP A 1 590 ? 31.251 2.116 -7.338 1.00 91.19 590 ASP A N 1
ATOM 4769 C CA . ASP A 1 590 ? 30.476 2.886 -8.320 1.00 91.19 590 ASP A CA 1
ATOM 4770 C C . ASP A 1 590 ? 29.177 3.443 -7.706 1.00 91.19 590 ASP A C 1
ATOM 4772 O O . ASP A 1 590 ? 28.735 4.543 -8.035 1.00 91.19 590 ASP A O 1
ATOM 4776 N N . ILE A 1 591 ? 28.558 2.691 -6.785 1.00 91.56 591 ILE A N 1
ATOM 4777 C CA . ILE A 1 591 ? 27.365 3.128 -6.043 1.00 91.56 591 ILE A CA 1
ATOM 4778 C C . ILE A 1 591 ? 27.713 4.283 -5.093 1.00 91.56 591 ILE A C 1
ATOM 4780 O O . ILE A 1 591 ? 26.936 5.232 -4.972 1.00 91.56 591 ILE A O 1
ATOM 4784 N N . VAL A 1 592 ? 28.862 4.206 -4.414 1.00 86.62 592 VAL A N 1
ATOM 4785 C CA . VAL A 1 592 ? 29.361 5.277 -3.536 1.00 86.62 592 VAL A CA 1
ATOM 4786 C C . VAL A 1 592 ? 29.678 6.530 -4.353 1.00 86.62 592 VAL A C 1
ATOM 4788 O O . VAL A 1 592 ? 29.249 7.621 -3.983 1.00 86.62 592 VAL A O 1
ATOM 4791 N N . ASP A 1 593 ? 30.339 6.379 -5.497 1.00 86.12 593 ASP A N 1
ATOM 4792 C CA . ASP A 1 593 ? 30.686 7.489 -6.387 1.00 86.12 593 ASP A CA 1
ATOM 4793 C C . ASP A 1 593 ? 29.429 8.158 -6.962 1.00 86.12 593 ASP A C 1
ATOM 4795 O O . ASP A 1 593 ? 29.327 9.387 -6.997 1.00 86.12 593 ASP A O 1
ATOM 4799 N N . ALA A 1 594 ? 28.421 7.365 -7.340 1.00 91.62 594 ALA A N 1
ATOM 4800 C CA . ALA A 1 594 ? 27.127 7.881 -7.777 1.00 91.62 594 ALA A CA 1
ATOM 4801 C C . ALA A 1 594 ? 26.388 8.629 -6.655 1.00 91.62 594 ALA A C 1
ATOM 4803 O O . ALA A 1 594 ? 25.794 9.681 -6.905 1.00 91.62 594 ALA A O 1
ATOM 4804 N N . LEU A 1 595 ? 26.446 8.127 -5.414 1.00 88.50 595 LEU A N 1
ATOM 4805 C CA . LEU A 1 595 ? 25.883 8.819 -4.255 1.00 88.50 595 LEU A CA 1
ATOM 4806 C C . LEU A 1 595 ? 26.578 10.170 -4.035 1.00 88.50 595 LEU A C 1
ATOM 4808 O O . LEU A 1 595 ? 25.883 11.179 -3.922 1.00 88.50 595 LEU A O 1
ATOM 4812 N N . ASN A 1 596 ? 27.912 10.206 -4.045 1.00 80.62 596 ASN A N 1
ATOM 4813 C CA . ASN A 1 596 ? 28.691 11.441 -3.913 1.00 80.62 596 ASN A CA 1
ATOM 4814 C C . ASN A 1 596 ? 28.340 12.443 -5.025 1.00 80.62 596 ASN A C 1
ATOM 4816 O O . ASN A 1 596 ? 27.999 13.589 -4.741 1.00 80.62 596 ASN A O 1
ATOM 4820 N N . SER A 1 597 ? 28.267 11.983 -6.279 1.00 83.75 597 SER A N 1
ATOM 4821 C CA . SER A 1 597 ? 27.868 12.830 -7.411 1.00 83.75 597 SER A CA 1
ATOM 4822 C C . SER A 1 597 ? 26.453 13.405 -7.266 1.00 83.75 597 SER A C 1
ATOM 4824 O O . SER A 1 597 ? 26.210 14.547 -7.665 1.00 83.75 597 SER A O 1
ATOM 4826 N N . SER A 1 598 ? 25.507 12.645 -6.700 1.00 83.50 598 SER A N 1
ATOM 4827 C CA . SER A 1 598 ? 24.145 13.141 -6.445 1.00 83.50 598 SER A CA 1
ATOM 4828 C C . SER A 1 598 ? 24.140 14.283 -5.417 1.00 83.50 598 SER A C 1
ATOM 4830 O O . SER A 1 598 ? 23.380 15.243 -5.550 1.00 83.50 598 SER A O 1
ATOM 4832 N N . ILE A 1 599 ? 25.039 14.233 -4.431 1.00 73.56 599 ILE A N 1
ATOM 4833 C CA . ILE A 1 599 ? 25.167 15.251 -3.381 1.00 73.56 599 ILE A CA 1
ATOM 4834 C C . ILE A 1 599 ? 25.783 16.529 -3.942 1.00 73.56 599 ILE A C 1
ATOM 4836 O O . ILE A 1 599 ? 25.242 17.607 -3.696 1.00 73.56 599 ILE A O 1
ATOM 4840 N N . ASP A 1 600 ? 26.830 16.415 -4.763 1.00 71.88 600 ASP A N 1
ATOM 4841 C CA . ASP A 1 600 ? 27.447 17.562 -5.448 1.00 71.88 600 ASP A CA 1
ATOM 4842 C C . ASP A 1 600 ? 26.427 18.322 -6.315 1.00 71.88 600 ASP A C 1
ATOM 4844 O O . ASP A 1 600 ? 26.479 19.545 -6.463 1.00 71.88 600 ASP A O 1
ATOM 4848 N N . LYS A 1 601 ? 25.436 17.597 -6.849 1.00 72.00 601 LYS A N 1
ATOM 4849 C CA . LYS A 1 601 ? 24.316 18.139 -7.633 1.00 72.00 601 LYS A CA 1
ATOM 4850 C C . LYS A 1 601 ? 23.131 18.612 -6.781 1.00 72.00 601 LYS A C 1
ATOM 4852 O O . LYS A 1 601 ? 22.136 19.074 -7.337 1.00 72.00 601 LYS A O 1
ATOM 4857 N N . ASN A 1 602 ? 23.234 18.557 -5.451 1.00 68.88 602 ASN A N 1
ATOM 4858 C CA . ASN A 1 602 ? 22.174 18.876 -4.488 1.00 68.88 602 ASN A CA 1
ATOM 4859 C C . ASN A 1 602 ? 20.885 18.045 -4.669 1.00 68.88 602 ASN A C 1
ATOM 4861 O O . ASN A 1 602 ? 19.774 18.540 -4.444 1.00 68.88 602 ASN A O 1
ATOM 4865 N N . GLU A 1 603 ? 21.018 16.784 -5.075 1.00 78.81 603 GLU A N 1
ATOM 4866 C CA . GLU A 1 603 ? 19.908 15.838 -5.216 1.00 78.81 603 GLU A CA 1
ATOM 4867 C C . GLU A 1 603 ? 19.577 15.142 -3.880 1.00 78.81 603 GLU A C 1
ATOM 4869 O O . GLU A 1 603 ? 20.274 15.282 -2.877 1.00 78.81 603 GLU A O 1
ATOM 4874 N N . GLU A 1 604 ? 18.470 14.391 -3.826 1.00 81.56 604 GLU A N 1
ATOM 4875 C CA . GLU A 1 604 ? 18.020 13.737 -2.583 1.00 81.56 604 GLU A CA 1
ATOM 4876 C C . GLU A 1 604 ? 18.856 12.499 -2.204 1.00 81.56 604 GLU A C 1
ATOM 4878 O O . GLU A 1 604 ? 18.772 12.010 -1.072 1.00 81.56 604 GLU A O 1
ATOM 4883 N N . GLY A 1 605 ? 19.592 11.948 -3.168 1.00 89.62 605 GLY A N 1
ATOM 4884 C CA . GLY A 1 605 ? 20.309 10.679 -3.094 1.00 89.62 605 GLY A CA 1
ATOM 4885 C C . GLY A 1 605 ? 20.062 9.834 -4.343 1.00 89.62 605 GLY A C 1
ATOM 4886 O O . GLY A 1 605 ? 19.649 10.343 -5.385 1.00 89.62 605 GLY A O 1
ATOM 4887 N N . ILE A 1 606 ? 20.245 8.520 -4.215 1.00 95.38 606 ILE A N 1
ATOM 4888 C CA . ILE A 1 606 ? 20.130 7.571 -5.330 1.00 95.38 606 ILE A CA 1
ATOM 4889 C C . ILE A 1 606 ? 19.144 6.438 -5.031 1.00 95.38 606 ILE A C 1
ATOM 4891 O O . ILE A 1 606 ? 18.845 6.102 -3.874 1.00 95.38 606 ILE A O 1
ATOM 4895 N N . VAL A 1 607 ? 18.641 5.829 -6.101 1.00 97.19 607 VAL A N 1
ATOM 4896 C CA . VAL A 1 607 ? 17.923 4.557 -6.077 1.00 97.19 607 VAL A CA 1
ATOM 4897 C C . VAL A 1 607 ? 18.759 3.526 -6.824 1.00 97.19 607 VAL A C 1
ATOM 4899 O O . VAL A 1 607 ? 19.054 3.692 -8.001 1.00 97.19 607 VAL A O 1
ATOM 4902 N N . VAL A 1 608 ? 19.118 2.449 -6.134 1.00 97.25 608 VAL A N 1
ATOM 4903 C CA . VAL A 1 608 ? 19.851 1.314 -6.696 1.00 97.25 608 VAL A CA 1
ATOM 4904 C C . VAL A 1 608 ? 18.862 0.175 -6.913 1.00 97.25 608 VAL A C 1
ATOM 4906 O O . VAL A 1 608 ? 18.104 -0.165 -6.002 1.00 97.25 608 VAL A O 1
ATOM 4909 N N . LYS A 1 609 ? 18.827 -0.401 -8.110 1.00 97.12 609 LYS A N 1
ATOM 4910 C CA . LYS A 1 609 ? 17.845 -1.411 -8.508 1.00 97.12 609 LYS A CA 1
ATOM 4911 C C . LYS A 1 609 ? 18.532 -2.638 -9.093 1.00 97.12 609 LYS A C 1
ATOM 4913 O O . LYS A 1 609 ? 19.439 -2.520 -9.911 1.00 97.12 609 LYS A O 1
ATOM 4918 N N . ASP A 1 610 ? 18.067 -3.817 -8.704 1.00 95.62 610 ASP A N 1
ATOM 4919 C CA . ASP A 1 610 ? 18.473 -5.076 -9.325 1.00 95.62 610 ASP A CA 1
ATOM 4920 C C . ASP A 1 610 ? 17.887 -5.159 -10.754 1.00 95.62 610 ASP A C 1
ATOM 4922 O O . ASP A 1 610 ? 16.657 -5.128 -10.904 1.00 95.62 610 ASP A O 1
ATOM 4926 N N . PRO A 1 611 ? 18.711 -5.282 -11.814 1.00 95.75 611 PRO A N 1
ATOM 4927 C CA . PRO A 1 611 ? 18.238 -5.379 -13.198 1.00 95.75 611 PRO A CA 1
ATOM 4928 C C . PRO A 1 611 ? 17.342 -6.601 -13.457 1.00 95.75 611 PRO A C 1
ATOM 4930 O O . PRO A 1 611 ? 16.534 -6.580 -14.392 1.00 95.75 611 PRO A O 1
ATOM 4933 N N . LYS A 1 612 ? 17.454 -7.652 -12.633 1.00 95.12 612 LYS A N 1
ATOM 4934 C CA . LYS A 1 612 ? 16.647 -8.876 -12.715 1.00 95.12 612 LYS A CA 1
ATOM 4935 C C . LYS A 1 612 ? 15.337 -8.783 -11.926 1.00 95.12 612 LYS A C 1
ATOM 4937 O O . LYS A 1 612 ? 14.491 -9.664 -12.068 1.00 95.12 612 LYS A O 1
ATOM 4942 N N . SER A 1 613 ? 15.137 -7.725 -11.134 1.00 95.31 613 SER A N 1
ATOM 4943 C CA . SER A 1 613 ? 13.935 -7.573 -10.308 1.00 95.31 613 SER A CA 1
ATOM 4944 C C . SER A 1 613 ? 12.653 -7.433 -11.134 1.00 95.31 613 SER A C 1
ATOM 4946 O O . SER A 1 613 ? 12.561 -6.640 -12.077 1.00 95.31 613 SER A O 1
ATOM 4948 N N . VAL A 1 614 ? 11.627 -8.183 -10.739 1.00 96.12 614 VAL A N 1
ATOM 4949 C CA . VAL A 1 614 ? 10.244 -7.990 -11.199 1.00 96.12 614 VAL A CA 1
ATOM 4950 C C . VAL A 1 614 ? 9.577 -6.868 -10.401 1.00 96.12 614 VAL A C 1
ATOM 4952 O O . VAL A 1 614 ? 10.009 -6.541 -9.293 1.00 96.12 614 VAL A O 1
ATOM 4955 N N . TYR A 1 615 ? 8.523 -6.270 -10.948 1.00 96.88 615 TYR A N 1
ATOM 4956 C CA . TYR A 1 615 ? 7.768 -5.230 -10.260 1.00 96.88 615 TYR A CA 1
ATOM 4957 C C . TYR A 1 615 ? 6.727 -5.857 -9.328 1.00 96.88 615 TYR A C 1
ATOM 4959 O O . TYR A 1 615 ? 5.782 -6.493 -9.791 1.00 96.88 615 TYR A O 1
ATOM 4967 N N . LYS A 1 616 ? 6.861 -5.649 -8.012 1.00 94.06 616 LYS A N 1
ATOM 4968 C CA . LYS A 1 616 ? 5.891 -6.137 -7.017 1.00 94.06 616 LYS A CA 1
ATOM 4969 C C . LYS A 1 616 ? 5.175 -4.984 -6.324 1.00 94.06 616 LYS A C 1
ATOM 4971 O O . LYS A 1 616 ? 5.785 -4.207 -5.584 1.00 94.06 616 LYS A O 1
ATOM 4976 N N . CYS A 1 617 ? 3.866 -4.884 -6.547 1.00 94.19 617 CYS A N 1
ATOM 4977 C CA . CYS A 1 617 ? 3.026 -3.850 -5.950 1.00 94.19 617 CYS A CA 1
ATOM 4978 C C . CYS A 1 617 ? 3.110 -3.872 -4.416 1.00 94.19 617 CYS A C 1
ATOM 4980 O O . CYS A 1 617 ? 3.078 -4.926 -3.789 1.00 94.19 617 CYS A O 1
ATOM 4982 N N . SER A 1 618 ? 3.199 -2.692 -3.796 1.00 92.25 618 SER A N 1
ATOM 4983 C CA . SER A 1 618 ? 3.310 -2.496 -2.341 1.00 92.25 618 SER A CA 1
ATOM 4984 C C . SER A 1 618 ? 4.518 -3.154 -1.645 1.00 92.25 618 SER A C 1
ATOM 4986 O O . SER A 1 618 ? 4.638 -3.004 -0.422 1.00 92.25 618 SER A O 1
ATOM 4988 N N . ASP A 1 619 ? 5.405 -3.847 -2.362 1.00 91.31 619 ASP A N 1
ATOM 4989 C CA . ASP A 1 619 ? 6.535 -4.550 -1.760 1.00 91.31 619 ASP A CA 1
ATOM 4990 C C . ASP A 1 619 ? 7.756 -3.638 -1.594 1.00 91.31 619 ASP A C 1
ATOM 4992 O O . ASP A 1 619 ? 7.972 -2.708 -2.369 1.00 91.31 619 ASP A O 1
ATOM 4996 N N . ARG A 1 620 ? 8.559 -3.898 -0.557 1.00 91.44 620 ARG A N 1
ATOM 4997 C CA . ARG A 1 620 ? 9.785 -3.141 -0.256 1.00 91.44 620 ARG A CA 1
ATOM 4998 C C . ARG A 1 620 ? 11.065 -3.939 -0.504 1.00 91.44 620 ARG A C 1
ATOM 5000 O O . ARG A 1 620 ? 12.139 -3.350 -0.547 1.00 91.44 620 ARG A O 1
ATOM 5007 N N . ASN A 1 621 ? 10.978 -5.260 -0.598 1.00 88.31 621 ASN A N 1
ATOM 5008 C CA . ASN A 1 621 ? 12.134 -6.151 -0.538 1.00 88.31 621 ASN A CA 1
ATOM 5009 C C . ASN A 1 621 ? 12.506 -6.761 -1.896 1.00 88.31 621 ASN A C 1
ATOM 5011 O O . ASN A 1 621 ? 13.457 -7.532 -1.962 1.00 88.31 621 ASN A O 1
ATOM 5015 N N . SER A 1 622 ? 11.820 -6.388 -2.976 1.00 88.56 622 SER A N 1
ATOM 5016 C CA . SER A 1 622 ? 12.010 -6.967 -4.312 1.00 88.56 622 SER A CA 1
ATOM 5017 C C . SER A 1 622 ? 13.117 -6.294 -5.137 1.00 88.56 622 SER A C 1
ATOM 5019 O O . SER A 1 622 ? 12.989 -6.150 -6.343 1.00 88.56 622 SER A O 1
ATOM 5021 N N . GLY A 1 623 ? 14.222 -5.886 -4.505 1.00 91.94 623 GLY A N 1
ATOM 5022 C CA . GLY A 1 623 ? 15.440 -5.476 -5.225 1.00 91.94 623 GLY A CA 1
ATOM 5023 C C . GLY A 1 623 ? 15.569 -3.989 -5.565 1.00 91.94 623 GLY A C 1
ATOM 5024 O O . GLY A 1 623 ? 16.417 -3.635 -6.376 1.00 91.94 623 GLY A O 1
ATOM 5025 N N . TRP A 1 624 ? 14.760 -3.103 -4.971 1.00 96.81 624 TRP A N 1
ATOM 5026 C CA . TRP A 1 624 ? 14.959 -1.648 -5.057 1.00 96.81 624 TRP A CA 1
ATOM 5027 C C . TRP A 1 624 ? 15.455 -1.105 -3.721 1.00 96.81 624 TRP A C 1
ATOM 5029 O O . TRP A 1 624 ? 14.843 -1.338 -2.677 1.00 96.81 624 TRP A O 1
ATOM 5039 N N . PHE A 1 625 ? 16.512 -0.306 -3.751 1.00 96.19 625 PHE A N 1
ATOM 5040 C CA . PHE A 1 625 ? 17.171 0.246 -2.576 1.00 96.19 625 PHE A CA 1
ATOM 5041 C C . PHE A 1 625 ? 17.275 1.757 -2.712 1.00 96.19 625 PHE A C 1
ATOM 5043 O O . PHE A 1 625 ? 17.605 2.271 -3.771 1.00 96.19 625 PHE A O 1
ATOM 5050 N N . LYS A 1 626 ? 16.983 2.486 -1.640 1.00 95.12 626 LYS A N 1
ATOM 5051 C CA . LYS A 1 626 ? 17.231 3.926 -1.564 1.00 95.12 626 LYS A CA 1
ATOM 5052 C C . LYS A 1 626 ? 18.436 4.167 -0.669 1.00 95.12 626 LYS A C 1
ATOM 5054 O O . LYS A 1 626 ? 18.460 3.681 0.469 1.00 95.12 626 LYS A O 1
ATOM 5059 N N . VAL A 1 627 ? 19.386 4.935 -1.179 1.00 91.88 627 VAL A N 1
ATOM 5060 C CA . VAL A 1 627 ? 20.619 5.300 -0.484 1.00 91.88 627 VAL A CA 1
ATOM 5061 C C . VAL A 1 627 ? 20.663 6.818 -0.407 1.00 91.88 627 VAL A C 1
ATOM 5063 O O . VAL A 1 627 ? 20.465 7.505 -1.408 1.00 91.88 627 VAL A O 1
ATOM 5066 N N . LYS A 1 628 ? 20.865 7.342 0.797 1.00 86.44 628 LYS A N 1
ATOM 5067 C CA . LYS A 1 628 ? 20.985 8.775 1.044 1.00 86.44 628 LYS A CA 1
ATOM 5068 C C . LYS A 1 628 ? 22.152 9.023 1.975 1.00 86.44 628 LYS A C 1
ATOM 5070 O O . LYS A 1 628 ? 22.375 8.205 2.866 1.00 86.44 628 LYS A O 1
ATOM 5075 N N . MET A 1 629 ? 22.810 10.171 1.831 1.00 78.69 629 MET A N 1
ATOM 5076 C CA . MET A 1 629 ? 23.927 10.523 2.709 1.00 78.69 629 MET A CA 1
ATOM 5077 C C . MET A 1 629 ? 23.520 10.546 4.182 1.00 78.69 629 MET A C 1
ATOM 5079 O O . MET A 1 629 ? 24.249 10.060 5.034 1.00 78.69 629 MET A O 1
ATOM 5083 N N . GLU A 1 630 ? 22.288 10.988 4.461 1.00 73.06 630 GLU A N 1
ATOM 5084 C CA . GLU A 1 630 ? 21.707 11.029 5.810 1.00 73.06 630 GLU A CA 1
ATOM 5085 C C . GLU A 1 630 ? 21.544 9.661 6.495 1.00 73.06 630 GLU A C 1
ATOM 5087 O O . GLU A 1 630 ? 21.105 9.587 7.639 1.00 73.06 630 GLU A O 1
ATOM 5092 N N . TYR A 1 631 ? 21.834 8.560 5.802 1.00 77.44 631 TYR A N 1
ATOM 5093 C CA . TYR A 1 631 ? 21.787 7.215 6.369 1.00 77.44 631 TYR A CA 1
ATOM 5094 C C . TYR A 1 631 ? 23.141 6.721 6.887 1.00 77.44 631 TYR A C 1
ATOM 5096 O O . TYR A 1 631 ? 23.184 5.616 7.426 1.00 77.44 631 TYR A O 1
ATOM 5104 N N . PHE A 1 632 ? 24.207 7.505 6.727 1.00 73.31 632 PHE A N 1
ATOM 5105 C CA . PHE A 1 632 ? 25.556 7.169 7.169 1.00 73.31 632 PHE A CA 1
ATOM 5106 C C . PHE A 1 632 ? 25.933 8.083 8.335 1.00 73.31 632 PHE A C 1
ATOM 5108 O O . PHE A 1 632 ? 25.898 9.306 8.206 1.00 73.31 632 PHE A O 1
ATOM 5115 N N . ASP A 1 633 ? 26.232 7.464 9.477 1.00 56.66 633 ASP A N 1
ATOM 5116 C CA . ASP A 1 633 ? 26.303 8.119 10.788 1.00 56.66 633 ASP A CA 1
ATOM 5117 C C . ASP A 1 633 ? 27.434 9.156 10.929 1.00 56.66 633 ASP A C 1
ATOM 5119 O O . ASP A 1 633 ? 27.386 9.946 11.865 1.00 56.66 633 ASP A O 1
ATOM 5123 N N . ASP A 1 634 ? 28.366 9.225 9.970 1.00 56.34 634 ASP A N 1
ATOM 5124 C CA . ASP A 1 634 ? 29.578 10.058 10.042 1.00 56.34 634 ASP A CA 1
ATOM 5125 C C . ASP A 1 634 ? 29.615 11.231 9.038 1.00 56.34 634 ASP A C 1
ATOM 5127 O O . ASP A 1 634 ? 30.639 11.901 8.914 1.00 56.34 634 ASP A O 1
ATOM 5131 N N . VAL A 1 635 ? 28.542 11.469 8.265 1.00 53.88 635 VAL A N 1
ATOM 5132 C CA . VAL A 1 635 ? 28.589 12.422 7.125 1.00 53.88 635 VAL A CA 1
ATOM 5133 C C . VAL A 1 635 ? 27.537 13.532 7.183 1.00 53.88 635 VAL A C 1
ATOM 5135 O O . VAL A 1 635 ? 27.617 14.519 6.452 1.00 53.88 635 VAL A O 1
ATOM 5138 N N . VAL A 1 636 ? 26.549 13.432 8.069 1.00 55.06 636 VAL A N 1
ATOM 5139 C CA . VAL A 1 636 ? 25.585 14.522 8.266 1.00 55.06 636 VAL A CA 1
ATOM 5140 C C . VAL A 1 636 ? 26.206 15.572 9.174 1.00 55.06 636 VAL A C 1
ATOM 5142 O O . VAL A 1 636 ? 26.707 15.242 10.241 1.00 55.06 636 VAL A O 1
ATOM 5145 N N . HIS A 1 637 ? 26.131 16.845 8.781 1.00 53.34 637 HIS A N 1
ATOM 5146 C CA . HIS A 1 637 ? 26.395 17.939 9.709 1.00 53.34 637 HIS A CA 1
ATOM 5147 C C . HIS A 1 637 ? 25.351 17.898 10.825 1.00 53.34 637 HIS A C 1
ATOM 5149 O O . HIS A 1 637 ? 24.203 18.312 10.631 1.00 53.34 637 HIS A O 1
ATOM 5155 N N . ASP A 1 638 ? 25.743 17.375 11.981 1.00 60.91 638 ASP A N 1
ATOM 5156 C CA . ASP A 1 638 ? 24.969 17.535 13.198 1.00 60.91 638 ASP A CA 1
ATOM 5157 C C . ASP A 1 638 ? 24.864 19.033 13.493 1.00 60.91 638 ASP A C 1
ATOM 5159 O O . ASP A 1 638 ? 25.852 19.772 13.473 1.00 60.91 638 ASP A O 1
ATOM 5163 N N . LEU A 1 639 ? 23.636 19.509 13.696 1.00 63.47 639 LEU A N 1
ATOM 5164 C CA . LEU A 1 639 ? 23.432 20.862 14.185 1.00 63.47 639 LEU A CA 1
ATOM 5165 C C . LEU A 1 639 ? 23.424 20.810 15.704 1.00 63.47 639 LEU A C 1
ATOM 5167 O O . LEU A 1 639 ? 22.534 20.194 16.297 1.00 63.47 639 LEU A O 1
ATOM 5171 N N . ASP A 1 640 ? 24.358 21.533 16.310 1.00 70.25 640 ASP A N 1
ATOM 5172 C CA . ASP A 1 640 ? 24.285 21.876 17.722 1.00 70.25 640 ASP A CA 1
ATOM 5173 C C . ASP A 1 640 ? 23.180 22.913 17.902 1.00 70.25 640 ASP A C 1
ATOM 5175 O O . ASP A 1 640 ? 23.325 24.100 17.594 1.00 70.25 640 ASP A O 1
ATOM 5179 N N . VAL A 1 641 ? 22.024 22.439 18.354 1.00 77.56 641 VAL A N 1
ATOM 5180 C CA . VAL A 1 641 ? 20.853 23.278 18.597 1.00 77.56 641 VAL A CA 1
ATOM 5181 C C . VAL A 1 641 ? 20.548 23.332 20.079 1.00 77.56 641 VAL A C 1
ATOM 5183 O O . VAL A 1 641 ? 20.853 22.423 20.846 1.00 77.56 641 VAL A O 1
ATOM 5186 N N . ILE A 1 642 ? 19.906 24.416 20.491 1.00 76.44 642 ILE A N 1
ATOM 5187 C CA . ILE A 1 642 ? 19.568 24.646 21.888 1.00 76.44 642 ILE A CA 1
ATOM 5188 C C . ILE A 1 642 ? 18.114 24.249 22.101 1.00 76.44 642 ILE A C 1
ATOM 5190 O O . ILE A 1 642 ? 17.225 24.692 21.366 1.00 76.44 642 ILE A O 1
ATOM 5194 N N . MET A 1 643 ? 17.853 23.446 23.132 1.00 78.69 643 MET A N 1
ATOM 5195 C CA . MET A 1 643 ? 16.489 23.161 23.568 1.00 78.69 643 MET A CA 1
ATOM 5196 C C . MET A 1 643 ? 15.824 24.435 24.108 1.00 78.69 643 MET A C 1
ATOM 5198 O O . MET A 1 643 ? 16.210 24.974 25.143 1.00 78.69 643 MET A O 1
ATOM 5202 N N . MET A 1 644 ? 14.810 24.917 23.395 1.00 78.75 644 MET A N 1
ATOM 5203 C CA . MET A 1 644 ? 14.063 26.136 23.710 1.00 78.75 644 MET A CA 1
ATOM 5204 C C . MET A 1 644 ? 12.808 25.882 24.554 1.00 78.75 644 MET A C 1
ATOM 5206 O O . MET A 1 644 ? 12.283 26.815 25.156 1.00 78.75 644 MET A O 1
ATOM 5210 N N . GLY A 1 645 ? 12.308 24.647 24.607 1.00 79.31 645 GLY A N 1
ATOM 5211 C CA . GLY A 1 645 ? 11.141 24.315 25.420 1.00 79.31 645 GLY A CA 1
ATOM 5212 C C . GLY A 1 645 ? 10.574 22.928 25.147 1.00 79.31 645 GLY A C 1
ATOM 5213 O O . GLY A 1 645 ? 10.967 22.255 24.193 1.00 79.31 645 GLY A O 1
ATOM 5214 N N . GLY A 1 646 ? 9.632 22.509 25.985 1.00 81.56 646 GLY A N 1
ATOM 5215 C CA . GLY A 1 646 ? 8.942 21.225 25.904 1.00 81.56 646 GLY A CA 1
ATOM 5216 C C . GLY A 1 646 ? 7.464 21.385 25.560 1.00 81.56 646 GLY A C 1
ATOM 5217 O O . GLY A 1 646 ? 6.805 22.324 26.000 1.00 81.56 646 GLY A O 1
ATOM 5218 N N . CYS A 1 647 ? 6.923 20.452 24.782 1.00 76.88 647 CYS A N 1
ATOM 5219 C CA . CYS A 1 647 ? 5.482 20.273 24.633 1.00 76.88 647 CYS A CA 1
ATOM 5220 C C . CYS A 1 647 ? 5.047 19.033 25.398 1.00 76.88 647 CYS A C 1
ATOM 5222 O O . CYS A 1 647 ? 5.645 17.959 25.249 1.00 76.88 647 CYS A O 1
ATOM 5224 N N . TYR A 1 648 ? 3.975 19.168 26.165 1.00 70.31 648 TYR A N 1
ATOM 5225 C CA . TYR A 1 648 ? 3.372 18.035 26.825 1.00 70.31 648 TYR A CA 1
ATOM 5226 C C . TYR A 1 648 ? 2.814 17.069 25.791 1.00 70.31 648 TYR A C 1
ATOM 5228 O O . TYR A 1 648 ? 1.985 17.382 24.933 1.00 70.31 648 TYR A O 1
ATOM 5236 N N . GLY A 1 649 ? 3.285 15.844 25.927 1.00 57.62 649 GLY A N 1
ATOM 5237 C CA . GLY A 1 649 ? 2.598 14.686 25.447 1.00 57.62 649 GLY A CA 1
ATOM 5238 C C . GLY A 1 649 ? 1.438 14.304 26.358 1.00 57.62 649 GLY A C 1
ATOM 5239 O O . GLY A 1 649 ? 1.019 15.040 27.253 1.00 57.62 649 GLY A O 1
ATOM 5240 N N . ALA A 1 650 ? 0.903 13.115 26.141 1.00 48.12 650 ALA A N 1
ATOM 5241 C CA . ALA A 1 650 ? -0.149 12.615 26.983 1.00 48.12 650 ALA A CA 1
ATOM 5242 C C . ALA A 1 650 ? 0.421 12.004 28.265 1.00 48.12 650 ALA A C 1
ATOM 5244 O O . ALA A 1 650 ? 1.596 11.650 28.322 1.00 48.12 650 ALA A O 1
ATOM 5245 N N . ASN A 1 651 ? -0.406 11.928 29.310 1.00 51.72 651 ASN A N 1
ATOM 5246 C CA . ASN A 1 651 ? -0.001 11.609 30.688 1.00 51.72 651 ASN A CA 1
ATOM 5247 C C . ASN A 1 651 ? 0.919 12.662 31.328 1.00 51.72 651 ASN A C 1
ATOM 5249 O O . ASN A 1 651 ? 1.684 12.351 32.237 1.00 51.72 651 ASN A O 1
ATOM 5253 N N . ASN A 1 652 ? 0.853 13.916 30.865 1.00 61.66 652 ASN A N 1
ATOM 5254 C CA . ASN A 1 652 ? 1.658 15.017 31.401 1.00 61.66 652 ASN A CA 1
ATOM 5255 C C . ASN A 1 652 ? 3.181 14.780 31.263 1.00 61.66 652 ASN A C 1
ATOM 5257 O O . ASN A 1 652 ? 3.975 15.337 32.022 1.00 61.66 652 ASN A O 1
ATOM 5261 N N . LYS A 1 653 ? 3.603 13.930 30.314 1.00 68.50 653 LYS A N 1
ATOM 5262 C CA . LYS A 1 653 ? 5.007 13.667 29.958 1.00 68.50 653 LYS A CA 1
ATOM 5263 C C . LYS A 1 653 ? 5.365 14.479 28.717 1.00 68.50 653 LYS A C 1
ATOM 5265 O O . LYS A 1 653 ? 4.681 14.375 27.709 1.00 68.50 653 LYS A O 1
ATOM 5270 N N . ILE A 1 654 ? 6.410 15.292 28.777 1.00 72.94 654 ILE A N 1
ATOM 5271 C CA . ILE A 1 654 ? 6.972 16.042 27.651 1.00 72.94 654 ILE A CA 1
ATOM 5272 C C . ILE A 1 654 ? 7.562 15.039 26.658 1.00 72.94 654 ILE A C 1
ATOM 5274 O O . ILE A 1 654 ? 8.382 14.207 27.027 1.00 72.94 654 ILE A O 1
ATOM 5278 N N . ASN A 1 655 ? 7.136 15.073 25.404 1.00 68.31 655 ASN A N 1
ATOM 5279 C CA . ASN A 1 655 ? 7.541 14.069 24.406 1.00 68.31 655 ASN A CA 1
ATOM 5280 C C . ASN A 1 655 ? 8.066 14.677 23.107 1.00 68.31 655 ASN A C 1
ATOM 5282 O O . ASN A 1 655 ? 8.338 13.978 22.132 1.00 68.31 655 ASN A O 1
ATOM 5286 N N . SER A 1 656 ? 8.119 15.998 23.067 1.00 74.38 656 SER A N 1
ATOM 5287 C CA . SER A 1 656 ? 8.541 16.740 21.906 1.00 74.38 656 SER A CA 1
ATOM 5288 C C . SER A 1 656 ? 9.072 18.087 22.353 1.00 74.38 656 SER A C 1
ATOM 5290 O O . SER A 1 656 ? 8.553 18.693 23.292 1.00 74.38 656 SER A O 1
ATOM 5292 N N . PHE A 1 657 ? 10.133 18.534 21.698 1.00 78.81 657 PHE A N 1
ATOM 5293 C CA . PHE A 1 657 ? 10.940 19.647 22.174 1.00 78.81 657 PHE A CA 1
ATOM 5294 C C . PHE A 1 657 ? 11.099 20.666 21.060 1.00 78.81 657 PHE A C 1
ATOM 5296 O O . PHE A 1 657 ? 11.310 20.308 19.902 1.00 78.81 657 PHE A O 1
ATOM 5303 N N . PHE A 1 658 ? 10.971 21.939 21.399 1.00 81.69 658 PHE A N 1
ATOM 5304 C CA . PHE A 1 658 ? 11.368 23.009 20.503 1.00 81.69 658 PHE A CA 1
ATOM 5305 C C . PHE A 1 658 ? 12.875 23.176 20.581 1.00 81.69 658 PHE A C 1
ATOM 5307 O O . PHE A 1 658 ? 13.439 23.248 21.672 1.00 81.69 658 PHE A O 1
ATOM 5314 N N . VAL A 1 659 ? 13.507 23.269 19.420 1.00 82.38 659 VAL A N 1
ATOM 5315 C CA . VAL A 1 659 ? 14.935 23.550 19.297 1.00 82.38 659 VAL A CA 1
ATOM 5316 C C . VAL A 1 659 ? 15.148 24.811 18.477 1.00 82.38 659 VAL A C 1
ATOM 5318 O O . VAL A 1 659 ? 14.310 25.186 17.646 1.00 82.38 659 VAL A O 1
ATOM 5321 N N . GLY A 1 660 ? 16.266 25.481 18.710 1.00 80.62 660 GLY A N 1
ATOM 5322 C CA . GLY A 1 660 ? 16.603 26.708 18.010 1.00 80.62 660 GLY A CA 1
ATOM 5323 C C . GLY A 1 660 ? 18.073 27.065 18.084 1.00 80.62 660 GLY A C 1
ATOM 5324 O O . GLY A 1 660 ? 18.886 26.329 18.637 1.00 80.62 660 GLY A O 1
ATOM 5325 N N . VAL A 1 661 ? 18.396 28.210 17.500 1.00 83.19 661 VAL A N 1
ATOM 5326 C CA . VAL A 1 661 ? 19.757 28.751 17.423 1.00 83.19 661 VAL A CA 1
ATOM 5327 C C . VAL A 1 661 ? 19.842 30.076 18.161 1.00 83.19 661 VAL A C 1
ATOM 5329 O O . VAL A 1 661 ? 18.859 30.816 18.237 1.00 83.19 661 VAL A O 1
ATOM 5332 N N . SER A 1 662 ? 21.021 30.373 18.698 1.00 80.88 662 SER A N 1
ATOM 5333 C CA . SER A 1 662 ? 21.326 31.673 19.294 1.00 80.88 662 SER A CA 1
ATOM 5334 C C . SER A 1 662 ? 21.791 32.653 18.219 1.00 80.88 662 SER A C 1
ATOM 5336 O O . SER A 1 662 ? 22.563 32.287 17.336 1.00 80.88 662 SER A O 1
ATOM 5338 N N . SER A 1 663 ? 21.375 33.914 18.316 1.00 80.50 663 SER A N 1
ATOM 5339 C CA . SER A 1 663 ? 21.935 35.010 17.514 1.00 80.50 663 SER A CA 1
ATOM 5340 C C . SER A 1 663 ? 23.133 35.698 18.187 1.00 80.50 663 SER A C 1
ATOM 5342 O O . SER A 1 663 ? 23.500 36.805 17.797 1.00 80.50 663 SER A O 1
ATOM 5344 N N . GLY A 1 664 ? 23.694 35.111 19.252 1.00 67.19 664 GLY A N 1
ATOM 5345 C CA . GLY A 1 664 ? 24.868 35.627 19.969 1.00 67.19 664 GLY A CA 1
ATOM 5346 C C . GLY A 1 664 ? 24.607 36.783 20.948 1.00 67.19 664 GLY A C 1
ATOM 5347 O O . GLY A 1 664 ? 25.543 37.251 21.583 1.00 67.19 664 GLY A O 1
ATOM 5348 N N . ARG A 1 665 ? 23.357 37.251 21.099 1.00 66.69 665 ARG A N 1
ATOM 5349 C CA . ARG A 1 665 ? 22.965 38.360 22.002 1.00 66.69 665 ARG A CA 1
ATOM 5350 C C . ARG A 1 665 ? 21.840 37.958 22.960 1.00 66.69 665 ARG A C 1
ATOM 5352 O O . ARG A 1 665 ? 20.802 38.616 22.998 1.00 66.69 665 ARG A O 1
ATOM 5359 N N . ASP A 1 666 ? 21.990 36.811 23.623 1.00 71.12 666 ASP A N 1
ATOM 5360 C CA . ASP A 1 666 ? 20.960 36.209 24.491 1.00 71.12 666 ASP A CA 1
ATOM 5361 C C . ASP A 1 666 ? 19.577 36.093 23.830 1.00 71.12 666 ASP A C 1
ATOM 5363 O O . ASP A 1 666 ? 18.560 36.082 24.509 1.00 71.12 666 ASP A O 1
ATOM 5367 N N . THR A 1 667 ? 19.531 36.024 22.498 1.00 78.00 667 THR A N 1
ATOM 5368 C CA . THR A 1 667 ? 18.301 35.946 21.708 1.00 78.00 667 THR A CA 1
ATOM 5369 C C . THR A 1 667 ? 18.316 34.656 20.905 1.00 78.00 667 THR A C 1
ATOM 5371 O O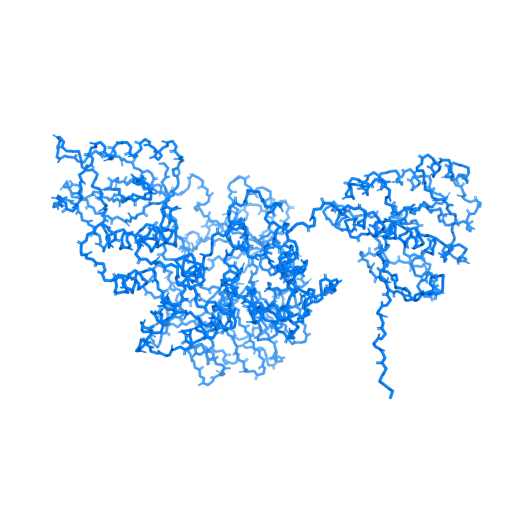 . THR A 1 667 ? 19.312 34.328 20.259 1.00 78.00 667 THR A O 1
ATOM 5374 N N . TYR A 1 668 ? 17.207 33.928 20.944 1.00 80.50 668 TYR A N 1
ATOM 5375 C CA . TYR A 1 668 ? 17.074 32.576 20.426 1.00 80.50 668 TYR A CA 1
ATOM 5376 C C . TYR A 1 668 ? 15.928 32.507 19.422 1.00 80.50 668 TYR A C 1
ATOM 5378 O O . TYR A 1 668 ? 14.862 33.088 19.643 1.00 80.50 668 TYR A O 1
ATOM 5386 N N . PHE A 1 669 ? 16.140 31.781 18.329 1.00 83.31 669 PHE A N 1
ATOM 5387 C CA . PHE A 1 669 ? 15.178 31.630 17.240 1.00 83.31 669 PHE A CA 1
ATOM 5388 C C . PHE A 1 669 ? 14.848 30.160 17.027 1.00 83.31 669 PHE A C 1
ATOM 5390 O O . PHE A 1 669 ? 15.735 29.341 16.776 1.00 83.31 669 PHE A O 1
ATOM 5397 N N . SER A 1 670 ? 13.561 29.829 17.103 1.00 84.44 670 SER A N 1
ATOM 5398 C CA . SER A 1 670 ? 13.093 28.461 16.919 1.00 84.44 670 SER A CA 1
ATOM 5399 C C . SER A 1 670 ? 13.311 27.981 15.480 1.00 84.44 670 SER A C 1
ATOM 5401 O O . SER A 1 670 ? 12.863 28.610 14.520 1.00 84.44 670 SER A O 1
ATOM 5403 N N . LEU A 1 671 ? 13.970 26.829 15.336 1.00 78.31 671 LEU A N 1
ATOM 5404 C CA . LEU A 1 671 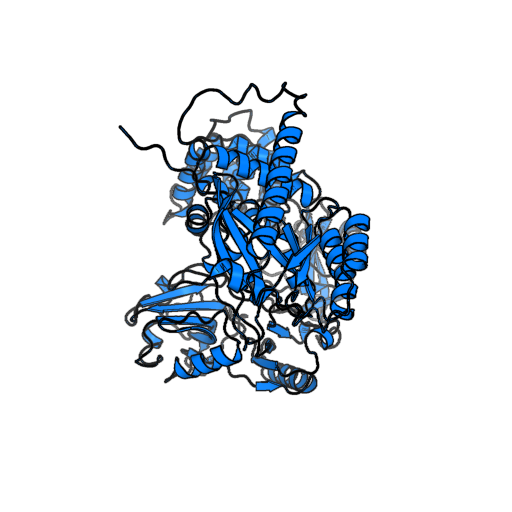? 14.165 26.135 14.060 1.00 78.31 671 LEU A CA 1
ATOM 5405 C C . LEU A 1 671 ? 13.033 25.151 13.747 1.00 78.31 671 LEU A C 1
ATOM 5407 O O . LEU A 1 671 ? 12.765 24.856 12.573 1.00 78.31 671 LEU A O 1
ATOM 5411 N N . GLY A 1 672 ? 12.413 24.599 14.788 1.00 72.38 672 GLY A N 1
ATOM 5412 C CA . GLY A 1 672 ? 11.394 23.571 14.665 1.00 72.38 672 GLY A CA 1
ATOM 5413 C C . GLY A 1 672 ? 11.202 22.762 15.942 1.00 72.38 672 GLY A C 1
ATOM 5414 O O . GLY A 1 672 ? 11.739 23.080 17.006 1.00 72.38 672 GLY A O 1
ATOM 5415 N N . LYS A 1 673 ? 10.396 21.711 15.804 1.00 73.62 673 LYS A N 1
ATOM 5416 C CA . LYS A 1 673 ? 10.028 20.786 16.870 1.00 73.62 673 LYS A CA 1
ATOM 5417 C C . LYS A 1 673 ? 10.571 19.394 16.551 1.00 73.62 673 LYS A C 1
ATOM 5419 O O . LYS A 1 673 ? 10.290 18.854 15.481 1.00 73.62 673 LYS A O 1
ATOM 5424 N N . ILE A 1 674 ? 11.304 18.816 17.494 1.00 68.81 674 ILE A N 1
ATOM 5425 C CA . ILE A 1 674 ? 11.827 17.447 17.448 1.00 68.81 674 ILE A CA 1
ATOM 5426 C C . ILE A 1 674 ? 10.887 16.514 18.222 1.00 68.81 674 ILE A C 1
ATOM 5428 O O . ILE A 1 674 ? 10.303 16.907 19.235 1.00 68.81 674 ILE A O 1
ATOM 5432 N N . HIS A 1 675 ? 10.706 15.285 17.739 1.00 63.34 675 HIS A N 1
ATOM 5433 C CA . HIS A 1 675 ? 9.742 14.329 18.311 1.00 63.34 675 HIS A CA 1
ATOM 5434 C C . HIS A 1 675 ? 10.222 12.865 18.277 1.00 63.34 675 HIS A C 1
ATOM 5436 O O . HIS A 1 675 ? 9.431 11.947 18.478 1.00 63.34 675 HIS A O 1
ATOM 5442 N N . SER A 1 676 ? 11.489 12.617 17.937 1.00 55.03 676 SER A N 1
ATOM 5443 C CA . SER A 1 676 ? 12.057 11.267 17.820 1.00 55.03 676 SER A CA 1
ATOM 5444 C C . SER A 1 676 ? 13.580 11.294 17.954 1.00 55.03 676 SER A C 1
ATOM 5446 O O . SER A 1 676 ? 14.186 12.325 17.675 1.00 55.03 676 SER A O 1
ATOM 5448 N N . GLY A 1 677 ? 14.185 10.159 18.310 1.00 59.38 677 GLY A N 1
ATOM 5449 C CA . GLY A 1 677 ? 15.642 9.964 18.370 1.00 59.38 677 GLY A CA 1
ATOM 5450 C C . GLY A 1 677 ? 16.178 9.688 19.779 1.00 59.38 677 GLY A C 1
ATOM 5451 O O . GLY A 1 677 ? 17.184 9.006 19.910 1.00 59.38 677 GLY A O 1
ATOM 5452 N N . LEU A 1 678 ? 15.433 10.097 20.808 1.00 63.81 678 LEU A N 1
ATOM 5453 C CA . LEU A 1 678 ? 15.721 9.785 22.207 1.00 63.81 678 LEU A CA 1
ATOM 5454 C C . LEU A 1 678 ? 15.135 8.423 22.598 1.00 63.81 678 LEU A C 1
ATOM 5456 O O . LEU A 1 678 ? 14.006 8.104 22.209 1.00 63.81 678 LEU A O 1
ATOM 5460 N N . ASN A 1 679 ? 15.878 7.651 23.387 1.00 66.62 679 ASN A N 1
ATOM 5461 C CA . ASN A 1 679 ? 15.355 6.465 24.064 1.00 66.62 679 ASN A CA 1
ATOM 5462 C C . ASN A 1 679 ? 14.516 6.853 25.306 1.00 66.62 679 ASN A C 1
ATOM 5464 O O . ASN A 1 679 ? 14.466 8.023 25.695 1.00 66.62 679 ASN A O 1
ATOM 5468 N N . ASP A 1 680 ? 13.826 5.881 25.913 1.00 67.25 680 ASP A N 1
ATOM 5469 C CA . ASP A 1 680 ? 12.907 6.144 27.033 1.00 67.25 680 ASP A CA 1
ATOM 5470 C C . ASP A 1 680 ? 13.615 6.743 28.261 1.00 67.25 680 ASP A C 1
ATOM 5472 O O . ASP A 1 680 ? 13.079 7.663 28.879 1.00 67.25 680 ASP A O 1
ATOM 5476 N N . GLU A 1 681 ? 14.839 6.302 28.559 1.00 72.19 681 GLU A N 1
ATOM 5477 C CA . GLU A 1 681 ? 15.646 6.783 29.688 1.00 72.19 681 GLU A CA 1
ATOM 5478 C C . GLU A 1 681 ? 16.095 8.243 29.497 1.00 72.19 681 GLU A C 1
ATOM 5480 O O . GLU A 1 681 ? 15.912 9.088 30.377 1.00 72.19 681 GLU A O 1
ATOM 5485 N N . GLN A 1 682 ? 16.611 8.581 28.311 1.00 72.94 682 GLN A N 1
ATOM 5486 C CA . GLN A 1 682 ? 16.968 9.955 27.946 1.00 72.94 682 GLN A CA 1
ATOM 5487 C C . GLN A 1 682 ? 15.740 10.874 27.987 1.00 72.94 682 GLN A C 1
ATOM 5489 O O . GLN A 1 682 ? 15.822 12.028 28.424 1.00 72.94 682 GLN A O 1
ATOM 5494 N N . LEU A 1 683 ? 14.590 10.366 27.534 1.00 71.12 683 LEU A N 1
ATOM 5495 C CA . LEU A 1 683 ? 13.334 11.100 27.553 1.00 71.12 683 LEU A CA 1
ATOM 5496 C C . LEU A 1 683 ? 12.858 11.367 28.988 1.00 71.12 683 LEU A C 1
ATOM 5498 O O . LEU A 1 683 ? 12.380 12.472 29.260 1.00 7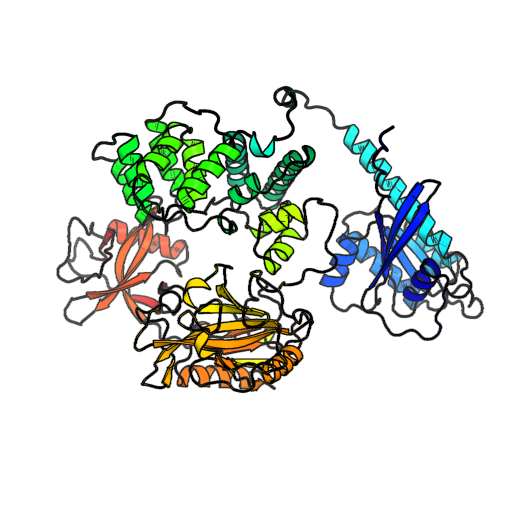1.12 683 LEU A O 1
ATOM 5502 N N . ASP A 1 684 ? 12.989 10.397 29.893 1.00 75.06 684 ASP A N 1
ATOM 5503 C CA . ASP A 1 684 ? 12.659 10.545 31.316 1.00 75.06 684 ASP A CA 1
ATOM 5504 C C . ASP A 1 684 ? 13.564 11.574 32.001 1.00 75.06 684 ASP A C 1
ATOM 5506 O O . ASP A 1 684 ? 13.064 12.523 32.610 1.00 75.06 684 ASP A O 1
ATOM 5510 N N . MET A 1 685 ? 14.877 11.504 31.771 1.00 79.06 685 MET A N 1
ATOM 5511 C CA . MET A 1 685 ? 15.827 12.492 32.294 1.00 79.06 685 MET A CA 1
ATOM 5512 C C . MET A 1 685 ? 15.478 13.929 31.856 1.00 79.06 685 MET A C 1
ATOM 5514 O O . MET A 1 685 ? 15.523 14.869 32.657 1.00 79.06 685 MET A O 1
ATOM 5518 N N . LEU A 1 686 ? 15.150 14.132 30.576 1.00 75.25 686 LEU A N 1
ATOM 5519 C CA . LEU A 1 686 ? 14.775 15.452 30.057 1.00 75.25 686 LEU A CA 1
ATOM 5520 C C . LEU A 1 686 ? 13.426 15.929 30.602 1.00 75.25 686 LEU A C 1
ATOM 5522 O O . LEU A 1 686 ? 13.255 17.124 30.863 1.00 75.25 686 LEU A O 1
ATOM 5526 N N . ASN A 1 687 ? 12.486 15.006 30.806 1.00 76.25 687 ASN A N 1
ATOM 5527 C CA . ASN A 1 687 ? 11.213 15.294 31.455 1.00 76.25 687 ASN A CA 1
ATOM 5528 C C . ASN A 1 687 ? 11.410 15.848 32.860 1.00 76.25 687 ASN A C 1
ATOM 5530 O O . ASN A 1 687 ? 10.831 16.886 33.182 1.00 76.25 687 ASN A O 1
ATOM 5534 N N . ASP A 1 688 ? 12.229 15.181 33.667 1.00 79.00 688 ASP A N 1
ATOM 5535 C CA . ASP A 1 688 ? 12.474 15.580 35.049 1.00 79.00 688 ASP A CA 1
ATOM 5536 C C . ASP A 1 688 ? 13.151 16.949 35.110 1.00 79.00 688 ASP A C 1
ATOM 5538 O O . ASP A 1 688 ? 12.716 17.829 35.862 1.00 79.00 688 ASP A O 1
ATOM 5542 N N . LYS A 1 689 ? 14.146 17.194 34.246 1.00 73.75 689 LYS A N 1
ATOM 5543 C CA . LYS A 1 689 ? 14.824 18.497 34.162 1.00 73.75 689 LYS A CA 1
ATOM 5544 C C . LYS A 1 689 ? 13.863 19.632 33.806 1.00 73.75 689 LYS A C 1
ATOM 5546 O O . LYS A 1 689 ? 13.836 20.632 34.527 1.00 73.75 689 LYS A O 1
ATOM 5551 N N . LEU A 1 690 ? 13.069 19.482 32.742 1.00 74.75 690 LEU A N 1
ATOM 5552 C CA . LEU A 1 690 ? 12.142 20.524 32.280 1.00 74.75 690 LEU A CA 1
ATOM 5553 C C . LEU A 1 690 ? 10.964 20.737 33.231 1.00 74.75 690 LEU A C 1
ATOM 5555 O O . LEU A 1 690 ? 10.561 21.875 33.435 1.00 74.75 690 LEU A O 1
ATOM 5559 N N . LYS A 1 691 ? 10.417 19.681 33.841 1.00 74.25 691 LYS A N 1
ATOM 5560 C CA . LYS A 1 691 ? 9.330 19.829 34.823 1.00 74.25 691 LYS A CA 1
ATOM 5561 C C . LYS A 1 691 ? 9.799 20.521 36.097 1.00 74.25 691 LYS A C 1
ATOM 5563 O O . LYS A 1 691 ? 9.048 21.305 36.671 1.00 74.25 691 LYS A O 1
ATOM 5568 N N . THR A 1 692 ? 11.028 20.238 36.525 1.00 73.94 692 THR A N 1
ATOM 5569 C CA . THR A 1 692 ? 11.600 20.831 37.738 1.00 73.94 692 THR A CA 1
ATOM 5570 C C . THR A 1 692 ? 11.960 22.302 37.522 1.00 73.94 692 THR A C 1
ATOM 5572 O O . THR A 1 692 ? 11.682 23.131 38.386 1.00 73.94 692 THR A O 1
ATOM 5575 N N . HIS A 1 693 ? 12.544 22.646 36.369 1.00 68.62 693 HIS A N 1
ATOM 5576 C CA . HIS A 1 693 ? 13.151 23.966 36.160 1.00 68.62 693 HIS A CA 1
ATOM 5577 C C . HIS A 1 693 ? 12.392 24.883 35.197 1.00 68.62 693 HIS A C 1
ATOM 5579 O O . HIS A 1 693 ? 12.527 26.094 35.336 1.00 68.62 693 HIS A O 1
ATOM 5585 N N . GLY A 1 694 ? 11.613 24.336 34.259 1.00 66.25 694 GLY A N 1
ATOM 5586 C CA . GLY A 1 694 ? 10.920 25.096 33.218 1.00 66.25 694 GLY A CA 1
ATOM 5587 C C . GLY A 1 694 ? 9.724 25.893 33.738 1.00 66.25 694 GLY A C 1
ATOM 5588 O O . GLY A 1 694 ? 9.108 25.565 34.765 1.00 66.25 694 GLY A O 1
ATOM 5589 N N . ILE A 1 695 ? 9.389 26.959 33.019 1.00 69.69 695 ILE A N 1
ATOM 5590 C CA . ILE A 1 695 ? 8.280 27.868 33.316 1.00 69.69 695 ILE A CA 1
ATOM 5591 C C . ILE A 1 695 ? 7.149 27.618 32.317 1.00 69.69 695 ILE A C 1
ATOM 5593 O O . ILE A 1 695 ? 7.386 27.323 31.148 1.00 69.69 695 ILE A O 1
ATOM 5597 N N . ASP A 1 696 ? 5.899 27.724 32.775 1.00 70.38 696 ASP A N 1
ATOM 5598 C CA . ASP A 1 696 ? 4.739 27.708 31.880 1.00 70.38 696 ASP A CA 1
ATOM 5599 C C . ASP A 1 696 ? 4.844 28.888 30.906 1.00 70.38 696 ASP A C 1
ATOM 5601 O O . ASP A 1 696 ? 4.763 30.055 31.305 1.00 70.38 696 ASP A O 1
ATOM 5605 N N . PHE A 1 697 ? 5.014 28.573 29.621 1.00 70.38 697 PHE A N 1
ATOM 5606 C CA . PHE A 1 697 ? 5.258 29.572 28.584 1.00 70.38 697 PHE A CA 1
ATOM 5607 C C . PHE A 1 697 ? 4.082 30.552 28.438 1.00 70.38 697 PHE A C 1
ATOM 5609 O O . PHE A 1 697 ? 4.261 31.700 28.032 1.00 70.38 697 PHE A O 1
ATOM 5616 N N . LYS A 1 698 ? 2.862 30.136 28.812 1.00 66.56 698 LYS A N 1
ATOM 5617 C CA . LYS A 1 698 ? 1.681 31.015 28.800 1.00 66.56 698 LYS A CA 1
ATOM 5618 C C . LYS A 1 698 ? 1.674 32.015 29.949 1.00 66.56 698 LYS A C 1
ATOM 5620 O O . LYS A 1 698 ? 1.022 33.049 29.837 1.00 66.56 698 LYS A O 1
ATOM 5625 N N . GLN A 1 699 ? 2.361 31.699 31.041 1.00 62.75 699 GLN A N 1
ATOM 5626 C CA . GLN A 1 699 ? 2.478 32.570 32.210 1.00 62.75 699 GLN A CA 1
ATOM 5627 C C . GLN A 1 699 ? 3.688 33.503 32.091 1.00 62.75 699 GLN A C 1
ATOM 5629 O O . GLN A 1 699 ? 3.677 34.594 32.657 1.00 62.75 699 GLN A O 1
ATOM 5634 N N . PHE A 1 700 ? 4.710 33.104 31.326 1.00 61.47 700 PHE A N 1
ATOM 5635 C CA . PHE A 1 700 ? 5.910 33.897 31.102 1.00 61.47 700 PHE A CA 1
ATOM 5636 C C . PHE A 1 700 ? 6.448 33.700 29.676 1.00 61.47 700 PHE A C 1
ATOM 5638 O O . PHE A 1 700 ? 7.058 32.685 29.354 1.00 61.47 700 PHE A O 1
ATOM 5645 N N . SER A 1 701 ? 6.249 34.702 28.816 1.00 59.44 701 SER A N 1
ATOM 5646 C CA . SER A 1 701 ? 6.859 34.753 27.482 1.00 59.44 701 SER A CA 1
ATOM 5647 C C . SER A 1 701 ? 8.136 35.587 27.543 1.00 59.44 701 SER A C 1
ATOM 5649 O O . SER A 1 701 ? 8.075 36.814 27.660 1.00 59.44 701 SER A O 1
ATOM 5651 N N . SER A 1 702 ? 9.301 34.949 27.431 1.00 63.94 702 SER A N 1
ATOM 5652 C CA . SER A 1 702 ? 10.567 35.681 27.378 1.00 63.94 702 SER A CA 1
ATOM 5653 C C . SER A 1 702 ? 10.721 36.463 26.068 1.00 63.94 702 SER A C 1
ATOM 5655 O O . SER A 1 702 ? 10.574 35.900 24.985 1.00 63.94 702 SER A O 1
ATOM 5657 N N . LYS A 1 703 ? 11.117 37.742 26.147 1.00 65.75 703 LYS A N 1
ATOM 5658 C CA . LYS A 1 703 ? 11.471 38.563 24.968 1.00 65.75 703 LYS A CA 1
ATOM 5659 C C . LYS A 1 703 ? 12.692 38.029 24.208 1.00 65.75 703 LYS A C 1
ATOM 5661 O O . LYS A 1 703 ? 12.887 38.387 23.052 1.00 65.75 703 LYS A O 1
ATOM 5666 N N . SER A 1 704 ? 13.508 37.188 24.846 1.00 71.25 704 SER A N 1
ATOM 5667 C CA . SER A 1 704 ? 14.670 36.559 24.216 1.00 71.25 704 SER A CA 1
ATOM 5668 C C . SER A 1 704 ? 14.333 35.352 23.343 1.00 71.25 704 SER A C 1
ATOM 5670 O O . SER A 1 704 ? 15.195 34.911 22.589 1.00 71.25 704 SER A O 1
ATOM 5672 N N . MET A 1 705 ? 13.123 34.790 23.425 1.00 76.06 705 MET A N 1
ATOM 5673 C CA . MET A 1 705 ? 12.766 33.567 22.702 1.00 76.06 705 MET A CA 1
ATOM 5674 C C . MET A 1 705 ? 11.758 33.858 21.597 1.00 76.06 705 MET A C 1
ATOM 5676 O O . MET A 1 705 ? 10.612 34.218 21.853 1.00 76.06 705 MET A O 1
ATOM 5680 N N . ASN A 1 706 ? 12.183 33.656 20.354 1.00 81.81 706 ASN A N 1
ATOM 5681 C CA . ASN A 1 706 ? 11.380 33.927 19.172 1.00 81.81 706 ASN A CA 1
ATOM 5682 C C . ASN A 1 706 ? 10.888 32.612 18.568 1.00 81.81 706 ASN A C 1
ATOM 5684 O O . ASN A 1 706 ? 11.662 31.831 18.005 1.00 81.81 706 ASN A O 1
ATOM 5688 N N . PHE A 1 707 ? 9.583 32.382 18.680 1.00 80.25 707 PHE A N 1
ATOM 5689 C CA . PHE A 1 707 ? 8.899 31.240 18.085 1.00 80.25 707 PHE A CA 1
ATOM 5690 C C . PHE A 1 707 ? 8.167 31.645 16.802 1.00 80.25 707 PHE A C 1
ATOM 5692 O O . PHE A 1 707 ? 7.865 32.816 16.577 1.00 80.25 707 PHE A O 1
ATOM 5699 N N . GLY A 1 708 ? 7.911 30.660 15.938 1.00 75.94 708 GLY A N 1
ATOM 5700 C CA . GLY A 1 708 ? 7.103 30.841 14.734 1.00 75.94 708 GLY A CA 1
ATOM 5701 C C . GLY A 1 708 ? 5.604 30.825 15.049 1.00 75.94 708 GLY A C 1
ATOM 5702 O O . GLY A 1 708 ? 5.135 31.467 15.979 1.00 75.94 708 GLY A O 1
ATOM 5703 N N . LYS A 1 709 ? 4.828 30.066 14.266 1.00 70.88 709 LYS A N 1
ATOM 5704 C CA . LYS A 1 709 ? 3.379 29.909 14.502 1.00 70.88 709 LYS A CA 1
ATOM 5705 C C . LYS A 1 709 ? 3.040 29.045 15.719 1.00 70.88 709 LYS A C 1
ATOM 5707 O O . LYS A 1 709 ? 1.957 29.196 16.270 1.00 70.88 709 LYS A O 1
ATOM 5712 N N . ASP A 1 710 ? 3.946 28.150 16.098 1.00 70.44 710 ASP A N 1
ATOM 5713 C CA . ASP A 1 710 ? 3.763 27.197 17.189 1.00 70.44 710 ASP A CA 1
ATOM 5714 C C . ASP A 1 710 ? 4.683 27.563 18.360 1.00 70.44 710 ASP A C 1
ATOM 5716 O O . ASP A 1 710 ? 5.828 27.962 18.142 1.00 70.44 710 ASP A O 1
ATOM 5720 N N . THR A 1 711 ? 4.198 27.393 19.591 1.00 77.44 711 THR A N 1
ATOM 5721 C CA . THR A 1 711 ? 4.909 27.709 20.844 1.00 77.44 711 THR A CA 1
ATOM 5722 C C . THR A 1 711 ? 4.969 26.484 21.766 1.00 77.44 711 THR A C 1
ATOM 5724 O O . THR A 1 711 ? 4.097 25.615 21.661 1.00 77.44 711 THR A O 1
ATOM 5727 N N . PRO A 1 712 ? 5.959 26.384 22.673 1.00 79.81 712 PRO A N 1
ATOM 5728 C CA . PRO A 1 712 ? 6.025 25.301 23.653 1.00 79.81 712 PRO A CA 1
ATOM 5729 C C . PRO A 1 712 ? 4.948 25.432 24.742 1.00 79.81 712 PRO A C 1
ATOM 5731 O O . PRO A 1 712 ? 4.346 26.493 24.910 1.00 79.81 712 PRO A O 1
ATOM 5734 N N . ASP A 1 713 ? 4.730 24.350 25.498 1.00 76.00 713 ASP A N 1
ATOM 5735 C CA . ASP A 1 713 ? 3.929 24.388 26.730 1.00 76.00 713 ASP A CA 1
ATOM 5736 C C . ASP A 1 713 ? 4.784 24.836 27.932 1.00 76.00 713 ASP A C 1
ATOM 5738 O O . ASP A 1 713 ? 4.318 25.595 28.778 1.00 76.00 713 ASP A O 1
ATOM 5742 N N . LEU A 1 714 ? 6.048 24.399 27.981 1.00 75.88 714 LEU A N 1
ATOM 5743 C CA . LEU A 1 714 ? 7.055 24.817 28.959 1.00 75.88 714 LEU A CA 1
ATOM 5744 C C . LEU A 1 714 ? 8.255 25.445 28.254 1.00 75.88 714 LEU A C 1
ATOM 5746 O O . LEU A 1 714 ? 8.756 24.882 27.277 1.00 75.88 714 LEU A O 1
ATOM 5750 N N . ASP A 1 715 ? 8.761 26.558 28.769 1.00 69.19 715 ASP A N 1
ATOM 5751 C CA . ASP A 1 715 ? 10.035 27.107 28.317 1.00 69.19 715 ASP A CA 1
ATOM 5752 C C . ASP A 1 715 ? 11.236 26.278 28.819 1.00 69.19 715 ASP A C 1
ATOM 5754 O O . ASP A 1 715 ? 11.129 25.426 29.704 1.00 69.19 715 ASP A O 1
ATOM 5758 N N . GLY A 1 716 ? 12.393 26.486 28.189 1.00 60.22 716 GLY A N 1
ATOM 5759 C CA . GLY A 1 716 ? 13.669 25.899 28.610 1.00 60.22 716 GLY A CA 1
ATOM 5760 C C . GLY A 1 716 ? 14.445 26.752 29.623 1.00 60.22 716 GLY A C 1
ATOM 5761 O O . GLY A 1 716 ? 15.664 26.595 29.720 1.00 60.22 716 GLY A O 1
ATOM 5762 N N . ILE A 1 717 ? 13.800 27.705 30.308 1.00 58.84 717 ILE A N 1
ATOM 5763 C CA . ILE A 1 717 ? 14.474 28.686 31.172 1.00 58.84 717 ILE A CA 1
ATOM 5764 C C . ILE A 1 717 ? 14.473 28.187 32.621 1.00 58.84 717 ILE A C 1
ATOM 5766 O O . ILE A 1 717 ? 13.459 27.728 33.130 1.00 58.84 717 ILE A O 1
ATOM 5770 N N . ASP A 1 718 ? 15.618 28.291 33.303 1.00 56.03 718 ASP A N 1
ATOM 5771 C CA . ASP A 1 718 ? 15.725 27.991 34.734 1.00 56.03 718 ASP A CA 1
ATOM 5772 C C . ASP A 1 718 ? 15.073 29.116 35.560 1.00 56.03 718 ASP A C 1
ATOM 5774 O O . ASP A 1 718 ? 15.547 30.262 35.543 1.00 56.03 718 ASP A O 1
ATOM 5778 N N . LYS A 1 719 ? 14.014 28.772 36.311 1.00 52.19 719 LYS A N 1
ATOM 5779 C CA . LYS A 1 719 ? 13.292 29.657 37.252 1.00 52.19 719 LYS A CA 1
ATOM 5780 C C . LYS A 1 719 ? 14.197 30.487 38.165 1.00 52.19 719 LYS A C 1
ATOM 5782 O O . LYS A 1 719 ? 13.833 31.610 38.508 1.00 52.19 719 LYS A O 1
ATOM 5787 N N . ASN A 1 720 ? 15.364 29.962 38.538 1.00 48.69 720 ASN A N 1
ATOM 5788 C CA . ASN A 1 720 ? 16.229 30.573 39.546 1.00 48.69 720 ASN A CA 1
ATOM 5789 C C . ASN A 1 720 ? 17.323 31.473 38.952 1.00 48.69 720 ASN A C 1
ATOM 5791 O O . ASN A 1 720 ? 17.834 32.342 39.650 1.00 48.69 720 ASN A O 1
ATOM 5795 N N . HIS A 1 721 ? 17.676 31.302 37.673 1.00 49.84 721 HIS A N 1
ATOM 5796 C CA . HIS A 1 721 ? 18.870 31.940 37.094 1.00 49.84 721 HIS A CA 1
ATOM 5797 C C . HIS A 1 721 ? 18.579 32.920 35.949 1.00 49.84 721 HIS A C 1
ATOM 5799 O O . HIS A 1 721 ? 19.502 33.595 35.494 1.00 49.84 721 HIS A O 1
ATOM 5805 N N . LYS A 1 722 ? 17.326 33.013 35.465 1.00 49.88 722 LYS A N 1
ATOM 5806 C CA . LYS A 1 722 ? 16.916 33.868 34.322 1.00 49.88 722 LYS A CA 1
ATOM 5807 C C . LYS A 1 722 ? 17.813 33.723 33.073 1.00 49.88 722 LYS A C 1
ATOM 5809 O O . LYS A 1 722 ? 17.837 34.605 32.218 1.00 49.88 722 LYS A O 1
ATOM 5814 N N . ARG A 1 723 ? 18.550 32.615 32.956 1.00 50.62 723 ARG A N 1
ATOM 5815 C CA . ARG A 1 723 ? 19.435 32.268 31.836 1.00 50.62 723 ARG A CA 1
ATOM 5816 C C . ARG A 1 723 ? 19.095 30.861 31.364 1.00 50.62 723 ARG A C 1
ATOM 5818 O O . ARG A 1 723 ? 18.741 29.998 32.167 1.00 50.62 723 ARG A O 1
ATOM 5825 N N . GLN A 1 724 ? 19.177 30.640 30.056 1.00 50.75 724 GLN A N 1
ATOM 5826 C CA . GLN A 1 724 ? 18.922 29.330 29.467 1.00 50.75 724 GLN A CA 1
ATOM 5827 C C . GLN A 1 724 ? 20.053 28.374 29.854 1.00 50.75 724 GLN A C 1
ATOM 5829 O O . GLN A 1 724 ? 21.228 28.695 29.663 1.00 50.75 724 GLN A O 1
ATOM 5834 N N . ARG A 1 725 ? 19.718 27.186 30.370 1.00 50.56 725 ARG A N 1
ATOM 5835 C CA . ARG A 1 725 ? 20.692 26.092 30.400 1.00 50.56 725 ARG A CA 1
ATOM 5836 C C . ARG A 1 725 ? 20.868 25.641 28.956 1.00 50.56 725 ARG A C 1
ATOM 5838 O O . ARG A 1 725 ? 19.916 25.154 28.352 1.00 50.56 725 ARG A O 1
ATOM 5845 N N . GLN A 1 726 ? 22.054 25.853 28.391 1.00 51.59 726 GLN A N 1
ATOM 5846 C CA . GLN A 1 726 ? 22.408 25.346 27.069 1.00 51.59 726 GLN A CA 1
ATOM 5847 C C . GLN A 1 726 ? 22.452 23.816 27.137 1.00 51.59 726 GLN A C 1
ATOM 5849 O O . GLN A 1 726 ? 23.493 23.215 27.371 1.00 51.59 726 GLN A O 1
ATOM 5854 N N . VAL A 1 727 ? 21.294 23.171 26.998 1.00 52.00 727 VAL A N 1
ATOM 5855 C CA . VAL A 1 727 ? 21.258 21.766 26.608 1.00 52.00 727 VAL A CA 1
ATOM 5856 C C . VAL A 1 727 ? 21.491 21.783 25.108 1.00 52.00 727 VAL A C 1
ATOM 5858 O O . VAL A 1 727 ? 20.553 22.000 24.334 1.00 52.00 727 VAL A O 1
ATOM 5861 N N . SER A 1 728 ? 22.764 21.667 24.734 1.00 50.97 728 SER A N 1
ATOM 5862 C CA . SER A 1 728 ? 23.153 21.385 23.361 1.00 50.97 728 SER A CA 1
ATOM 5863 C C . SER A 1 728 ? 22.612 20.011 23.015 1.00 50.97 728 SER A C 1
ATOM 5865 O O . SER A 1 728 ? 22.867 19.026 23.706 1.00 50.97 728 SER A O 1
ATOM 5867 N N . VAL A 1 729 ? 21.781 19.989 21.990 1.00 56.06 729 VAL A N 1
ATOM 5868 C CA . VAL A 1 729 ? 21.171 18.794 21.444 1.00 56.06 729 VAL A CA 1
ATOM 5869 C C . VAL A 1 729 ? 21.753 18.605 20.058 1.00 56.06 729 VAL A C 1
ATOM 5871 O O . VAL A 1 729 ? 21.707 19.537 19.252 1.00 56.06 729 VAL A O 1
ATOM 5874 N N . HIS A 1 730 ? 22.238 17.403 19.763 1.00 51.78 730 HIS A N 1
ATOM 5875 C CA . HIS A 1 730 ? 22.624 17.054 18.404 1.00 51.78 730 HIS A CA 1
ATOM 5876 C C . HIS A 1 730 ? 21.356 16.740 17.612 1.00 51.78 730 HIS A C 1
ATOM 5878 O O . HIS A 1 730 ? 20.697 15.714 17.816 1.00 51.78 730 HIS A O 1
ATOM 5884 N N . ALA A 1 731 ? 20.963 17.668 16.739 1.00 48.97 731 ALA A N 1
ATOM 5885 C CA . ALA A 1 731 ? 19.813 17.487 15.869 1.00 48.97 731 ALA A CA 1
ATOM 5886 C C . ALA A 1 731 ? 20.263 17.131 14.451 1.00 48.97 731 ALA A C 1
ATOM 5888 O O . ALA A 1 731 ? 20.836 17.953 13.735 1.00 48.97 731 ALA A O 1
ATOM 5889 N N . GLN A 1 732 ? 19.888 15.935 14.002 1.00 47.12 732 GLN A N 1
ATOM 5890 C CA . GLN A 1 732 ? 19.967 15.563 12.596 1.00 47.12 732 GLN A CA 1
ATOM 5891 C C . GLN A 1 732 ? 18.752 16.123 11.857 1.00 47.12 732 GLN A C 1
ATOM 5893 O O . GLN A 1 732 ? 17.601 15.747 12.111 1.00 47.12 732 GLN A O 1
ATOM 5898 N N . VAL A 1 733 ? 18.995 17.035 10.917 1.00 44.16 733 VAL A N 1
ATOM 5899 C CA . VAL A 1 733 ? 17.948 17.576 10.047 1.00 44.16 733 VAL A CA 1
ATOM 5900 C C . VAL A 1 733 ? 17.827 16.694 8.811 1.00 44.16 733 VAL A C 1
ATOM 5902 O O . VAL A 1 733 ? 18.503 16.915 7.814 1.00 44.16 733 VAL A O 1
ATOM 5905 N N . SER A 1 734 ? 16.918 15.717 8.848 1.00 40.75 734 SER A N 1
ATOM 5906 C CA . SER A 1 734 ? 16.557 14.959 7.643 1.00 40.75 734 SER A CA 1
ATOM 5907 C C . SER A 1 734 ? 15.439 15.668 6.866 1.00 40.75 734 SER A C 1
ATOM 5909 O O . SER A 1 734 ? 14.412 16.083 7.430 1.00 40.75 734 SER A O 1
ATOM 5911 N N . LYS A 1 735 ? 15.602 15.807 5.544 1.00 36.59 735 LYS A N 1
ATOM 5912 C CA . LYS A 1 735 ? 14.503 16.230 4.660 1.00 36.59 735 LYS A CA 1
ATOM 5913 C C . LYS A 1 735 ? 13.564 15.036 4.479 1.00 36.59 735 LYS A C 1
ATOM 5915 O O . LYS A 1 735 ? 13.832 14.118 3.706 1.00 36.59 735 LYS A O 1
ATOM 5920 N N . SER A 1 736 ? 12.445 15.026 5.205 1.00 32.91 736 SER A N 1
ATOM 5921 C CA . SER A 1 736 ? 11.405 14.011 5.012 1.00 32.91 736 SER A CA 1
ATOM 5922 C C . SER A 1 736 ? 10.391 14.447 3.949 1.00 32.91 736 SER A C 1
ATOM 5924 O O . SER A 1 736 ? 9.958 15.599 3.908 1.00 32.91 736 SER A O 1
ATOM 5926 N N . ALA A 1 737 ? 9.967 13.489 3.123 1.00 29.44 737 ALA A N 1
ATOM 5927 C CA . ALA A 1 737 ? 9.087 13.657 1.965 1.00 29.44 737 ALA A CA 1
ATOM 5928 C C . ALA A 1 737 ? 7.645 14.138 2.269 1.00 29.44 737 ALA A C 1
ATOM 5930 O O . ALA A 1 737 ? 6.804 14.081 1.380 1.00 29.44 737 ALA A O 1
ATOM 5931 N N . ASN A 1 738 ? 7.325 14.594 3.486 1.00 26.91 738 ASN A N 1
ATOM 5932 C CA . ASN A 1 738 ? 5.956 14.909 3.929 1.00 26.91 738 ASN A CA 1
ATOM 5933 C C . ASN A 1 738 ? 5.763 16.347 4.451 1.00 26.91 738 ASN A C 1
ATOM 5935 O O . ASN A 1 738 ? 4.811 16.601 5.187 1.00 26.91 738 ASN A O 1
ATOM 5939 N N . ASN A 1 739 ? 6.649 17.297 4.127 1.00 33.06 739 ASN A N 1
ATOM 5940 C CA . ASN A 1 739 ? 6.607 18.662 4.688 1.00 33.06 739 ASN A CA 1
ATOM 5941 C C . ASN A 1 739 ? 6.688 18.727 6.232 1.00 33.06 739 ASN A C 1
ATOM 5943 O O . ASN A 1 739 ? 6.517 19.788 6.827 1.00 33.06 739 ASN A O 1
ATOM 5947 N N . GLN A 1 740 ? 7.011 17.613 6.894 1.00 27.06 740 GLN A N 1
ATOM 5948 C CA . GLN A 1 740 ? 7.454 17.584 8.282 1.00 27.06 740 GLN A CA 1
ATOM 5949 C C . GLN A 1 740 ? 8.972 17.427 8.271 1.00 27.06 740 GLN A C 1
ATOM 5951 O O . GLN A 1 740 ? 9.490 16.405 7.813 1.00 27.06 740 GLN A O 1
ATOM 5956 N N . ARG A 1 741 ? 9.694 18.440 8.759 1.00 33.97 741 ARG A N 1
ATOM 5957 C CA . ARG A 1 741 ? 11.104 18.282 9.128 1.00 33.97 741 ARG A CA 1
ATOM 5958 C C . ARG A 1 741 ? 11.143 17.202 10.207 1.00 33.97 741 ARG A C 1
ATOM 5960 O O . ARG A 1 741 ? 10.719 17.457 11.329 1.00 33.97 741 ARG A O 1
ATOM 5967 N N . ARG A 1 742 ? 11.579 15.985 9.870 1.00 31.92 742 ARG A N 1
ATOM 5968 C CA . ARG A 1 742 ? 11.900 14.992 10.896 1.00 31.92 742 ARG A CA 1
ATOM 5969 C C . ARG A 1 742 ? 13.281 15.358 11.399 1.00 31.92 742 ARG A C 1
ATOM 5971 O O . ARG A 1 742 ? 14.286 15.002 10.792 1.00 31.92 742 ARG A O 1
ATOM 5978 N N . GLN A 1 743 ? 13.288 16.159 12.451 1.00 38.09 743 GLN A N 1
ATOM 5979 C CA . GLN A 1 743 ? 14.489 16.432 13.212 1.00 38.09 743 GLN A CA 1
ATOM 5980 C C . GLN A 1 743 ? 14.594 15.328 14.266 1.00 38.09 743 GLN A C 1
ATOM 5982 O O . GLN A 1 743 ? 13.700 15.173 15.106 1.00 38.09 743 GLN A O 1
ATOM 5987 N N . THR A 1 744 ? 15.626 14.502 14.145 1.00 32.44 744 THR A N 1
ATOM 5988 C CA . THR A 1 744 ? 15.953 13.462 15.122 1.00 32.44 744 THR A CA 1
ATOM 5989 C C . THR A 1 744 ? 17.014 13.990 16.072 1.00 32.44 744 THR A C 1
ATOM 5991 O O . THR A 1 744 ? 17.974 14.612 15.640 1.00 32.44 744 THR A O 1
ATOM 5994 N N . CYS A 1 745 ? 16.789 13.785 17.362 1.00 35.59 745 CYS A N 1
ATOM 5995 C CA . CYS A 1 745 ? 17.643 14.221 18.461 1.00 35.59 745 CYS A CA 1
ATOM 5996 C C . CYS A 1 745 ? 18.482 13.030 18.931 1.00 35.59 745 CYS A C 1
ATOM 5998 O O . CYS A 1 745 ? 17.882 11.981 19.168 1.00 35.59 745 CYS A O 1
ATOM 6000 N N . ARG A 1 746 ? 19.808 13.159 19.025 1.00 36.28 746 ARG A N 1
ATOM 6001 C CA . ARG A 1 746 ? 20.669 12.183 19.713 1.00 36.28 746 ARG A CA 1
ATOM 6002 C C . ARG A 1 746 ? 21.023 12.668 21.111 1.00 36.28 746 ARG A C 1
ATOM 6004 O O . ARG A 1 746 ? 21.346 13.872 21.235 1.00 36.28 746 ARG A O 1
#

Foldseek 3Di:
DDDDDDDDAAEAEEEEEFAAPLCLVLLVCCQQPVDGDPDDDQDDWDWGKDWDQFPNGTHIYIYTRHSRDDPDLVVVLVSLCPHQAYEQTAEQLDVVRVVCSVVVLVSSCVSNVDLLRLYEYEHEDVVPVVRGPHDPVNSCVVCVVSVHYYDYAYSPVRRCSNVVVSVSVVSSVVVVVVVVVVVVPPPPDPPPPPPPDDDDDLACQQLPQLVVLLVLLVVLQPDDDPVVSLVSLLVVLVVVLVSVYQCLLVLCLVQVLLDPVFAALPDDLQLVLVLLCVLQVDDPDDLNVLSNVLRVQPLFPDDSLVSQLVSQVVRDDDAALRDGSNNLVVLRNVSRPDPDPVCNSVSLSVVVNRHHSSSNSSSVCSNVSHSNSVDDSLSSLCSNEVCRNQLCQQASHSSVSCVPCVDNVDDDPDRFHDAPGDHQFEAADADFPVCLCVLDPQDKWKKFFDDLAWKWKWKAAQQFIWIATNSGDTLCQACHRGLVDHQASVVCVPFFDPPFRTWIFIWGWFWAFPVVLDTDHPPDPDHQSDDDDDRTGIETATAFIQDTDPDGCQQPFSLVRLVVVPNGGDDDDRRRYHHTDIDMDSDSVVQVVQQVVCVVVVGQGMKIADRRFGTRRPHHPRGIHTYGQLRYPPRFPFDFWFFFAFAQHPPRQTQKTFTFDDPPPLATETPDMERAADDPVRSVVVRVLQVVFWDQCVVDPDPRYHYDPDDHRTTQGGPVPRHHDGPGWGWGQRDDSPPDRNTHTD

InterPro domains:
  IPR000977 DNA ligase, ATP-dependent [TIGR00574] (265-702)
  IPR001806 Small GTPase [PF00071] (13-173)
  IPR001806 Small GTPase [PS51421] (7-208)
  IPR001806 Small GTPase [SM00174] (14-175)
  IPR005225 Small GTP-binding domain [TIGR00231] (13-166)
  IPR012308 DNA ligase, ATP-dependent, N-terminal [PF04675] (210-385)
  IPR012310 DNA ligase, ATP-dependent, central [PF01068] (425-628)
  IPR012310 DNA ligase, ATP-dependent, central [PS50160] (531-653)
  IPR012340 Nucleic acid-binding, OB-fold [G3DSA:2.40.50.140] (631-741)
  IPR012340 Nucleic acid-binding, OB-fold [SSF50249] (636-703)
  IPR016059 DNA ligase, ATP-dependent, conserved site [PS00333] (604-628)
  IPR027417 P-loop containing nucleoside triphosphate hydrolase [G3DSA:3.40.50.300] (6-181)
  IPR027417 P-loop containing nucleoside triphosphate hydrolase [SSF52540] (11-186)
  IPR029710 DNA ligase 4 [PTHR45997] (207-703)
  IPR036599 DNA ligase, ATP-dependent, N-terminal domain superfamily [G3DSA:1.10.3260.10] (199-417)
  IPR036599 DNA ligase, ATP-dependent, N-terminal domain superfamily [SSF117018] (202-383)
  IPR044125 DNA Ligase 4, adenylation domain [cd07903] (412-633)

Solvent-accessible surface area (backbone atoms only — not comparable to full-atom values): 41252 Å² total; per-residue (Å²): 138,81,83,77,84,78,79,79,55,57,75,45,36,35,34,46,44,40,47,61,90,35,46,64,61,40,38,49,40,26,62,73,70,74,43,69,70,90,85,74,79,90,57,75,69,47,77,48,75,47,81,46,74,59,96,86,38,64,30,28,43,36,38,36,38,53,50,44,71,78,91,48,67,73,59,56,48,52,53,46,60,67,38,54,25,38,42,43,36,16,26,27,59,35,51,69,32,49,63,50,49,56,58,56,50,53,52,43,35,65,62,57,71,44,92,83,58,36,48,36,44,33,35,22,50,59,84,44,60,95,50,54,61,49,53,70,65,60,55,45,51,53,21,58,78,67,75,34,56,66,48,67,21,12,42,83,80,51,42,51,43,62,53,59,57,53,54,48,52,49,45,40,50,53,51,56,54,52,58,58,56,59,70,71,69,77,81,82,79,82,82,78,71,77,83,79,80,79,83,92,67,102,49,56,56,46,63,33,41,39,63,60,56,44,52,51,49,53,52,39,45,71,44,73,60,67,68,58,32,47,53,53,48,31,52,54,50,48,64,49,47,79,68,75,42,72,55,40,78,52,50,44,58,77,36,33,71,56,41,66,91,53,58,74,58,88,62,51,62,65,57,51,33,54,51,50,39,63,73,68,65,56,60,94,48,70,69,47,49,51,48,59,48,43,54,74,21,71,88,24,88,52,54,59,40,59,55,52,28,68,52,37,61,76,78,57,76,92,41,63,72,63,53,21,33,44,55,52,48,52,53,50,52,62,50,22,71,51,92,60,71,80,68,46,66,60,54,55,50,56,55,47,72,38,35,31,42,69,48,42,24,52,51,49,20,41,65,64,39,54,74,77,49,83,68,55,65,54,57,54,30,37,44,62,20,81,60,33,38,61,49,35,20,26,42,48,36,56,59,62,46,45,66,73,46,60,52,70,85,63,78,76,94,72,84,68,73,53,86,86,43,35,40,27,58,62,39,60,30,85,43,33,74,92,46,40,67,75,77,52,53,103,53,66,33,36,39,29,73,33,79,66,56,46,51,32,37,42,26,36,48,76,69,36,39,39,34,22,36,58,87,43,51,78,44,24,87,58,34,15,44,32,61,88,38,51,74,37,35,43,68,50,68,75,21,52,30,92,86,64,44,27,37,29,36,38,29,32,38,28,40,19,30,74,84,80,74,42,74,52,60,69,89,45,101,64,52,73,93,71,64,64,92,68,68,46,42,58,18,38,38,33,75,45,37,42,30,52,58,95,41,76,33,35,86,40,31,38,54,60,30,52,57,50,41,60,60,45,49,67,45,70,46,87,63,36,42,40,74,60,64,69,46,78,28,77,46,72,61,50,52,51,52,52,39,52,53,25,50,80,67,71,48,69,18,28,33,41,30,39,44,74,26,42,62,45,54,62,35,40,81,62,44,32,31,36,40,38,67,83,48,35,96,88,71,56,78,64,38,81,26,32,50,53,15,32,30,60,23,44,93,82,37,47,58,31,34,33,28,21,46,73,77,86,70,84,31,36,41,54,77,49,59,32,68,48,62,66,53,73,67,60,41,49,55,52,34,53,51,44,69,72,33,30,42,51,30,89,82,52,75,60,92,40,58,46,61,73,98,63,78,54,52,24,30,38,38,32,79,88,69,85,46,68,61,80,47,72,34,41,32,41,78,45,89,45,100,73,89,47,68,51,30,32,35,99